Protein AF-A0A7K3XZL5-F1 (afdb_monomer)

Mean predicted aligned error: 15.64 Å

Nearest PDB structures (foldseek):
  6quz-assembly1_B  TM=7.982E-01  e=4.483E-34  Thermotoga maritima MSB8
  6rak-assembly1_B  TM=8.487E-01  e=2.590E-31  Thermus thermophilus
  6pam-assembly4_H  TM=7.609E-01  e=9.406E-31  Novosphingobium aromaticivorans DSM 12444
  7zo8-assembly1_A  TM=7.664E-01  e=1.038E-29  Brucella abortus 2308
  6pao-assembly1_B  TM=7.675E-01  e=1.107E-27  Novosphingobium aromaticivorans DSM 12444

Solvent-accessible surface area (backbone atoms only — not comparable to full-atom values): 56424 Å² total; per-residue (Å²): 71,38,39,36,48,55,27,26,38,29,39,42,72,103,82,38,85,63,57,39,34,47,67,38,66,49,77,43,55,68,31,39,26,39,33,38,32,40,43,81,86,17,26,56,70,56,53,55,30,41,72,48,22,43,36,60,79,72,43,59,50,55,76,45,62,46,38,29,56,64,89,44,46,35,71,77,51,57,56,75,61,36,54,65,38,31,29,70,35,60,68,55,39,80,81,72,64,84,54,61,36,38,48,58,36,28,36,42,52,32,57,76,71,67,55,55,71,70,57,44,51,52,31,41,50,47,37,29,59,78,69,59,35,72,53,52,52,79,31,54,51,88,79,46,52,70,30,59,37,39,52,48,45,44,38,16,38,58,34,52,61,44,55,29,43,40,31,34,38,74,62,49,60,33,31,58,52,54,41,51,51,51,40,56,48,53,49,50,45,32,75,71,49,24,28,37,38,35,30,43,54,76,42,42,79,40,51,91,62,39,61,36,38,38,34,29,48,84,18,26,81,73,45,75,35,43,45,68,62,58,62,67,51,50,75,68,56,31,49,75,58,29,41,44,63,57,48,73,74,60,64,71,71,61,84,67,92,65,82,80,86,80,68,91,63,96,64,72,35,38,35,37,32,36,53,32,29,31,70,59,90,59,22,82,44,37,57,28,66,67,47,76,40,64,58,65,36,33,30,31,40,35,54,54,64,78,14,30,65,67,58,50,51,34,38,68,33,21,80,39,81,56,46,36,39,40,19,55,64,76,45,73,49,56,42,75,57,29,41,69,44,26,44,73,40,59,68,60,43,82,81,71,65,83,44,79,19,37,50,54,42,24,50,73,57,30,83,59,54,72,69,56,53,48,53,49,31,40,75,66,76,32,58,92,46,31,79,39,38,47,87,80,46,54,74,55,53,37,46,48,45,47,49,40,19,56,68,36,35,74,38,48,29,40,36,33,32,46,82,59,59,78,44,34,37,62,60,42,54,50,50,25,49,51,57,48,73,37,59,78,77,35,44,28,36,41,33,33,48,81,50,68,67,51,43,72,65,39,37,48,28,39,35,36,30,48,82,14,22,75,43,29,66,48,55,57,46,77,67,39,44,51,54,52,49,48,62,63,70,53,87,61,92,68,78,71,60,67,72,73,64,61,67,52,71,70,63,52,54,57,56,50,23,62,87,39,48,58,34,37,53,49,10,23,51,30,24,32,54,11,41,50,29,63,51,50,40,53,60,48,48,29,53,54,46,39,40,52,75,72,67,50,83,86,42,69,81,74,44,45,65,49,53,51,48,34,52,50,26,51,51,47,16,52,50,27,35,52,51,11,47,53,34,9,43,53,28,22,54,54,24,49,50,42,47,52,52,54,49,48,60,52,54,75,44,31,30,58,47,66,57,57,74,61,38,72,68,52,52,49,40,52,72,43,62,46,48,54,56,49,36,55,48,50,33,41,47,54,24,50,40,54,15,36,52,51,38,44,52,51,47,45,54,52,32,36,75,74,39,49,68,62,30,50,53,51,50,52,51,50,49,53,24,51,51,31,46,48,52,27,49,54,61,41,55,77,48,42,36,57,43,52,47,33,50,51,51,33,53,49,51,51,51,52,47,64,76,40,39,66,58,34,62,75,69,68,46,58,64,71,59,47,53,55,47,49,52,32,51,49,50,31,50,54,44,50,49,60,48,43,68,66,28,43,63,29,48,54,50,21,52,50,42,33,78,39,47,42,71,62,51,47,63,56,46,53,48,33,40,77,69,69,78,43,55,72,41,62,47,53,42,47,49,57,47,36,59,53,42,22,55,41,53,52,56,49,53,63,50,57,72,46,50,63,59,48,48,52,42,49,50,54,51,47,59,70,67,66,61,70,58,52,69,57,32,88,39,71,88,78,46,86,52,62,28,39,37,36,41,49,27,27,38,52,68,70,53,47,73,37,33,57,54,35,63,52,75,41,50,59,58,34,37,30,31,38,37,58,60,91,86,18,34,60,70,54,54,56,37,46,76,69,56,25,46,82,71,80,39,61,44,54,26,46,19,85,38,49,56,51,48,22,25,63,72,51,54,50,56,42,43,32,78,43,60,64,76,66,81,35,59,75,39,27,47,49,57,55,30,29,67,40,34,79,88,57,52,74,66,55,46,51,51,22,28,48,62,20,63,36,52,74,62,35,66,72,39,100,52,32,52,66,30,66,27,37,74,56,25,69,79,52,56,66,52,54,44,47,28,47,50,45,12,14,43,50,53,44,60,32,56,28,39,37,36,35,39,76,71,77,66,57,54,80,93,49,43,67,57,48,53,52,23,49,57,62,63,52,60,88,19,16,32,43,36,36,53,87,55,67,83,82,47,54,88,26,70,31,34,39,35,27,48,91,12,32,76,77,49,75,36,34,51,73,57,33,57,75,72,34,65,70,55,37,53,53,49,56,50,51,51,54,60,70,69,64,70,86,76,82,74,79,87,84,129

Structure (mmCIF, N/CA/C/O backbone):
data_AF-A0A7K3XZL5-F1
#
_entry.id   AF-A0A7K3XZL5-F1
#
loop_
_atom_site.group_PDB
_atom_site.id
_atom_site.type_symbol
_atom_site.label_atom_id
_atom_site.label_alt_id
_atom_site.label_comp_id
_atom_site.label_asym_id
_atom_site.label_entity_id
_atom_site.label_seq_id
_atom_site.pdbx_PDB_ins_code
_atom_site.Cartn_x
_atom_site.Cartn_y
_atom_site.Cartn_z
_atom_site.occupancy
_atom_site.B_iso_or_equiv
_atom_site.auth_seq_id
_atom_site.auth_comp_id
_atom_site.auth_asym_id
_atom_site.auth_atom_id
_atom_site.pdbx_PDB_model_num
ATOM 1 N N . MET A 1 1 ? -6.126 -40.996 25.587 1.00 88.88 1 MET A N 1
ATOM 2 C CA . MET A 1 1 ? -5.727 -40.380 26.886 1.00 88.88 1 MET A CA 1
ATOM 3 C C . MET A 1 1 ? -4.200 -40.304 26.983 1.00 88.88 1 MET A C 1
ATOM 5 O O . MET A 1 1 ? -3.554 -41.250 26.548 1.00 88.88 1 MET A O 1
ATOM 9 N N . ILE A 1 2 ? -3.629 -39.232 27.545 1.00 94.00 2 ILE A N 1
ATOM 10 C CA . ILE A 1 2 ? -2.190 -39.101 27.865 1.00 94.00 2 ILE A CA 1
ATOM 11 C C . ILE A 1 2 ? -1.990 -39.270 29.374 1.00 94.00 2 ILE A C 1
ATOM 13 O O . ILE A 1 2 ? -2.784 -38.733 30.146 1.00 94.00 2 ILE A O 1
ATOM 17 N N . ARG A 1 3 ? -0.962 -40.014 29.798 1.00 95.69 3 ARG A N 1
ATOM 18 C CA . ARG A 1 3 ? -0.631 -40.239 31.217 1.00 95.69 3 ARG A CA 1
ATOM 19 C C . ARG A 1 3 ? 0.862 -40.061 31.476 1.00 95.69 3 ARG A C 1
ATOM 21 O O . ARG A 1 3 ? 1.670 -40.700 30.808 1.00 95.69 3 ARG A O 1
ATOM 28 N N . PHE A 1 4 ? 1.195 -39.228 32.453 1.00 94.19 4 PHE A N 1
ATOM 29 C CA . PHE A 1 4 ? 2.521 -39.102 33.050 1.00 94.19 4 PHE A CA 1
ATOM 30 C C . PHE A 1 4 ? 2.526 -39.884 34.363 1.00 94.19 4 PHE A C 1
ATOM 32 O O . PHE A 1 4 ? 1.651 -39.657 35.197 1.00 94.19 4 PHE A O 1
ATOM 39 N N . GLU A 1 5 ? 3.477 -40.804 34.521 1.00 92.81 5 GLU A N 1
ATOM 40 C CA . GLU A 1 5 ? 3.642 -41.623 35.725 1.00 92.81 5 GLU A CA 1
ATOM 41 C C . GLU A 1 5 ? 5.026 -41.358 36.345 1.00 92.81 5 GLU A C 1
ATOM 43 O O . GLU A 1 5 ? 6.031 -41.899 35.874 1.00 92.81 5 GLU A O 1
ATOM 48 N N . ASN A 1 6 ? 5.066 -40.518 37.389 1.00 91.38 6 ASN A N 1
ATOM 49 C CA . ASN A 1 6 ? 6.256 -40.047 38.115 1.00 91.38 6 ASN A CA 1
ATOM 50 C C . ASN A 1 6 ? 7.404 -39.608 37.194 1.00 91.38 6 ASN A C 1
ATOM 52 O O . ASN A 1 6 ? 8.533 -40.088 37.310 1.00 91.38 6 ASN A O 1
ATOM 56 N N . VAL A 1 7 ? 7.108 -38.728 36.237 1.00 92.25 7 VAL A N 1
ATOM 57 C CA . VAL A 1 7 ? 8.073 -38.355 35.200 1.00 92.25 7 VAL A CA 1
ATOM 58 C C . VAL A 1 7 ? 9.010 -37.259 35.692 1.00 92.25 7 VAL A C 1
ATOM 60 O O . VAL A 1 7 ? 8.559 -36.168 36.039 1.00 92.25 7 VAL A O 1
ATOM 63 N N . SER A 1 8 ? 10.312 -37.520 35.625 1.00 92.00 8 SER A N 1
ATOM 64 C CA . SER A 1 8 ? 11.366 -36.528 35.847 1.00 92.00 8 SER A CA 1
ATOM 65 C C . SER A 1 8 ? 12.350 -36.556 34.682 1.00 92.00 8 SER A C 1
ATOM 67 O O . SER A 1 8 ? 12.726 -37.629 34.208 1.00 92.00 8 SER A O 1
ATOM 69 N N . PHE A 1 9 ? 12.770 -35.390 34.196 1.00 91.00 9 PHE A N 1
ATOM 70 C CA . PHE A 1 9 ? 13.742 -35.288 33.109 1.00 91.00 9 PHE A CA 1
ATOM 71 C C . PHE A 1 9 ? 14.646 -34.074 33.283 1.00 91.00 9 PHE A C 1
ATOM 73 O O . PHE A 1 9 ? 14.147 -32.953 33.347 1.00 91.00 9 PHE A O 1
ATOM 80 N N . HIS A 1 10 ? 15.963 -34.287 33.258 1.00 88.00 10 HIS A N 1
ATOM 81 C CA . HIS A 1 10 ? 16.969 -33.221 33.324 1.00 88.00 10 HIS A CA 1
ATOM 82 C C . HIS A 1 10 ? 17.939 -33.318 32.147 1.00 88.00 10 HIS A C 1
ATOM 84 O O . HIS A 1 10 ? 18.494 -34.390 31.883 1.00 88.00 10 HIS A O 1
ATOM 90 N N . TYR A 1 11 ? 18.172 -32.197 31.456 1.00 83.00 11 TYR A N 1
ATOM 91 C CA . TYR A 1 11 ? 19.102 -32.148 30.320 1.00 83.00 11 TYR A CA 1
ATOM 92 C C . TYR A 1 11 ? 20.557 -32.378 30.776 1.00 83.00 11 TYR A C 1
ATOM 94 O O . TYR A 1 11 ? 21.013 -31.768 31.745 1.00 83.00 11 TYR A O 1
ATOM 102 N N . GLY A 1 12 ? 21.293 -33.235 30.058 1.00 72.62 12 GLY A N 1
ATOM 103 C CA . GLY A 1 12 ? 22.693 -33.597 30.339 1.00 72.62 12 GLY A CA 1
ATOM 104 C C . GLY A 1 12 ? 23.711 -33.046 29.322 1.00 72.62 12 GLY A C 1
ATOM 105 O O . GLY A 1 12 ? 23.357 -32.292 28.419 1.00 72.62 12 GLY A O 1
ATOM 106 N N . GLY A 1 13 ? 24.989 -33.433 29.466 1.00 61.09 13 GLY A N 1
ATOM 107 C CA . GLY A 1 13 ? 26.084 -33.134 28.517 1.00 61.09 13 GLY A CA 1
ATOM 108 C C . GLY A 1 13 ? 26.993 -31.943 28.886 1.00 61.09 13 GLY A C 1
ATOM 109 O O . GLY A 1 13 ? 26.740 -31.232 29.853 1.00 61.09 13 GLY A O 1
ATOM 110 N N . GLU A 1 14 ? 28.054 -31.704 28.094 1.00 45.03 14 GLU A N 1
ATOM 111 C CA . GLU A 1 14 ? 29.067 -30.631 28.295 1.00 45.03 14 GLU A CA 1
ATOM 112 C C . GLU A 1 14 ? 28.478 -29.199 28.259 1.00 45.03 14 GLU A C 1
ATOM 114 O O . GLU A 1 14 ? 29.124 -28.235 28.677 1.00 45.03 14 GLU A O 1
ATOM 119 N N . HIS A 1 15 ? 27.237 -29.061 27.777 1.00 43.94 15 HIS A N 1
ATOM 120 C CA . HIS A 1 15 ? 26.485 -27.806 27.664 1.00 43.94 15 HIS A CA 1
ATOM 121 C C . HIS A 1 15 ? 25.057 -27.879 28.249 1.00 43.94 15 HIS A C 1
ATOM 123 O O . HIS A 1 15 ? 24.259 -26.974 28.004 1.00 43.94 15 HIS A O 1
ATOM 129 N N . GLY A 1 16 ? 24.705 -28.937 28.992 1.00 54.88 16 GLY A N 1
ATOM 130 C CA . GLY A 1 16 ? 23.383 -29.067 29.620 1.00 54.88 16 GLY A CA 1
ATOM 131 C C . GLY A 1 16 ? 23.180 -28.044 30.744 1.00 54.88 16 GLY A C 1
ATOM 132 O O . GLY A 1 16 ? 24.097 -27.790 31.522 1.00 54.88 16 GLY A O 1
ATOM 133 N N . THR A 1 17 ? 21.989 -27.443 30.844 1.00 58.56 17 THR A N 1
ATOM 134 C CA . THR A 1 17 ? 21.688 -26.429 31.876 1.00 58.56 17 THR A CA 1
ATOM 135 C C . THR A 1 17 ? 21.402 -27.034 33.256 1.00 58.56 17 THR A C 1
ATOM 137 O O . THR A 1 17 ? 21.403 -26.302 34.240 1.00 58.56 17 THR A O 1
ATOM 140 N N . GLY A 1 18 ? 21.159 -28.351 33.345 1.00 60.19 18 GLY A N 1
ATOM 141 C CA . GLY A 1 18 ? 20.664 -29.027 34.555 1.00 60.19 18 GLY A CA 1
ATOM 142 C C . GLY A 1 18 ? 19.179 -28.765 34.853 1.00 60.19 18 GLY A C 1
ATOM 143 O O . GLY A 1 18 ? 18.606 -29.397 35.738 1.00 60.19 18 GLY A O 1
ATOM 144 N N . GLU A 1 19 ? 18.547 -27.867 34.095 1.00 69.81 19 GLU A N 1
ATOM 145 C CA . GLU A 1 19 ? 17.123 -27.545 34.179 1.00 69.81 19 GLU A CA 1
ATOM 146 C C . GLU A 1 19 ? 16.284 -28.696 33.601 1.00 69.81 19 GLU A C 1
ATOM 148 O O . GLU A 1 19 ? 16.751 -29.477 32.765 1.00 69.81 19 GLU A O 1
ATOM 153 N N . GLY A 1 20 ? 15.041 -28.830 34.054 1.00 82.94 20 GLY A N 1
ATOM 154 C CA . GLY A 1 20 ? 14.251 -30.020 33.778 1.00 82.94 20 GLY A CA 1
ATOM 155 C C . GLY A 1 20 ? 12.821 -29.938 34.288 1.00 82.94 20 GLY A C 1
ATOM 156 O O . GLY A 1 20 ? 12.280 -28.851 34.483 1.00 82.94 20 GLY A O 1
ATOM 157 N N . VAL A 1 21 ? 12.216 -31.106 34.468 1.00 89.69 21 VAL A N 1
ATOM 158 C CA . VAL A 1 21 ? 10.952 -31.277 35.187 1.00 89.69 21 VAL A CA 1
ATOM 159 C C . VAL A 1 21 ? 11.094 -32.386 36.219 1.00 89.69 21 VAL A C 1
ATOM 161 O O . VAL A 1 21 ? 11.822 -33.349 35.982 1.00 89.69 21 VAL A O 1
ATOM 164 N N . ASP A 1 22 ? 10.382 -32.257 37.333 1.00 90.88 22 ASP A N 1
ATOM 165 C CA . ASP A 1 22 ? 10.480 -33.133 38.497 1.00 90.88 22 ASP A CA 1
ATOM 166 C C . ASP A 1 22 ? 9.102 -33.664 38.904 1.00 90.88 22 ASP A C 1
ATOM 168 O O . ASP A 1 22 ? 8.188 -32.884 39.181 1.00 90.88 22 ASP A O 1
ATOM 172 N N . ASN A 1 23 ? 8.985 -34.987 39.051 1.00 90.62 23 ASN A N 1
ATOM 173 C CA . ASN A 1 23 ? 7.824 -35.686 39.615 1.00 90.62 23 ASN A CA 1
ATOM 174 C C . ASN A 1 23 ? 6.486 -35.249 38.995 1.00 90.62 23 ASN A C 1
ATOM 176 O O . ASN A 1 23 ? 5.529 -34.916 39.696 1.00 90.62 23 ASN A O 1
ATOM 180 N N . ILE A 1 24 ? 6.432 -35.215 37.666 1.00 93.06 24 ILE A N 1
ATOM 181 C CA . ILE A 1 24 ? 5.223 -34.876 36.926 1.00 93.06 24 ILE A CA 1
ATOM 182 C C . ILE A 1 24 ? 4.296 -36.095 36.903 1.00 93.06 24 ILE A C 1
ATOM 184 O O . ILE A 1 24 ? 4.598 -37.103 36.261 1.00 93.06 24 ILE A O 1
ATOM 188 N N . ASP A 1 25 ? 3.148 -35.967 37.566 1.00 92.69 25 ASP A N 1
ATOM 189 C CA . ASP A 1 25 ? 2.011 -36.885 37.490 1.00 92.69 25 ASP A CA 1
ATOM 190 C C . ASP A 1 25 ? 0.802 -36.129 36.937 1.00 92.69 25 ASP A C 1
ATOM 192 O O . ASP A 1 25 ? 0.320 -35.169 37.538 1.00 92.69 25 ASP A O 1
ATOM 196 N N . LEU A 1 26 ? 0.322 -36.541 35.764 1.00 93.69 26 LEU A N 1
ATOM 197 C CA . LEU A 1 26 ? -0.735 -35.838 35.038 1.00 93.69 26 LEU A CA 1
ATOM 198 C C . LEU A 1 26 ? -1.494 -36.794 34.116 1.00 93.69 26 LEU A C 1
ATOM 200 O O . LEU A 1 26 ? -0.890 -37.592 33.400 1.00 93.69 26 LEU A O 1
ATOM 204 N N . ALA A 1 27 ? -2.820 -36.662 34.073 1.00 93.88 27 ALA A N 1
ATOM 205 C CA . ALA A 1 27 ? -3.676 -37.346 33.109 1.00 93.88 27 ALA A CA 1
ATOM 206 C C . ALA A 1 27 ? -4.481 -36.338 32.273 1.00 93.88 27 ALA A C 1
ATOM 208 O O . ALA A 1 27 ? -5.089 -35.414 32.820 1.00 93.88 27 ALA A O 1
ATOM 209 N N . ILE A 1 28 ? -4.489 -36.551 30.953 1.00 94.94 28 ILE A N 1
ATOM 210 C CA . ILE A 1 28 ? -5.210 -35.737 29.963 1.00 94.94 28 ILE A CA 1
ATOM 211 C C . ILE A 1 28 ? -6.145 -36.652 29.162 1.00 94.94 28 ILE A C 1
ATOM 213 O O . ILE A 1 28 ? -5.703 -37.610 28.512 1.00 94.94 28 ILE A O 1
ATOM 217 N N . ALA A 1 29 ? -7.443 -36.389 29.232 1.00 93.19 29 ALA A N 1
ATOM 218 C CA . ALA A 1 29 ? -8.498 -37.145 28.574 1.00 93.19 29 ALA A CA 1
ATOM 219 C C . ALA A 1 29 ? -8.538 -36.906 27.052 1.00 93.19 29 ALA A C 1
ATOM 221 O O . ALA A 1 29 ? -7.873 -36.033 26.502 1.00 93.19 29 ALA A O 1
ATOM 222 N N . GLU A 1 30 ? -9.303 -37.736 26.343 1.00 90.00 30 GLU A N 1
ATOM 223 C CA . GLU A 1 30 ? -9.551 -37.541 24.908 1.00 90.00 30 GLU A CA 1
ATOM 224 C C . GLU A 1 30 ? -10.478 -36.348 24.675 1.00 90.00 30 GLU A C 1
ATOM 226 O O . GLU A 1 30 ? -11.420 -36.141 25.436 1.00 90.00 30 GLU A O 1
ATOM 231 N N . GLY A 1 31 ? -10.197 -35.560 23.635 1.00 89.69 31 GLY A N 1
ATOM 232 C CA . GLY A 1 31 ? -10.912 -34.311 23.358 1.00 89.69 31 GLY A CA 1
ATOM 233 C C . GLY A 1 31 ? -10.601 -33.153 24.313 1.00 89.69 31 GLY A C 1
ATOM 234 O O . GLY A 1 31 ? -11.205 -32.094 24.169 1.00 89.69 31 GLY A O 1
ATOM 235 N N . GLU A 1 32 ? -9.688 -33.333 25.274 1.00 94.50 32 GLU A N 1
ATOM 236 C CA . GLU A 1 32 ? -9.307 -32.292 26.233 1.00 94.50 32 GLU A CA 1
ATOM 237 C C . GLU A 1 32 ? -8.263 -31.336 25.628 1.00 94.50 32 GLU A C 1
ATOM 239 O O . GLU A 1 32 ? -7.291 -31.763 24.991 1.00 94.50 32 GLU A O 1
ATOM 244 N N . CYS A 1 33 ? -8.461 -30.035 25.844 1.00 96.31 33 CYS A N 1
ATOM 245 C CA . CYS A 1 33 ? -7.521 -28.970 25.517 1.00 96.31 33 CYS A CA 1
ATOM 246 C C . CYS A 1 33 ? -6.849 -28.455 26.795 1.00 96.31 33 CYS A C 1
ATOM 248 O O . CYS A 1 33 ? -7.481 -27.779 27.608 1.00 96.31 33 CYS A O 1
ATOM 250 N N . VAL A 1 34 ? -5.557 -28.739 26.958 1.00 96.69 34 VAL A N 1
ATOM 251 C CA . VAL A 1 34 ? -4.780 -28.390 28.154 1.00 96.69 34 VAL A CA 1
ATOM 252 C C . VAL A 1 34 ? -3.730 -27.338 27.824 1.00 96.69 34 VAL A C 1
ATOM 254 O O . VAL A 1 34 ? -2.972 -27.481 26.861 1.00 96.69 34 VAL A O 1
ATOM 257 N N . VAL A 1 35 ? -3.661 -26.293 28.650 1.00 96.50 35 VAL A N 1
ATOM 258 C CA . VAL A 1 35 ? -2.703 -25.194 28.489 1.00 96.50 35 VAL A CA 1
ATOM 259 C C . VAL A 1 35 ? -1.679 -25.204 29.619 1.00 96.50 35 VAL A C 1
ATOM 261 O O . VAL A 1 35 ? -2.036 -25.043 30.783 1.00 96.50 35 VAL A O 1
ATOM 264 N N . PHE A 1 36 ? -0.397 -25.343 29.288 1.00 95.19 36 PHE A N 1
ATOM 265 C CA . PHE A 1 36 ? 0.703 -25.179 30.237 1.00 95.19 36 PHE A CA 1
ATOM 266 C C . PHE A 1 36 ? 1.118 -23.708 30.306 1.00 95.19 36 PHE A C 1
ATOM 268 O O . PHE A 1 36 ? 1.525 -23.122 29.300 1.00 95.19 36 PHE A O 1
ATOM 275 N N . CYS A 1 37 ? 1.045 -23.118 31.499 1.00 92.94 37 CYS A N 1
ATOM 276 C CA . CYS A 1 37 ? 1.374 -21.718 31.749 1.00 92.94 37 CYS A CA 1
ATOM 277 C C . CYS A 1 37 ? 2.375 -21.575 32.911 1.00 92.94 37 CYS A C 1
ATOM 279 O O . CYS A 1 37 ? 2.540 -22.472 33.732 1.00 92.94 37 CYS A O 1
ATOM 281 N N . GLY A 1 38 ? 3.099 -20.455 32.955 1.00 90.06 38 GLY A N 1
ATOM 282 C CA . GLY A 1 38 ? 4.111 -20.174 33.980 1.00 90.06 38 GLY A CA 1
ATOM 283 C C . GLY A 1 38 ? 5.257 -19.315 33.448 1.00 90.06 38 GLY A C 1
ATOM 284 O O . GLY A 1 38 ? 5.283 -18.977 32.256 1.00 90.06 38 GLY A O 1
ATOM 285 N N . ARG A 1 39 ? 6.223 -18.984 34.310 1.00 86.94 39 ARG A N 1
ATOM 286 C CA . ARG A 1 39 ? 7.390 -18.144 33.970 1.00 86.94 39 ARG A CA 1
ATOM 287 C C . ARG A 1 39 ? 8.269 -18.772 32.886 1.00 86.94 39 ARG A C 1
ATOM 289 O O . ARG A 1 39 ? 8.252 -19.986 32.668 1.00 86.94 39 ARG A O 1
ATOM 296 N N . SER A 1 40 ? 9.029 -17.972 32.147 1.00 82.38 40 SER A N 1
ATOM 297 C CA . SER A 1 40 ? 10.016 -18.513 31.207 1.00 82.38 40 SER A CA 1
ATOM 298 C C . SER A 1 40 ? 11.040 -19.369 31.969 1.00 82.38 40 SER A C 1
ATOM 300 O O . SER A 1 40 ? 11.542 -18.957 33.008 1.00 82.38 40 SER A O 1
ATOM 302 N N . GLY A 1 41 ? 11.334 -20.572 31.467 1.00 77.31 41 GLY A N 1
ATOM 303 C CA . GLY A 1 41 ? 12.249 -21.518 32.125 1.00 77.31 41 GLY A CA 1
ATOM 304 C C . GLY A 1 41 ? 11.602 -22.512 33.101 1.00 77.31 41 GLY A C 1
ATOM 305 O O . GLY A 1 41 ? 12.275 -23.440 33.518 1.00 77.31 41 GLY A O 1
ATOM 306 N N . CYS A 1 42 ? 10.298 -22.426 33.397 1.00 85.00 42 CYS A N 1
ATOM 307 C CA . CYS A 1 42 ? 9.646 -23.325 34.367 1.00 85.00 42 CYS A CA 1
ATOM 308 C C . CYS A 1 42 ? 9.393 -24.778 33.895 1.00 85.00 42 CYS A C 1
ATOM 310 O O . CYS A 1 42 ? 8.743 -25.538 34.605 1.00 85.00 42 CYS A O 1
ATOM 312 N N . GLY A 1 43 ? 9.853 -25.167 32.698 1.00 85.31 43 GLY A N 1
ATOM 313 C CA . GLY A 1 43 ? 9.725 -26.541 32.184 1.00 85.31 43 GLY A CA 1
ATOM 314 C C . GLY A 1 43 ? 8.643 -26.790 31.119 1.00 85.31 43 GLY A C 1
ATOM 315 O O . GLY A 1 43 ? 8.544 -27.913 30.633 1.00 85.31 43 GLY A O 1
ATOM 316 N N . LYS A 1 44 ? 7.880 -25.775 30.672 1.00 89.12 44 LYS A N 1
ATOM 317 C CA . LYS A 1 44 ? 6.815 -25.924 29.643 1.00 89.12 44 LYS A CA 1
ATOM 318 C C . LYS A 1 44 ? 7.276 -26.659 28.371 1.00 89.12 44 LYS A C 1
ATOM 320 O O . LYS A 1 44 ? 6.717 -27.692 28.013 1.00 89.12 44 LYS A O 1
ATOM 325 N N . THR A 1 45 ? 8.338 -26.166 27.728 1.00 87.50 45 THR A N 1
ATOM 326 C CA . THR A 1 45 ? 8.925 -26.777 26.521 1.00 87.50 45 THR A CA 1
ATOM 327 C C . THR A 1 45 ? 9.490 -28.176 26.787 1.00 87.50 45 THR A C 1
ATOM 329 O O . THR A 1 45 ? 9.522 -29.025 25.901 1.00 87.50 45 THR A O 1
ATOM 332 N N . THR A 1 46 ? 9.943 -28.454 28.010 1.00 89.50 46 THR A N 1
ATOM 333 C CA . THR A 1 46 ? 10.393 -29.800 28.387 1.00 89.50 46 THR A CA 1
ATOM 334 C C . THR A 1 46 ? 9.215 -30.769 28.400 1.00 89.50 46 THR A C 1
ATOM 336 O O . THR A 1 46 ? 9.325 -31.847 27.827 1.00 89.50 46 THR A O 1
ATOM 339 N N . ILE A 1 47 ? 8.062 -30.366 28.944 1.00 90.75 47 ILE A N 1
ATOM 340 C CA . ILE A 1 47 ? 6.840 -31.181 28.908 1.00 90.75 47 ILE A CA 1
ATOM 341 C C . ILE A 1 47 ? 6.379 -31.431 27.467 1.00 90.75 47 ILE A C 1
ATOM 343 O O . ILE A 1 47 ? 6.092 -32.572 27.112 1.00 90.75 47 ILE A O 1
ATOM 347 N N . THR A 1 48 ? 6.357 -30.414 26.600 1.00 91.94 48 THR A N 1
ATOM 348 C CA . THR A 1 48 ? 5.952 -30.613 25.194 1.00 91.94 48 THR A CA 1
ATOM 349 C C . THR A 1 48 ? 6.894 -31.572 24.451 1.00 91.94 48 THR A C 1
ATOM 351 O O . THR A 1 48 ? 6.424 -32.440 23.712 1.00 91.94 48 THR A O 1
ATOM 354 N N . ARG A 1 49 ? 8.211 -31.488 24.701 1.00 90.38 49 ARG A N 1
ATOM 355 C CA . ARG A 1 49 ? 9.234 -32.410 24.160 1.00 90.38 49 ARG A CA 1
ATOM 356 C C . ARG A 1 49 ? 9.131 -33.836 24.694 1.00 90.38 49 ARG A C 1
ATOM 358 O O . ARG A 1 49 ? 9.504 -34.784 24.010 1.00 90.38 49 ARG A O 1
ATOM 365 N N . LEU A 1 50 ? 8.671 -33.990 25.924 1.00 91.19 50 LEU A N 1
ATOM 366 C CA . LEU A 1 50 ? 8.445 -35.290 26.537 1.00 91.19 50 LEU A CA 1
ATOM 367 C C . LEU A 1 50 ? 7.225 -35.992 25.911 1.00 91.19 50 LEU A C 1
ATOM 369 O O . LEU A 1 50 ? 7.271 -37.188 25.639 1.00 91.19 50 LEU A O 1
ATOM 373 N N . ILE A 1 51 ? 6.160 -35.246 25.594 1.00 91.25 51 ILE A N 1
ATOM 374 C CA . ILE A 1 51 ? 4.937 -35.795 24.974 1.00 91.25 51 ILE A CA 1
ATOM 375 C C . ILE A 1 51 ? 5.179 -36.247 23.533 1.00 91.25 51 ILE A C 1
ATOM 377 O O . ILE A 1 51 ? 4.663 -37.280 23.116 1.00 91.25 51 ILE A O 1
ATOM 381 N N . ASN A 1 52 ? 5.959 -35.492 22.758 1.00 88.94 52 ASN A N 1
ATOM 382 C CA . ASN A 1 52 ? 6.263 -35.848 21.370 1.00 88.94 52 ASN A CA 1
ATOM 383 C C . ASN A 1 52 ? 7.472 -36.790 21.218 1.00 88.94 52 ASN A C 1
ATOM 385 O O . ASN A 1 52 ? 7.838 -37.141 20.096 1.00 88.94 52 ASN A O 1
ATOM 389 N N . GLY A 1 53 ? 8.081 -37.211 22.332 1.00 87.25 53 GLY A N 1
ATOM 390 C CA . GLY A 1 53 ? 9.210 -38.136 22.356 1.00 87.25 53 GLY A CA 1
ATOM 391 C C . GLY A 1 53 ? 10.543 -37.534 21.905 1.00 87.25 53 GLY A C 1
ATOM 392 O O . GLY A 1 53 ? 11.511 -38.272 21.754 1.00 87.25 53 GLY A O 1
ATOM 393 N N . LEU A 1 54 ? 10.656 -36.219 21.695 1.00 87.44 54 LEU A N 1
ATOM 394 C CA . LEU A 1 54 ? 11.956 -35.590 21.419 1.00 87.44 54 LEU A CA 1
ATOM 395 C C . LEU A 1 54 ? 12.899 -35.687 22.625 1.00 87.44 54 LEU A C 1
ATOM 397 O O . LEU A 1 54 ? 14.106 -35.834 22.452 1.00 87.44 54 LEU A O 1
ATOM 401 N N . ALA A 1 55 ? 12.367 -35.622 23.842 1.00 85.94 55 ALA A N 1
ATOM 402 C CA . ALA A 1 55 ? 13.082 -36.019 25.049 1.00 85.94 55 ALA A CA 1
ATOM 403 C C . ALA A 1 55 ? 12.546 -37.395 25.491 1.00 85.94 55 ALA A C 1
ATOM 405 O O . ALA A 1 55 ? 11.328 -37.541 25.601 1.00 85.94 55 ALA A O 1
ATOM 406 N N . PRO A 1 56 ? 13.401 -38.415 25.704 1.00 82.31 56 PRO A N 1
ATOM 407 C CA . PRO A 1 56 ? 14.866 -38.368 25.747 1.00 82.31 56 PRO A CA 1
ATOM 408 C C . PRO A 1 56 ? 15.552 -38.736 24.412 1.00 82.31 56 PRO A C 1
ATOM 410 O O . PRO A 1 56 ? 16.776 -38.772 24.348 1.00 82.31 56 PRO A O 1
ATOM 413 N N . HIS A 1 57 ? 14.803 -39.064 23.350 1.00 85.81 57 HIS A N 1
ATOM 414 C CA . HIS A 1 57 ? 15.376 -39.707 22.153 1.00 85.81 57 HIS A CA 1
ATOM 415 C C . HIS A 1 57 ? 16.294 -38.804 21.314 1.00 85.81 57 HIS A C 1
ATOM 417 O O . HIS A 1 57 ? 17.240 -39.295 20.701 1.00 85.81 57 HIS A O 1
ATOM 423 N N . PHE A 1 58 ? 16.011 -37.502 21.253 1.00 83.81 58 PHE A N 1
ATOM 424 C CA . PHE A 1 58 ? 16.817 -36.508 20.534 1.00 83.81 58 PHE A CA 1
ATOM 425 C C . PHE A 1 58 ? 17.642 -35.632 21.486 1.00 83.81 58 PHE A C 1
ATOM 427 O O . PHE A 1 58 ? 18.785 -35.299 21.181 1.00 83.81 58 PHE A O 1
ATOM 434 N N . PHE A 1 59 ? 17.074 -35.251 22.634 1.00 82.81 59 PHE A N 1
ATOM 435 C CA . PHE A 1 59 ? 17.770 -34.470 23.657 1.00 82.81 59 PHE A CA 1
ATOM 436 C C . PHE A 1 59 ? 18.351 -35.375 24.746 1.00 82.81 59 PHE A C 1
ATOM 438 O O . PHE A 1 59 ? 17.602 -36.030 25.468 1.00 82.81 59 PHE A O 1
ATOM 445 N N . GLU A 1 60 ? 19.676 -35.354 24.902 1.00 80.19 60 GLU A N 1
ATOM 446 C CA . GLU A 1 60 ? 20.373 -36.126 25.935 1.00 80.19 60 GLU A CA 1
ATOM 447 C C . GLU A 1 60 ? 20.027 -35.632 27.349 1.00 80.19 60 GLU A C 1
ATOM 449 O O . GLU A 1 60 ? 20.057 -34.433 27.647 1.00 80.19 60 GLU A O 1
ATOM 454 N N . GLY A 1 61 ? 19.725 -36.568 28.247 1.00 84.75 61 GLY A N 1
ATOM 455 C CA . GLY A 1 61 ? 19.362 -36.271 29.628 1.00 84.75 61 GLY A CA 1
ATOM 456 C C . GLY A 1 61 ? 19.125 -37.522 30.464 1.00 84.75 61 GLY A C 1
ATOM 457 O O . GLY A 1 61 ? 19.178 -38.646 29.961 1.00 84.75 61 GLY A O 1
ATOM 458 N N . VAL A 1 62 ? 18.874 -37.318 31.756 1.00 85.94 62 VAL A N 1
ATOM 459 C CA . VAL A 1 62 ? 18.462 -38.382 32.679 1.00 85.94 62 VAL A CA 1
ATOM 460 C C . VAL A 1 62 ? 16.946 -38.353 32.771 1.00 85.94 62 VAL A C 1
ATOM 462 O O . VAL A 1 62 ? 16.384 -37.316 33.119 1.00 85.94 62 VAL A O 1
ATOM 465 N N . MET A 1 63 ? 16.302 -39.475 32.445 1.00 88.56 63 MET A N 1
ATOM 466 C CA . MET A 1 63 ? 14.853 -39.635 32.518 1.00 88.56 63 MET A CA 1
ATOM 467 C C . MET A 1 63 ? 14.470 -40.701 33.544 1.00 88.56 63 MET A C 1
ATOM 469 O O . MET A 1 63 ? 15.007 -41.809 33.514 1.00 88.56 63 MET A O 1
ATOM 473 N N . GLU A 1 64 ? 13.498 -40.380 34.391 1.00 90.44 64 GLU A N 1
ATOM 474 C CA . GLU A 1 64 ? 12.806 -41.303 35.290 1.00 90.44 64 GLU A CA 1
ATOM 475 C C . GLU A 1 64 ? 11.291 -41.229 35.036 1.00 90.44 64 GLU A C 1
ATOM 477 O O . GLU A 1 64 ? 10.783 -40.213 34.559 1.00 90.44 64 GLU A O 1
ATOM 482 N N . GLY A 1 65 ? 10.571 -42.318 35.320 1.00 91.25 65 GLY A N 1
ATOM 483 C CA . GLY A 1 65 ? 9.139 -42.439 35.027 1.00 91.25 65 GLY A CA 1
ATOM 484 C C . GLY A 1 65 ? 8.827 -42.818 33.576 1.00 91.25 65 GLY A C 1
ATOM 485 O O . GLY A 1 65 ? 9.712 -43.185 32.799 1.00 91.25 65 GLY A O 1
ATOM 486 N N . ALA A 1 66 ? 7.544 -42.774 33.213 1.00 91.50 66 ALA A N 1
ATOM 487 C CA . ALA A 1 66 ? 7.074 -43.129 31.873 1.00 91.50 66 ALA A CA 1
ATOM 488 C C . ALA A 1 66 ? 5.895 -42.260 31.418 1.00 91.50 66 ALA A C 1
ATOM 490 O O . ALA A 1 66 ? 5.072 -41.821 32.224 1.00 91.50 66 ALA A O 1
ATOM 491 N N . ILE A 1 67 ? 5.806 -42.040 30.103 1.00 94.06 67 ILE A N 1
ATOM 492 C CA . ILE A 1 67 ? 4.720 -41.289 29.465 1.00 94.06 67 ILE A CA 1
ATOM 493 C C . ILE A 1 67 ? 3.990 -42.194 28.487 1.00 94.06 67 ILE A C 1
ATOM 495 O O . ILE A 1 67 ? 4.613 -42.826 27.631 1.00 94.06 67 ILE A O 1
ATOM 499 N N . TYR A 1 68 ? 2.663 -42.202 28.570 1.00 93.19 68 TYR A N 1
ATOM 500 C CA . TYR A 1 68 ? 1.804 -42.993 27.699 1.00 93.19 68 TYR A CA 1
ATOM 501 C C . TYR A 1 68 ? 0.874 -42.108 26.877 1.00 93.19 68 TYR A C 1
ATOM 503 O O . TYR A 1 68 ? 0.216 -41.226 27.426 1.00 93.19 68 TYR A O 1
ATOM 511 N N . ILE A 1 69 ? 0.757 -42.400 25.580 1.00 92.62 69 ILE A N 1
ATOM 512 C CA . ILE A 1 69 ? -0.327 -41.927 24.711 1.00 92.62 69 ILE A CA 1
ATOM 513 C C . ILE A 1 69 ? -1.176 -43.153 24.365 1.00 92.62 69 ILE A C 1
ATOM 515 O O . ILE A 1 69 ? -0.766 -44.015 23.590 1.00 92.62 69 ILE A O 1
ATOM 519 N N . GLY A 1 70 ? -2.353 -43.267 24.982 1.00 88.56 70 GLY A N 1
ATOM 520 C CA . GLY A 1 70 ? -3.164 -44.484 24.925 1.00 88.56 70 GLY A CA 1
ATOM 521 C C . GLY A 1 70 ? -2.447 -45.654 25.605 1.00 88.56 70 GLY A C 1
ATOM 522 O O . GLY A 1 70 ? -2.180 -45.607 26.808 1.00 88.56 70 GLY A O 1
ATOM 523 N N . GLU A 1 71 ? -2.140 -46.692 24.830 1.00 88.44 71 GLU A N 1
ATOM 524 C CA . GLU A 1 71 ? -1.367 -47.862 25.274 1.00 88.44 71 GLU A CA 1
ATOM 525 C C . GLU A 1 71 ? 0.131 -47.756 24.924 1.00 88.44 71 GLU A C 1
ATOM 527 O O . GLU A 1 71 ? 0.934 -48.566 25.380 1.00 88.44 71 GLU A O 1
ATOM 532 N N . THR A 1 72 ? 0.529 -46.751 24.137 1.00 90.81 72 THR A N 1
ATOM 533 C CA . THR A 1 72 ? 1.896 -46.589 23.627 1.00 90.81 72 THR A CA 1
ATOM 534 C C . THR A 1 72 ? 2.766 -45.820 24.622 1.00 90.81 72 THR A C 1
ATOM 536 O O . THR A 1 72 ? 2.445 -44.683 24.969 1.00 90.81 72 THR A O 1
ATOM 539 N N . CYS A 1 73 ? 3.885 -46.410 25.056 1.00 92.00 73 CYS A N 1
ATOM 540 C CA . CYS A 1 73 ? 4.859 -45.762 25.939 1.00 92.00 73 CYS A CA 1
ATOM 541 C C . CYS A 1 73 ? 5.858 -44.918 25.131 1.00 92.00 73 CYS A C 1
ATOM 543 O O . CYS A 1 73 ? 6.832 -45.441 24.586 1.00 92.00 73 CYS A O 1
ATOM 545 N N . VAL A 1 74 ? 5.643 -43.603 25.090 1.00 89.75 74 VAL A N 1
ATOM 546 C CA . VAL A 1 74 ? 6.443 -42.633 24.316 1.00 89.75 74 VAL A CA 1
ATOM 547 C C . VAL A 1 74 ? 7.924 -42.662 24.702 1.00 89.75 74 VAL A C 1
ATOM 549 O O . VAL A 1 74 ? 8.802 -42.491 23.859 1.00 89.75 74 VAL A O 1
ATOM 552 N N . THR A 1 75 ? 8.207 -42.924 25.977 1.00 86.69 75 THR A N 1
ATOM 553 C CA . THR A 1 75 ? 9.564 -42.979 26.531 1.00 86.69 75 THR A CA 1
ATOM 554 C C . THR A 1 75 ? 10.418 -44.100 25.932 1.00 86.69 75 THR A C 1
ATOM 556 O O . THR A 1 75 ? 11.636 -43.967 25.855 1.00 86.69 75 THR A O 1
ATOM 559 N N . THR A 1 76 ? 9.801 -45.213 25.527 1.00 86.12 76 THR A N 1
ATOM 560 C CA . THR A 1 76 ? 10.522 -46.431 25.107 1.00 86.12 76 THR A CA 1
ATOM 561 C C . THR A 1 76 ? 10.339 -46.766 23.633 1.00 86.12 76 THR A C 1
ATOM 563 O O . THR A 1 76 ? 11.236 -47.351 23.027 1.00 86.12 76 THR A O 1
ATOM 566 N N . GLU A 1 77 ? 9.209 -46.379 23.047 1.00 89.38 77 GLU A N 1
ATOM 567 C CA . GLU A 1 77 ? 8.922 -46.603 21.634 1.00 89.38 77 GLU A CA 1
ATOM 568 C C . GLU A 1 77 ? 9.763 -45.687 20.726 1.00 89.38 77 GLU A C 1
ATOM 570 O O . GLU A 1 77 ? 10.105 -44.566 21.117 1.00 89.38 77 GLU A O 1
ATOM 575 N N . PRO A 1 78 ? 10.097 -46.121 19.495 1.00 88.25 78 PRO A N 1
ATOM 576 C CA . PRO A 1 78 ? 10.823 -45.288 18.545 1.00 88.25 78 PRO A CA 1
ATOM 577 C C . PRO A 1 78 ? 10.053 -44.015 18.169 1.00 88.25 78 PRO A C 1
ATOM 579 O O . PRO A 1 78 ? 8.837 -44.045 17.971 1.00 88.25 78 PRO A O 1
ATOM 582 N N . LEU A 1 79 ? 10.785 -42.921 17.924 1.00 86.44 79 LEU A N 1
ATOM 583 C CA . LEU A 1 79 ? 10.242 -41.632 17.459 1.00 86.44 79 LEU A CA 1
ATOM 584 C C . LEU A 1 79 ? 9.276 -41.754 16.268 1.00 86.44 79 LEU A C 1
ATOM 586 O O . LEU A 1 79 ? 8.327 -40.983 16.180 1.00 86.44 79 LEU A O 1
ATOM 590 N N . SER A 1 80 ? 9.470 -42.725 15.368 1.00 85.56 80 SER A N 1
ATOM 591 C CA . SER A 1 80 ? 8.571 -42.960 14.228 1.00 85.56 80 SER A CA 1
ATOM 592 C C . SER A 1 80 ? 7.152 -43.365 14.642 1.00 85.56 80 SER A C 1
ATOM 594 O O . SER A 1 80 ? 6.196 -43.010 13.958 1.00 85.56 80 SER A O 1
ATOM 596 N N . VAL A 1 81 ? 7.004 -44.095 15.752 1.00 86.94 81 VAL A N 1
ATOM 597 C CA . VAL A 1 81 ? 5.697 -44.484 16.301 1.00 86.94 81 VAL A CA 1
ATOM 598 C C . VAL A 1 81 ? 5.042 -43.263 16.938 1.00 86.94 81 VAL A C 1
ATOM 600 O O . VAL A 1 81 ? 3.911 -42.925 16.595 1.00 86.94 81 VAL A O 1
ATOM 603 N N . THR A 1 82 ? 5.774 -42.532 17.780 1.00 87.06 82 THR A N 1
ATOM 604 C CA . THR A 1 82 ? 5.268 -41.314 18.428 1.00 87.06 82 THR A CA 1
ATOM 605 C C . THR A 1 82 ? 4.870 -40.242 17.411 1.00 87.06 82 THR A C 1
ATOM 607 O O . THR A 1 82 ? 3.800 -39.656 17.541 1.00 87.06 82 THR A O 1
ATOM 610 N N . ALA A 1 83 ? 5.655 -40.042 16.347 1.00 86.12 83 ALA A N 1
ATOM 611 C CA . ALA A 1 83 ? 5.361 -39.083 15.279 1.00 86.12 83 ALA A CA 1
ATOM 612 C C . ALA A 1 83 ? 4.089 -39.419 14.475 1.00 86.12 83 ALA A C 1
ATOM 614 O O . ALA A 1 83 ? 3.496 -38.529 13.871 1.00 86.12 83 ALA A O 1
ATOM 615 N N . SER A 1 84 ? 3.643 -40.683 14.478 1.00 87.44 84 SER A N 1
ATOM 616 C CA . SER A 1 84 ? 2.357 -41.081 13.882 1.00 87.44 84 SER A CA 1
ATOM 617 C C . SER A 1 84 ? 1.149 -40.762 14.775 1.00 87.44 84 SER A C 1
ATOM 619 O O . SER A 1 84 ? 0.023 -40.673 14.289 1.00 87.44 84 SER A O 1
ATOM 621 N N . LEU A 1 85 ? 1.380 -40.562 16.078 1.00 90.25 85 LEU A N 1
ATOM 622 C CA . LEU A 1 85 ? 0.349 -40.279 17.078 1.00 90.25 85 LEU A CA 1
ATOM 623 C C . LEU A 1 85 ? 0.266 -38.784 17.413 1.00 90.25 85 LEU A C 1
ATOM 625 O O . LEU A 1 85 ? -0.836 -38.256 17.580 1.00 90.25 85 LEU A O 1
ATOM 629 N N . ALA A 1 86 ? 1.416 -38.111 17.508 1.00 91.81 86 ALA A N 1
ATOM 630 C CA . ALA A 1 86 ? 1.547 -36.732 17.952 1.00 91.81 86 ALA A CA 1
ATOM 631 C C . ALA A 1 86 ? 2.208 -35.846 16.888 1.00 91.81 86 ALA A C 1
ATOM 633 O O . ALA A 1 86 ? 3.345 -36.079 16.478 1.00 91.81 86 ALA A O 1
ATOM 634 N N . GLY A 1 87 ? 1.516 -34.782 16.489 1.00 91.88 87 GLY A N 1
ATOM 635 C CA . GLY A 1 87 ? 2.074 -33.722 15.656 1.00 91.88 87 GLY A CA 1
ATOM 636 C C . GLY A 1 87 ? 2.529 -32.546 16.509 1.00 91.88 87 GLY A C 1
ATOM 637 O O . GLY A 1 87 ? 1.839 -32.155 17.449 1.00 91.88 87 GLY A O 1
ATOM 638 N N . SER A 1 88 ? 3.701 -31.990 16.198 1.00 91.00 88 SER A N 1
ATOM 639 C CA . SER A 1 88 ? 4.331 -30.948 17.011 1.00 91.00 88 SER A CA 1
ATOM 640 C C . SER A 1 88 ? 4.576 -29.671 16.227 1.00 91.00 88 SER A C 1
ATOM 642 O O . SER A 1 88 ? 5.216 -29.707 15.181 1.00 91.00 88 SER A O 1
ATOM 644 N N . VAL A 1 89 ? 4.120 -28.549 16.776 1.00 91.19 89 VAL A N 1
ATOM 645 C CA . VAL A 1 89 ? 4.401 -27.203 16.275 1.00 91.19 89 VAL A CA 1
ATOM 646 C C . VAL A 1 89 ? 5.449 -26.573 17.176 1.00 91.19 89 VAL A C 1
ATOM 648 O O . VAL A 1 89 ? 5.229 -26.412 18.378 1.00 91.19 89 VAL A O 1
ATOM 651 N N . PHE A 1 90 ? 6.611 -26.265 16.605 1.00 86.31 90 PHE A N 1
ATOM 652 C CA . PHE A 1 90 ? 7.758 -25.784 17.374 1.00 86.31 90 PHE A CA 1
ATOM 653 C C . PHE A 1 90 ? 7.676 -24.269 17.612 1.00 86.31 90 PHE A C 1
ATOM 655 O O . PHE A 1 90 ? 7.178 -23.525 16.766 1.00 86.31 90 PHE A O 1
ATOM 662 N N . GLN A 1 91 ? 8.272 -23.807 18.718 1.00 77.69 91 GLN A N 1
ATOM 663 C CA . GLN A 1 91 ? 8.404 -22.380 19.045 1.00 77.69 91 GLN A CA 1
ATOM 664 C C . GLN A 1 91 ? 9.126 -21.591 17.938 1.00 77.69 91 GLN A C 1
ATOM 666 O O . GLN A 1 91 ? 8.755 -20.466 17.611 1.00 77.69 91 GLN A O 1
ATOM 671 N N . ASN A 1 92 ? 10.169 -22.180 17.338 1.00 77.31 92 ASN A N 1
ATOM 672 C CA . ASN A 1 92 ? 10.845 -21.615 16.173 1.00 77.31 92 ASN A CA 1
ATOM 673 C C . ASN A 1 92 ? 10.477 -22.417 14.913 1.00 77.31 92 ASN A C 1
ATOM 675 O O . ASN A 1 92 ? 11.020 -23.510 14.720 1.00 77.31 92 ASN A O 1
ATOM 679 N N . PRO A 1 93 ? 9.654 -21.868 14.002 1.00 80.00 93 PRO A N 1
ATOM 680 C CA . PRO A 1 93 ? 9.183 -22.600 12.829 1.00 80.00 93 PRO A CA 1
ATOM 681 C C . PRO A 1 93 ? 10.322 -22.924 11.855 1.00 80.00 93 PRO A C 1
ATOM 683 O O . PRO A 1 93 ? 10.253 -23.902 11.119 1.00 80.00 93 PRO A O 1
ATOM 686 N N . LYS A 1 94 ? 11.425 -22.157 11.875 1.00 75.88 94 LYS A N 1
ATOM 687 C CA . LYS A 1 94 ? 12.598 -22.440 11.028 1.00 75.88 94 LYS A CA 1
ATOM 688 C C . LYS A 1 94 ? 13.243 -23.787 11.348 1.00 75.88 94 LYS A C 1
ATOM 690 O O . LYS A 1 94 ? 13.871 -24.357 10.468 1.00 75.88 94 LYS A O 1
ATOM 695 N N . SER A 1 95 ? 13.112 -24.258 12.587 1.00 80.06 95 SER A N 1
ATOM 696 C CA . SER A 1 95 ? 13.648 -25.552 13.011 1.00 80.06 95 SER A CA 1
ATOM 697 C C . SER A 1 95 ? 12.768 -26.730 12.579 1.00 80.06 95 SER A C 1
ATOM 699 O O . SER A 1 95 ? 13.181 -27.869 12.756 1.00 80.06 95 SER A O 1
ATOM 701 N N . GLN A 1 96 ? 11.568 -26.464 12.051 1.00 85.38 96 GLN A N 1
ATOM 702 C CA . GLN A 1 96 ? 10.615 -27.482 11.608 1.00 85.38 96 GLN A CA 1
ATOM 703 C C . GLN A 1 96 ? 10.694 -27.742 10.094 1.00 85.38 96 GLN A C 1
ATOM 705 O O . GLN A 1 96 ? 10.450 -28.864 9.666 1.00 85.38 96 GLN A O 1
ATOM 710 N N . PHE A 1 97 ? 11.041 -26.728 9.294 1.00 88.50 97 PHE A N 1
ATOM 711 C CA . PHE A 1 97 ? 10.969 -26.822 7.834 1.00 88.50 97 PHE A CA 1
ATOM 712 C C . PHE A 1 97 ? 12.082 -27.643 7.197 1.00 88.50 97 PHE A C 1
ATOM 714 O O . PHE A 1 97 ? 13.257 -27.498 7.546 1.00 88.50 97 PHE A O 1
ATOM 721 N N . PHE A 1 98 ? 11.710 -28.410 6.175 1.00 88.25 98 PHE A N 1
ATOM 722 C CA . PHE A 1 98 ? 12.635 -29.213 5.381 1.00 88.25 98 PHE A CA 1
ATOM 723 C C . PHE A 1 98 ? 12.639 -28.817 3.898 1.00 88.25 98 PHE A C 1
ATOM 725 O O . PHE A 1 98 ? 13.690 -28.830 3.253 1.00 88.25 98 PHE A O 1
ATOM 732 N N . ASN A 1 99 ? 11.484 -28.426 3.355 1.00 89.12 99 ASN A N 1
ATOM 733 C CA . ASN A 1 99 ? 11.337 -28.031 1.958 1.00 89.12 99 ASN A CA 1
ATOM 734 C C . ASN A 1 99 ? 11.604 -26.533 1.742 1.00 89.12 99 ASN A C 1
ATOM 736 O O . ASN A 1 99 ? 11.590 -25.719 2.662 1.00 89.12 99 ASN A O 1
ATOM 740 N N . VAL A 1 100 ? 11.883 -26.149 0.491 1.00 85.81 100 VAL A N 1
ATOM 741 C CA . VAL A 1 100 ? 12.082 -24.733 0.116 1.00 85.81 100 VAL A CA 1
ATOM 742 C C . VAL A 1 100 ? 10.752 -24.065 -0.221 1.00 85.81 100 VAL A C 1
ATOM 744 O O . VAL A 1 100 ? 10.607 -22.857 -0.019 1.00 85.81 100 VAL A O 1
ATOM 747 N N . ASP A 1 101 ? 9.793 -24.827 -0.746 1.00 90.50 101 ASP A N 1
ATOM 748 C CA . ASP A 1 101 ? 8.459 -24.353 -1.082 1.00 90.50 101 ASP A CA 1
ATOM 749 C C . ASP A 1 101 ? 7.416 -24.763 -0.036 1.00 90.50 101 ASP A C 1
ATOM 751 O O . ASP A 1 101 ? 7.484 -25.825 0.580 1.00 90.50 101 ASP A O 1
ATOM 755 N N . THR A 1 102 ? 6.431 -23.893 0.158 1.00 91.75 102 THR A N 1
ATOM 756 C CA . THR A 1 102 ? 5.361 -24.076 1.142 1.00 91.75 102 THR A CA 1
ATOM 757 C C . THR A 1 102 ? 4.454 -25.262 0.849 1.00 91.75 102 THR A C 1
ATOM 759 O O . THR A 1 102 ? 3.965 -25.884 1.784 1.00 91.75 102 THR A O 1
ATOM 762 N N . THR A 1 103 ? 4.210 -25.587 -0.420 1.00 92.50 103 THR A N 1
ATOM 763 C CA . THR A 1 103 ? 3.308 -26.680 -0.803 1.00 92.50 103 THR A CA 1
ATOM 764 C C . THR A 1 103 ? 3.917 -28.031 -0.444 1.00 92.50 103 THR A C 1
ATOM 766 O O . THR A 1 103 ? 3.245 -28.855 0.174 1.00 92.50 103 THR A O 1
ATOM 769 N N . GLY A 1 104 ? 5.195 -28.227 -0.776 1.00 91.81 104 GLY A N 1
ATOM 770 C CA . GLY A 1 104 ? 5.972 -29.393 -0.373 1.00 91.81 104 GLY A CA 1
ATOM 771 C C . GLY A 1 104 ? 6.101 -29.499 1.143 1.00 91.81 104 GLY A C 1
ATOM 772 O O . GLY A 1 104 ? 6.059 -30.589 1.699 1.00 91.81 104 GLY A O 1
ATOM 773 N N . GLU A 1 105 ? 6.206 -28.377 1.854 1.00 94.31 105 GLU A N 1
ATOM 774 C CA . GLU A 1 105 ? 6.226 -28.394 3.319 1.00 94.31 105 GLU A CA 1
ATOM 775 C C . GLU A 1 105 ? 4.884 -28.832 3.928 1.00 94.31 105 GLU A C 1
ATOM 777 O O . GLU A 1 105 ? 4.860 -29.627 4.864 1.00 94.31 105 GLU A O 1
ATOM 782 N N . LEU A 1 106 ? 3.755 -28.383 3.366 1.00 94.50 106 LEU A N 1
ATOM 783 C CA . LEU A 1 106 ? 2.427 -28.839 3.791 1.00 94.50 106 LEU A CA 1
ATOM 784 C C . LEU A 1 106 ? 2.210 -30.337 3.516 1.00 94.50 106 LEU A C 1
ATOM 786 O O . LEU A 1 106 ? 1.504 -30.992 4.282 1.00 94.50 106 LEU A O 1
ATOM 790 N N . SER A 1 107 ? 2.799 -30.893 2.449 1.00 94.56 107 SER A N 1
ATOM 791 C CA . SER A 1 107 ? 2.701 -32.328 2.147 1.00 94.56 107 SER A CA 1
ATOM 792 C C . SER A 1 107 ? 3.711 -33.193 2.904 1.00 94.56 107 SER A C 1
ATOM 794 O O . SER A 1 107 ? 3.447 -34.381 3.088 1.00 94.56 107 SER A O 1
ATOM 796 N N . PHE A 1 108 ? 4.819 -32.620 3.386 1.00 93.44 108 PHE A N 1
ATOM 797 C CA . PHE A 1 108 ? 5.973 -33.341 3.938 1.00 93.44 108 PHE A CA 1
ATOM 798 C C . PHE A 1 108 ? 5.605 -34.376 5.007 1.00 93.44 108 PHE A C 1
ATOM 800 O O . PHE A 1 108 ? 6.015 -35.535 4.936 1.00 93.44 108 PHE A O 1
ATOM 807 N N . GLY A 1 109 ? 4.787 -33.989 5.989 1.00 89.56 109 GLY A N 1
ATOM 808 C CA . GLY A 1 109 ? 4.354 -34.907 7.042 1.00 89.56 109 GLY A CA 1
ATOM 809 C C . GLY A 1 109 ? 3.535 -36.085 6.502 1.00 89.56 109 GLY A C 1
ATOM 810 O O . GLY A 1 109 ? 3.726 -37.221 6.929 1.00 89.56 109 GLY A O 1
ATOM 811 N N . CYS A 1 110 ? 2.662 -35.837 5.523 1.00 92.06 110 CYS A N 1
ATOM 812 C CA . CYS A 1 110 ? 1.830 -36.877 4.915 1.00 92.06 110 CYS A CA 1
ATOM 813 C C . CYS A 1 110 ? 2.664 -37.832 4.044 1.00 92.06 110 CYS A C 1
ATOM 815 O O . CYS A 1 110 ? 2.419 -39.038 4.033 1.00 92.06 110 CYS A O 1
ATOM 817 N N . GLU A 1 111 ? 3.673 -37.302 3.344 1.00 92.50 111 GLU A N 1
ATOM 818 C CA . GLU A 1 111 ? 4.631 -38.086 2.554 1.00 92.50 111 GLU A CA 1
ATOM 819 C C . GLU A 1 111 ? 5.461 -39.019 3.445 1.00 92.50 111 GLU A C 1
ATOM 821 O O . GLU A 1 111 ? 5.608 -40.199 3.129 1.00 92.50 111 GLU A O 1
ATOM 826 N N . ASN A 1 112 ? 5.929 -38.530 4.598 1.00 89.25 112 ASN A N 1
ATOM 827 C CA . ASN A 1 112 ? 6.687 -39.336 5.561 1.00 89.25 112 ASN A CA 1
ATOM 828 C C . ASN A 1 112 ? 5.854 -40.448 6.214 1.00 89.25 112 ASN A C 1
ATOM 830 O O . ASN A 1 112 ? 6.404 -41.480 6.595 1.00 89.25 112 ASN A O 1
ATOM 834 N N . LEU A 1 113 ? 4.535 -40.266 6.316 1.00 88.50 113 LEU A N 1
ATOM 835 C CA . LEU A 1 113 ? 3.603 -41.301 6.773 1.00 88.50 113 LEU A CA 1
ATOM 836 C C . LEU A 1 113 ? 3.242 -42.312 5.669 1.00 88.50 113 LEU A C 1
ATOM 838 O O . LEU A 1 113 ? 2.512 -43.265 5.932 1.00 88.50 113 LEU A O 1
ATOM 842 N N . GLY A 1 114 ? 3.747 -42.127 4.443 1.00 89.88 114 GLY A N 1
ATOM 843 C CA . GLY A 1 114 ? 3.496 -43.027 3.319 1.00 89.88 114 GLY A CA 1
ATOM 844 C C . GLY A 1 114 ? 2.062 -42.971 2.786 1.00 89.88 114 GLY A C 1
ATOM 845 O O . GLY A 1 114 ? 1.569 -43.977 2.281 1.00 89.88 114 GLY A O 1
ATOM 846 N N . MET A 1 115 ? 1.379 -41.826 2.915 1.00 93.69 115 MET A N 1
ATOM 847 C CA . MET A 1 115 ? 0.005 -41.653 2.425 1.00 93.69 115 MET A CA 1
ATOM 848 C C . MET A 1 115 ? -0.073 -41.674 0.889 1.00 93.69 115 MET A C 1
ATOM 850 O O . MET A 1 115 ? 0.852 -41.262 0.186 1.00 93.69 115 MET A O 1
ATOM 854 N N . GLU A 1 116 ? -1.216 -42.107 0.351 1.00 95.56 116 GLU A N 1
ATOM 855 C CA . GLU A 1 116 ? -1.469 -42.108 -1.093 1.00 95.56 116 GLU A CA 1
ATOM 856 C C . GLU A 1 116 ? -1.556 -40.684 -1.661 1.00 95.56 116 GLU A C 1
ATOM 858 O O . GLU A 1 116 ? -2.119 -39.771 -1.054 1.00 95.56 116 GLU A O 1
ATOM 863 N N . ARG A 1 117 ? -1.043 -40.483 -2.880 1.00 93.50 117 ARG A N 1
ATOM 864 C CA . ARG A 1 117 ? -0.858 -39.140 -3.465 1.00 93.50 117 ARG A CA 1
ATOM 865 C C . ARG A 1 117 ? -2.151 -38.323 -3.568 1.00 93.50 117 ARG A C 1
ATOM 867 O O . ARG A 1 117 ? -2.120 -37.101 -3.408 1.00 93.50 117 ARG A O 1
ATOM 874 N N . ASP A 1 118 ? -3.269 -38.976 -3.868 1.00 94.12 118 ASP A N 1
ATOM 875 C CA . ASP A 1 118 ? -4.566 -38.306 -3.991 1.00 94.12 118 ASP A CA 1
ATOM 876 C C . ASP A 1 118 ? -5.127 -37.892 -2.624 1.00 94.12 118 ASP A C 1
ATOM 878 O O . ASP A 1 118 ? -5.724 -36.820 -2.507 1.00 94.12 118 ASP A O 1
ATOM 882 N N . GLU A 1 119 ? -4.854 -38.670 -1.572 1.00 95.06 119 GLU A N 1
ATOM 883 C CA . GLU A 1 119 ? -5.193 -38.303 -0.196 1.00 95.06 119 GLU A CA 1
ATOM 884 C C . GLU A 1 119 ? -4.354 -37.111 0.280 1.00 95.06 119 GLU A C 1
ATOM 886 O O . GLU A 1 119 ? -4.911 -36.156 0.822 1.00 95.06 119 GLU A O 1
ATOM 891 N N . ILE A 1 120 ? -3.044 -37.110 0.001 1.00 94.75 120 ILE A N 1
ATOM 892 C CA . ILE A 1 120 ? -2.153 -35.982 0.322 1.00 94.75 120 ILE A CA 1
ATOM 893 C C . ILE A 1 120 ? -2.678 -34.694 -0.318 1.00 94.75 120 ILE A C 1
ATOM 895 O O . ILE A 1 120 ? -2.817 -33.673 0.352 1.00 94.75 120 ILE A O 1
ATOM 899 N N . ARG A 1 121 ? -3.027 -34.735 -1.609 1.00 93.56 121 ARG A N 1
ATOM 900 C CA . ARG A 1 121 ? -3.578 -33.569 -2.319 1.00 93.56 121 ARG A CA 1
ATOM 901 C C . ARG A 1 121 ? -4.884 -33.077 -1.704 1.00 93.56 121 ARG A C 1
ATOM 903 O O . ARG A 1 121 ? -5.057 -31.870 -1.560 1.00 93.56 121 ARG A O 1
ATOM 910 N N . ALA A 1 122 ? -5.784 -33.990 -1.342 1.00 94.38 122 ALA A N 1
ATOM 911 C CA . ALA A 1 122 ? -7.050 -33.638 -0.708 1.00 94.38 122 ALA A CA 1
ATOM 912 C C . ALA A 1 122 ? -6.844 -33.000 0.676 1.00 94.38 122 ALA A C 1
ATOM 914 O O . ALA A 1 122 ? -7.499 -32.007 0.992 1.00 94.38 122 ALA A O 1
ATOM 915 N N . ARG A 1 123 ? -5.910 -33.529 1.479 1.00 94.19 123 ARG A N 1
ATOM 916 C CA . ARG A 1 123 ? -5.545 -32.981 2.793 1.00 94.19 123 ARG A CA 1
ATOM 917 C C . ARG A 1 123 ? -4.897 -31.608 2.669 1.00 94.19 123 ARG A C 1
ATOM 919 O O . ARG A 1 123 ? -5.375 -30.676 3.296 1.00 94.19 123 ARG A O 1
ATOM 926 N N . VAL A 1 124 ? -3.901 -31.442 1.796 1.00 94.25 124 VAL A N 1
ATOM 927 C CA . VAL A 1 124 ? -3.252 -30.140 1.558 1.00 94.25 124 VAL A CA 1
ATOM 928 C C . VAL A 1 124 ? -4.256 -29.097 1.057 1.00 94.25 124 VAL A C 1
ATOM 930 O O . VAL A 1 124 ? -4.221 -27.957 1.519 1.00 94.25 124 VAL A O 1
ATOM 933 N N . ALA A 1 125 ? -5.182 -29.467 0.166 1.00 92.56 125 ALA A N 1
ATOM 934 C CA . ALA A 1 125 ? -6.245 -28.567 -0.287 1.00 92.56 125 ALA A CA 1
ATOM 935 C C . ALA A 1 125 ? -7.169 -28.152 0.870 1.00 92.56 125 ALA A C 1
ATOM 937 O O . ALA A 1 125 ? -7.374 -26.960 1.085 1.00 92.56 125 ALA A O 1
ATOM 938 N N . ARG A 1 126 ? -7.640 -29.116 1.674 1.00 91.69 126 ARG A N 1
ATOM 939 C CA . ARG A 1 126 ? -8.463 -28.842 2.861 1.00 91.69 126 ARG A CA 1
ATOM 940 C C . ARG A 1 126 ? -7.733 -27.951 3.865 1.00 91.69 126 ARG A C 1
ATOM 942 O O . ARG A 1 126 ? -8.301 -26.965 4.309 1.00 91.69 126 ARG A O 1
ATOM 949 N N . THR A 1 127 ? -6.476 -28.256 4.179 1.00 90.94 127 THR A N 1
ATOM 950 C CA . THR A 1 127 ? -5.616 -27.444 5.050 1.00 90.94 127 THR A CA 1
ATOM 951 C C . THR A 1 127 ? -5.470 -26.026 4.514 1.00 90.94 127 THR A C 1
ATOM 953 O O . THR A 1 127 ? -5.559 -25.065 5.272 1.00 90.94 127 THR A O 1
ATOM 956 N N . THR A 1 128 ? -5.274 -25.877 3.204 1.00 89.81 128 THR A N 1
ATOM 957 C CA . THR A 1 128 ? -5.164 -24.562 2.565 1.00 89.81 128 THR A CA 1
ATOM 958 C C . THR A 1 128 ? -6.459 -23.765 2.708 1.00 89.81 128 THR A C 1
ATOM 960 O O . THR A 1 128 ? -6.395 -22.565 2.963 1.00 89.81 128 THR A O 1
ATOM 963 N N . ASP A 1 129 ? -7.617 -24.410 2.592 1.00 87.00 129 ASP A N 1
ATOM 964 C CA . ASP A 1 129 ? -8.915 -23.750 2.725 1.00 87.00 129 ASP A CA 1
ATOM 965 C C . ASP A 1 129 ? -9.269 -23.425 4.180 1.00 87.00 129 ASP A C 1
ATOM 967 O O . ASP A 1 129 ? -9.582 -22.273 4.485 1.00 87.00 129 ASP A O 1
ATOM 971 N N . ASP A 1 130 ? -9.136 -24.395 5.087 1.00 83.75 130 ASP A N 1
ATOM 972 C CA . ASP A 1 130 ? -9.421 -24.238 6.517 1.00 83.75 130 ASP A CA 1
ATOM 973 C C . ASP A 1 130 ? -8.550 -23.153 7.160 1.00 83.75 130 ASP A C 1
ATOM 975 O O . ASP A 1 130 ? -9.036 -22.362 7.968 1.00 83.75 130 ASP A O 1
ATOM 979 N N . LEU A 1 131 ? -7.271 -23.090 6.774 1.00 81.31 131 LEU A N 1
ATOM 980 C CA . LEU A 1 131 ? -6.300 -22.130 7.306 1.00 81.31 131 LEU A CA 1
ATOM 981 C C . LEU A 1 131 ? -6.157 -20.867 6.447 1.00 81.31 131 LEU A C 1
ATOM 983 O O . LEU A 1 131 ? -5.356 -19.989 6.781 1.00 81.31 131 LEU A O 1
ATOM 987 N N . GLN A 1 132 ? -6.918 -20.763 5.352 1.00 81.38 132 GLN A N 1
ATOM 988 C CA . GLN A 1 132 ? -6.862 -19.666 4.380 1.00 81.38 132 GLN A CA 1
ATOM 989 C C . GLN A 1 132 ? -5.445 -19.395 3.838 1.00 81.38 132 GLN A C 1
ATOM 991 O O . GLN A 1 132 ? -5.010 -18.249 3.716 1.00 81.38 132 GLN A O 1
ATOM 996 N N . LEU A 1 133 ? -4.682 -20.442 3.522 1.00 84.94 133 LEU A N 1
ATOM 997 C CA . LEU A 1 133 ? -3.282 -20.348 3.092 1.00 84.94 133 LEU A CA 1
ATOM 998 C C . LEU A 1 133 ? -3.119 -20.162 1.576 1.00 84.94 133 LEU A C 1
ATOM 1000 O O . LEU A 1 133 ? -1.993 -20.236 1.091 1.00 84.94 133 LEU A O 1
ATOM 1004 N N . GLN A 1 134 ? -4.181 -19.887 0.805 1.00 84.75 134 GLN A N 1
ATOM 1005 C CA . GLN A 1 134 ? -4.127 -19.837 -0.671 1.00 84.75 134 GLN A CA 1
ATOM 1006 C C . GLN A 1 134 ? -3.055 -18.865 -1.196 1.00 84.75 134 GLN A C 1
ATOM 1008 O O . GLN A 1 134 ? -2.411 -19.117 -2.215 1.00 84.75 134 GLN A O 1
ATOM 1013 N N . ALA A 1 135 ? -2.827 -17.757 -0.488 1.00 75.94 135 ALA A N 1
ATOM 1014 C CA . ALA A 1 135 ? -1.804 -16.774 -0.835 1.00 75.94 135 ALA A CA 1
ATOM 1015 C C . ALA A 1 135 ? -0.368 -17.205 -0.486 1.00 75.94 135 ALA A C 1
ATOM 1017 O O . ALA A 1 135 ? 0.589 -16.579 -0.953 1.00 75.94 135 ALA A O 1
ATOM 1018 N N . LEU A 1 136 ? -0.213 -18.233 0.352 1.00 82.94 136 LEU A N 1
ATOM 1019 C CA . LEU A 1 136 ? 1.069 -18.751 0.823 1.00 82.94 136 LEU A CA 1
ATOM 1020 C C . LEU A 1 136 ? 1.532 -19.992 0.059 1.00 82.94 136 LEU A C 1
ATOM 1022 O O . LEU A 1 136 ? 2.730 -20.252 0.058 1.00 82.94 136 LEU A O 1
ATOM 1026 N N . VAL A 1 137 ? 0.636 -20.713 -0.617 1.00 86.69 137 VAL A N 1
ATOM 1027 C CA . VAL A 1 137 ? 0.952 -21.889 -1.451 1.00 86.69 137 VAL A CA 1
ATOM 1028 C C . VAL A 1 137 ? 1.896 -21.522 -2.611 1.00 86.69 137 VAL A C 1
ATOM 1030 O O . VAL A 1 137 ? 1.817 -20.430 -3.187 1.00 86.69 137 VAL A O 1
ATOM 1033 N N . ASP A 1 138 ? 2.808 -22.438 -2.943 1.00 86.94 138 ASP A N 1
ATOM 1034 C CA . ASP A 1 138 ? 3.856 -22.309 -3.967 1.00 86.94 138 ASP A CA 1
ATOM 1035 C C . ASP A 1 138 ? 4.797 -21.107 -3.761 1.00 86.94 138 ASP A C 1
ATOM 1037 O O . ASP A 1 138 ? 5.289 -20.500 -4.722 1.00 86.94 138 ASP A O 1
ATOM 1041 N N . ARG A 1 139 ? 5.038 -20.714 -2.506 1.00 80.44 139 ARG A N 1
ATOM 1042 C CA . ARG A 1 139 ? 6.002 -19.660 -2.160 1.00 80.44 139 ARG A CA 1
ATOM 1043 C C . ARG A 1 139 ? 7.272 -20.260 -1.597 1.00 80.44 139 ARG A C 1
ATOM 1045 O O . ARG A 1 139 ? 7.257 -21.301 -0.957 1.00 80.44 139 ARG A O 1
ATOM 1052 N N . ASN A 1 140 ? 8.371 -19.539 -1.786 1.00 78.69 140 ASN A N 1
ATOM 1053 C CA . ASN A 1 140 ? 9.608 -19.850 -1.095 1.00 78.69 140 ASN A CA 1
ATOM 1054 C C . ASN A 1 140 ? 9.458 -19.514 0.401 1.00 78.69 140 ASN A C 1
ATOM 1056 O O . ASN A 1 140 ? 9.162 -18.366 0.747 1.00 78.69 140 ASN A O 1
ATOM 1060 N N . ILE A 1 141 ? 9.689 -20.494 1.277 1.00 80.81 141 ILE A N 1
ATOM 1061 C CA . ILE A 1 141 ? 9.554 -20.363 2.735 1.00 80.81 141 ILE A CA 1
ATOM 1062 C C . ILE A 1 141 ? 10.466 -19.260 3.285 1.00 80.81 141 ILE A C 1
ATOM 1064 O O . ILE A 1 141 ? 10.096 -18.539 4.212 1.00 80.81 141 ILE A O 1
ATOM 1068 N N . PHE A 1 142 ? 11.646 -19.047 2.699 1.00 75.50 142 PHE A N 1
ATOM 1069 C CA . PHE A 1 142 ? 12.578 -18.011 3.144 1.00 75.50 142 PHE A CA 1
ATOM 1070 C C . PHE A 1 142 ? 12.084 -16.584 2.851 1.00 75.50 142 PHE A C 1
ATOM 1072 O O . PHE A 1 142 ? 12.508 -15.660 3.546 1.00 75.50 142 PHE A O 1
ATOM 1079 N N . GLU A 1 143 ? 11.161 -16.403 1.895 1.00 68.06 143 GLU A N 1
ATOM 1080 C CA . GLU A 1 143 ? 10.518 -15.114 1.580 1.00 68.06 143 GLU A CA 1
ATOM 1081 C C . GLU A 1 143 ? 9.333 -14.779 2.514 1.00 68.06 143 GLU A C 1
ATOM 1083 O O . GLU A 1 143 ? 8.784 -13.676 2.425 1.00 68.06 143 GLU A O 1
ATOM 1088 N N . LEU A 1 144 ? 8.918 -15.716 3.376 1.00 68.31 144 LEU A N 1
ATOM 1089 C CA . LEU A 1 144 ? 7.799 -15.545 4.307 1.00 68.31 144 LEU A CA 1
ATOM 1090 C C . LEU A 1 144 ? 8.196 -14.771 5.575 1.00 68.31 144 LEU A C 1
ATOM 1092 O O . LEU A 1 144 ? 9.324 -14.899 6.076 1.00 68.31 144 LEU A O 1
ATOM 1096 N N . SER A 1 145 ? 7.244 -14.009 6.125 1.00 68.06 145 SER A N 1
ATOM 1097 C CA . SER A 1 145 ? 7.364 -13.387 7.452 1.00 68.06 145 SER A CA 1
ATOM 1098 C C . SER A 1 145 ? 7.428 -14.440 8.571 1.00 68.06 145 SER A C 1
ATOM 1100 O O . SER A 1 145 ? 7.134 -15.615 8.350 1.00 68.06 145 SER A O 1
ATOM 1102 N N . GLY A 1 146 ? 7.820 -14.037 9.786 1.00 70.75 146 GLY A N 1
ATOM 1103 C CA . GLY A 1 146 ? 7.812 -14.934 10.951 1.00 70.75 146 GLY A CA 1
ATOM 1104 C C . GLY A 1 146 ? 6.433 -15.558 11.205 1.00 70.75 146 GLY A C 1
ATOM 1105 O O . GLY A 1 146 ? 6.334 -16.773 11.345 1.00 70.75 146 GLY A O 1
ATOM 1106 N N . GLY A 1 147 ? 5.370 -14.750 11.157 1.00 73.25 147 GLY A N 1
ATOM 1107 C CA . GLY A 1 147 ? 3.998 -15.237 11.314 1.00 73.25 147 GLY A CA 1
ATOM 1108 C C . GLY A 1 147 ? 3.522 -16.123 10.158 1.00 73.25 147 GLY A C 1
ATOM 1109 O O . GLY A 1 147 ? 2.935 -17.170 10.404 1.00 73.25 147 GLY A O 1
ATOM 1110 N N . GLU A 1 148 ? 3.834 -15.774 8.901 1.00 79.44 148 GLU A N 1
ATOM 1111 C CA . GLU A 1 148 ? 3.509 -16.623 7.737 1.00 79.44 148 GLU A CA 1
ATOM 1112 C C . GLU A 1 148 ? 4.200 -17.996 7.840 1.00 79.44 148 GLU A C 1
ATOM 1114 O O . GLU A 1 148 ? 3.610 -19.016 7.491 1.00 79.44 148 GLU A O 1
ATOM 1119 N N . LYS A 1 149 ? 5.434 -18.045 8.361 1.00 84.00 149 LYS A N 1
ATOM 1120 C CA . LYS A 1 149 ? 6.130 -19.305 8.664 1.00 84.00 149 LYS A CA 1
ATOM 1121 C C . LYS A 1 149 ? 5.384 -20.099 9.729 1.00 84.00 149 LYS A C 1
ATOM 1123 O O . LYS A 1 149 ? 5.086 -21.265 9.505 1.00 84.00 149 LYS A O 1
ATOM 1128 N N . GLN A 1 150 ? 5.022 -19.476 10.846 1.00 84.88 150 GLN A N 1
ATOM 1129 C CA . GLN A 1 150 ? 4.293 -20.169 11.908 1.00 84.88 150 GLN A CA 1
ATOM 1130 C C . GLN A 1 150 ? 2.980 -20.792 11.398 1.00 84.88 150 GLN A C 1
ATOM 1132 O O . GLN A 1 150 ? 2.660 -21.926 11.742 1.00 84.88 150 GLN A O 1
ATOM 1137 N N . GLN A 1 151 ? 2.267 -20.107 10.497 1.00 86.25 151 GLN A N 1
ATOM 1138 C CA . GLN A 1 151 ? 1.059 -20.643 9.861 1.00 86.25 151 GLN A CA 1
ATOM 1139 C C . GLN A 1 151 ? 1.327 -21.877 8.985 1.00 86.25 151 GLN A C 1
ATOM 1141 O O . GLN A 1 151 ? 0.540 -22.820 9.017 1.00 86.25 151 GLN A O 1
ATOM 1146 N N . ILE A 1 152 ? 2.422 -21.896 8.215 1.00 90.94 152 ILE A N 1
ATOM 1147 C CA . ILE A 1 152 ? 2.811 -23.070 7.413 1.00 90.94 152 ILE A CA 1
ATOM 1148 C C . ILE A 1 152 ? 3.250 -24.229 8.313 1.00 90.94 152 ILE A C 1
ATOM 1150 O O . ILE A 1 152 ? 2.850 -25.360 8.062 1.00 90.94 152 ILE A O 1
ATOM 1154 N N . ALA A 1 153 ? 4.000 -23.951 9.383 1.00 90.50 153 ALA A N 1
ATOM 1155 C CA . ALA A 1 153 ? 4.416 -24.956 10.363 1.00 90.50 153 ALA A CA 1
ATOM 1156 C C . ALA A 1 153 ? 3.211 -25.603 11.068 1.00 90.50 153 ALA A C 1
ATOM 1158 O O . ALA A 1 153 ? 3.159 -26.816 11.261 1.00 90.50 153 ALA A O 1
ATOM 1159 N N . PHE A 1 154 ? 2.200 -24.807 11.408 1.00 89.56 154 PHE A N 1
ATOM 1160 C CA . PHE A 1 154 ? 0.934 -25.332 11.905 1.00 89.56 154 PHE A CA 1
ATOM 1161 C C . PHE A 1 154 ? 0.180 -26.121 10.821 1.00 89.56 154 PHE A C 1
ATOM 1163 O O . PHE A 1 154 ? -0.291 -27.228 11.070 1.00 89.56 154 PHE A O 1
ATOM 1170 N N . GLY A 1 155 ? 0.114 -25.591 9.596 1.00 91.12 155 GLY A N 1
ATOM 1171 C CA . GLY A 1 155 ? -0.551 -26.235 8.466 1.00 91.12 155 GLY A CA 1
ATOM 1172 C C . GLY A 1 155 ? 0.028 -27.600 8.103 1.00 91.12 155 GLY A C 1
ATOM 1173 O O . GLY A 1 155 ? -0.740 -28.516 7.813 1.00 91.12 155 GLY A O 1
ATOM 1174 N N . SER A 1 156 ? 1.349 -27.780 8.180 1.00 93.31 156 SER A N 1
ATOM 1175 C CA . SER A 1 156 ? 1.989 -29.072 7.909 1.00 93.31 156 SER A CA 1
ATOM 1176 C C . SER A 1 156 ? 1.588 -30.132 8.939 1.00 93.31 156 SER A C 1
ATOM 1178 O O . SER A 1 156 ? 1.425 -31.296 8.586 1.00 93.31 156 SER A O 1
ATOM 1180 N N . VAL A 1 157 ? 1.382 -29.732 10.200 1.00 92.62 157 VAL A N 1
ATOM 1181 C CA . VAL A 1 157 ? 0.891 -30.616 11.271 1.00 92.62 157 VAL A CA 1
ATOM 1182 C C . VAL A 1 157 ? -0.610 -30.875 11.134 1.00 92.62 157 VAL A C 1
ATOM 1184 O O . VAL A 1 157 ? -1.067 -31.997 11.311 1.00 92.62 157 VAL A O 1
ATOM 1187 N N . TYR A 1 158 ? -1.395 -29.863 10.770 1.00 92.88 158 TYR A N 1
ATOM 1188 C CA . TYR A 1 158 ? -2.830 -30.028 10.534 1.00 92.88 158 TYR A CA 1
ATOM 1189 C C . TYR A 1 158 ? -3.121 -30.955 9.342 1.00 92.88 158 TYR A C 1
ATOM 1191 O O . TYR A 1 158 ? -4.058 -31.746 9.387 1.00 92.88 158 TYR A O 1
ATOM 1199 N N . ALA A 1 159 ? -2.291 -30.922 8.293 1.00 93.12 159 ALA A N 1
ATOM 1200 C CA . ALA A 1 159 ? -2.437 -31.801 7.132 1.00 93.12 159 ALA A CA 1
ATOM 1201 C C . ALA A 1 159 ? -2.290 -33.296 7.481 1.00 93.12 159 ALA A C 1
ATOM 1203 O O . ALA A 1 159 ? -2.979 -34.132 6.886 1.00 93.12 159 ALA A O 1
ATOM 1204 N N . THR A 1 160 ? -1.443 -33.649 8.456 1.00 92.50 160 THR A N 1
ATOM 1205 C CA . THR A 1 160 ? -1.255 -35.052 8.862 1.00 92.50 160 THR A CA 1
ATOM 1206 C C . THR A 1 160 ? -2.413 -35.606 9.694 1.00 92.50 160 THR A C 1
ATOM 1208 O O . THR A 1 160 ? -2.609 -36.820 9.706 1.00 92.50 160 THR A O 1
ATOM 1211 N N . ASP A 1 161 ? -3.235 -34.745 10.299 1.00 92.00 161 ASP A N 1
ATOM 1212 C CA . ASP A 1 161 ? -4.349 -35.095 11.196 1.00 92.00 161 ASP A CA 1
ATOM 1213 C C . ASP A 1 161 ? -3.978 -36.079 12.337 1.00 92.00 161 ASP A C 1
ATOM 1215 O O . ASP A 1 161 ? -4.572 -37.158 12.454 1.00 92.00 161 ASP A O 1
ATOM 1219 N N . PRO A 1 162 ? -2.998 -35.743 13.199 1.00 93.06 162 PRO A N 1
ATOM 1220 C CA . PRO A 1 162 ? -2.595 -36.594 14.320 1.00 93.06 162 PRO A CA 1
ATOM 1221 C C . PRO A 1 162 ? -3.708 -36.754 15.374 1.00 93.06 162 PRO A C 1
ATOM 1223 O O . PRO A 1 162 ? -4.738 -36.072 15.354 1.00 93.06 162 PRO A O 1
ATOM 1226 N N . LEU A 1 163 ? -3.506 -37.674 16.324 1.00 92.38 163 LEU A N 1
ATOM 1227 C CA . LEU A 1 163 ? -4.386 -37.842 17.491 1.00 92.38 163 LEU A CA 1
ATOM 1228 C C . LEU A 1 163 ? -4.118 -36.784 18.568 1.00 92.38 163 LEU A C 1
ATOM 1230 O O . LEU A 1 163 ? -5.048 -36.337 19.242 1.00 92.38 163 LEU A O 1
ATOM 1234 N N . VAL A 1 164 ? -2.849 -36.398 18.718 1.00 94.94 164 VAL A N 1
ATOM 1235 C CA . VAL A 1 164 ? -2.379 -35.411 19.691 1.00 94.94 164 VAL A CA 1
ATOM 1236 C C . VAL A 1 164 ? -1.730 -34.243 18.957 1.00 94.94 164 VAL A C 1
ATOM 1238 O O . VAL A 1 164 ? -0.808 -34.431 18.164 1.00 94.94 164 VAL A O 1
ATOM 1241 N N . TYR A 1 165 ? -2.186 -33.031 19.246 1.00 95.81 165 TYR A N 1
ATOM 1242 C CA . TYR A 1 165 ? -1.575 -31.799 18.766 1.00 95.81 165 TYR A CA 1
ATOM 1243 C C . TYR A 1 165 ? -0.794 -31.159 19.908 1.00 95.81 165 TYR A C 1
ATOM 1245 O O . TYR A 1 165 ? -1.384 -30.759 20.907 1.00 95.81 165 TYR A O 1
ATOM 1253 N N . VAL A 1 166 ? 0.524 -31.057 19.759 1.00 95.06 166 VAL A N 1
ATOM 1254 C CA . VAL A 1 166 ? 1.414 -30.419 20.735 1.00 95.06 166 VAL A CA 1
ATOM 1255 C C . VAL A 1 166 ? 1.929 -29.116 20.141 1.00 95.06 166 VAL A C 1
ATOM 1257 O O . VAL A 1 166 ? 2.576 -29.118 19.097 1.00 95.06 166 VAL A O 1
ATOM 1260 N N . MET A 1 167 ? 1.645 -27.993 20.786 1.00 93.56 167 MET A N 1
ATOM 1261 C CA . MET A 1 167 ? 2.003 -26.669 20.283 1.00 93.56 167 MET A CA 1
ATOM 1262 C C . MET A 1 167 ? 2.812 -25.918 21.332 1.00 93.56 167 MET A C 1
ATOM 1264 O O . MET A 1 167 ? 2.333 -25.708 22.445 1.00 93.56 167 MET A O 1
ATOM 1268 N N . ASP A 1 168 ? 4.031 -25.512 20.983 1.00 90.62 168 ASP A N 1
ATOM 1269 C CA . ASP A 1 168 ? 4.894 -24.731 21.871 1.00 90.62 168 ASP A CA 1
ATOM 1270 C C . ASP A 1 168 ? 4.934 -23.264 21.433 1.00 90.62 168 ASP A C 1
ATOM 1272 O O . ASP A 1 168 ? 5.501 -22.938 20.392 1.00 90.62 168 ASP A O 1
ATOM 1276 N N . GLU A 1 169 ? 4.278 -22.399 22.207 1.00 88.00 169 GLU A N 1
ATOM 1277 C CA . GLU A 1 169 ? 4.070 -20.965 21.962 1.00 88.00 169 GLU A CA 1
ATOM 1278 C C . GLU A 1 169 ? 3.600 -20.625 20.532 1.00 88.00 169 GLU A C 1
ATOM 1280 O O . GLU A 1 169 ? 4.205 -19.780 19.854 1.00 88.00 169 GLU A O 1
ATOM 1285 N N . PRO A 1 170 ? 2.518 -21.262 20.034 1.00 87.50 170 PRO A N 1
ATOM 1286 C CA . PRO A 1 170 ? 2.065 -21.101 18.657 1.00 87.50 170 PRO A CA 1
ATOM 1287 C C . PRO A 1 170 ? 1.598 -19.679 18.312 1.00 87.50 170 PRO A C 1
ATOM 1289 O O . PRO A 1 170 ? 1.537 -19.352 17.128 1.00 87.50 170 PRO A O 1
ATOM 1292 N N . SER A 1 171 ? 1.290 -18.826 19.298 1.00 84.75 171 SER A N 1
ATOM 1293 C CA . SER A 1 171 ? 0.914 -17.423 19.072 1.00 84.75 171 SER A CA 1
ATOM 1294 C C . SER A 1 171 ? 2.103 -16.498 18.781 1.00 84.75 171 SER A C 1
ATOM 1296 O O . SER A 1 171 ? 1.910 -15.339 18.398 1.00 84.75 171 SER A O 1
ATOM 1298 N N . SER A 1 172 ? 3.337 -16.990 18.924 1.00 79.25 172 SER A N 1
ATOM 1299 C CA . SER A 1 172 ? 4.551 -16.209 18.684 1.00 79.25 172 SER A CA 1
ATOM 1300 C C . SER A 1 172 ? 4.596 -15.646 17.261 1.00 79.25 172 SER A C 1
ATOM 1302 O O . SER A 1 172 ? 4.472 -16.372 16.276 1.00 79.25 172 SER A O 1
ATOM 1304 N N . ASN A 1 173 ? 4.825 -14.334 17.140 1.00 74.06 173 ASN A N 1
ATOM 1305 C CA . ASN A 1 173 ? 4.871 -13.597 15.867 1.00 74.06 173 ASN A CA 1
ATOM 1306 C C . ASN A 1 173 ? 3.577 -13.648 15.022 1.00 74.06 173 ASN A C 1
ATOM 1308 O O . ASN A 1 173 ? 3.610 -13.310 13.832 1.00 74.06 173 ASN A O 1
ATOM 1312 N N . LEU A 1 174 ? 2.442 -14.057 15.602 1.00 79.38 174 LEU A N 1
ATOM 1313 C CA . LEU A 1 174 ? 1.143 -13.985 14.938 1.00 79.38 174 LEU A CA 1
ATOM 1314 C C . LEU A 1 174 ? 0.502 -12.609 15.133 1.00 79.38 174 LEU A C 1
ATOM 1316 O O . LEU A 1 174 ? 0.544 -12.019 16.213 1.00 79.38 174 LEU A O 1
ATOM 1320 N N . ASP A 1 175 ? -0.121 -12.110 14.067 1.00 79.50 175 ASP A N 1
ATOM 1321 C CA . ASP A 1 175 ? -1.006 -10.956 14.145 1.00 79.50 175 ASP A CA 1
ATOM 1322 C C . ASP A 1 175 ? -2.388 -11.367 14.679 1.00 79.50 175 ASP A C 1
ATOM 1324 O O . ASP A 1 175 ? -2.677 -12.549 14.878 1.00 79.50 175 ASP A O 1
ATOM 1328 N N . ARG A 1 176 ? -3.277 -10.390 14.887 1.00 82.88 176 ARG A N 1
ATOM 1329 C CA . ARG A 1 176 ? -4.639 -10.646 15.385 1.00 82.88 176 ARG A CA 1
ATOM 1330 C C . ARG A 1 176 ? -5.420 -11.634 14.508 1.00 82.88 176 ARG A C 1
ATOM 1332 O O . ARG A 1 176 ? -6.116 -12.500 15.024 1.00 82.88 176 ARG A O 1
ATOM 1339 N N . ALA A 1 177 ? -5.287 -11.530 13.184 1.00 76.62 177 ALA A N 1
ATOM 1340 C CA . ALA A 1 177 ? -6.059 -12.331 12.243 1.00 76.62 177 ALA A CA 1
ATOM 1341 C C . ALA A 1 177 ? -5.568 -13.785 12.231 1.00 76.62 177 ALA A C 1
ATOM 1343 O O . ALA A 1 177 ? -6.373 -14.713 12.223 1.00 76.62 177 ALA A O 1
ATOM 1344 N N . ALA A 1 178 ? -4.250 -13.999 12.259 1.00 78.62 178 ALA A N 1
ATOM 1345 C CA . ALA A 1 178 ? -3.663 -15.327 12.363 1.00 78.62 178 ALA A CA 1
ATOM 1346 C C . ALA A 1 178 ? -3.901 -15.951 13.738 1.00 78.62 178 ALA A C 1
ATOM 1348 O O . ALA A 1 178 ? -4.167 -17.147 13.793 1.00 78.62 178 ALA A O 1
ATOM 1349 N N . MET A 1 179 ? -3.871 -15.164 14.817 1.00 84.50 179 MET A N 1
ATOM 1350 C CA . MET A 1 179 ? -4.211 -15.641 16.159 1.00 84.50 179 MET A CA 1
ATOM 1351 C C . MET A 1 179 ? -5.674 -16.099 16.234 1.00 84.50 179 MET A C 1
ATOM 1353 O O . MET A 1 179 ? -5.940 -17.177 16.755 1.00 84.50 179 MET A O 1
ATOM 1357 N N . HIS A 1 180 ? -6.613 -15.348 15.648 1.00 81.94 180 HIS A N 1
ATOM 1358 C CA . HIS A 1 180 ? -8.022 -15.757 15.590 1.00 81.94 180 HIS A CA 1
ATOM 1359 C C . HIS A 1 180 ? -8.229 -17.022 14.741 1.00 81.94 180 HIS A C 1
ATOM 1361 O O . HIS A 1 180 ? -8.976 -17.911 15.125 1.00 81.94 180 HIS A O 1
ATOM 1367 N N . ARG A 1 181 ? -7.509 -17.166 13.620 1.00 80.31 181 ARG A N 1
ATOM 1368 C CA . ARG A 1 181 ? -7.539 -18.412 12.832 1.00 80.31 181 ARG A CA 1
ATOM 1369 C C . ARG A 1 181 ? -6.958 -19.599 13.599 1.00 80.31 181 ARG A C 1
ATOM 1371 O O . ARG A 1 181 ? -7.494 -20.697 13.511 1.00 80.31 181 ARG A O 1
ATOM 1378 N N . LEU A 1 182 ? -5.862 -19.392 14.331 1.00 85.62 182 LEU A N 1
ATOM 1379 C CA . LEU A 1 182 ? -5.274 -20.424 15.182 1.00 85.62 182 LEU A CA 1
ATOM 1380 C C . LEU A 1 182 ? -6.278 -20.866 16.256 1.00 85.62 182 LEU A C 1
ATOM 1382 O O . LEU A 1 182 ? -6.480 -22.064 16.422 1.00 85.62 182 LEU A O 1
ATOM 1386 N N . HIS A 1 183 ? -6.941 -19.910 16.914 1.00 90.06 183 HIS A N 1
ATOM 1387 C CA . HIS A 1 183 ? -8.049 -20.155 17.845 1.00 90.06 183 HIS A CA 1
ATOM 1388 C C . HIS A 1 183 ? -9.137 -21.032 17.209 1.00 90.06 183 HIS A C 1
ATOM 1390 O O . HIS A 1 183 ? -9.378 -22.141 17.688 1.00 90.06 183 HIS A O 1
ATOM 1396 N N . ASP A 1 184 ? -9.710 -20.595 16.082 1.00 87.62 184 ASP A N 1
ATOM 1397 C CA . ASP A 1 184 ? -10.802 -21.302 15.404 1.00 87.62 184 ASP A CA 1
ATOM 1398 C C . ASP A 1 184 ? -10.421 -22.746 15.053 1.00 87.62 184 ASP A C 1
ATOM 1400 O O . ASP A 1 184 ? -11.243 -23.663 15.126 1.00 87.62 184 ASP A O 1
ATOM 1404 N N . VAL A 1 185 ? -9.166 -22.974 14.663 1.00 86.88 185 VAL A N 1
ATOM 1405 C CA . VAL A 1 185 ? -8.704 -24.312 14.292 1.00 86.88 185 VAL A CA 1
ATOM 1406 C C . VAL A 1 185 ? -8.462 -25.171 15.522 1.00 86.88 185 VAL A C 1
ATOM 1408 O O . VAL A 1 185 ? -8.853 -26.335 15.508 1.00 86.88 185 VAL A O 1
ATOM 1411 N N . ILE A 1 186 ? -7.887 -24.627 16.599 1.00 91.38 186 ILE A N 1
ATOM 1412 C CA . ILE A 1 186 ? -7.768 -25.355 17.870 1.00 91.38 186 ILE A CA 1
ATOM 1413 C C . ILE A 1 186 ? -9.162 -25.782 18.352 1.00 91.38 186 ILE A C 1
ATOM 1415 O O . ILE A 1 186 ? -9.354 -26.944 18.713 1.00 91.38 186 ILE A O 1
ATOM 1419 N N . ALA A 1 187 ? -10.156 -24.894 18.263 1.00 91.12 187 ALA A N 1
ATOM 1420 C CA . ALA A 1 187 ? -11.542 -25.209 18.596 1.00 91.12 187 ALA A CA 1
ATOM 1421 C C . ALA A 1 187 ? -12.116 -26.339 17.717 1.00 91.12 187 ALA A C 1
ATOM 1423 O O . ALA A 1 187 ? -12.771 -27.248 18.231 1.00 91.12 187 ALA A O 1
ATOM 1424 N N . ARG A 1 188 ? -11.835 -26.342 16.405 1.00 89.75 188 ARG A N 1
ATOM 1425 C CA . ARG A 1 188 ? -12.242 -27.432 15.492 1.00 89.75 188 ARG A CA 1
ATOM 1426 C C . ARG A 1 188 ? -11.555 -28.757 15.812 1.00 89.75 188 ARG A C 1
ATOM 1428 O O . ARG A 1 188 ? -12.216 -29.792 15.821 1.00 89.75 188 ARG A O 1
ATOM 1435 N N . VAL A 1 189 ? -10.250 -28.733 16.075 1.00 91.25 189 VAL A N 1
ATOM 1436 C CA . VAL A 1 189 ? -9.458 -29.921 16.431 1.00 91.25 189 VAL A CA 1
ATOM 1437 C C . VAL A 1 189 ? -9.985 -30.533 17.731 1.00 91.25 189 VAL A C 1
ATOM 1439 O O . VAL A 1 189 ? -10.227 -31.740 17.787 1.00 91.25 189 VAL A O 1
ATOM 1442 N N . LYS A 1 190 ? -10.263 -29.695 18.737 1.00 91.50 190 LYS A N 1
ATOM 1443 C CA . LYS A 1 190 ? -10.918 -30.101 19.986 1.00 91.50 190 LYS A CA 1
ATOM 1444 C C . LYS A 1 190 ? -12.299 -30.714 19.725 1.00 91.50 190 LYS A C 1
ATOM 1446 O O . LYS A 1 190 ? -12.589 -31.808 20.201 1.00 91.50 190 LYS A O 1
ATOM 1451 N N . ALA A 1 191 ? -13.139 -30.061 18.917 1.00 90.94 191 ALA A N 1
ATOM 1452 C CA . ALA A 1 191 ? -14.476 -30.556 18.572 1.00 90.94 191 ALA A CA 1
ATOM 1453 C C . ALA A 1 191 ? -14.457 -31.898 17.811 1.00 90.94 191 ALA A C 1
ATOM 1455 O O . ALA A 1 191 ? -15.415 -32.665 17.893 1.00 90.94 191 ALA A O 1
ATOM 1456 N N . ALA A 1 192 ? -13.363 -32.208 17.109 1.00 90.38 192 ALA A N 1
ATOM 1457 C CA . ALA A 1 192 ? -13.130 -33.505 16.474 1.00 90.38 192 ALA A CA 1
ATOM 1458 C C . ALA A 1 192 ? -12.681 -34.609 17.459 1.00 90.38 192 ALA A C 1
ATOM 1460 O O . ALA A 1 192 ? -12.398 -35.728 17.030 1.00 90.38 192 ALA A O 1
ATOM 1461 N N . GLY A 1 193 ? -12.607 -34.318 18.764 1.00 91.50 193 GLY A N 1
ATOM 1462 C CA . GLY A 1 193 ? -12.234 -35.269 19.816 1.00 91.50 193 GLY A CA 1
ATOM 1463 C C . GLY A 1 193 ? -10.728 -35.517 19.940 1.00 91.50 193 GLY A C 1
ATOM 1464 O O . GLY A 1 193 ? -10.316 -36.481 20.586 1.00 91.50 193 GLY A O 1
ATOM 1465 N N . LYS A 1 194 ? -9.891 -34.679 19.317 1.00 94.12 194 LYS A N 1
ATOM 1466 C CA . LYS A 1 194 ? -8.426 -34.785 19.388 1.00 94.12 194 LYS A CA 1
ATOM 1467 C C . LYS A 1 194 ? -7.903 -34.136 20.672 1.00 94.12 194 LYS A C 1
ATOM 1469 O O . LYS A 1 194 ? -8.529 -33.226 21.207 1.00 94.12 194 LYS A O 1
ATOM 1474 N N . ILE A 1 195 ? -6.747 -34.590 21.155 1.00 96.12 195 ILE A N 1
ATOM 1475 C CA . ILE A 1 195 ? -6.099 -34.000 22.338 1.00 96.12 195 ILE A CA 1
ATOM 1476 C C . ILE A 1 195 ? -5.276 -32.795 21.893 1.00 96.12 195 ILE A C 1
ATOM 1478 O O . ILE A 1 195 ? -4.454 -32.919 20.981 1.00 96.12 195 ILE A O 1
ATOM 1482 N N . VAL A 1 196 ? -5.470 -31.647 22.541 1.00 96.19 196 VAL A N 1
ATOM 1483 C CA . VAL A 1 196 ? -4.728 -30.416 22.241 1.00 96.19 196 VAL A CA 1
ATOM 1484 C C . VAL A 1 196 ? -3.913 -30.019 23.462 1.00 96.19 196 VAL A C 1
ATOM 1486 O O . VAL A 1 196 ? -4.446 -29.827 24.549 1.00 96.19 196 VAL A O 1
ATOM 1489 N N . ILE A 1 197 ? -2.608 -29.878 23.274 1.00 96.25 197 ILE A N 1
ATOM 1490 C CA . ILE A 1 197 ? -1.676 -29.406 24.288 1.00 96.25 197 ILE A CA 1
ATOM 1491 C C . ILE A 1 197 ? -1.031 -28.132 23.785 1.00 96.25 197 ILE A C 1
ATOM 1493 O O . ILE A 1 197 ? -0.406 -28.123 22.723 1.00 96.25 197 ILE A O 1
ATOM 1497 N N . VAL A 1 198 ? -1.149 -27.071 24.572 1.00 95.19 198 VAL A N 1
ATOM 1498 C CA . VAL A 1 198 ? -0.596 -25.766 24.228 1.00 95.19 198 VAL A CA 1
ATOM 1499 C C . VAL A 1 198 ? 0.283 -25.272 25.370 1.00 95.19 198 VAL A C 1
ATOM 1501 O O . VAL A 1 198 ? -0.168 -25.137 26.499 1.00 95.19 198 VAL A O 1
ATOM 1504 N N . SER A 1 199 ? 1.549 -24.994 25.093 1.00 93.62 199 SER A N 1
ATOM 1505 C CA . SER A 1 199 ? 2.411 -24.200 25.971 1.00 93.62 199 SER A CA 1
ATOM 1506 C C . SER A 1 199 ? 2.281 -22.746 25.532 1.00 93.62 199 SER A C 1
ATOM 1508 O O . SER A 1 199 ? 2.542 -22.442 24.371 1.00 93.62 199 SER A O 1
ATOM 1510 N N . GLU A 1 200 ? 1.812 -21.856 26.407 1.00 90.50 200 GLU A N 1
ATOM 1511 C CA . GLU A 1 200 ? 1.572 -20.456 26.041 1.00 90.50 200 GLU A CA 1
ATOM 1512 C C . GLU A 1 200 ? 1.827 -19.479 27.186 1.00 90.50 200 GLU A C 1
ATOM 1514 O O . GLU A 1 200 ? 1.625 -19.767 28.368 1.00 90.50 200 GLU A O 1
ATOM 1519 N N . HIS A 1 201 ? 2.222 -18.269 26.797 1.00 88.69 201 HIS A N 1
ATOM 1520 C CA . HIS A 1 201 ? 2.298 -17.122 27.692 1.00 88.69 201 HIS A CA 1
ATOM 1521 C C . HIS A 1 201 ? 1.068 -16.224 27.551 1.00 88.69 201 HIS A C 1
ATOM 1523 O O . HIS A 1 201 ? 0.651 -15.617 28.536 1.00 88.69 201 HIS A O 1
ATOM 1529 N N . ARG A 1 202 ? 0.470 -16.132 26.354 1.00 88.62 202 ARG A N 1
ATOM 1530 C CA . ARG A 1 202 ? -0.699 -15.280 26.092 1.00 88.62 202 ARG A CA 1
ATOM 1531 C C . ARG A 1 202 ? -1.980 -16.079 26.300 1.00 88.62 202 ARG A C 1
ATOM 1533 O O . ARG A 1 202 ? -2.412 -16.806 25.419 1.00 88.62 202 ARG A O 1
ATOM 1540 N N . LEU A 1 203 ? -2.608 -15.919 27.460 1.00 90.62 203 LEU A N 1
ATOM 1541 C CA . LEU A 1 203 ? -3.721 -16.788 27.866 1.00 90.62 203 LEU A CA 1
ATOM 1542 C C . LEU A 1 203 ? -5.083 -16.355 27.307 1.00 90.62 203 LEU A C 1
ATOM 1544 O O . LEU A 1 203 ? -5.935 -17.202 27.064 1.00 90.62 203 LEU A O 1
ATOM 1548 N N . HIS A 1 204 ? -5.289 -15.055 27.067 1.00 90.19 204 HIS A N 1
ATOM 1549 C CA . HIS A 1 204 ? -6.604 -14.485 26.738 1.00 90.19 204 HIS A CA 1
ATOM 1550 C C . HIS A 1 204 ? -7.349 -15.150 25.567 1.00 90.19 204 HIS A C 1
ATOM 1552 O O . HIS A 1 204 ? -8.570 -15.243 25.613 1.00 90.19 204 HIS A O 1
ATOM 1558 N N . PHE A 1 205 ? -6.641 -15.611 24.530 1.00 90.25 205 PHE A N 1
ATOM 1559 C CA . PHE A 1 205 ? -7.255 -16.242 23.357 1.00 90.25 205 PHE A CA 1
ATOM 1560 C C . PHE A 1 205 ? -7.500 -17.748 23.543 1.00 90.25 205 PHE A C 1
ATOM 1562 O O . PHE A 1 205 ? -7.995 -18.399 22.642 1.00 90.25 205 PHE A O 1
ATOM 1569 N N . LEU A 1 206 ? -7.123 -18.338 24.674 1.00 93.50 206 LEU A N 1
ATOM 1570 C CA . LEU A 1 206 ? -7.382 -19.753 24.958 1.00 93.50 206 LEU A CA 1
ATOM 1571 C C . LEU A 1 206 ? -8.444 -19.932 26.043 1.00 93.50 206 LEU A C 1
ATOM 1573 O O . LEU A 1 206 ? -8.871 -21.057 26.279 1.00 93.50 206 LEU A O 1
ATOM 1577 N N . MET A 1 207 ? -8.882 -18.847 26.688 1.00 93.44 207 MET A N 1
ATOM 1578 C CA . MET A 1 207 ? -9.799 -18.889 27.832 1.00 93.44 207 MET A CA 1
ATOM 1579 C C . MET A 1 207 ? -11.150 -19.544 27.522 1.00 93.44 207 MET A C 1
ATOM 1581 O O . MET A 1 207 ? -11.764 -20.098 28.423 1.00 93.44 207 MET A O 1
ATOM 1585 N N . ASP A 1 208 ? -11.622 -19.489 26.278 1.00 91.62 208 ASP A N 1
ATOM 1586 C CA . ASP A 1 208 ? -12.895 -20.072 25.842 1.00 91.62 208 ASP A CA 1
ATOM 1587 C C . ASP A 1 208 ? -12.754 -21.464 25.198 1.00 91.62 208 ASP A C 1
ATOM 1589 O O . ASP A 1 208 ? -13.765 -22.116 24.933 1.00 91.62 208 ASP A O 1
ATOM 1593 N N . ILE A 1 209 ? -11.523 -21.939 24.959 1.00 93.00 209 ILE A N 1
ATOM 1594 C CA . ILE A 1 209 ? -11.257 -23.257 24.355 1.00 93.00 209 ILE A CA 1
ATOM 1595 C C . ILE A 1 209 ? -10.598 -24.231 25.336 1.00 93.00 209 ILE A C 1
ATOM 1597 O O . ILE A 1 209 ? -10.868 -25.431 25.268 1.00 93.00 209 ILE A O 1
ATOM 1601 N N . ALA A 1 210 ? -9.723 -23.754 26.219 1.00 94.69 210 ALA A N 1
ATOM 1602 C CA . ALA A 1 210 ? -9.023 -24.595 27.180 1.00 94.69 210 ALA A CA 1
ATOM 1603 C C . ALA A 1 210 ? -10.004 -25.210 28.185 1.00 94.69 210 ALA A C 1
ATOM 1605 O O . ALA A 1 210 ? -10.890 -24.530 28.688 1.00 94.69 210 ALA A O 1
ATOM 1606 N N . ASP A 1 211 ? -9.832 -26.493 28.491 1.00 95.75 211 ASP A N 1
ATOM 1607 C CA . ASP A 1 211 ? -10.570 -27.164 29.564 1.00 95.75 211 ASP A CA 1
ATOM 1608 C C . ASP A 1 211 ? -9.850 -27.000 30.905 1.00 95.75 211 ASP A C 1
ATOM 1610 O O . ASP A 1 211 ? -10.493 -26.846 31.942 1.00 95.75 211 ASP A O 1
ATOM 1614 N N . ARG A 1 212 ? -8.509 -27.019 30.885 1.00 95.62 212 ARG A N 1
ATOM 1615 C CA . ARG A 1 212 ? -7.645 -26.929 32.072 1.00 95.62 212 ARG A CA 1
ATOM 1616 C C . ARG A 1 212 ? -6.369 -26.138 31.787 1.00 95.62 212 ARG A C 1
ATOM 1618 O O . ARG A 1 212 ? -5.735 -26.306 30.744 1.00 95.62 212 ARG A O 1
ATOM 1625 N N . PHE A 1 213 ? -5.967 -25.318 32.754 1.00 96.25 213 PHE A N 1
ATOM 1626 C CA . PHE A 1 213 ? -4.687 -24.615 32.788 1.00 96.25 213 PHE A CA 1
ATOM 1627 C C . PHE A 1 213 ? -3.789 -25.231 33.860 1.00 96.25 213 PHE A C 1
ATOM 1629 O O . PHE A 1 213 ? -4.169 -25.308 35.027 1.00 96.25 213 PHE A O 1
ATOM 1636 N N . ILE A 1 214 ? -2.586 -25.648 33.477 1.00 95.56 214 ILE A N 1
ATOM 1637 C CA . ILE A 1 214 ? -1.603 -26.256 34.375 1.00 95.56 214 ILE A CA 1
ATOM 1638 C C . ILE A 1 214 ? -0.483 -25.251 34.604 1.00 95.56 214 ILE A C 1
ATOM 1640 O O . ILE A 1 214 ? 0.270 -24.921 33.683 1.00 95.56 214 ILE A O 1
ATOM 1644 N N . TYR A 1 215 ? -0.381 -24.769 35.839 1.00 95.00 215 TYR A N 1
ATOM 1645 C CA . TYR A 1 215 ? 0.646 -23.827 36.255 1.00 95.00 215 TYR A CA 1
ATOM 1646 C C . TYR A 1 215 ? 1.914 -24.576 36.667 1.00 95.00 215 TYR A C 1
ATOM 1648 O O . TYR A 1 215 ? 1.926 -25.327 37.648 1.00 95.00 215 TYR A O 1
ATOM 1656 N N . LEU A 1 216 ? 2.978 -24.352 35.900 1.00 92.69 216 LEU A N 1
ATOM 1657 C CA . LEU A 1 216 ? 4.307 -24.889 36.161 1.00 92.69 216 LEU A CA 1
ATOM 1658 C C . LEU A 1 216 ? 5.179 -23.845 36.848 1.00 92.69 216 LEU A C 1
ATOM 1660 O O . LEU A 1 216 ? 5.322 -22.722 36.351 1.00 92.69 216 LEU A O 1
ATOM 1664 N N . ASP A 1 217 ? 5.822 -24.261 37.932 1.00 90.31 217 ASP A N 1
ATOM 1665 C CA . ASP A 1 217 ? 6.804 -23.473 38.664 1.00 90.31 217 ASP A CA 1
ATOM 1666 C C . ASP A 1 217 ? 8.030 -24.339 38.954 1.00 90.31 217 ASP A C 1
ATOM 1668 O O . ASP A 1 217 ? 7.902 -25.442 39.485 1.00 90.31 217 ASP A O 1
ATOM 1672 N N . ASP A 1 218 ? 9.201 -23.858 38.536 1.00 86.75 218 ASP A N 1
ATOM 1673 C CA . ASP A 1 218 ? 10.500 -24.521 38.722 1.00 86.75 218 ASP A CA 1
ATOM 1674 C C . ASP A 1 218 ? 10.500 -26.037 38.413 1.00 86.75 218 ASP A C 1
ATOM 1676 O O . ASP A 1 218 ? 10.909 -26.871 39.220 1.00 86.75 218 ASP A O 1
ATOM 1680 N N . GLY A 1 219 ? 9.957 -26.417 37.249 1.00 86.94 219 GLY A N 1
ATOM 1681 C CA . GLY A 1 219 ? 9.935 -27.808 36.787 1.00 86.94 219 GLY A CA 1
ATOM 1682 C C . GLY A 1 219 ? 8.849 -28.687 37.414 1.00 86.94 219 GLY A C 1
ATOM 1683 O O . GLY A 1 219 ? 8.800 -29.877 37.110 1.00 86.94 219 GLY A O 1
ATOM 1684 N N . ARG A 1 220 ? 7.957 -28.142 38.252 1.00 92.31 220 ARG A N 1
ATOM 1685 C CA . ARG A 1 220 ? 6.889 -28.889 38.943 1.00 92.31 220 ARG A CA 1
ATOM 1686 C C . ARG A 1 220 ? 5.506 -28.325 38.642 1.00 92.31 220 ARG A C 1
ATOM 1688 O O . ARG A 1 220 ? 5.351 -27.132 38.394 1.00 92.31 220 ARG A O 1
ATOM 1695 N N . ILE A 1 221 ? 4.477 -29.172 38.721 1.00 93.12 221 ILE A N 1
ATOM 1696 C CA . ILE A 1 221 ? 3.079 -28.715 38.699 1.00 93.12 221 ILE A CA 1
ATOM 1697 C C . ILE A 1 221 ? 2.761 -28.090 40.060 1.00 93.12 221 ILE A C 1
ATOM 1699 O O . ILE A 1 221 ? 2.667 -28.789 41.068 1.00 93.12 221 ILE A O 1
ATOM 1703 N N . ALA A 1 222 ? 2.617 -26.766 40.086 1.00 92.38 222 ALA A N 1
ATOM 1704 C CA . ALA A 1 222 ? 2.334 -25.998 41.297 1.00 92.38 222 ALA A CA 1
ATOM 1705 C C . ALA A 1 222 ? 0.836 -25.699 41.477 1.00 92.38 222 ALA A C 1
ATOM 1707 O O . ALA A 1 222 ? 0.396 -25.408 42.589 1.00 92.38 222 ALA A O 1
ATOM 1708 N N . GLY A 1 223 ? 0.040 -25.793 40.409 1.00 91.69 223 GLY A N 1
ATOM 1709 C CA . GLY A 1 223 ? -1.411 -25.661 40.484 1.00 91.69 223 GLY A CA 1
ATOM 1710 C C . GLY A 1 223 ? -2.114 -26.056 39.191 1.00 91.69 223 GLY A C 1
ATOM 1711 O O . GLY A 1 223 ? -1.523 -26.032 38.112 1.00 91.69 223 GLY A O 1
ATOM 1712 N N . GLU A 1 224 ? -3.394 -26.389 39.310 1.00 94.62 224 GLU A N 1
ATOM 1713 C CA . GLU A 1 224 ? -4.299 -26.622 38.189 1.00 94.62 224 GLU A CA 1
ATOM 1714 C C . GLU A 1 224 ? -5.511 -25.708 38.344 1.00 94.62 224 GLU A C 1
ATOM 1716 O O . GLU A 1 224 ? -6.045 -25.580 39.445 1.00 94.62 224 GLU A O 1
ATOM 1721 N N . TYR A 1 225 ? -5.930 -25.077 37.251 1.00 94.69 225 TYR A N 1
ATOM 1722 C CA . TYR A 1 225 ? -7.020 -24.109 37.241 1.00 94.69 225 TYR A CA 1
ATOM 1723 C C . TYR A 1 225 ? -8.004 -24.425 36.119 1.00 94.69 225 TYR A C 1
ATOM 1725 O O . TYR A 1 225 ? -7.611 -24.728 34.988 1.00 94.69 225 TYR A O 1
ATOM 1733 N N . THR A 1 226 ? -9.290 -24.294 36.416 1.00 94.62 226 THR A N 1
ATOM 1734 C CA . THR A 1 226 ? -10.336 -24.163 35.394 1.00 94.62 226 THR A CA 1
ATOM 1735 C C . THR A 1 226 ? -10.294 -22.765 34.755 1.00 94.62 226 THR A C 1
ATOM 1737 O O . THR A 1 226 ? -9.754 -21.825 35.356 1.00 94.62 226 THR A O 1
ATOM 1740 N N . PRO A 1 227 ? -10.852 -22.580 33.544 1.00 93.12 227 PRO A N 1
ATOM 1741 C CA . PRO A 1 227 ? -10.948 -21.262 32.920 1.00 93.12 227 PRO A CA 1
ATOM 1742 C C . PRO A 1 227 ? -11.655 -20.231 33.807 1.00 93.12 227 PRO A C 1
ATOM 1744 O O . PRO A 1 227 ? -11.221 -19.081 33.877 1.00 93.12 227 PRO A O 1
ATOM 1747 N N . GLU A 1 228 ? -12.705 -20.638 34.525 1.00 91.81 228 GLU A N 1
ATOM 1748 C CA . GLU A 1 228 ? -13.455 -19.773 35.435 1.00 91.81 228 GLU A CA 1
ATOM 1749 C C . GLU A 1 228 ? -12.624 -19.356 36.655 1.00 91.81 228 GLU A C 1
ATOM 1751 O O . GLU A 1 228 ? -12.630 -18.180 37.024 1.00 91.81 228 GLU A O 1
ATOM 1756 N N . GLU A 1 229 ? -11.881 -20.288 37.262 1.00 92.69 229 GLU A N 1
ATOM 1757 C CA . GLU A 1 229 ? -10.987 -19.995 38.391 1.00 92.69 229 GLU A CA 1
ATOM 1758 C C . GLU A 1 229 ? -9.866 -19.039 37.982 1.00 92.69 229 GLU A C 1
ATOM 1760 O O . GLU A 1 229 ? -9.587 -18.074 38.694 1.00 92.69 229 GLU A O 1
ATOM 1765 N N . LEU A 1 230 ? -9.256 -19.261 36.815 1.00 91.50 230 LEU A N 1
ATOM 1766 C CA . LEU A 1 230 ? -8.176 -18.410 36.322 1.00 91.50 230 LEU A CA 1
ATOM 1767 C C . LEU A 1 230 ? -8.682 -17.019 35.903 1.00 91.50 230 LEU A C 1
ATOM 1769 O O . LEU A 1 230 ? -7.992 -16.021 36.111 1.00 91.50 230 LEU A O 1
ATOM 1773 N N . ALA A 1 231 ? -9.894 -16.926 35.343 1.00 89.44 231 ALA A N 1
ATOM 1774 C CA . ALA A 1 231 ? -10.539 -15.655 35.012 1.00 89.44 231 ALA A CA 1
ATOM 1775 C C . ALA A 1 231 ? -10.949 -14.843 36.254 1.00 89.44 231 ALA A C 1
ATOM 1777 O O . ALA A 1 231 ? -11.037 -13.617 36.174 1.00 89.44 231 ALA A O 1
ATOM 1778 N N . ALA A 1 232 ? -11.201 -15.510 37.386 1.00 89.94 232 ALA A N 1
ATOM 1779 C CA . ALA A 1 232 ? -11.556 -14.865 38.647 1.00 89.94 232 ALA A CA 1
ATOM 1780 C C . ALA A 1 232 ? -10.356 -14.219 39.363 1.00 89.94 232 ALA A C 1
ATOM 1782 O O . ALA A 1 232 ? -10.563 -13.355 40.219 1.00 89.94 232 ALA A O 1
ATOM 1783 N N . LEU A 1 233 ? -9.122 -14.606 39.015 1.00 89.12 233 LEU A N 1
ATOM 1784 C CA . LEU A 1 233 ? -7.916 -14.011 39.585 1.00 89.12 233 LEU A CA 1
ATOM 1785 C C . LEU A 1 233 ? -7.801 -12.530 39.218 1.00 89.12 233 LEU A C 1
ATOM 1787 O O . LEU A 1 233 ? -7.965 -12.109 38.070 1.00 89.12 233 LEU A O 1
ATOM 1791 N N . THR A 1 234 ? -7.453 -11.724 40.212 1.00 86.38 234 THR A N 1
ATOM 1792 C CA . THR A 1 234 ? -7.140 -10.311 40.024 1.00 86.38 234 THR A CA 1
ATOM 1793 C C . THR A 1 234 ? -5.827 -10.139 39.257 1.00 86.38 234 THR A C 1
ATOM 1795 O O . THR A 1 234 ? -4.961 -11.014 39.223 1.00 86.38 234 THR A O 1
ATOM 1798 N N . ASN A 1 235 ? -5.630 -8.962 38.656 1.00 82.81 235 ASN A N 1
ATOM 1799 C CA . ASN A 1 235 ? -4.403 -8.688 37.906 1.00 82.81 235 ASN A CA 1
ATOM 1800 C C . ASN A 1 235 ? -3.134 -8.736 38.787 1.00 82.81 235 ASN A C 1
ATOM 1802 O O . ASN A 1 235 ? -2.054 -9.037 38.280 1.00 82.81 235 ASN A O 1
ATOM 1806 N N . ASP A 1 236 ? -3.262 -8.460 40.089 1.00 83.81 236 ASP A N 1
ATOM 1807 C CA . ASP A 1 236 ? -2.158 -8.557 41.050 1.00 83.81 236 ASP A CA 1
ATOM 1808 C C . ASP A 1 236 ? -1.825 -10.018 41.397 1.00 83.81 236 ASP A C 1
ATOM 1810 O O . ASP A 1 236 ? -0.649 -10.369 41.493 1.00 83.81 236 ASP A O 1
ATOM 1814 N N . GLU A 1 237 ? -2.829 -10.894 41.499 1.00 88.81 237 GLU A N 1
ATOM 1815 C CA . GLU A 1 237 ? -2.624 -12.340 41.675 1.00 88.81 237 GLU A CA 1
ATOM 1816 C C . GLU A 1 237 ? -1.987 -12.969 40.430 1.00 88.81 237 GLU A C 1
ATOM 1818 O O . GLU A 1 237 ? -0.995 -13.691 40.542 1.00 88.81 237 GLU A O 1
ATOM 1823 N N . LEU A 1 238 ? -2.473 -12.621 39.231 1.00 88.88 238 LEU A N 1
ATOM 1824 C CA . LEU A 1 238 ? -1.846 -13.039 37.972 1.00 88.88 238 LEU A CA 1
ATOM 1825 C C . LEU A 1 238 ? -0.392 -12.556 37.881 1.00 88.88 238 LEU A C 1
ATOM 1827 O O . LEU A 1 238 ? 0.481 -13.304 37.442 1.00 88.88 238 LEU A O 1
ATOM 1831 N N . ARG A 1 239 ? -0.105 -11.326 38.334 1.00 86.38 239 ARG A N 1
ATOM 1832 C CA . ARG A 1 239 ? 1.266 -10.801 38.397 1.00 86.38 239 ARG A CA 1
ATOM 1833 C C . ARG A 1 239 ? 2.142 -11.610 39.355 1.00 86.38 239 ARG A C 1
ATOM 1835 O O . ARG A 1 239 ? 3.281 -11.896 39.000 1.00 86.38 239 ARG A O 1
ATOM 1842 N N . ALA A 1 240 ? 1.637 -12.003 40.525 1.00 87.62 240 ALA A N 1
ATOM 1843 C CA . ALA A 1 240 ? 2.388 -12.822 41.482 1.00 87.62 240 ALA A CA 1
ATOM 1844 C C . ALA A 1 240 ? 2.760 -14.202 40.903 1.00 87.62 240 ALA A C 1
ATOM 1846 O O . ALA A 1 240 ? 3.884 -14.674 41.095 1.00 87.62 240 ALA A O 1
ATOM 1847 N N . LEU A 1 241 ? 1.852 -14.796 40.123 1.00 88.94 241 LEU A N 1
ATOM 1848 C CA . LEU A 1 241 ? 2.081 -16.036 39.372 1.00 88.94 241 LEU A CA 1
ATOM 1849 C C . LEU A 1 241 ? 2.935 -15.834 38.101 1.00 88.94 241 LEU A C 1
ATOM 1851 O O . LEU A 1 241 ? 3.292 -16.797 37.430 1.00 88.94 241 LEU A O 1
ATOM 1855 N N . GLY A 1 242 ? 3.268 -14.594 37.727 1.00 87.12 242 GLY A N 1
ATOM 1856 C CA . GLY A 1 242 ? 4.001 -14.294 36.491 1.00 87.12 242 GLY A CA 1
ATOM 1857 C C . GLY A 1 242 ? 3.199 -14.550 35.205 1.00 87.12 242 GLY A C 1
ATOM 1858 O O . GLY A 1 242 ? 3.784 -14.681 34.128 1.00 87.12 242 GLY A O 1
ATOM 1859 N N . LEU A 1 243 ? 1.868 -14.615 35.292 1.00 91.00 243 LEU A N 1
ATOM 1860 C CA . LEU A 1 243 ? 0.964 -14.902 34.176 1.00 91.00 243 LEU A CA 1
ATOM 1861 C C . LEU A 1 243 ? 0.455 -13.616 33.511 1.00 91.00 243 LEU A C 1
ATOM 1863 O O . LEU A 1 243 ? 0.127 -12.635 34.187 1.00 91.00 243 LEU A O 1
ATOM 1867 N N . ARG A 1 244 ? 0.372 -13.622 32.173 1.00 90.38 244 ARG A N 1
ATOM 1868 C CA . ARG A 1 244 ? -0.229 -12.536 31.372 1.00 90.38 244 ARG A CA 1
ATOM 1869 C C . ARG A 1 244 ? -1.738 -12.432 31.618 1.00 90.38 244 ARG A C 1
ATOM 1871 O O . ARG A 1 244 ? -2.349 -13.329 32.196 1.00 90.38 244 ARG A O 1
ATOM 1878 N N . THR A 1 245 ? -2.343 -11.337 31.159 1.00 89.44 245 THR A N 1
ATOM 1879 C CA . THR A 1 245 ? -3.791 -11.132 31.299 1.00 89.44 245 THR A CA 1
ATOM 1880 C C . THR A 1 245 ? -4.627 -12.238 30.636 1.00 89.44 245 THR A C 1
ATOM 1882 O O . THR A 1 245 ? -4.322 -12.711 29.537 1.00 89.44 245 THR A O 1
ATOM 1885 N N . THR A 1 246 ? -5.726 -12.609 31.292 1.00 90.44 246 THR A N 1
ATOM 1886 C CA . THR A 1 246 ? -6.765 -13.513 30.773 1.00 90.44 246 THR A CA 1
ATOM 1887 C C . THR A 1 246 ? -7.827 -12.768 29.961 1.00 90.44 246 THR A C 1
ATOM 1889 O O . THR A 1 246 ? -8.551 -13.380 29.185 1.00 90.44 246 THR A O 1
ATOM 1892 N N . ASN A 1 247 ? -7.918 -11.439 30.084 1.00 87.75 247 ASN A N 1
ATOM 1893 C CA . ASN A 1 247 ? -8.890 -10.629 29.352 1.00 87.75 247 ASN A CA 1
ATOM 1894 C C . ASN A 1 247 ? -8.290 -9.276 28.952 1.00 87.75 247 ASN A C 1
ATOM 1896 O O . ASN A 1 247 ? -7.946 -8.456 29.806 1.00 87.75 247 ASN A O 1
ATOM 1900 N N . LEU A 1 248 ? -8.209 -9.004 27.648 1.00 85.88 248 LEU A N 1
ATOM 1901 C CA . LEU A 1 248 ? -7.660 -7.751 27.119 1.00 85.88 248 LEU A CA 1
ATOM 1902 C C . LEU A 1 248 ? -8.481 -6.516 27.519 1.00 85.88 248 LEU A C 1
ATOM 1904 O O . LEU A 1 248 ? -7.905 -5.452 27.743 1.00 85.88 248 LEU A O 1
ATOM 1908 N N . ASN A 1 249 ? -9.799 -6.648 27.695 1.00 83.12 249 ASN A N 1
ATOM 1909 C CA . ASN A 1 249 ? -10.661 -5.530 28.098 1.00 83.12 249 ASN A CA 1
ATOM 1910 C C . ASN A 1 249 ? -10.331 -5.016 29.509 1.00 83.12 249 ASN A C 1
ATOM 1912 O O . ASN A 1 249 ? -10.551 -3.844 29.814 1.00 83.12 249 ASN A O 1
ATOM 1916 N N . SER A 1 250 ? -9.735 -5.859 30.362 1.00 81.00 250 SER A N 1
ATOM 1917 C CA . SER A 1 250 ? -9.290 -5.454 31.704 1.00 81.00 250 SER A CA 1
ATOM 1918 C C . SER A 1 250 ? -8.153 -4.422 31.677 1.00 81.00 250 SER A C 1
ATOM 1920 O O . SER A 1 250 ? -7.989 -3.655 32.627 1.00 81.00 250 SER A O 1
ATOM 1922 N N . LEU A 1 251 ? -7.402 -4.337 30.571 1.00 79.31 251 LEU A N 1
ATOM 1923 C CA . LEU A 1 251 ? -6.287 -3.399 30.421 1.00 79.31 251 LEU A CA 1
ATOM 1924 C C . LEU A 1 251 ? -6.757 -1.937 30.351 1.00 79.31 251 LEU A C 1
ATOM 1926 O O . LEU A 1 251 ? -6.046 -1.047 30.827 1.00 79.31 251 LEU A O 1
ATOM 1930 N N . VAL A 1 252 ? -7.966 -1.682 29.831 1.00 72.56 252 VAL A N 1
ATOM 1931 C CA . VAL A 1 252 ? -8.557 -0.330 29.759 1.00 72.56 252 VAL A CA 1
ATOM 1932 C C . VAL A 1 252 ? -8.920 0.187 31.154 1.00 72.56 252 VAL A C 1
ATOM 1934 O O . VAL A 1 252 ? -8.705 1.359 31.458 1.00 72.56 252 VAL A O 1
ATOM 1937 N N . ALA A 1 253 ? -9.394 -0.700 32.036 1.00 56.59 253 ALA A N 1
ATOM 1938 C CA . ALA A 1 253 ? -9.871 -0.359 33.378 1.00 56.59 253 ALA A CA 1
ATOM 1939 C C . ALA A 1 253 ? -8.754 0.040 34.363 1.00 56.59 253 ALA A C 1
ATOM 1941 O O . ALA A 1 253 ? -9.040 0.579 35.438 1.00 56.59 253 ALA A O 1
ATOM 1942 N N . SER A 1 254 ? -7.481 -0.187 34.014 1.00 56.16 254 SER A N 1
ATOM 1943 C CA . SER A 1 254 ? -6.336 0.200 34.841 1.00 56.16 254 SER A CA 1
ATOM 1944 C C . SER A 1 254 ? -6.167 1.732 34.885 1.00 56.16 254 SER A C 1
ATOM 1946 O O . SER A 1 254 ? -5.453 2.356 34.093 1.00 56.16 254 SER A O 1
ATOM 1948 N N . LYS A 1 255 ? -6.857 2.369 35.842 1.00 43.06 255 LYS A N 1
ATOM 1949 C CA . LYS A 1 255 ? -6.719 3.792 36.190 1.00 43.06 255 LYS A CA 1
ATOM 1950 C C . LYS A 1 255 ? -5.330 4.070 36.771 1.00 43.06 255 LYS A C 1
ATOM 1952 O O . LYS A 1 255 ? -5.161 4.177 37.981 1.00 43.06 255 LYS A O 1
ATOM 1957 N N . GLN A 1 256 ? -4.322 4.221 35.921 1.00 45.47 256 GLN A N 1
ATOM 1958 C CA . GLN A 1 256 ? -3.145 5.003 36.286 1.00 45.47 256 GLN A CA 1
ATOM 1959 C C . GLN A 1 256 ? -3.333 6.423 35.764 1.00 45.47 256 GLN A C 1
ATOM 1961 O O . GLN A 1 256 ? -3.394 6.626 34.551 1.00 45.47 256 GLN A O 1
ATOM 1966 N N . ASN A 1 257 ? -3.418 7.376 36.702 1.00 36.00 257 ASN A N 1
ATOM 1967 C CA . ASN A 1 257 ? -3.234 8.809 36.478 1.00 36.00 257 ASN A CA 1
ATOM 1968 C C . ASN A 1 257 ? -1.906 9.012 35.737 1.00 36.00 257 ASN A C 1
ATOM 1970 O O . ASN A 1 257 ? -0.851 9.111 36.360 1.00 36.00 257 ASN A O 1
ATOM 1974 N N . ARG A 1 258 ? -1.936 9.006 34.406 1.00 50.06 258 ARG A N 1
ATOM 1975 C CA . ARG A 1 258 ? -0.852 9.560 33.602 1.00 50.06 258 ARG A CA 1
ATOM 1976 C C . ARG A 1 258 ? -1.196 11.027 33.424 1.00 50.06 258 ARG A C 1
ATOM 1978 O O . ARG A 1 258 ? -2.310 11.326 33.001 1.00 50.06 258 ARG A O 1
ATOM 1985 N N . GLU A 1 259 ? -0.275 11.905 33.807 1.00 39.66 259 GLU A N 1
ATOM 1986 C CA . GLU A 1 259 ? -0.375 13.324 33.480 1.00 39.66 259 GLU A CA 1
ATOM 1987 C C . GLU A 1 259 ? -0.668 13.448 31.984 1.00 39.66 259 GLU A C 1
ATOM 1989 O O . GLU A 1 259 ? 0.009 12.848 31.142 1.00 39.66 259 GLU A O 1
ATOM 1994 N N . GLU A 1 260 ? -1.748 14.159 31.674 1.00 39.03 260 GLU A N 1
ATOM 1995 C CA . GLU A 1 260 ? -2.045 14.597 30.326 1.00 39.03 260 GLU A CA 1
ATOM 1996 C C . GLU A 1 260 ? -0.893 15.506 29.894 1.00 39.03 260 GLU A C 1
ATOM 1998 O O . GLU A 1 260 ? -0.860 16.685 30.239 1.00 39.03 260 GLU A O 1
ATOM 2003 N N . ASP A 1 261 ? 0.059 14.971 29.125 1.00 39.53 261 ASP A N 1
ATOM 2004 C CA . ASP A 1 261 ? 0.943 15.784 28.288 1.00 39.53 261 ASP A CA 1
ATOM 2005 C C . ASP A 1 261 ? 0.077 16.391 27.166 1.00 39.53 261 ASP A C 1
ATOM 2007 O O . ASP A 1 261 ? 0.126 16.015 25.993 1.00 39.53 261 ASP A O 1
ATOM 2011 N N . SER A 1 262 ? -0.803 17.313 27.556 1.00 36.81 262 SER A N 1
ATOM 2012 C CA . SER A 1 262 ? -1.588 18.144 26.666 1.00 36.81 262 SER A CA 1
ATOM 2013 C C . SER A 1 262 ? -0.703 19.291 26.193 1.00 36.81 262 SER A C 1
ATOM 2015 O O . SER A 1 262 ? -0.486 20.262 26.913 1.00 36.81 262 SER A O 1
ATOM 2017 N N . ALA A 1 263 ? -0.183 19.171 24.978 1.00 34.31 263 ALA A N 1
ATOM 2018 C CA . ALA A 1 263 ? -0.166 20.238 23.982 1.00 34.31 263 ALA A CA 1
ATOM 2019 C C . ALA A 1 263 ? 0.677 19.770 22.797 1.00 34.31 263 ALA A C 1
ATOM 2021 O O . ALA A 1 263 ? 1.898 19.643 22.895 1.00 34.31 263 ALA A O 1
ATOM 2022 N N . PHE A 1 264 ? 0.029 19.619 21.642 1.00 40.94 264 PHE A N 1
ATOM 2023 C CA . PHE A 1 264 ? 0.685 19.734 20.343 1.00 40.94 264 PHE A CA 1
ATOM 2024 C C . PHE A 1 264 ? 1.214 21.176 20.226 1.00 40.94 264 PHE A C 1
ATOM 2026 O O . PHE A 1 264 ? 0.611 22.056 19.611 1.00 40.94 264 PHE A O 1
ATOM 2033 N N . THR A 1 265 ? 2.323 21.471 20.902 1.00 34.94 265 THR A N 1
ATOM 2034 C CA . THR A 1 265 ? 3.118 22.645 20.564 1.00 34.94 265 THR A CA 1
ATOM 2035 C C . THR A 1 265 ? 3.644 22.408 19.154 1.00 34.94 265 THR A C 1
ATOM 2037 O O . THR A 1 265 ? 3.966 21.281 18.788 1.00 34.94 265 THR A O 1
ATOM 2040 N N . ARG A 1 266 ? 3.643 23.450 18.316 1.00 38.75 266 ARG A N 1
ATOM 2041 C CA . ARG A 1 266 ? 4.145 23.417 16.933 1.00 38.75 266 ARG A CA 1
ATOM 2042 C C . ARG A 1 266 ? 5.660 23.143 16.912 1.00 38.75 266 ARG A C 1
ATOM 2044 O O . ARG A 1 266 ? 6.433 24.035 16.574 1.00 38.75 266 ARG A O 1
ATOM 2051 N N . SER A 1 267 ? 6.093 21.955 17.320 1.00 54.44 267 SER A N 1
ATOM 2052 C CA . SER A 1 267 ? 7.468 21.490 17.200 1.00 54.44 267 SER A CA 1
ATOM 2053 C C . SER A 1 267 ? 7.649 20.749 15.879 1.00 54.44 267 SER A C 1
ATOM 2055 O O . SER A 1 267 ? 6.712 20.193 15.299 1.00 54.44 267 SER A O 1
ATOM 2057 N N . THR A 1 268 ? 8.871 20.791 15.363 1.00 64.88 268 THR A N 1
ATOM 2058 C CA . THR A 1 268 ? 9.300 19.985 14.224 1.00 64.88 268 THR A CA 1
ATOM 2059 C C . THR A 1 268 ? 9.133 18.495 14.553 1.00 64.88 268 THR A C 1
ATOM 2061 O O . THR A 1 268 ? 9.542 18.076 15.636 1.00 64.88 268 THR A O 1
ATOM 2064 N N . PRO A 1 269 ? 8.551 17.678 13.653 1.00 83.31 269 PRO A N 1
ATOM 2065 C CA . PRO A 1 269 ? 8.423 16.240 13.878 1.00 83.31 269 PRO A CA 1
ATOM 2066 C C . PRO A 1 269 ? 9.807 15.586 13.979 1.00 83.31 269 PRO A C 1
ATOM 2068 O O . PRO A 1 269 ? 10.753 16.008 13.307 1.00 83.31 269 PRO A O 1
ATOM 2071 N N . ALA A 1 270 ? 9.922 14.531 14.790 1.00 85.81 270 ALA A N 1
ATOM 2072 C CA . ALA A 1 270 ? 11.163 13.765 14.905 1.00 85.81 270 ALA A CA 1
ATOM 2073 C C . ALA A 1 270 ? 11.498 13.076 13.589 1.00 85.81 270 ALA A C 1
ATOM 2075 O O . ALA A 1 270 ? 12.649 13.088 13.167 1.00 85.81 270 ALA A O 1
ATOM 2076 N N . ILE A 1 271 ? 10.479 12.514 12.937 1.00 90.50 271 ILE A N 1
ATOM 2077 C CA . ILE A 1 271 ? 10.584 11.908 11.613 1.00 90.50 271 ILE A CA 1
ATOM 2078 C C . ILE A 1 271 ? 9.467 12.474 10.743 1.00 90.50 271 ILE A C 1
ATOM 2080 O O . ILE A 1 271 ? 8.296 12.362 11.098 1.00 90.50 271 ILE A O 1
ATOM 2084 N N . GLU A 1 272 ? 9.822 13.049 9.599 1.00 87.38 272 GLU A N 1
ATOM 2085 C CA . GLU A 1 272 ? 8.894 13.362 8.511 1.00 87.38 272 GLU A CA 1
ATOM 2086 C C . GLU A 1 272 ? 9.265 12.493 7.309 1.00 87.38 272 GLU A C 1
ATOM 2088 O O . GLU A 1 272 ? 10.416 12.488 6.883 1.00 87.38 272 GLU A O 1
ATOM 2093 N N . ALA A 1 273 ? 8.309 11.759 6.750 1.00 85.12 273 ALA A N 1
ATOM 2094 C CA . ALA A 1 273 ? 8.480 11.062 5.484 1.00 85.12 273 ALA A CA 1
ATOM 2095 C C . ALA A 1 273 ? 7.445 11.560 4.470 1.00 85.12 273 ALA A C 1
ATOM 2097 O O . ALA A 1 273 ? 6.274 11.729 4.812 1.00 85.12 273 ALA A O 1
ATOM 2098 N N . LEU A 1 274 ? 7.883 11.794 3.233 1.00 75.38 274 LEU A N 1
ATOM 2099 C CA . LEU A 1 274 ? 7.070 12.267 2.114 1.00 75.38 274 LEU A CA 1
ATOM 2100 C C . LEU A 1 274 ? 7.258 11.357 0.901 1.00 75.38 274 LEU A C 1
ATOM 2102 O O . LEU A 1 274 ? 8.391 11.131 0.471 1.00 75.38 274 LEU A O 1
ATOM 2106 N N . ASP A 1 275 ? 6.143 10.889 0.340 1.00 69.44 275 ASP A N 1
ATOM 2107 C CA . ASP A 1 275 ? 6.085 9.963 -0.800 1.00 69.44 275 ASP A CA 1
ATOM 2108 C C . ASP A 1 275 ? 7.016 8.749 -0.631 1.00 69.44 275 ASP A C 1
ATOM 2110 O O . ASP A 1 275 ? 7.695 8.315 -1.568 1.00 69.44 275 ASP A O 1
ATOM 2114 N N . LEU A 1 276 ? 7.077 8.225 0.594 1.00 77.19 276 LEU A N 1
ATOM 2115 C CA . LEU A 1 276 ? 7.923 7.102 0.949 1.00 77.19 276 LEU A CA 1
ATOM 2116 C C . LEU A 1 276 ? 7.411 5.837 0.261 1.00 77.19 276 LEU A C 1
ATOM 2118 O O . LEU A 1 276 ? 6.322 5.348 0.561 1.00 77.19 276 LEU A O 1
ATOM 2122 N N . SER A 1 277 ? 8.225 5.277 -0.630 1.00 72.56 277 SER A N 1
ATOM 2123 C CA . SER A 1 277 ? 7.940 3.994 -1.270 1.00 72.56 277 SER A CA 1
ATOM 2124 C C . SER A 1 277 ? 9.148 3.070 -1.251 1.00 72.56 277 SER A C 1
ATOM 2126 O O . SER A 1 277 ? 10.302 3.497 -1.327 1.00 72.56 277 SER A O 1
ATOM 2128 N N . CYS A 1 278 ? 8.885 1.771 -1.129 1.00 74.75 278 CYS A N 1
ATOM 2129 C CA . CYS A 1 278 ? 9.929 0.756 -1.053 1.00 74.75 278 CYS A CA 1
ATOM 2130 C C . CYS A 1 278 ? 9.545 -0.479 -1.868 1.00 74.75 278 CYS A C 1
ATOM 2132 O O . CYS A 1 278 ? 8.398 -0.934 -1.819 1.00 74.75 278 CYS A O 1
ATOM 2134 N N . VAL A 1 279 ? 10.521 -1.025 -2.598 1.00 64.75 279 VAL A N 1
ATOM 2135 C CA . VAL A 1 279 ? 10.393 -2.246 -3.400 1.00 64.75 279 VAL A CA 1
ATOM 2136 C C . VAL A 1 279 ? 11.349 -3.299 -2.846 1.00 64.75 279 VAL A C 1
ATOM 2138 O O . VAL A 1 279 ? 12.555 -3.072 -2.795 1.00 64.75 279 VAL A O 1
ATOM 2141 N N . LYS A 1 280 ? 10.835 -4.475 -2.471 1.00 60.72 280 LYS A N 1
ATOM 2142 C CA . LYS A 1 280 ? 11.638 -5.609 -1.975 1.00 60.72 280 LYS A CA 1
ATOM 2143 C C . LYS A 1 280 ? 11.246 -6.868 -2.750 1.00 60.72 280 LYS A C 1
ATOM 2145 O O . LYS A 1 280 ? 10.065 -7.189 -2.869 1.00 60.72 280 LYS A O 1
ATOM 2150 N N . GLY A 1 281 ? 12.226 -7.569 -3.326 1.00 55.94 281 GLY A N 1
ATOM 2151 C CA . GLY A 1 281 ? 11.980 -8.788 -4.116 1.00 55.94 281 GLY A CA 1
ATOM 2152 C C . GLY A 1 281 ? 11.131 -8.574 -5.381 1.00 55.94 281 GLY A C 1
ATOM 2153 O O . GLY A 1 281 ? 10.403 -9.477 -5.787 1.00 55.94 281 GLY A O 1
ATOM 2154 N N . GLY A 1 282 ? 11.186 -7.374 -5.975 1.00 50.38 282 GLY A N 1
ATOM 2155 C CA . GLY A 1 282 ? 10.404 -6.997 -7.161 1.00 50.38 282 GLY A CA 1
ATOM 2156 C C . GLY A 1 282 ? 8.957 -6.577 -6.879 1.00 50.38 282 GLY A C 1
ATOM 2157 O O . GLY A 1 282 ? 8.225 -6.299 -7.821 1.00 50.38 282 GLY A O 1
ATOM 2158 N N . ALA A 1 283 ? 8.548 -6.513 -5.609 1.00 53.91 283 ALA A N 1
ATOM 2159 C CA . ALA A 1 283 ? 7.209 -6.112 -5.194 1.00 53.91 283 ALA A CA 1
ATOM 2160 C C . ALA A 1 283 ? 7.241 -4.814 -4.381 1.00 53.91 283 ALA A C 1
ATOM 2162 O O . ALA A 1 283 ? 8.118 -4.632 -3.534 1.00 53.91 283 ALA A O 1
ATOM 2163 N N . HIS A 1 284 ? 6.270 -3.933 -4.620 1.00 63.34 284 HIS A N 1
ATOM 2164 C CA . HIS A 1 284 ? 6.059 -2.731 -3.816 1.00 63.34 284 HIS A CA 1
ATOM 2165 C C . HIS A 1 284 ? 5.509 -3.120 -2.440 1.00 63.34 284 HIS A C 1
ATOM 2167 O O . HIS A 1 284 ? 4.512 -3.834 -2.356 1.00 63.34 284 HIS A O 1
ATOM 2173 N N . ILE A 1 285 ? 6.188 -2.686 -1.376 1.00 71.38 285 ILE A N 1
ATOM 2174 C CA . ILE A 1 285 ? 5.802 -2.977 0.013 1.00 71.38 285 ILE A CA 1
ATOM 2175 C C . ILE A 1 285 ? 5.276 -1.736 0.727 1.00 71.38 285 ILE A C 1
ATOM 2177 O O . ILE A 1 285 ? 4.355 -1.859 1.524 1.00 71.38 285 ILE A O 1
ATOM 2181 N N . LEU A 1 286 ? 5.856 -0.562 0.466 1.00 76.31 286 LEU A N 1
ATOM 2182 C CA . LEU A 1 286 ? 5.448 0.694 1.098 1.00 76.31 286 LEU A CA 1
ATOM 2183 C C . LEU A 1 286 ? 4.948 1.688 0.056 1.00 76.31 286 LEU A C 1
ATOM 2185 O O . LEU A 1 286 ? 5.554 1.814 -1.012 1.00 76.31 286 LEU A O 1
ATOM 2189 N N . ASP A 1 287 ? 3.892 2.408 0.419 1.00 70.00 287 ASP A N 1
ATOM 2190 C CA . ASP A 1 287 ? 3.292 3.502 -0.342 1.00 70.00 287 ASP A CA 1
ATOM 2191 C C . ASP A 1 287 ? 2.690 4.536 0.628 1.00 70.00 287 ASP A C 1
ATOM 2193 O O . ASP A 1 287 ? 1.491 4.555 0.907 1.00 70.00 287 ASP A O 1
ATOM 2197 N N . ILE A 1 288 ? 3.543 5.387 1.196 1.00 73.50 288 ILE A N 1
ATOM 2198 C CA . ILE A 1 288 ? 3.173 6.331 2.254 1.00 73.50 288 ILE A CA 1
ATOM 2199 C C . ILE A 1 288 ? 3.347 7.757 1.735 1.00 73.50 288 ILE A C 1
ATOM 2201 O O . ILE A 1 288 ? 4.462 8.227 1.534 1.00 73.50 288 ILE A O 1
ATOM 2205 N N . GLU A 1 289 ? 2.240 8.475 1.540 1.00 64.69 289 GLU A N 1
ATOM 2206 C CA . GLU A 1 289 ? 2.273 9.862 1.039 1.00 64.69 289 GLU A CA 1
ATOM 2207 C C . GLU A 1 289 ? 2.907 10.817 2.034 1.00 64.69 289 GLU A C 1
ATOM 2209 O O . GLU A 1 289 ? 3.722 11.667 1.671 1.00 64.69 289 GLU A O 1
ATOM 2214 N N . ARG A 1 290 ? 2.515 10.677 3.299 1.00 78.31 290 ARG A N 1
ATOM 2215 C CA . ARG A 1 290 ? 3.016 11.494 4.387 1.00 78.31 290 ARG A CA 1
ATOM 2216 C C . ARG A 1 290 ? 2.982 10.720 5.692 1.00 78.31 290 ARG A C 1
ATOM 2218 O O . ARG A 1 290 ? 1.991 10.069 6.007 1.00 78.31 290 ARG A O 1
ATOM 2225 N N . LEU A 1 291 ? 4.049 10.847 6.465 1.00 87.06 291 LEU A N 1
ATOM 2226 C CA . LEU A 1 291 ? 4.147 10.332 7.823 1.00 87.06 291 LEU A CA 1
ATOM 2227 C C . LEU A 1 291 ? 4.878 11.352 8.682 1.00 87.06 291 LEU A C 1
ATOM 2229 O O . LEU A 1 291 ? 5.973 11.770 8.326 1.00 87.06 291 LEU A O 1
ATOM 2233 N N . ASN A 1 292 ? 4.288 11.708 9.818 1.00 88.12 292 ASN A N 1
ATOM 2234 C CA . ASN A 1 292 ? 4.918 12.560 10.817 1.00 88.12 292 ASN A CA 1
ATOM 2235 C C . ASN A 1 292 ? 4.926 11.819 12.151 1.00 88.12 292 ASN A C 1
ATOM 2237 O O . ASN A 1 292 ? 3.862 11.458 12.653 1.00 88.12 292 ASN A O 1
ATOM 2241 N N . LEU A 1 293 ? 6.111 11.605 12.720 1.00 90.62 293 LEU A N 1
ATOM 2242 C CA . LEU A 1 293 ? 6.275 10.999 14.037 1.00 90.62 293 LEU A CA 1
ATOM 2243 C C . LEU A 1 293 ? 6.638 12.070 15.076 1.00 90.62 293 LEU A C 1
ATOM 2245 O O . LEU A 1 293 ? 7.546 12.874 14.826 1.00 90.62 293 LEU A O 1
ATOM 2249 N N . PRO A 1 294 ? 5.951 12.103 16.231 1.00 86.75 294 PRO A N 1
ATOM 2250 C CA . PRO A 1 294 ? 6.201 13.096 17.267 1.00 86.75 294 PRO A CA 1
ATOM 2251 C C . PRO A 1 294 ? 7.558 12.897 17.950 1.00 86.75 294 PRO A C 1
ATOM 2253 O O . PRO A 1 294 ? 8.008 11.772 18.160 1.00 86.75 294 PRO A O 1
ATOM 2256 N N . THR A 1 295 ? 8.187 14.002 18.351 1.00 86.94 295 THR A N 1
ATOM 2257 C CA . THR A 1 295 ? 9.404 14.010 19.177 1.00 86.94 295 THR A CA 1
ATOM 2258 C C . THR A 1 295 ? 9.142 13.517 20.597 1.00 86.94 295 THR A C 1
ATOM 2260 O O . THR A 1 295 ? 8.049 13.699 21.128 1.00 86.94 295 THR A O 1
ATOM 2263 N N . ASN A 1 296 ? 10.166 12.949 21.236 1.00 86.00 296 ASN A N 1
ATOM 2264 C CA . ASN A 1 296 ? 10.155 12.437 22.611 1.00 86.00 296 ASN A CA 1
ATOM 2265 C C . ASN A 1 296 ? 9.010 11.448 22.898 1.00 86.00 296 ASN A C 1
ATOM 2267 O O . ASN A 1 296 ? 8.376 11.469 23.958 1.00 86.00 296 ASN A O 1
ATOM 2271 N N . SER A 1 297 ? 8.715 10.595 21.917 1.00 89.00 297 SER A N 1
ATOM 2272 C CA . SER A 1 297 ? 7.593 9.664 21.956 1.00 89.00 297 SER A CA 1
ATOM 2273 C C . SER A 1 297 ? 8.045 8.206 21.861 1.00 89.00 297 SER A C 1
ATOM 2275 O O . SER A 1 297 ? 9.126 7.894 21.353 1.00 89.00 297 SER A O 1
ATOM 2277 N N . ILE A 1 298 ? 7.201 7.315 22.385 1.00 93.06 298 ILE A N 1
ATOM 2278 C CA . ILE A 1 298 ? 7.327 5.864 22.252 1.00 93.06 298 ILE A CA 1
ATOM 2279 C C . ILE A 1 298 ? 6.126 5.424 21.421 1.00 93.06 298 ILE A C 1
ATOM 2281 O O . ILE A 1 298 ? 4.985 5.515 21.880 1.00 93.06 298 ILE A O 1
ATOM 2285 N N . ILE A 1 299 ? 6.374 5.021 20.182 1.00 94.69 299 ILE A N 1
ATOM 2286 C CA . ILE A 1 299 ? 5.342 4.791 19.174 1.00 94.69 299 ILE A CA 1
ATOM 2287 C C . ILE A 1 299 ? 5.220 3.293 18.928 1.00 94.69 299 ILE A C 1
ATOM 2289 O O . ILE A 1 299 ? 6.167 2.669 18.453 1.00 94.69 299 ILE A O 1
ATOM 2293 N N . ALA A 1 300 ? 4.052 2.721 19.204 1.00 95.69 300 ALA A N 1
ATOM 2294 C CA . ALA A 1 300 ? 3.731 1.361 18.791 1.00 95.69 300 ALA A CA 1
ATOM 2295 C C . ALA A 1 300 ? 3.346 1.345 17.309 1.00 95.69 300 ALA A C 1
ATOM 2297 O O . ALA A 1 300 ? 2.397 2.016 16.917 1.00 95.69 300 ALA A O 1
ATOM 2298 N N . LEU A 1 301 ? 4.048 0.573 16.490 1.00 95.00 301 LEU A N 1
ATOM 2299 C CA . LEU A 1 301 ? 3.708 0.320 15.098 1.00 95.00 301 LEU A CA 1
ATOM 2300 C C . LEU A 1 301 ? 2.918 -0.989 14.993 1.00 95.00 301 LEU A C 1
ATOM 2302 O O . LEU A 1 301 ? 3.490 -2.075 15.088 1.00 95.00 301 LEU A O 1
ATOM 2306 N N . ILE A 1 302 ? 1.605 -0.873 14.792 1.00 91.94 302 ILE A N 1
ATOM 2307 C CA . ILE A 1 302 ? 0.661 -1.996 14.704 1.00 91.94 302 ILE A CA 1
ATOM 2308 C C . ILE A 1 302 ? 0.111 -2.153 13.282 1.00 91.94 302 ILE A C 1
ATOM 2310 O O . ILE A 1 302 ? 0.187 -1.244 12.457 1.00 91.94 302 ILE A O 1
ATOM 2314 N N . GLY A 1 303 ? -0.467 -3.311 12.981 1.00 86.94 303 GLY A N 1
ATOM 2315 C CA . GLY A 1 303 ? -1.032 -3.633 11.671 1.00 86.94 303 GLY A CA 1
ATOM 2316 C C . GLY A 1 303 ? -0.933 -5.124 11.393 1.00 86.94 303 GLY A C 1
ATOM 2317 O O . GLY A 1 303 ? -0.107 -5.803 11.999 1.00 86.94 303 GLY A O 1
ATOM 2318 N N . ASP A 1 304 ? -1.727 -5.637 10.462 1.00 80.88 304 ASP A N 1
ATOM 2319 C CA . ASP A 1 304 ? -1.759 -7.072 10.167 1.00 80.88 304 ASP A CA 1
ATOM 2320 C C . ASP A 1 304 ? -0.439 -7.538 9.504 1.00 80.88 304 ASP A C 1
ATOM 2322 O O . ASP A 1 304 ? 0.416 -6.744 9.084 1.00 80.88 304 ASP A O 1
ATOM 2326 N N . ASN A 1 305 ? -0.192 -8.840 9.467 1.00 77.38 305 ASN A N 1
ATOM 2327 C CA . ASN A 1 305 ? 0.977 -9.406 8.814 1.00 77.38 305 ASN A CA 1
ATOM 2328 C C . ASN A 1 305 ? 0.941 -9.075 7.317 1.00 77.38 305 ASN A C 1
ATOM 2330 O O . ASN A 1 305 ? -0.102 -9.072 6.666 1.00 77.38 305 ASN A O 1
ATOM 2334 N N . GLY A 1 306 ? 2.107 -8.718 6.776 1.00 70.75 306 GLY A N 1
ATOM 2335 C CA . GLY A 1 306 ? 2.223 -8.241 5.397 1.00 70.75 306 GLY A CA 1
ATOM 2336 C C . GLY A 1 306 ? 1.893 -6.757 5.181 1.00 70.75 306 GLY A C 1
ATOM 2337 O O . GLY A 1 306 ? 2.141 -6.271 4.082 1.00 70.75 306 GLY A O 1
ATOM 2338 N N . SER A 1 307 ? 1.456 -6.006 6.203 1.00 76.19 307 SER A N 1
ATOM 2339 C CA . SER A 1 307 ? 1.146 -4.568 6.075 1.00 76.19 307 SER A CA 1
ATOM 2340 C C . SER A 1 307 ? 2.364 -3.651 5.889 1.00 76.19 307 SER A C 1
ATOM 2342 O O . SER A 1 307 ? 2.195 -2.459 5.657 1.00 76.19 307 SER A O 1
ATOM 2344 N N . GLY A 1 308 ? 3.589 -4.181 5.977 1.00 82.38 308 GLY A N 1
ATOM 2345 C CA . GLY A 1 308 ? 4.826 -3.430 5.733 1.00 82.38 308 GLY A CA 1
ATOM 2346 C C . GLY A 1 308 ? 5.514 -2.856 6.977 1.00 82.38 308 GLY A C 1
ATOM 2347 O O . GLY A 1 308 ? 6.496 -2.144 6.813 1.00 82.38 308 GLY A O 1
ATOM 2348 N N . LYS A 1 309 ? 5.075 -3.193 8.201 1.00 88.94 309 LYS A N 1
ATOM 2349 C CA . LYS A 1 309 ? 5.620 -2.664 9.475 1.00 88.94 309 LYS A CA 1
ATOM 2350 C C . LYS A 1 309 ? 7.151 -2.698 9.570 1.00 88.94 309 LYS A C 1
ATOM 2352 O O . LYS A 1 309 ? 7.789 -1.652 9.652 1.00 88.94 309 LYS A O 1
ATOM 2357 N N . SER A 1 310 ? 7.750 -3.887 9.485 1.00 87.56 310 SER A N 1
ATOM 2358 C CA . SER A 1 310 ? 9.207 -4.051 9.571 1.00 87.56 310 SER A CA 1
ATOM 2359 C C . SER A 1 310 ? 9.921 -3.349 8.415 1.00 87.56 310 SER A C 1
ATOM 2361 O O . SER A 1 310 ? 10.966 -2.745 8.610 1.00 87.56 310 SER A O 1
ATOM 2363 N N . THR A 1 311 ? 9.329 -3.343 7.214 1.00 88.00 311 THR A N 1
ATOM 2364 C CA . THR A 1 311 ? 9.881 -2.630 6.049 1.00 88.00 311 THR A CA 1
ATOM 2365 C C . THR A 1 311 ? 9.858 -1.114 6.244 1.00 88.00 311 THR A C 1
ATOM 2367 O O . THR A 1 311 ? 10.802 -0.444 5.837 1.00 88.00 311 THR A O 1
ATOM 2370 N N . LEU A 1 312 ? 8.826 -0.562 6.891 1.00 91.75 312 LEU A N 1
ATOM 2371 C CA . LEU A 1 312 ? 8.781 0.853 7.259 1.00 91.75 312 LEU A CA 1
ATOM 2372 C C . LEU A 1 312 ? 9.900 1.184 8.248 1.00 91.75 312 LEU A C 1
ATOM 2374 O O . LEU A 1 312 ? 10.649 2.128 8.011 1.00 91.75 312 LEU A O 1
ATOM 2378 N N . SER A 1 313 ? 10.062 0.382 9.302 1.00 92.62 313 SER A N 1
ATOM 2379 C CA . SER A 1 313 ? 11.153 0.551 10.270 1.00 92.62 313 SER A CA 1
ATOM 2380 C C . SER A 1 313 ? 12.534 0.454 9.608 1.00 92.62 313 SER A C 1
ATOM 2382 O O . SER A 1 313 ? 13.371 1.330 9.817 1.00 92.62 313 SER A O 1
ATOM 2384 N N . GLU A 1 314 ? 12.758 -0.541 8.741 1.00 90.06 314 GLU A N 1
ATOM 2385 C CA . GLU A 1 314 ? 13.995 -0.699 7.961 1.00 90.06 314 GLU A CA 1
ATOM 2386 C C . GLU A 1 314 ? 14.270 0.531 7.068 1.00 90.06 314 GLU A C 1
ATOM 2388 O O . GLU A 1 314 ? 15.404 1.015 7.009 1.00 90.06 314 GLU A O 1
ATOM 2393 N N . ALA A 1 315 ? 13.248 1.057 6.378 1.00 89.06 315 ALA A N 1
ATOM 2394 C CA . ALA A 1 315 ? 13.374 2.201 5.471 1.00 89.06 315 ALA A CA 1
ATOM 2395 C C . ALA A 1 315 ? 13.657 3.509 6.225 1.00 89.06 315 ALA A C 1
ATOM 2397 O O . ALA A 1 315 ? 14.563 4.264 5.853 1.00 89.06 315 ALA A O 1
ATOM 2398 N N . LEU A 1 316 ? 12.930 3.761 7.318 1.00 91.62 316 LEU A N 1
ATOM 2399 C CA . LEU A 1 316 ? 13.150 4.927 8.175 1.00 91.62 316 LEU A CA 1
ATOM 2400 C C . LEU A 1 316 ? 14.533 4.879 8.830 1.00 91.62 316 LEU A C 1
ATOM 2402 O O . LEU A 1 316 ? 15.232 5.892 8.827 1.00 91.62 316 LEU A O 1
ATOM 2406 N N . CYS A 1 317 ? 14.966 3.705 9.300 1.00 89.94 317 CYS A N 1
ATOM 2407 C CA . CYS A 1 317 ? 16.303 3.498 9.855 1.00 89.94 317 CYS A CA 1
ATOM 2408 C C . CYS A 1 317 ? 17.415 3.664 8.798 1.00 89.94 317 CYS A C 1
ATOM 2410 O O . CYS A 1 317 ? 18.527 4.061 9.132 1.00 89.94 317 CYS A O 1
ATOM 2412 N N . GLY A 1 318 ? 17.122 3.428 7.514 1.00 86.00 318 GLY A N 1
ATOM 2413 C CA . GLY A 1 318 ? 18.112 3.470 6.429 1.00 86.00 318 GLY A CA 1
ATOM 2414 C C . GLY A 1 318 ? 18.861 2.149 6.228 1.00 86.00 318 GLY A C 1
ATOM 2415 O O . GLY A 1 318 ? 19.946 2.144 5.651 1.00 86.00 318 GLY A O 1
ATOM 2416 N N . VAL A 1 319 ? 18.289 1.036 6.704 1.00 84.19 319 VAL A N 1
ATOM 2417 C CA . VAL A 1 319 ? 18.792 -0.333 6.480 1.00 84.19 319 VAL A CA 1
ATOM 2418 C C . VAL A 1 319 ? 18.513 -0.783 5.046 1.00 84.19 319 VAL A C 1
ATOM 2420 O O . VAL A 1 319 ? 19.337 -1.462 4.436 1.00 84.19 319 VAL A O 1
ATOM 2423 N N . ILE A 1 320 ? 17.361 -0.386 4.499 1.00 81.62 320 ILE A N 1
ATOM 2424 C CA . ILE A 1 320 ? 16.982 -0.641 3.107 1.00 81.62 320 ILE A CA 1
ATOM 2425 C C . ILE A 1 320 ? 16.842 0.676 2.339 1.00 81.62 320 ILE A C 1
ATOM 2427 O O . ILE A 1 320 ? 16.432 1.682 2.928 1.00 81.62 320 ILE A O 1
ATOM 2431 N N . PRO A 1 321 ? 17.132 0.674 1.027 1.00 74.31 321 PRO A N 1
ATOM 2432 C CA . PRO A 1 321 ? 16.887 1.835 0.194 1.00 74.31 321 PRO A CA 1
ATOM 2433 C C . PRO A 1 321 ? 15.387 2.095 0.048 1.00 74.31 321 PRO A C 1
ATOM 2435 O O . PRO A 1 321 ? 14.564 1.176 -0.043 1.00 74.31 321 PRO A O 1
ATOM 2438 N N . SER A 1 322 ? 15.036 3.374 -0.002 1.00 78.69 322 SER A N 1
ATOM 2439 C CA . SER A 1 322 ? 13.660 3.831 -0.158 1.00 78.69 322 SER A CA 1
ATOM 2440 C C . SER A 1 322 ? 13.602 5.070 -1.039 1.00 78.69 322 SER A C 1
ATOM 2442 O O . SER A 1 322 ? 14.455 5.948 -0.933 1.00 78.69 322 SER A O 1
ATOM 2444 N N . ASN A 1 323 ? 12.566 5.165 -1.865 1.00 67.69 323 ASN A N 1
ATOM 2445 C CA . ASN A 1 323 ? 12.260 6.380 -2.608 1.00 67.69 323 ASN A CA 1
ATOM 2446 C C . ASN A 1 323 ? 11.430 7.324 -1.733 1.00 67.69 323 ASN A C 1
ATOM 2448 O O . ASN A 1 323 ? 10.736 6.874 -0.824 1.00 67.69 323 ASN A O 1
ATOM 2452 N N . GLY A 1 324 ? 11.459 8.615 -2.052 1.00 69.62 324 GLY A N 1
ATOM 2453 C CA . GLY A 1 324 ? 10.805 9.656 -1.258 1.00 69.62 324 GLY A CA 1
ATOM 2454 C C . GLY A 1 324 ? 11.790 10.394 -0.354 1.00 69.62 324 GLY A C 1
ATOM 2455 O O . GLY A 1 324 ? 12.990 10.119 -0.345 1.00 69.62 324 GLY A O 1
ATOM 2456 N N . GLY A 1 325 ? 11.291 11.392 0.368 1.00 74.69 325 GLY A N 1
ATOM 2457 C CA . GLY A 1 325 ? 12.094 12.185 1.292 1.00 74.69 325 GLY A CA 1
ATOM 2458 C C . GLY A 1 325 ? 11.845 11.757 2.731 1.00 74.69 325 GLY A C 1
ATOM 2459 O O . GLY A 1 325 ? 10.703 11.801 3.169 1.00 74.69 325 GLY A O 1
ATOM 2460 N N . ILE A 1 326 ? 12.895 11.398 3.473 1.00 83.94 326 ILE A N 1
ATOM 2461 C CA . ILE A 1 326 ? 12.825 11.163 4.923 1.00 83.94 326 ILE A CA 1
ATOM 2462 C C . ILE A 1 326 ? 13.688 12.204 5.627 1.00 83.94 326 ILE A C 1
ATOM 2464 O O . ILE A 1 326 ? 14.878 12.330 5.332 1.00 83.94 326 ILE A O 1
ATOM 2468 N N . ALA A 1 327 ? 13.100 12.928 6.568 1.00 80.00 327 ALA A N 1
ATOM 2469 C CA . ALA A 1 327 ? 13.756 13.929 7.382 1.00 80.00 327 ALA A CA 1
ATOM 2470 C C . ALA A 1 327 ? 13.739 13.555 8.857 1.00 80.00 327 ALA A C 1
ATOM 2472 O O . ALA A 1 327 ? 12.697 13.171 9.380 1.00 80.00 327 ALA A O 1
ATOM 2473 N N . PHE A 1 328 ? 14.884 13.713 9.524 1.00 87.06 328 PHE A N 1
ATOM 2474 C CA . PHE A 1 328 ? 14.977 13.660 10.982 1.00 87.06 328 PHE A CA 1
ATOM 2475 C C . PHE A 1 328 ? 15.113 15.089 11.509 1.00 87.06 328 PHE A C 1
ATOM 2477 O O . PHE A 1 328 ? 16.024 15.809 11.090 1.00 87.06 328 PHE A O 1
ATOM 2484 N N . GLU A 1 329 ? 14.187 15.510 12.374 1.00 82.19 329 GLU A N 1
ATOM 2485 C CA . GLU A 1 329 ? 14.133 16.862 12.964 1.00 82.19 329 GLU A CA 1
ATOM 2486 C C . GLU A 1 329 ? 14.184 17.987 11.904 1.00 82.19 329 GLU A C 1
ATOM 2488 O O . GLU A 1 329 ? 14.853 19.006 12.060 1.00 82.19 329 GLU A O 1
ATOM 2493 N N . GLY A 1 330 ? 13.496 17.784 10.773 1.00 71.88 330 GLY A N 1
ATOM 2494 C CA . GLY A 1 330 ? 13.411 18.744 9.661 1.00 71.88 330 GLY A CA 1
ATOM 2495 C C . GLY A 1 330 ? 14.549 18.680 8.630 1.00 71.88 330 GLY A C 1
ATOM 2496 O O . GLY A 1 330 ? 14.445 19.309 7.576 1.00 71.88 330 GLY A O 1
ATOM 2497 N N . SER A 1 331 ? 15.602 17.890 8.868 1.00 75.06 331 SER A N 1
ATOM 2498 C CA . SER A 1 331 ? 16.703 17.694 7.911 1.00 75.06 331 SER A CA 1
ATOM 2499 C C . SER A 1 331 ? 16.519 16.414 7.101 1.00 75.06 331 SER A C 1
ATOM 2501 O O . SER A 1 331 ? 16.508 15.333 7.680 1.00 75.06 331 SER A O 1
ATOM 2503 N N . TYR A 1 332 ? 16.414 16.516 5.771 1.00 76.31 332 TYR A N 1
ATOM 2504 C CA . TYR A 1 332 ? 16.271 15.357 4.877 1.00 76.31 332 TYR A CA 1
ATOM 2505 C C . TYR A 1 332 ? 17.590 14.588 4.762 1.00 76.31 332 TYR A C 1
ATOM 2507 O O . TYR A 1 332 ? 18.622 15.157 4.406 1.00 76.31 332 TYR A O 1
ATOM 2515 N N . LEU A 1 333 ? 17.553 13.291 5.062 1.00 76.44 333 LEU A N 1
ATOM 2516 C CA . LEU A 1 333 ? 18.727 12.429 5.164 1.00 76.44 333 LEU A CA 1
ATOM 2517 C C . LEU A 1 333 ? 18.628 11.254 4.190 1.00 76.44 333 LEU A C 1
ATOM 2519 O O . LEU A 1 333 ? 17.603 10.577 4.121 1.00 76.44 333 LEU A O 1
ATOM 2523 N N . GLY A 1 334 ? 19.728 10.962 3.493 1.00 73.56 334 GLY A N 1
ATOM 2524 C CA . GLY A 1 334 ? 19.891 9.711 2.746 1.00 73.56 334 GLY A CA 1
ATOM 2525 C C . GLY A 1 334 ? 20.139 8.512 3.669 1.00 73.56 334 GLY A C 1
ATOM 2526 O O . GLY A 1 334 ? 20.446 8.675 4.852 1.00 73.56 334 GLY A O 1
ATOM 2527 N N . ASP A 1 335 ? 20.058 7.302 3.120 1.00 78.19 335 ASP A N 1
ATOM 2528 C CA . ASP A 1 335 ? 19.981 6.046 3.886 1.00 78.19 335 ASP A CA 1
ATOM 2529 C C . ASP A 1 335 ? 21.160 5.864 4.855 1.00 78.19 335 ASP A C 1
ATOM 2531 O O . ASP A 1 335 ? 20.974 5.653 6.052 1.00 78.19 335 ASP A O 1
ATOM 2535 N N . LYS A 1 336 ? 22.390 6.097 4.376 1.00 78.31 336 LYS A N 1
ATOM 2536 C CA . LYS A 1 336 ? 23.614 6.015 5.196 1.00 78.31 336 LYS A CA 1
ATOM 2537 C C . LYS A 1 336 ? 23.649 7.029 6.344 1.00 78.31 336 LYS A C 1
ATOM 2539 O O . LYS A 1 336 ? 24.272 6.766 7.369 1.00 78.31 336 LYS A O 1
ATOM 2544 N N . ALA A 1 337 ? 23.046 8.205 6.169 1.00 78.88 337 ALA A N 1
ATOM 2545 C CA . ALA A 1 337 ? 23.001 9.224 7.215 1.00 78.88 337 ALA A CA 1
ATOM 2546 C C . ALA A 1 337 ? 21.951 8.875 8.280 1.00 78.88 337 ALA A C 1
ATOM 2548 O O . ALA A 1 337 ? 22.220 9.042 9.470 1.00 78.88 337 ALA A O 1
ATOM 2549 N N . ARG A 1 338 ? 20.805 8.312 7.869 1.00 88.06 338 ARG A N 1
ATOM 2550 C CA . ARG A 1 338 ? 19.781 7.793 8.790 1.00 88.06 338 ARG A CA 1
ATOM 2551 C C . ARG A 1 338 ? 20.310 6.623 9.620 1.00 88.06 338 ARG A C 1
ATOM 2553 O O . ARG A 1 338 ? 20.188 6.661 10.844 1.00 88.06 338 ARG A O 1
ATOM 2560 N N . ALA A 1 339 ? 21.019 5.681 8.995 1.00 84.88 339 ALA A N 1
ATOM 2561 C CA . ALA A 1 339 ? 21.594 4.516 9.677 1.00 84.88 339 ALA A CA 1
ATOM 2562 C C . ALA A 1 339 ? 22.658 4.887 10.726 1.00 84.88 339 ALA A C 1
ATOM 2564 O O . ALA A 1 339 ? 22.892 4.149 11.674 1.00 84.88 339 ALA A O 1
ATOM 2565 N N . LYS A 1 340 ? 23.307 6.053 10.596 1.00 83.94 340 LYS A N 1
ATOM 2566 C CA . LYS A 1 340 ? 24.254 6.552 11.608 1.00 83.94 340 LYS A CA 1
ATOM 2567 C C . LYS A 1 340 ? 23.565 7.164 12.828 1.00 83.94 340 LYS A C 1
ATOM 2569 O O . LYS A 1 340 ? 24.106 7.048 13.931 1.00 83.94 340 LYS A O 1
ATOM 2574 N N . ARG A 1 341 ? 22.418 7.825 12.622 1.00 86.31 341 ARG A N 1
ATOM 2575 C CA . ARG A 1 341 ? 21.625 8.512 13.661 1.00 86.31 341 ARG A CA 1
ATOM 2576 C C . ARG A 1 341 ? 20.589 7.613 14.339 1.00 86.31 341 ARG A C 1
ATOM 2578 O O . ARG A 1 341 ? 20.043 8.005 15.365 1.00 86.31 341 ARG A O 1
ATOM 2585 N N . SER A 1 342 ? 20.324 6.431 13.789 1.00 90.38 342 SER A N 1
ATOM 2586 C CA . SER A 1 342 ? 19.345 5.484 14.321 1.00 90.38 342 SER A CA 1
ATOM 2587 C C . SER A 1 342 ? 19.945 4.106 14.604 1.00 90.38 342 SER A C 1
ATOM 2589 O O . SER A 1 342 ? 21.041 3.794 14.141 1.00 90.38 342 SER A O 1
ATOM 2591 N N . PHE A 1 343 ? 19.244 3.299 15.400 1.00 89.38 343 PHE A N 1
ATOM 2592 C CA . PHE A 1 343 ? 19.572 1.895 15.660 1.00 89.38 343 PHE A CA 1
ATOM 2593 C C . PHE A 1 343 ? 18.327 1.028 15.474 1.00 89.38 343 PHE A C 1
ATOM 2595 O O . PHE A 1 343 ? 17.231 1.468 15.815 1.00 89.38 343 PHE A O 1
ATOM 2602 N N . MET A 1 344 ? 18.484 -0.203 14.987 1.00 89.56 344 MET A N 1
ATOM 2603 C CA . MET A 1 344 ? 17.387 -1.164 14.861 1.00 89.56 344 MET A CA 1
ATOM 2604 C C . MET A 1 344 ? 17.714 -2.454 15.616 1.00 89.56 344 MET A C 1
ATOM 2606 O O . MET A 1 344 ? 18.732 -3.087 15.347 1.00 89.56 344 MET A O 1
ATOM 2610 N N . VAL A 1 345 ? 16.839 -2.856 16.537 1.00 88.06 345 VAL A N 1
ATOM 2611 C CA . VAL A 1 345 ? 16.818 -4.199 17.131 1.00 88.06 345 VAL A CA 1
ATOM 2612 C C . VAL A 1 345 ? 15.991 -5.092 16.214 1.00 88.06 345 VAL A C 1
ATOM 2614 O O . VAL A 1 345 ? 14.798 -4.850 16.026 1.00 88.06 345 VAL A O 1
ATOM 2617 N N . MET A 1 346 ? 16.636 -6.082 15.599 1.00 83.19 346 MET A N 1
ATOM 2618 C CA . MET A 1 346 ? 16.007 -6.962 14.612 1.00 83.19 346 MET A CA 1
ATOM 2619 C C . MET A 1 346 ? 15.153 -8.046 15.280 1.00 83.19 346 MET A C 1
ATOM 2621 O O . MET A 1 346 ? 15.499 -8.540 16.350 1.00 83.19 346 MET A O 1
ATOM 2625 N N . GLN A 1 347 ? 14.101 -8.493 14.586 1.00 76.88 347 GLN A N 1
ATOM 2626 C CA . GLN A 1 347 ? 13.254 -9.609 15.027 1.00 76.88 347 GLN A CA 1
ATOM 2627 C C . GLN A 1 347 ? 14.053 -10.910 15.242 1.00 76.88 347 GLN A C 1
ATOM 2629 O O . GLN A 1 347 ? 13.809 -11.649 16.191 1.00 76.88 347 GLN A O 1
ATOM 2634 N N . ASP A 1 348 ? 15.021 -11.208 14.365 1.00 73.38 348 ASP A N 1
ATOM 2635 C CA . ASP A 1 348 ? 15.926 -12.356 14.516 1.00 73.38 348 ASP A CA 1
ATOM 2636 C C . ASP A 1 348 ? 17.286 -11.899 15.042 1.00 73.38 348 ASP A C 1
ATOM 2638 O O . ASP A 1 348 ? 18.202 -11.591 14.276 1.00 73.38 348 ASP A O 1
ATOM 2642 N N . VAL A 1 349 ? 17.419 -11.890 16.365 1.00 74.94 349 VAL A N 1
ATOM 2643 C CA . VAL A 1 349 ? 18.638 -11.450 17.057 1.00 74.94 349 VAL A CA 1
ATOM 2644 C C . VAL A 1 349 ? 19.866 -12.313 16.763 1.00 74.94 349 VAL A C 1
ATOM 2646 O O . VAL A 1 349 ? 20.987 -11.834 16.899 1.00 74.94 349 VAL A O 1
ATOM 2649 N N . ASN A 1 350 ? 19.705 -13.543 16.256 1.00 72.00 350 ASN A N 1
ATOM 2650 C CA . ASN A 1 350 ? 20.854 -14.360 15.835 1.00 72.00 350 ASN A CA 1
ATOM 2651 C C . ASN A 1 350 ? 21.586 -13.763 14.621 1.00 72.00 350 ASN A C 1
ATOM 2653 O O . ASN A 1 350 ? 22.709 -14.154 14.325 1.00 72.00 350 ASN A O 1
ATOM 2657 N N . ARG A 1 351 ? 20.953 -12.826 13.902 1.00 70.94 351 ARG A N 1
ATOM 2658 C CA . ARG A 1 351 ? 21.574 -12.070 12.805 1.00 70.94 351 ARG A CA 1
ATOM 2659 C C . ARG A 1 351 ? 22.238 -10.777 13.268 1.00 70.94 351 ARG A C 1
ATOM 2661 O O . ARG A 1 351 ? 22.717 -10.030 12.421 1.00 70.94 351 ARG A O 1
ATOM 2668 N N . GLN A 1 352 ? 22.197 -10.484 14.563 1.00 73.50 352 GLN A N 1
ATOM 2669 C CA . GLN A 1 352 ? 22.647 -9.215 15.123 1.00 73.50 352 GLN A CA 1
ATOM 2670 C C . GLN A 1 352 ? 23.732 -9.382 16.189 1.00 73.50 352 GLN A C 1
ATOM 2672 O O . GLN A 1 352 ? 24.521 -8.461 16.346 1.00 73.50 352 GLN A O 1
ATOM 2677 N N . LEU A 1 353 ? 23.780 -10.524 16.885 1.00 78.00 353 LEU A N 1
ATOM 2678 C CA . LEU A 1 353 ? 24.751 -10.806 17.945 1.00 78.00 353 LEU A CA 1
ATOM 2679 C C . LEU A 1 353 ? 25.928 -11.616 17.378 1.00 78.00 353 LEU A C 1
ATOM 2681 O O . LEU A 1 353 ? 25.716 -12.723 16.878 1.00 78.00 353 LEU A O 1
ATOM 2685 N N . PHE A 1 354 ? 27.153 -11.092 17.462 1.00 78.81 354 PHE A N 1
ATOM 2686 C CA . PHE A 1 354 ? 28.341 -11.661 16.803 1.00 78.81 354 PHE A CA 1
ATOM 2687 C C . PHE A 1 354 ? 29.562 -11.855 17.714 1.00 78.81 354 PHE A C 1
ATOM 2689 O O . PHE A 1 354 ? 30.509 -12.524 17.308 1.00 78.81 354 PHE A O 1
ATOM 2696 N N . SER A 1 355 ? 29.571 -11.247 18.897 1.00 83.19 355 SER A N 1
ATOM 2697 C CA . SER A 1 355 ? 30.735 -11.179 19.791 1.00 83.19 355 SER A CA 1
ATOM 2698 C C . SER A 1 355 ? 30.890 -12.434 20.647 1.00 83.19 355 SER A C 1
ATOM 2700 O O . SER A 1 355 ? 29.926 -13.167 20.875 1.00 83.19 355 SER A O 1
ATOM 2702 N N . ASP A 1 356 ? 32.089 -12.635 21.197 1.00 81.56 356 ASP A N 1
ATOM 2703 C CA . ASP A 1 356 ? 32.424 -13.817 22.004 1.00 81.56 356 ASP A CA 1
ATOM 2704 C C . ASP A 1 356 ? 31.745 -13.824 23.388 1.00 81.56 356 ASP A C 1
ATOM 2706 O O . ASP A 1 356 ? 31.588 -14.878 24.012 1.00 81.56 356 ASP A O 1
ATOM 2710 N N . SER A 1 357 ? 31.293 -12.660 23.866 1.00 86.75 357 SER A N 1
ATOM 2711 C CA . SER A 1 357 ? 30.553 -12.506 25.119 1.00 86.75 357 SER A CA 1
ATOM 2712 C C . SER A 1 357 ? 29.433 -11.467 25.019 1.00 86.75 357 SER A C 1
ATOM 2714 O O . SER A 1 357 ? 29.484 -10.524 24.229 1.00 86.75 357 SER A O 1
ATOM 2716 N N . SER A 1 358 ? 28.411 -11.620 25.862 1.00 87.50 358 SER A N 1
ATOM 2717 C CA . SER A 1 358 ? 27.251 -10.717 25.896 1.00 87.50 358 SER A CA 1
ATOM 2718 C C . SER A 1 358 ? 27.628 -9.276 26.255 1.00 87.50 358 SER A C 1
ATOM 2720 O O . SER A 1 358 ? 27.028 -8.336 25.745 1.00 87.50 358 SER A O 1
ATOM 2722 N N . ILE A 1 359 ? 28.640 -9.080 27.105 1.00 88.69 359 ILE A N 1
ATOM 2723 C CA . ILE A 1 359 ? 29.146 -7.746 27.451 1.00 88.69 359 ILE A CA 1
ATOM 2724 C C . ILE A 1 359 ? 29.907 -7.087 26.295 1.00 88.69 359 ILE A C 1
ATOM 2726 O O . ILE A 1 359 ? 29.740 -5.890 26.066 1.00 88.69 359 ILE A O 1
ATOM 2730 N N . GLU A 1 360 ? 30.719 -7.842 25.552 1.00 85.06 360 GLU A N 1
ATOM 2731 C CA . GLU A 1 360 ? 31.419 -7.319 24.372 1.00 85.06 360 GLU A CA 1
ATOM 2732 C C . GLU A 1 360 ? 30.435 -6.936 23.267 1.00 85.06 360 GLU A C 1
ATOM 2734 O O . GLU A 1 360 ? 30.618 -5.908 22.622 1.00 85.06 360 GLU A O 1
ATOM 2739 N N . GLU A 1 361 ? 29.342 -7.686 23.125 1.00 86.31 361 GLU A N 1
ATOM 2740 C CA . GLU A 1 361 ? 28.280 -7.380 22.164 1.00 86.31 361 GLU A CA 1
ATOM 2741 C C . GLU A 1 361 ? 27.583 -6.043 22.452 1.00 86.31 361 GLU A C 1
ATOM 2743 O O . GLU A 1 361 ? 27.296 -5.257 21.545 1.00 86.31 361 GLU A O 1
ATOM 2748 N N . VAL A 1 362 ? 27.340 -5.745 23.730 1.00 85.69 362 VAL A N 1
ATOM 2749 C CA . VAL A 1 362 ? 26.797 -4.445 24.141 1.00 85.69 362 VAL A CA 1
ATOM 2750 C C . VAL A 1 362 ? 27.807 -3.330 23.872 1.00 85.69 362 VAL A C 1
ATOM 2752 O O . VAL A 1 362 ? 27.421 -2.254 23.422 1.00 85.69 362 VAL A O 1
ATOM 2755 N N . LEU A 1 363 ? 29.099 -3.590 24.091 1.00 85.19 363 LEU A N 1
ATOM 2756 C CA . LEU A 1 363 ? 30.171 -2.614 23.886 1.00 85.19 363 LEU A CA 1
ATOM 2757 C C . LEU A 1 363 ? 30.508 -2.353 22.412 1.00 85.19 363 LEU A C 1
ATOM 2759 O O . LEU A 1 363 ? 31.029 -1.282 22.105 1.00 85.19 363 LEU A O 1
ATOM 2763 N N . LEU A 1 364 ? 30.183 -3.274 21.500 1.00 78.62 364 LEU A N 1
ATOM 2764 C CA . LEU A 1 364 ? 30.521 -3.197 20.073 1.00 78.62 364 LEU A CA 1
ATOM 2765 C C . LEU A 1 364 ? 30.049 -1.890 19.414 1.00 78.62 364 LEU A C 1
ATOM 2767 O O . LEU A 1 364 ? 30.755 -1.304 18.594 1.00 78.62 364 LEU A O 1
ATOM 2771 N N . ASN A 1 365 ? 28.853 -1.433 19.789 1.00 65.50 365 ASN A N 1
ATOM 2772 C CA . ASN A 1 365 ? 28.215 -0.235 19.241 1.00 65.50 365 ASN A CA 1
ATOM 2773 C C . ASN A 1 365 ? 28.095 0.899 20.265 1.00 65.50 365 ASN A C 1
ATOM 2775 O O . ASN A 1 365 ? 27.485 1.928 19.968 1.00 65.50 365 ASN A O 1
ATOM 2779 N N . ALA A 1 366 ? 28.649 0.710 21.463 1.00 67.62 366 ALA A N 1
ATOM 2780 C CA . ALA A 1 366 ? 28.451 1.608 22.581 1.00 67.62 366 ALA A CA 1
ATOM 2781 C C . ALA A 1 366 ? 29.331 2.857 22.504 1.00 67.62 366 ALA A C 1
ATOM 2783 O O . ALA A 1 366 ? 30.522 2.796 22.210 1.00 67.62 366 ALA A O 1
ATOM 2784 N N . SER A 1 367 ? 28.761 3.991 22.900 1.00 65.38 367 SER A N 1
ATOM 2785 C CA . SER A 1 367 ? 29.520 5.180 23.309 1.00 65.38 367 SER A CA 1
ATOM 2786 C C . SER A 1 367 ? 29.757 5.224 24.828 1.00 65.38 367 SER A C 1
ATOM 2788 O O . SER A 1 367 ? 30.136 6.265 25.359 1.00 65.38 367 SER A O 1
ATOM 2790 N N . THR A 1 368 ? 29.483 4.117 25.528 1.00 72.31 368 THR A N 1
ATOM 2791 C CA . THR A 1 368 ? 29.441 4.006 26.995 1.00 72.31 368 THR A CA 1
ATOM 2792 C C . THR A 1 368 ? 30.567 3.130 27.544 1.00 72.31 368 THR A C 1
ATOM 2794 O O . THR A 1 368 ? 31.231 2.389 26.817 1.00 72.31 368 THR A O 1
ATOM 2797 N N . THR A 1 369 ? 30.819 3.250 28.845 1.00 84.44 369 THR A N 1
ATOM 2798 C CA . THR A 1 369 ? 31.846 2.473 29.552 1.00 84.44 369 THR A CA 1
ATOM 2799 C C . THR A 1 369 ? 31.365 1.054 29.877 1.00 84.44 369 THR A C 1
ATOM 2801 O O . THR A 1 369 ? 30.168 0.773 29.931 1.00 84.44 369 THR A O 1
ATOM 2804 N N . ARG A 1 370 ? 32.299 0.133 30.155 1.00 86.31 370 ARG A N 1
ATOM 2805 C CA . ARG A 1 370 ? 31.970 -1.251 30.554 1.00 86.31 370 ARG A CA 1
ATOM 2806 C C . ARG A 1 370 ? 31.098 -1.324 31.811 1.00 86.31 370 ARG A C 1
ATOM 2808 O O . ARG A 1 370 ? 30.257 -2.211 31.903 1.00 86.31 370 ARG A O 1
ATOM 2815 N N . GLU A 1 371 ? 31.286 -0.410 32.760 1.00 85.94 371 GLU A N 1
ATOM 2816 C CA . GLU A 1 371 ? 30.482 -0.343 33.988 1.00 85.94 371 GLU A CA 1
ATOM 2817 C C . GLU A 1 371 ? 29.026 0.036 33.689 1.00 85.94 371 GLU A C 1
ATOM 2819 O O . GLU A 1 371 ? 28.107 -0.597 34.203 1.00 85.94 371 GLU A O 1
ATOM 2824 N N . GLU A 1 372 ? 28.805 1.003 32.796 1.00 82.44 372 GLU A N 1
ATOM 2825 C CA . GLU A 1 372 ? 27.464 1.387 32.343 1.00 82.44 372 GLU A CA 1
ATOM 2826 C C . GLU A 1 372 ? 26.785 0.254 31.565 1.00 82.44 372 GLU A C 1
ATOM 2828 O O . GLU A 1 372 ? 25.615 -0.038 31.805 1.00 82.44 372 GLU A O 1
ATOM 2833 N N . ALA A 1 373 ? 27.522 -0.433 30.686 1.00 85.00 373 ALA A N 1
ATOM 2834 C CA . ALA A 1 373 ? 27.014 -1.591 29.952 1.00 85.00 373 ALA A CA 1
ATOM 2835 C C . ALA A 1 373 ? 26.615 -2.747 30.891 1.00 85.00 373 ALA A C 1
ATOM 2837 O O . ALA A 1 373 ? 25.556 -3.352 30.715 1.00 85.00 373 ALA A O 1
ATOM 2838 N N . LEU A 1 374 ? 27.413 -3.022 31.931 1.00 88.31 374 LEU A N 1
ATOM 2839 C CA . LEU A 1 374 ? 27.073 -4.008 32.962 1.00 88.31 374 LEU A CA 1
ATOM 2840 C C . LEU A 1 374 ? 25.837 -3.594 33.765 1.00 88.31 374 LEU A C 1
ATOM 2842 O O . LEU A 1 374 ? 24.987 -4.438 34.027 1.00 88.31 374 LEU A O 1
ATOM 2846 N N . ALA A 1 375 ? 25.692 -2.310 34.102 1.00 85.38 375 ALA A N 1
ATOM 2847 C CA . ALA A 1 375 ? 24.505 -1.810 34.791 1.00 85.38 375 ALA A CA 1
ATOM 2848 C C . ALA A 1 375 ? 23.231 -1.936 33.933 1.00 85.38 375 ALA A C 1
ATOM 2850 O O . ALA A 1 375 ? 22.156 -2.218 34.462 1.00 85.38 375 ALA A O 1
ATOM 2851 N N . VAL A 1 376 ? 23.331 -1.751 32.610 1.00 82.75 376 VAL A N 1
ATOM 2852 C CA . VAL A 1 376 ? 22.209 -1.980 31.681 1.00 82.75 376 VAL A CA 1
ATOM 2853 C C . VAL A 1 376 ? 21.856 -3.468 31.606 1.00 82.75 376 VAL A C 1
ATOM 2855 O O . VAL A 1 376 ? 20.676 -3.810 31.681 1.00 82.75 376 VAL A O 1
ATOM 2858 N N . LEU A 1 377 ? 22.851 -4.356 31.512 1.00 85.50 377 LEU A N 1
ATOM 2859 C CA . LEU A 1 377 ? 22.628 -5.807 31.533 1.00 85.50 377 LEU A CA 1
ATOM 2860 C C . LEU A 1 377 ? 22.016 -6.280 32.859 1.00 85.50 377 LEU A C 1
ATOM 2862 O O . LEU A 1 377 ? 21.106 -7.105 32.844 1.00 85.50 377 LEU A O 1
ATOM 2866 N N . ASP A 1 378 ? 22.460 -5.741 33.991 1.00 87.44 378 ASP A N 1
ATOM 2867 C CA . ASP A 1 378 ? 21.922 -6.062 35.317 1.00 87.44 378 ASP A CA 1
ATOM 2868 C C . ASP A 1 378 ? 20.438 -5.686 35.438 1.00 87.44 378 ASP A C 1
ATOM 2870 O O . ASP A 1 378 ? 19.610 -6.517 35.804 1.00 87.44 378 ASP A O 1
ATOM 2874 N N . ARG A 1 379 ? 20.057 -4.487 34.977 1.00 80.88 379 ARG A N 1
ATOM 2875 C CA . ARG A 1 379 ? 18.644 -4.057 34.915 1.00 80.88 379 ARG A CA 1
ATOM 2876 C C . ARG A 1 379 ? 17.768 -4.930 34.016 1.00 80.88 379 ARG A C 1
ATOM 2878 O O . ARG A 1 379 ? 16.557 -4.973 34.202 1.00 80.88 379 ARG A O 1
ATOM 2885 N N . LEU A 1 380 ? 18.367 -5.598 33.034 1.00 77.50 380 LEU A N 1
ATOM 2886 C CA . LEU A 1 380 ? 17.703 -6.554 32.147 1.00 77.50 380 LEU A CA 1
ATOM 2887 C C . LEU A 1 380 ? 17.713 -7.991 32.701 1.00 77.50 380 LEU A C 1
ATOM 2889 O O . LEU A 1 380 ? 17.301 -8.917 31.996 1.00 77.50 380 LEU A O 1
ATOM 2893 N N . GLY A 1 381 ? 18.194 -8.198 33.931 1.00 79.44 381 GLY A N 1
ATOM 2894 C CA . GLY A 1 381 ? 18.316 -9.519 34.548 1.00 79.44 381 GLY A CA 1
ATOM 2895 C C . GLY A 1 381 ? 19.339 -10.411 33.840 1.00 79.44 381 GLY A C 1
ATOM 2896 O O . GLY A 1 381 ? 19.116 -11.611 33.693 1.00 79.44 381 GLY A O 1
ATOM 2897 N N . LEU A 1 382 ? 20.424 -9.828 33.317 1.00 83.62 382 LEU A N 1
ATOM 2898 C CA . LEU A 1 382 ? 21.457 -10.521 32.535 1.00 83.62 382 LEU A CA 1
ATOM 2899 C C . LEU A 1 382 ? 22.861 -10.449 33.155 1.00 83.62 382 LEU A C 1
ATOM 2901 O O . LEU A 1 382 ? 23.827 -10.840 32.497 1.00 83.62 382 LEU A O 1
ATOM 2905 N N . ALA A 1 383 ? 23.006 -9.989 34.401 1.00 84.12 383 ALA A N 1
ATOM 2906 C CA . ALA A 1 383 ? 24.313 -9.845 35.053 1.00 84.12 383 ALA A CA 1
ATOM 2907 C C . ALA A 1 383 ? 25.138 -11.147 35.037 1.00 84.12 383 ALA A C 1
ATOM 2909 O O . ALA A 1 383 ? 26.304 -11.146 34.644 1.00 84.12 383 ALA A O 1
ATOM 2910 N N . GLU A 1 384 ? 24.516 -12.281 35.366 1.00 82.56 384 GLU A N 1
ATOM 2911 C CA . GLU A 1 384 ? 25.172 -13.600 35.395 1.00 82.56 384 GLU A CA 1
ATOM 2912 C C . GLU A 1 384 ? 25.494 -14.161 33.999 1.00 82.56 384 GLU A C 1
ATOM 2914 O O . GLU A 1 384 ? 26.323 -15.059 33.837 1.00 82.56 384 GLU A O 1
ATOM 2919 N N . CYS A 1 385 ? 24.845 -13.616 32.970 1.00 81.81 385 CYS A N 1
ATOM 2920 C CA . CYS A 1 385 ? 25.010 -14.013 31.577 1.00 81.81 385 CYS A CA 1
ATOM 2921 C C . CYS A 1 385 ? 26.038 -13.149 30.830 1.00 81.81 385 CYS A C 1
ATOM 2923 O O . CYS A 1 385 ? 26.391 -13.478 29.700 1.00 81.81 385 CYS A O 1
ATOM 2925 N N . ALA A 1 386 ? 26.556 -12.080 31.445 1.00 87.06 386 ALA A N 1
ATOM 2926 C CA . ALA A 1 386 ? 27.404 -11.085 30.785 1.00 87.06 386 ALA A CA 1
ATOM 2927 C C . ALA A 1 386 ? 28.641 -11.685 30.089 1.00 87.06 386 ALA A C 1
ATOM 2929 O O . ALA A 1 386 ? 29.000 -11.260 28.993 1.00 87.06 386 ALA A O 1
ATOM 2930 N N . ASN A 1 387 ? 29.263 -12.704 30.690 1.00 88.00 387 ASN A N 1
ATOM 2931 C CA . ASN A 1 387 ? 30.452 -13.371 30.144 1.00 88.00 387 ASN A CA 1
ATOM 2932 C C . ASN A 1 387 ? 30.128 -14.615 29.300 1.00 88.00 387 ASN A C 1
ATOM 2934 O O . ASN A 1 387 ? 31.043 -15.284 28.826 1.00 88.00 387 ASN A O 1
ATOM 2938 N N . ARG A 1 388 ? 28.848 -14.965 29.135 1.00 84.94 388 ARG A N 1
ATOM 2939 C CA . ARG A 1 388 ? 28.440 -16.086 28.285 1.00 84.94 388 ARG A CA 1
ATOM 2940 C C . ARG A 1 388 ? 28.396 -15.638 26.830 1.00 84.94 388 ARG A C 1
ATOM 2942 O O . ARG A 1 388 ? 28.037 -14.494 26.532 1.00 84.94 388 ARG A O 1
ATOM 2949 N N . HIS A 1 389 ? 28.714 -16.571 25.941 1.00 82.38 389 HIS A N 1
ATOM 2950 C CA . HIS A 1 389 ? 28.577 -16.377 24.506 1.00 82.38 389 HIS A CA 1
ATOM 2951 C C . HIS A 1 389 ? 27.091 -16.158 24.145 1.00 82.38 389 HIS A C 1
ATOM 2953 O O . HIS A 1 389 ? 26.258 -16.967 24.557 1.00 82.38 389 HIS A O 1
ATOM 2959 N N . PRO A 1 390 ? 26.719 -15.140 23.344 1.00 79.50 390 PRO A N 1
ATOM 2960 C CA . PRO A 1 390 ? 25.317 -14.841 23.034 1.00 79.50 390 PRO A CA 1
ATOM 2961 C C . PRO A 1 390 ? 24.521 -16.042 22.500 1.00 79.50 390 PRO A C 1
ATOM 2963 O O . PRO A 1 390 ? 23.363 -16.232 22.857 1.00 79.50 390 PRO A O 1
ATOM 2966 N N . ASN A 1 391 ? 25.142 -16.911 21.694 1.00 72.81 391 ASN A N 1
ATOM 2967 C CA . ASN A 1 391 ? 24.483 -18.118 21.175 1.00 72.81 391 ASN A CA 1
ATOM 2968 C C . ASN A 1 391 ? 24.064 -19.156 22.228 1.00 72.81 391 ASN A C 1
ATOM 2970 O O . ASN A 1 391 ? 23.144 -19.915 21.925 1.00 72.81 391 ASN A O 1
ATOM 2974 N N . SER A 1 392 ? 24.681 -19.188 23.417 1.00 74.56 392 SER A N 1
ATOM 2975 C CA . SER A 1 392 ? 24.309 -20.122 24.493 1.00 74.56 392 SER A CA 1
ATOM 2976 C C . SER A 1 392 ? 23.172 -19.611 25.382 1.00 74.56 392 SER A C 1
ATOM 2978 O O . SER A 1 392 ? 22.704 -20.335 26.257 1.00 74.56 392 SER A O 1
ATOM 2980 N N . LEU A 1 393 ? 22.719 -18.375 25.165 1.00 73.25 393 LEU A N 1
ATOM 2981 C CA . LEU A 1 393 ? 21.593 -17.788 25.880 1.00 73.25 393 LEU A CA 1
ATOM 2982 C C . LEU A 1 393 ? 20.250 -18.310 25.355 1.00 73.25 393 LEU A C 1
ATOM 2984 O O . LEU A 1 393 ? 20.120 -18.672 24.182 1.00 73.25 393 LEU A O 1
ATOM 2988 N N . SER A 1 394 ? 19.218 -18.273 26.199 1.00 68.44 394 SER A N 1
ATOM 2989 C CA . SER A 1 394 ? 17.838 -18.515 25.764 1.00 68.44 394 SER A CA 1
ATOM 2990 C C . SER A 1 394 ? 17.357 -17.423 24.797 1.00 68.44 394 SER A C 1
ATOM 2992 O O . SER A 1 394 ? 17.908 -16.322 24.763 1.00 68.44 394 SER A O 1
ATOM 2994 N N . GLY A 1 395 ? 16.311 -17.692 24.006 1.00 68.81 395 GLY A N 1
ATOM 2995 C CA . GLY A 1 395 ? 15.778 -16.721 23.035 1.00 68.81 395 GLY A CA 1
ATOM 2996 C C . GLY A 1 395 ? 15.457 -15.355 23.659 1.00 68.81 395 GLY A C 1
ATOM 2997 O O . GLY A 1 395 ? 15.938 -14.329 23.177 1.00 68.81 395 GLY A O 1
ATOM 2998 N N . GLY A 1 396 ? 14.750 -15.348 24.795 1.00 70.06 396 GLY A N 1
ATOM 2999 C CA . GLY A 1 396 ? 14.440 -14.122 25.537 1.00 70.06 396 GLY A CA 1
ATOM 3000 C C . GLY A 1 396 ? 15.678 -13.421 26.111 1.00 70.06 396 GLY A C 1
ATOM 3001 O O . GLY A 1 396 ? 15.747 -12.193 26.109 1.00 70.06 396 GLY A O 1
ATOM 3002 N N . GLN A 1 397 ? 16.698 -14.169 26.548 1.00 77.56 397 GLN A N 1
ATOM 3003 C CA . GLN A 1 397 ? 17.967 -13.586 26.999 1.00 77.56 397 GLN A CA 1
ATOM 3004 C C . GLN A 1 397 ? 18.736 -12.933 25.840 1.00 77.56 397 GLN A C 1
ATOM 3006 O O . GLN A 1 397 ? 19.196 -11.801 25.986 1.00 77.56 397 GLN A O 1
ATOM 3011 N N . LYS A 1 398 ? 18.821 -13.587 24.670 1.00 80.88 398 LYS A N 1
ATOM 3012 C CA . LYS A 1 398 ? 19.427 -13.004 23.457 1.00 80.88 398 LYS A CA 1
ATOM 3013 C C . LYS A 1 398 ? 18.750 -11.691 23.076 1.00 80.88 398 LYS A C 1
ATOM 3015 O O . LYS A 1 398 ? 19.422 -10.709 22.767 1.00 80.88 398 LYS A O 1
ATOM 3020 N N . GLN A 1 399 ? 17.421 -11.660 23.141 1.00 78.38 399 GLN A N 1
ATOM 3021 C CA . GLN A 1 399 ? 16.646 -10.466 22.822 1.00 78.38 399 GLN A CA 1
ATOM 3022 C C . GLN A 1 399 ? 16.956 -9.310 23.774 1.00 78.38 399 GLN A C 1
ATOM 3024 O O . GLN A 1 399 ? 17.203 -8.190 23.326 1.00 78.38 399 GLN A O 1
ATOM 3029 N N . ARG A 1 400 ? 17.061 -9.593 25.076 1.00 81.81 400 ARG A N 1
ATOM 3030 C CA . ARG A 1 400 ? 17.484 -8.606 26.074 1.00 81.81 400 ARG A CA 1
ATOM 3031 C C . ARG A 1 400 ? 18.923 -8.109 25.851 1.00 81.81 400 ARG A C 1
ATOM 3033 O O . ARG A 1 400 ? 19.155 -6.915 26.010 1.00 81.81 400 ARG A O 1
ATOM 3040 N N . VAL A 1 401 ? 19.865 -8.946 25.400 1.00 86.00 401 VAL A N 1
ATOM 3041 C CA . VAL A 1 401 ? 21.224 -8.487 25.022 1.00 86.00 401 VAL A CA 1
ATOM 3042 C C . VAL A 1 401 ? 21.187 -7.538 23.816 1.00 86.00 401 VAL A C 1
ATOM 3044 O O . VAL A 1 401 ? 21.835 -6.492 23.842 1.00 86.00 401 VAL A O 1
ATOM 3047 N N . ALA A 1 402 ? 20.397 -7.843 22.781 1.00 84.88 402 ALA A N 1
ATOM 3048 C CA . ALA A 1 402 ? 20.249 -6.961 21.618 1.00 84.88 402 ALA A CA 1
ATOM 3049 C C . ALA A 1 402 ? 19.653 -5.594 22.006 1.00 84.88 402 ALA A C 1
ATOM 3051 O O . ALA A 1 402 ? 20.114 -4.549 21.542 1.00 84.88 402 ALA A O 1
ATOM 3052 N N . ILE A 1 403 ? 18.671 -5.598 22.914 1.00 81.25 403 ILE A N 1
ATOM 3053 C CA . ILE A 1 403 ? 18.103 -4.380 23.504 1.00 81.25 403 ILE A CA 1
ATOM 3054 C C . ILE A 1 403 ? 19.178 -3.610 24.284 1.00 81.25 403 ILE A C 1
ATOM 3056 O O . ILE A 1 403 ? 19.315 -2.406 24.084 1.00 81.25 403 ILE A O 1
ATOM 3060 N N . ALA A 1 404 ? 19.980 -4.280 25.119 1.00 83.12 404 ALA A N 1
ATOM 3061 C CA . ALA A 1 404 ? 21.076 -3.641 25.852 1.00 83.12 404 ALA A CA 1
ATOM 3062 C C . ALA A 1 404 ? 22.074 -2.946 24.907 1.00 83.12 404 ALA A C 1
ATOM 3064 O O . ALA A 1 404 ? 22.451 -1.800 25.150 1.00 83.12 404 ALA A O 1
ATOM 3065 N N . SER A 1 405 ? 22.435 -3.595 23.795 1.00 85.62 405 SER A N 1
ATOM 3066 C CA . SER A 1 405 ? 23.308 -3.015 22.762 1.00 85.62 405 SER A CA 1
ATOM 3067 C C . SER A 1 405 ? 22.700 -1.745 22.150 1.00 85.62 405 SER A C 1
ATOM 3069 O O . SER A 1 405 ? 23.372 -0.717 22.059 1.00 85.62 405 SER A O 1
ATOM 3071 N N . ALA A 1 406 ? 21.400 -1.760 21.826 1.00 82.75 406 ALA A N 1
ATOM 3072 C CA . ALA A 1 406 ? 20.694 -0.587 21.303 1.00 82.75 406 ALA A CA 1
ATOM 3073 C C . ALA A 1 406 ? 20.675 0.589 22.290 1.00 82.75 406 ALA A C 1
ATOM 3075 O O . ALA A 1 406 ? 20.885 1.738 21.897 1.00 82.75 406 ALA A O 1
ATOM 3076 N N . LEU A 1 407 ? 20.457 0.305 23.576 1.00 78.31 407 LEU A N 1
ATOM 3077 C CA . LEU A 1 407 ? 20.430 1.314 24.636 1.00 78.31 407 LEU A CA 1
ATOM 3078 C C . LEU A 1 407 ? 21.805 1.955 24.860 1.00 78.31 407 LEU A C 1
ATOM 3080 O O . LEU A 1 407 ? 21.899 3.166 25.064 1.00 78.31 407 LEU A O 1
ATOM 3084 N N . CYS A 1 408 ? 22.875 1.165 24.776 1.00 81.06 408 CYS A N 1
ATOM 3085 C CA . CYS A 1 408 ? 24.247 1.644 24.926 1.00 81.06 408 CYS A CA 1
ATOM 3086 C C . CYS A 1 408 ? 24.781 2.392 23.690 1.00 81.06 408 CYS A C 1
ATOM 3088 O O . CYS A 1 408 ? 25.785 3.100 23.810 1.00 81.06 408 CYS A O 1
ATOM 3090 N N . ALA A 1 409 ? 24.115 2.284 22.532 1.00 81.81 409 ALA A N 1
ATOM 3091 C CA . ALA A 1 409 ? 24.556 2.871 21.264 1.00 81.81 409 ALA A CA 1
ATOM 3092 C C . ALA A 1 409 ? 24.375 4.397 21.143 1.00 81.81 409 ALA A C 1
ATOM 3094 O O . ALA A 1 409 ? 24.896 4.997 20.198 1.00 81.81 409 ALA A O 1
ATOM 3095 N N . GLY A 1 410 ? 23.625 5.027 22.058 1.00 78.00 410 GLY A N 1
ATOM 3096 C CA . GLY A 1 410 ? 23.488 6.488 22.134 1.00 78.00 410 GLY A CA 1
ATOM 3097 C C . GLY A 1 410 ? 22.887 7.140 20.882 1.00 78.00 410 GLY A C 1
ATOM 3098 O O . GLY A 1 410 ? 23.367 8.183 20.444 1.00 78.00 410 GLY A O 1
ATOM 3099 N N . LYS A 1 411 ? 21.887 6.504 20.255 1.00 86.31 411 LYS A N 1
ATOM 3100 C CA . LYS A 1 411 ? 21.246 6.998 19.023 1.00 86.31 411 LYS A CA 1
ATOM 3101 C C . LYS A 1 411 ? 20.034 7.887 19.299 1.00 86.31 411 LYS A C 1
ATOM 3103 O O . LYS A 1 411 ? 19.321 7.685 20.279 1.00 86.31 411 LYS A O 1
ATOM 3108 N N . ASP A 1 412 ? 19.762 8.810 18.375 1.00 83.94 412 ASP A N 1
ATOM 3109 C CA . ASP A 1 412 ? 18.628 9.741 18.456 1.00 83.94 412 ASP A CA 1
ATOM 3110 C C . ASP A 1 412 ? 17.288 9.005 18.322 1.00 83.94 412 ASP A C 1
ATOM 3112 O O . ASP A 1 412 ? 16.288 9.378 18.939 1.00 83.94 412 ASP A O 1
ATOM 3116 N N . ILE A 1 413 ? 17.271 7.954 17.495 1.00 91.12 413 ILE A N 1
ATOM 3117 C CA . ILE A 1 413 ? 16.072 7.188 17.159 1.00 91.12 413 ILE A CA 1
ATOM 3118 C C . ILE A 1 413 ? 16.366 5.695 17.265 1.00 91.12 413 ILE A C 1
ATOM 3120 O O . ILE A 1 413 ? 17.343 5.212 16.691 1.00 91.12 413 ILE A O 1
ATOM 3124 N N . ILE A 1 414 ? 15.506 4.948 17.956 1.00 92.06 414 ILE A N 1
ATOM 3125 C CA . ILE A 1 414 ? 15.644 3.492 18.086 1.00 92.06 414 ILE A CA 1
ATOM 3126 C C . ILE A 1 414 ? 14.386 2.801 17.564 1.00 92.06 414 ILE A C 1
ATOM 3128 O O . ILE A 1 414 ? 13.268 3.155 17.937 1.00 92.06 414 ILE A O 1
ATOM 3132 N N . PHE A 1 415 ? 14.585 1.802 16.708 1.00 93.44 415 PHE A N 1
ATOM 3133 C CA . PHE A 1 415 ? 13.552 0.926 16.174 1.00 93.44 415 PHE A CA 1
ATOM 3134 C C . PHE A 1 415 ? 13.659 -0.454 16.828 1.00 93.44 415 PHE A C 1
ATOM 3136 O O . PHE A 1 415 ? 14.749 -1.017 16.906 1.00 93.44 415 PHE A O 1
ATOM 3143 N N . TYR A 1 416 ? 12.537 -1.020 17.257 1.00 91.75 416 TYR A N 1
ATOM 3144 C CA . TYR A 1 416 ? 12.449 -2.376 17.797 1.00 91.75 416 TYR A CA 1
ATOM 3145 C C . TYR A 1 416 ? 11.471 -3.182 16.947 1.00 91.75 416 TYR A C 1
ATOM 3147 O O . TYR A 1 416 ? 10.331 -2.756 16.782 1.00 91.75 416 TYR A O 1
ATOM 3155 N N . ASP A 1 417 ? 11.897 -4.317 16.398 1.00 88.69 417 ASP A N 1
ATOM 3156 C CA . ASP A 1 417 ? 11.054 -5.167 15.549 1.00 88.69 417 ASP A CA 1
ATOM 3157 C C . ASP A 1 417 ? 10.634 -6.439 16.302 1.00 88.69 417 ASP A C 1
ATOM 3159 O O . ASP A 1 417 ? 11.449 -7.334 16.508 1.00 88.69 417 ASP A O 1
ATOM 3163 N N . GLU A 1 418 ? 9.380 -6.487 16.765 1.00 85.50 418 GLU A N 1
ATOM 3164 C CA . GLU A 1 418 ? 8.786 -7.557 17.591 1.00 85.50 418 GLU A CA 1
ATOM 3165 C C . GLU A 1 418 ? 9.624 -7.954 18.831 1.00 85.50 418 GLU A C 1
ATOM 3167 O O . GLU A 1 418 ? 9.965 -9.128 19.020 1.00 85.50 418 GLU A O 1
ATOM 3172 N N . PRO A 1 419 ? 9.944 -6.999 19.734 1.00 81.81 419 PRO A N 1
ATOM 3173 C CA . PRO A 1 419 ? 10.845 -7.228 20.867 1.00 81.81 419 PRO A CA 1
ATOM 3174 C C . PRO A 1 419 ? 10.285 -8.146 21.971 1.00 81.81 419 PRO A C 1
ATOM 3176 O O . PRO A 1 419 ? 11.020 -8.489 22.892 1.00 81.81 419 PRO A O 1
ATOM 3179 N N . THR A 1 420 ? 8.996 -8.505 21.925 1.00 78.50 420 THR A N 1
ATOM 3180 C CA . THR A 1 420 ? 8.306 -9.291 22.969 1.00 78.50 420 THR A CA 1
ATOM 3181 C C . THR A 1 420 ? 7.908 -10.701 22.546 1.00 78.50 420 THR A C 1
ATOM 3183 O O . THR A 1 420 ? 7.201 -11.383 23.291 1.00 78.50 420 THR A O 1
ATOM 3186 N N . SER A 1 421 ? 8.342 -11.165 21.371 1.00 74.75 421 SER A N 1
ATOM 3187 C CA . SER A 1 421 ? 8.102 -12.548 20.946 1.00 74.75 421 SER A CA 1
ATOM 3188 C C . SER A 1 421 ? 8.724 -13.531 21.948 1.00 74.75 421 SER A C 1
ATOM 3190 O O . SER A 1 421 ? 9.933 -13.516 22.151 1.00 74.75 421 SER A O 1
ATOM 3192 N N . GLY A 1 422 ? 7.909 -14.402 22.552 1.00 68.44 422 GLY A N 1
ATOM 3193 C CA . GLY A 1 422 ? 8.376 -15.402 23.523 1.00 68.44 422 GLY A CA 1
ATOM 3194 C C . GLY A 1 422 ? 8.801 -14.837 24.887 1.00 68.44 422 GLY A C 1
ATOM 3195 O O . GLY A 1 422 ? 9.552 -15.489 25.610 1.00 68.44 422 GLY A O 1
ATOM 3196 N N . LEU A 1 423 ? 8.369 -13.618 25.247 1.00 76.62 423 LEU A N 1
ATOM 3197 C CA . LEU A 1 423 ? 8.564 -13.073 26.595 1.00 76.62 423 LEU A CA 1
ATOM 3198 C C . LEU A 1 423 ? 7.343 -13.329 27.485 1.00 76.62 423 LEU A C 1
ATOM 3200 O O . LEU A 1 423 ? 6.212 -12.962 27.143 1.00 76.62 423 LEU A O 1
ATOM 3204 N N . ASP A 1 424 ? 7.597 -13.864 28.678 1.00 82.62 424 ASP A N 1
ATOM 3205 C CA . ASP A 1 424 ? 6.626 -13.935 29.766 1.00 82.62 424 ASP A CA 1
ATOM 3206 C C . ASP A 1 424 ? 6.238 -12.541 30.302 1.00 82.62 424 ASP A C 1
ATOM 3208 O O . ASP A 1 424 ? 6.571 -11.496 29.728 1.00 82.62 424 ASP A O 1
ATOM 3212 N N . ARG A 1 425 ? 5.440 -12.500 31.376 1.00 86.81 425 ARG A N 1
ATOM 3213 C CA . ARG A 1 425 ? 4.989 -11.230 31.957 1.00 86.81 425 ARG A CA 1
ATOM 3214 C C . ARG A 1 425 ? 6.139 -10.404 32.515 1.00 86.81 425 ARG A C 1
ATOM 3216 O O . ARG A 1 425 ? 6.205 -9.210 32.241 1.00 86.81 425 ARG A O 1
ATOM 3223 N N . GLU A 1 426 ? 7.018 -11.031 33.289 1.00 83.88 426 GLU A N 1
ATOM 3224 C CA . GLU A 1 426 ? 8.120 -10.356 33.974 1.00 83.88 426 GLU A CA 1
ATOM 3225 C C . GLU A 1 426 ? 9.090 -9.735 32.962 1.00 83.88 426 GLU A C 1
ATOM 3227 O O . GLU A 1 426 ? 9.400 -8.544 33.046 1.00 83.88 426 GLU A O 1
ATOM 3232 N N . GLY A 1 427 ? 9.477 -10.493 31.931 1.00 80.50 427 GLY A N 1
ATOM 3233 C CA . GLY A 1 427 ? 10.319 -9.997 30.846 1.00 80.50 427 GLY A CA 1
ATOM 3234 C C . GLY A 1 427 ? 9.697 -8.818 30.090 1.00 80.50 427 GLY A C 1
ATOM 3235 O O . GLY A 1 427 ? 10.396 -7.853 29.770 1.00 80.50 427 GLY A O 1
ATOM 3236 N N . MET A 1 428 ? 8.385 -8.857 29.838 1.00 87.00 428 MET A N 1
ATOM 3237 C CA . MET A 1 428 ? 7.670 -7.758 29.182 1.00 87.00 428 MET A CA 1
ATOM 3238 C C . MET A 1 428 ? 7.558 -6.514 30.072 1.00 87.00 428 MET A C 1
ATOM 3240 O O . MET A 1 428 ? 7.820 -5.410 29.594 1.00 87.00 428 MET A O 1
ATOM 3244 N N . GLU A 1 429 ? 7.228 -6.661 31.360 1.00 86.94 429 GLU A N 1
ATOM 3245 C CA . GLU A 1 429 ? 7.117 -5.533 32.299 1.00 86.94 429 GLU A CA 1
ATOM 3246 C C . GLU A 1 429 ? 8.479 -4.849 32.542 1.00 86.94 429 GLU A C 1
ATOM 3248 O O . GLU A 1 429 ? 8.555 -3.614 32.610 1.00 86.94 429 GLU A O 1
ATOM 3253 N N . LEU A 1 430 ? 9.568 -5.627 32.600 1.00 81.69 430 LEU A N 1
ATOM 3254 C CA . LEU A 1 430 ? 10.943 -5.115 32.644 1.00 81.69 430 LEU A CA 1
ATOM 3255 C C . LEU A 1 430 ? 11.264 -4.286 31.396 1.00 81.69 430 LEU A C 1
ATOM 3257 O O . LEU A 1 430 ? 11.722 -3.145 31.505 1.00 81.69 430 LEU A O 1
ATOM 3261 N N . PHE A 1 431 ? 10.961 -4.814 30.207 1.00 83.69 431 PHE A N 1
ATOM 3262 C CA . PHE A 1 431 ? 11.176 -4.095 28.951 1.00 83.69 431 PHE A CA 1
ATOM 3263 C C . PHE A 1 431 ? 10.343 -2.808 28.872 1.00 83.69 431 PHE A C 1
ATOM 3265 O O . PHE A 1 431 ? 10.863 -1.746 28.528 1.00 83.69 431 PHE A O 1
ATOM 3272 N N . ALA A 1 432 ? 9.072 -2.863 29.276 1.00 87.81 432 ALA A N 1
ATOM 3273 C CA . ALA A 1 432 ? 8.197 -1.697 29.327 1.00 87.81 432 ALA A CA 1
ATOM 3274 C C . ALA A 1 432 ? 8.721 -0.605 30.275 1.00 87.81 432 ALA A C 1
ATOM 3276 O O . ALA A 1 432 ? 8.576 0.591 30.012 1.00 87.81 432 ALA A O 1
ATOM 3277 N N . THR A 1 433 ? 9.334 -0.999 31.392 1.00 85.69 433 THR A N 1
ATOM 3278 C CA . THR A 1 433 ? 9.947 -0.067 32.346 1.00 85.69 433 THR A CA 1
ATOM 3279 C C . THR A 1 433 ? 11.195 0.582 31.759 1.00 85.69 433 THR A C 1
ATOM 3281 O O . THR A 1 433 ? 11.311 1.803 31.796 1.00 85.69 433 THR A O 1
ATOM 3284 N N . LEU A 1 434 ? 12.054 -0.188 31.092 1.00 81.00 434 LEU A N 1
ATOM 3285 C CA . LEU A 1 434 ? 13.239 0.348 30.418 1.00 81.00 434 LEU A CA 1
ATOM 3286 C C . LEU A 1 434 ? 12.900 1.343 29.307 1.00 81.00 434 LEU A C 1
ATOM 3288 O O . LEU A 1 434 ? 13.521 2.401 29.223 1.00 81.00 434 LEU A O 1
ATOM 3292 N N . LEU A 1 435 ? 11.893 1.049 28.482 1.00 84.75 435 LEU A N 1
ATOM 3293 C CA . LEU A 1 435 ? 11.437 1.974 27.440 1.00 84.75 435 LEU A CA 1
ATOM 3294 C C . LEU A 1 435 ? 11.017 3.329 28.026 1.00 84.75 435 LEU A C 1
ATOM 3296 O O . LEU A 1 435 ? 11.340 4.374 27.455 1.00 84.75 435 LEU A O 1
ATOM 3300 N N . ARG A 1 436 ? 10.331 3.308 29.178 1.00 85.75 436 ARG A N 1
ATOM 3301 C CA . ARG A 1 436 ? 9.905 4.513 29.902 1.00 85.75 436 ARG A CA 1
ATOM 3302 C C . ARG A 1 436 ? 11.080 5.258 30.524 1.00 85.75 436 ARG A C 1
ATOM 3304 O O . ARG A 1 436 ? 11.143 6.471 30.374 1.00 85.75 436 ARG A O 1
ATOM 3311 N N . ASP A 1 437 ? 12.027 4.557 31.139 1.00 80.88 437 ASP A N 1
ATOM 3312 C CA . ASP A 1 437 ? 13.232 5.161 31.729 1.00 80.88 437 ASP A CA 1
ATOM 3313 C C . ASP A 1 437 ? 14.125 5.849 30.685 1.00 80.88 437 ASP A C 1
ATOM 3315 O O . ASP A 1 437 ? 14.885 6.770 30.998 1.00 80.88 437 ASP A O 1
ATOM 3319 N N . MET A 1 438 ? 14.045 5.399 29.433 1.00 76.88 438 MET A N 1
ATOM 3320 C CA . MET A 1 438 ? 14.769 5.983 28.304 1.00 76.88 438 MET A CA 1
ATOM 3321 C C . MET A 1 438 ? 14.019 7.137 27.634 1.00 76.88 438 MET A C 1
ATOM 3323 O O . MET A 1 438 ? 14.614 7.851 26.819 1.00 76.88 438 MET A O 1
ATOM 3327 N N . LYS A 1 439 ? 12.746 7.368 27.989 1.00 71.81 439 LYS A N 1
ATOM 3328 C CA . LYS A 1 439 ? 11.978 8.535 27.535 1.00 71.81 439 LYS A CA 1
ATOM 3329 C C . LYS A 1 439 ? 12.706 9.803 28.007 1.00 71.81 439 LYS A C 1
ATOM 3331 O O . LYS A 1 439 ? 12.900 10.008 29.200 1.00 71.81 439 LYS A O 1
ATOM 3336 N N . GLY A 1 440 ? 13.153 10.633 27.065 1.00 68.94 440 GLY A N 1
ATOM 3337 C CA . GLY A 1 440 ? 13.956 11.837 27.319 1.00 68.94 440 GLY A CA 1
ATOM 3338 C C . GLY A 1 440 ? 15.472 11.674 27.137 1.00 68.94 440 GLY A C 1
ATOM 3339 O O . GLY A 1 440 ? 16.154 12.679 26.963 1.00 68.94 440 GLY A O 1
ATOM 3340 N N . LYS A 1 441 ? 16.006 10.442 27.121 1.00 75.56 441 LYS A N 1
ATOM 3341 C CA . LYS A 1 441 ? 17.404 10.159 26.722 1.00 75.56 441 LYS A CA 1
ATOM 3342 C C . LYS A 1 441 ? 17.523 9.821 25.239 1.00 75.56 441 LYS A C 1
ATOM 3344 O O . LYS A 1 441 ? 18.519 10.159 24.612 1.00 75.56 441 LYS A O 1
ATOM 3349 N N . VAL A 1 442 ? 16.508 9.147 24.702 1.00 79.12 442 VAL A N 1
ATOM 3350 C CA . VAL A 1 442 ? 16.359 8.849 23.274 1.00 79.12 442 VAL A CA 1
ATOM 3351 C C . VAL A 1 442 ? 15.305 9.790 22.706 1.00 79.12 442 VAL A C 1
ATOM 3353 O O . VAL A 1 442 ? 14.241 9.961 23.303 1.00 79.12 442 VAL A O 1
ATOM 3356 N N . GLY A 1 443 ? 15.595 10.395 21.554 1.00 80.44 443 GLY A N 1
ATOM 3357 C CA . GLY A 1 443 ? 14.716 11.362 20.906 1.00 80.44 443 GLY A CA 1
ATOM 3358 C C . GLY A 1 443 ? 13.376 10.760 20.493 1.00 80.44 443 GLY A C 1
ATOM 3359 O O . GLY A 1 443 ? 12.337 11.349 20.765 1.00 80.44 443 GLY A O 1
ATOM 3360 N N . THR A 1 444 ? 13.339 9.600 19.835 1.00 90.69 444 THR A N 1
ATOM 3361 C CA . THR A 1 444 ? 12.081 8.899 19.489 1.00 90.69 444 THR A CA 1
ATOM 3362 C C . THR A 1 444 ? 12.295 7.393 19.400 1.00 90.69 444 THR A C 1
ATOM 3364 O O . THR A 1 444 ? 13.304 6.930 18.877 1.00 90.69 444 THR A O 1
ATOM 3367 N N . GLN A 1 445 ? 11.340 6.617 19.906 1.00 93.00 445 GLN A N 1
ATOM 3368 C CA . GLN A 1 445 ? 11.387 5.156 19.890 1.00 93.00 445 GLN A CA 1
ATOM 3369 C C . GLN A 1 445 ? 10.200 4.613 19.094 1.00 93.00 445 GLN A C 1
ATOM 3371 O O . GLN A 1 445 ? 9.065 5.021 19.334 1.00 93.00 445 GLN A O 1
ATOM 3376 N N . VAL A 1 446 ? 10.445 3.693 18.161 1.00 94.62 446 VAL A N 1
ATOM 3377 C CA . VAL A 1 446 ? 9.405 3.044 17.348 1.00 94.62 446 VAL A CA 1
ATOM 3378 C C . VAL A 1 446 ? 9.460 1.543 17.586 1.00 94.62 446 VAL A C 1
ATOM 3380 O O . VAL A 1 446 ? 10.508 0.927 17.421 1.00 94.62 446 VAL A O 1
ATOM 3383 N N . ILE A 1 447 ? 8.341 0.947 17.978 1.00 94.25 447 ILE A N 1
ATOM 3384 C CA . ILE A 1 447 ? 8.265 -0.460 18.368 1.00 94.25 447 ILE A CA 1
ATOM 3385 C C . ILE A 1 447 ? 7.225 -1.151 17.499 1.00 94.25 447 ILE A C 1
ATOM 3387 O O . ILE A 1 447 ? 6.033 -0.916 17.664 1.00 94.25 447 ILE A O 1
ATOM 3391 N N . VAL A 1 448 ? 7.657 -2.022 16.594 1.00 93.44 448 VAL A N 1
ATOM 3392 C CA . VAL A 1 448 ? 6.765 -2.964 15.915 1.00 93.44 448 VAL A CA 1
ATOM 3393 C C . VAL A 1 448 ? 6.383 -4.032 16.927 1.00 93.44 448 VAL A C 1
ATOM 3395 O O . VAL A 1 448 ? 7.264 -4.692 17.475 1.00 93.44 448 VAL A O 1
ATOM 3398 N N . THR A 1 449 ? 5.096 -4.157 17.240 1.00 90.19 449 THR A N 1
ATOM 3399 C CA . THR A 1 449 ? 4.648 -5.157 18.209 1.00 90.19 449 THR A CA 1
ATOM 3400 C C . THR A 1 449 ?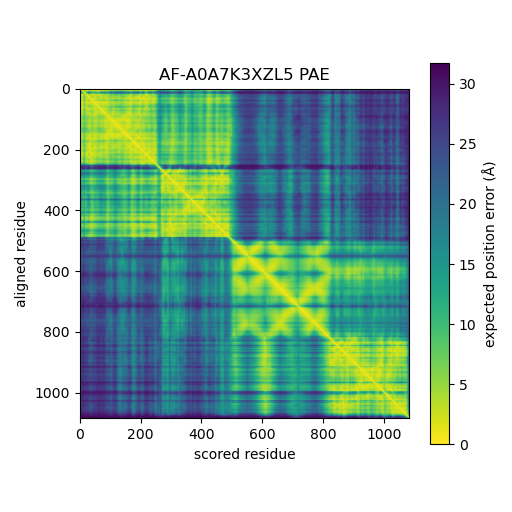 3.207 -5.591 17.984 1.00 90.19 449 THR A C 1
ATOM 3402 O O . THR A 1 449 ? 2.322 -4.776 17.711 1.00 90.19 449 THR A O 1
ATOM 3405 N N . HIS A 1 450 ? 2.967 -6.883 18.191 1.00 86.94 450 HIS A N 1
ATOM 3406 C CA . HIS A 1 450 ? 1.638 -7.478 18.323 1.00 86.94 450 HIS A CA 1
ATOM 3407 C C . HIS A 1 450 ? 1.230 -7.734 19.790 1.00 86.94 450 HIS A C 1
ATOM 3409 O O . HIS A 1 450 ? 0.381 -8.587 20.049 1.00 86.94 450 HIS A O 1
ATOM 3415 N N . ASP A 1 451 ? 1.864 -7.071 20.765 1.00 89.12 451 ASP A N 1
ATOM 3416 C CA . ASP A 1 451 ? 1.602 -7.245 22.203 1.00 89.12 451 ASP A CA 1
ATOM 3417 C C . ASP A 1 451 ? 0.812 -6.053 22.790 1.00 89.12 451 ASP A C 1
ATOM 3419 O O . ASP A 1 451 ? 1.406 -5.004 23.067 1.00 89.12 451 ASP A O 1
ATOM 3423 N N . PRO A 1 452 ? -0.512 -6.179 23.014 1.00 90.06 452 PRO A N 1
ATOM 3424 C CA . PRO A 1 452 ? -1.308 -5.094 23.585 1.00 90.06 452 PRO A CA 1
ATOM 3425 C C . PRO A 1 452 ? -0.872 -4.712 25.006 1.00 90.06 452 PRO A C 1
ATOM 3427 O O . PRO A 1 452 ? -0.960 -3.538 25.362 1.00 90.06 452 PRO A O 1
ATOM 3430 N N . GLU A 1 453 ? -0.361 -5.645 25.817 1.00 89.88 453 GLU A N 1
ATOM 3431 C CA . GLU A 1 453 ? 0.076 -5.342 27.186 1.00 89.88 453 GLU A CA 1
ATOM 3432 C C . GLU A 1 453 ? 1.304 -4.424 27.182 1.00 89.88 453 GLU A C 1
ATOM 3434 O O . GLU A 1 453 ? 1.333 -3.441 27.926 1.00 89.88 453 GLU A O 1
ATOM 3439 N N . LEU A 1 454 ? 2.269 -4.669 26.285 1.00 90.38 454 LEU A N 1
ATOM 3440 C CA . LEU A 1 454 ? 3.430 -3.789 26.110 1.00 90.38 454 LEU A CA 1
ATOM 3441 C C . LEU A 1 454 ? 3.007 -2.384 25.661 1.00 90.38 454 LEU A C 1
ATOM 3443 O O . LEU A 1 454 ? 3.512 -1.384 26.185 1.00 90.38 454 LEU A O 1
ATOM 3447 N N . ILE A 1 455 ? 2.084 -2.302 24.696 1.00 92.19 455 ILE A N 1
ATOM 3448 C CA . ILE A 1 455 ? 1.580 -1.021 24.182 1.00 92.19 455 ILE A CA 1
ATOM 3449 C C . ILE A 1 455 ? 0.987 -0.209 25.335 1.00 92.19 455 ILE A C 1
ATOM 3451 O O . ILE A 1 455 ? 1.385 0.939 25.542 1.00 92.19 455 ILE A O 1
ATOM 3455 N N . MET A 1 456 ? 0.113 -0.822 26.137 1.00 89.81 456 MET A N 1
ATOM 3456 C CA . MET A 1 456 ? -0.503 -0.171 27.297 1.00 89.81 456 MET A CA 1
ATOM 3457 C C . MET A 1 456 ? 0.524 0.213 28.368 1.00 89.81 456 MET A C 1
ATOM 3459 O O . MET A 1 456 ? 0.433 1.289 28.972 1.00 89.81 456 MET A O 1
ATOM 3463 N N . ALA A 1 457 ? 1.532 -0.629 28.591 1.00 88.00 457 ALA A N 1
ATOM 3464 C CA . ALA A 1 457 ? 2.533 -0.414 29.626 1.00 88.00 457 ALA A CA 1
ATOM 3465 C C . ALA A 1 457 ? 3.516 0.727 29.298 1.00 88.00 457 ALA A C 1
ATOM 3467 O O . ALA A 1 457 ? 3.838 1.506 30.200 1.00 88.00 457 ALA A O 1
ATOM 3468 N N . ALA A 1 458 ? 3.957 0.873 28.041 1.00 89.12 458 ALA A N 1
ATOM 3469 C CA . ALA A 1 458 ? 5.081 1.753 27.691 1.00 89.12 458 ALA A CA 1
ATOM 3470 C C . ALA A 1 458 ? 4.793 2.840 26.643 1.00 89.12 458 ALA A C 1
ATOM 3472 O O . ALA A 1 458 ? 5.436 3.891 26.679 1.00 89.12 458 ALA A O 1
ATOM 3473 N N . CYS A 1 459 ? 3.872 2.618 25.703 1.00 92.06 459 CYS A N 1
ATOM 3474 C CA . CYS A 1 459 ? 3.754 3.490 24.534 1.00 92.06 459 CYS A CA 1
ATOM 3475 C C . CYS A 1 459 ? 2.982 4.782 24.837 1.00 92.06 459 CYS A C 1
ATOM 3477 O O . CYS A 1 459 ? 2.103 4.832 25.700 1.00 92.06 459 CYS A O 1
ATOM 3479 N N . THR A 1 460 ? 3.323 5.845 24.107 1.00 90.75 460 THR A N 1
ATOM 3480 C CA . THR A 1 460 ? 2.628 7.139 24.148 1.00 90.75 460 THR A CA 1
ATOM 3481 C C . THR A 1 460 ? 1.747 7.359 22.927 1.00 90.75 460 THR A C 1
ATOM 3483 O O . THR A 1 460 ? 0.744 8.057 23.034 1.00 90.75 460 THR A O 1
ATOM 3486 N N . HIS A 1 461 ? 2.101 6.766 21.786 1.00 91.75 461 HIS A N 1
ATOM 3487 C CA . HIS A 1 461 ? 1.349 6.853 20.536 1.00 91.75 461 HIS A CA 1
ATOM 3488 C C . HIS A 1 461 ? 1.269 5.488 19.862 1.00 91.75 461 HIS A C 1
ATOM 3490 O O . HIS A 1 461 ? 2.069 4.592 20.137 1.00 91.75 461 HIS A O 1
ATOM 3496 N N . VAL A 1 462 ? 0.322 5.360 18.942 1.00 93.19 462 VAL A N 1
ATOM 3497 C CA . VAL A 1 462 ? 0.136 4.184 18.101 1.00 93.19 462 VAL A CA 1
ATOM 3498 C C . VAL A 1 462 ? 0.061 4.637 16.653 1.00 93.19 462 VAL A C 1
ATOM 3500 O O . VAL A 1 462 ? -0.700 5.539 16.318 1.00 93.19 462 VAL A O 1
ATOM 3503 N N . LEU A 1 463 ? 0.871 4.013 15.807 1.00 93.69 463 LEU A N 1
ATOM 3504 C CA . LEU A 1 463 ? 0.880 4.139 14.360 1.00 93.69 463 LEU A CA 1
ATOM 3505 C C . LEU A 1 463 ? 0.300 2.848 13.775 1.00 93.69 463 LEU A C 1
ATOM 3507 O O . LEU A 1 463 ? 0.895 1.781 13.909 1.00 93.69 463 LEU A O 1
ATOM 3511 N N . ARG A 1 464 ? -0.859 2.935 13.125 1.00 90.12 464 ARG A N 1
ATOM 3512 C CA . ARG A 1 464 ? -1.516 1.802 12.466 1.00 90.12 464 ARG A CA 1
ATOM 3513 C C . ARG A 1 464 ? -1.142 1.771 10.989 1.00 90.12 464 ARG A C 1
ATOM 3515 O O . ARG A 1 464 ? -1.274 2.778 10.292 1.00 90.12 464 ARG A O 1
ATOM 3522 N N . MET A 1 465 ? -0.721 0.606 10.509 1.00 86.31 465 MET A N 1
ATOM 3523 C CA . MET A 1 465 ? -0.468 0.333 9.097 1.00 86.31 465 MET A CA 1
ATOM 3524 C C . MET A 1 465 ? -1.437 -0.694 8.529 1.00 86.31 465 MET A C 1
ATOM 3526 O O . MET A 1 465 ? -1.768 -1.682 9.184 1.00 86.31 465 MET A O 1
ATOM 3530 N N . ASP A 1 466 ? -1.799 -0.497 7.267 1.00 76.62 466 ASP A N 1
ATOM 3531 C CA . ASP A 1 466 ? -2.513 -1.478 6.462 1.00 76.62 466 ASP A CA 1
ATOM 3532 C C . ASP A 1 466 ? -2.027 -1.428 5.008 1.00 76.62 466 ASP A C 1
ATOM 3534 O O . ASP A 1 466 ? -1.850 -0.352 4.439 1.00 76.62 466 ASP A O 1
ATOM 3538 N N . ASN A 1 467 ? -1.780 -2.598 4.413 1.00 70.69 467 ASN A N 1
ATOM 3539 C CA . ASN A 1 467 ? -1.379 -2.758 3.009 1.00 70.69 467 ASN A CA 1
ATOM 3540 C C . ASN A 1 467 ? -0.266 -1.796 2.525 1.00 70.69 467 ASN A C 1
ATOM 3542 O O . ASN A 1 467 ? -0.353 -1.222 1.440 1.00 70.69 467 ASN A O 1
ATOM 3546 N N . GLY A 1 468 ? 0.786 -1.599 3.326 1.00 74.06 468 GLY A N 1
ATOM 3547 C CA . GLY A 1 468 ? 1.913 -0.729 2.972 1.00 74.06 468 GLY A CA 1
ATOM 3548 C C . GLY A 1 468 ? 1.659 0.765 3.176 1.00 74.06 468 GLY A C 1
ATOM 3549 O O . GLY A 1 468 ? 2.535 1.574 2.862 1.00 74.06 468 GLY A O 1
ATOM 3550 N N . ARG A 1 469 ? 0.487 1.135 3.703 1.00 76.75 469 ARG A N 1
ATOM 3551 C CA . ARG A 1 469 ? 0.058 2.511 3.963 1.00 76.75 469 ARG A CA 1
ATOM 3552 C C . ARG A 1 469 ? -0.105 2.759 5.455 1.00 76.75 469 ARG A C 1
ATOM 3554 O O . ARG A 1 469 ? -0.345 1.843 6.239 1.00 76.75 469 ARG A O 1
ATOM 3561 N N . VAL A 1 470 ? 0.010 4.024 5.840 1.00 80.44 470 VAL A N 1
ATOM 3562 C CA . VAL A 1 470 ? -0.324 4.485 7.190 1.00 80.44 470 VAL A CA 1
ATOM 3563 C C . VAL A 1 470 ? -1.822 4.768 7.228 1.00 80.44 470 VAL A C 1
ATOM 3565 O O . VAL A 1 470 ? -2.310 5.549 6.418 1.00 80.44 470 VAL A O 1
ATOM 3568 N N . VAL A 1 471 ? -2.524 4.100 8.142 1.00 77.00 471 VAL A N 1
ATOM 3569 C CA . VAL A 1 471 ? -3.965 4.270 8.385 1.00 77.00 471 VAL A CA 1
ATOM 3570 C C . VAL A 1 471 ? -4.220 5.356 9.411 1.00 77.00 471 VAL A C 1
ATOM 3572 O O . VAL A 1 471 ? -5.233 6.023 9.326 1.00 77.00 471 VAL A O 1
ATOM 3575 N N . GLY A 1 472 ? -3.340 5.502 10.404 1.00 76.25 472 GLY A N 1
ATOM 3576 C CA . GLY A 1 472 ? -3.557 6.431 11.507 1.00 76.25 472 GLY A CA 1
ATOM 3577 C C . GLY A 1 472 ? -2.345 6.572 12.407 1.00 76.25 472 GLY A C 1
ATOM 3578 O O . GLY A 1 472 ? -1.636 5.593 12.625 1.00 76.25 472 GLY A O 1
ATOM 3579 N N . ILE A 1 473 ? -2.139 7.763 12.973 1.00 84.56 473 ILE A N 1
ATOM 3580 C CA . ILE A 1 473 ? -1.299 7.954 14.158 1.00 84.56 473 ILE A CA 1
ATOM 3581 C C . ILE A 1 473 ? -2.115 8.666 15.232 1.00 84.56 473 ILE A C 1
ATOM 3583 O O . ILE A 1 473 ? -2.679 9.725 14.977 1.00 84.56 473 ILE A O 1
ATOM 3587 N N . TYR A 1 474 ? -2.193 8.087 16.426 1.00 82.06 474 TYR A N 1
ATOM 3588 C CA . TYR A 1 474 ? -2.993 8.638 17.517 1.00 82.06 474 TYR A CA 1
ATOM 3589 C C . TYR A 1 474 ? -2.301 8.461 18.876 1.00 82.06 474 TYR A C 1
ATOM 3591 O O . TYR A 1 474 ? -1.524 7.518 19.059 1.00 82.06 474 TYR A O 1
ATOM 3599 N N . PRO A 1 475 ? -2.532 9.375 19.835 1.00 84.88 475 PRO A N 1
ATOM 3600 C CA . PRO A 1 475 ? -2.009 9.244 21.191 1.00 84.88 475 PRO A CA 1
ATOM 3601 C C . PRO A 1 475 ? -2.726 8.123 21.954 1.00 84.88 475 PRO A C 1
ATOM 3603 O O . PRO A 1 475 ? -3.909 7.866 21.745 1.00 84.88 475 PRO A O 1
ATOM 3606 N N . LEU A 1 476 ? -2.030 7.485 22.894 1.00 85.44 476 LEU A N 1
ATOM 3607 C CA . LEU A 1 476 ? -2.575 6.430 23.755 1.00 85.44 476 LEU A CA 1
ATOM 3608 C C . LEU A 1 476 ? -3.294 7.015 24.994 1.00 85.44 476 LEU A C 1
ATOM 3610 O O . LEU A 1 476 ? -2.985 6.679 26.143 1.00 85.44 476 LEU A O 1
ATOM 3614 N N . ASN A 1 477 ? -4.235 7.933 24.749 1.00 81.44 477 ASN A N 1
ATOM 3615 C CA . ASN A 1 477 ? -5.182 8.465 25.740 1.00 81.44 477 ASN A CA 1
ATOM 3616 C C . ASN A 1 477 ? -6.353 7.476 25.960 1.00 81.44 477 ASN A C 1
ATOM 3618 O O . ASN A 1 477 ? -6.305 6.365 25.443 1.00 81.44 477 ASN A O 1
ATOM 3622 N N . ALA A 1 478 ? -7.382 7.832 26.741 1.00 74.31 478 ALA A N 1
ATOM 3623 C CA . ALA A 1 478 ? -8.505 6.925 27.035 1.00 74.31 478 ALA A CA 1
ATOM 3624 C C . ALA A 1 478 ? -9.130 6.321 25.758 1.00 74.31 478 ALA A C 1
ATOM 3626 O O . ALA A 1 478 ? -9.206 5.102 25.629 1.00 74.31 478 ALA A O 1
ATOM 3627 N N . GLU A 1 479 ? -9.435 7.171 24.778 1.00 72.75 479 GLU A N 1
ATOM 3628 C CA . GLU A 1 479 ? -9.957 6.773 23.467 1.00 72.75 479 GLU A CA 1
ATOM 3629 C C . GLU A 1 479 ? -8.949 5.923 22.673 1.00 72.75 479 GLU A C 1
ATOM 3631 O O . GLU A 1 479 ? -9.280 4.862 22.151 1.00 72.75 479 GLU A O 1
ATOM 3636 N N . GLY A 1 480 ? -7.676 6.328 22.631 1.00 77.25 480 GLY A N 1
ATOM 3637 C CA . GLY A 1 480 ? -6.620 5.568 21.963 1.00 77.25 480 GLY A CA 1
ATOM 3638 C C . GLY A 1 480 ? -6.422 4.168 22.552 1.00 77.25 480 GLY A C 1
ATOM 3639 O O . GLY A 1 480 ? -6.124 3.232 21.810 1.00 77.25 480 GLY A O 1
ATOM 3640 N N . ARG A 1 481 ? -6.617 3.994 23.867 1.00 83.69 481 ARG A N 1
ATOM 3641 C CA . ARG A 1 481 ? -6.568 2.677 24.521 1.00 83.69 481 ARG A CA 1
ATOM 3642 C C . ARG A 1 481 ? -7.730 1.792 24.083 1.00 83.69 481 ARG A C 1
ATOM 3644 O O . ARG A 1 481 ? -7.495 0.632 23.751 1.00 83.69 481 ARG A O 1
ATOM 3651 N N . GLU A 1 482 ? -8.944 2.334 24.039 1.00 79.00 482 GLU A N 1
ATOM 3652 C CA . GLU A 1 482 ? -10.119 1.613 23.534 1.00 79.00 482 GLU A CA 1
ATOM 3653 C C . GLU A 1 482 ? -9.915 1.188 22.079 1.00 79.00 482 GLU A C 1
ATOM 3655 O O . GLU A 1 482 ? -10.084 0.011 21.768 1.00 79.00 482 GLU A O 1
ATOM 3660 N N . ARG A 1 483 ? -9.410 2.081 21.215 1.00 80.62 483 ARG A N 1
ATOM 3661 C CA . ARG A 1 483 ? -9.085 1.750 19.817 1.00 80.62 483 ARG A CA 1
ATOM 3662 C C . ARG A 1 483 ? -8.066 0.619 19.683 1.00 80.62 483 ARG A C 1
ATOM 3664 O O . ARG A 1 483 ? -8.204 -0.226 18.803 1.00 80.62 483 ARG A O 1
ATOM 3671 N N . VAL A 1 484 ? -7.024 0.594 20.520 1.00 86.06 484 VAL A N 1
ATOM 3672 C CA . VAL A 1 484 ? -6.024 -0.491 20.498 1.00 86.06 484 VAL A CA 1
ATOM 3673 C C . VAL A 1 484 ? -6.654 -1.813 20.908 1.00 86.06 484 VAL A C 1
ATOM 3675 O O . VAL A 1 484 ? -6.458 -2.806 20.212 1.00 86.06 484 VAL A O 1
ATOM 3678 N N . ILE A 1 485 ? -7.413 -1.841 22.006 1.00 86.00 485 ILE A N 1
ATOM 3679 C CA . ILE A 1 485 ? -8.083 -3.072 22.439 1.00 86.00 485 ILE A CA 1
ATOM 3680 C C . ILE A 1 485 ? -9.066 -3.538 21.374 1.00 86.00 485 ILE A C 1
ATOM 3682 O O . ILE A 1 485 ? -8.987 -4.692 20.968 1.00 86.00 485 ILE A O 1
ATOM 3686 N N . TYR A 1 486 ? -9.888 -2.633 20.843 1.00 80.75 486 TYR A N 1
ATOM 3687 C CA . TYR A 1 486 ? -10.799 -2.916 19.740 1.00 80.75 486 TYR A CA 1
ATOM 3688 C C . TYR A 1 486 ? -10.069 -3.495 18.525 1.00 80.75 486 TYR A C 1
ATOM 3690 O O . TYR A 1 486 ? -10.503 -4.481 17.931 1.00 80.75 486 TYR A O 1
ATOM 3698 N N . TYR A 1 487 ? -8.916 -2.932 18.153 1.00 83.25 487 TYR A N 1
ATOM 3699 C CA . TYR A 1 487 ? -8.111 -3.472 17.063 1.00 83.25 487 TYR A CA 1
ATOM 3700 C C . TYR A 1 487 ? -7.709 -4.930 17.325 1.00 83.25 487 TYR A C 1
ATOM 3702 O O . TYR A 1 487 ? -7.844 -5.749 16.420 1.00 83.25 487 TYR A O 1
ATOM 3710 N N . PHE A 1 488 ? -7.264 -5.280 18.535 1.00 83.44 488 PHE A N 1
ATOM 3711 C CA . PHE A 1 488 ? -6.861 -6.653 18.864 1.00 83.44 488 P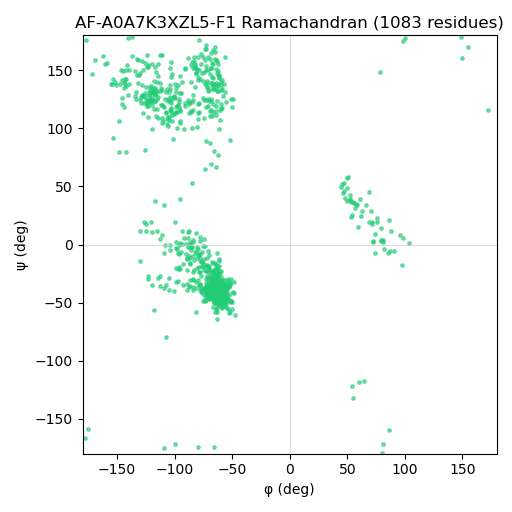HE A CA 1
ATOM 3712 C C . PHE A 1 488 ? -8.035 -7.616 19.115 1.00 83.44 488 PHE A C 1
ATOM 3714 O O . PHE A 1 488 ? -7.848 -8.817 18.943 1.00 83.44 488 PHE A O 1
ATOM 3721 N N . THR A 1 489 ? -9.225 -7.129 19.486 1.00 78.69 489 THR A N 1
ATOM 3722 C CA . THR A 1 489 ? -10.411 -7.965 19.768 1.00 78.69 489 THR A CA 1
ATOM 3723 C C . THR A 1 489 ? -11.390 -8.083 18.596 1.00 78.69 489 THR A C 1
ATOM 3725 O O . THR A 1 489 ? -12.176 -9.029 18.549 1.00 78.69 489 THR A O 1
ATOM 3728 N N . SER A 1 490 ? -11.357 -7.156 17.635 1.00 70.44 490 SER A N 1
ATOM 3729 C CA . SER A 1 490 ? -12.231 -7.180 16.456 1.00 70.44 490 SER A CA 1
ATOM 3730 C C . SER A 1 490 ? -11.917 -8.355 15.523 1.00 70.44 490 SER A C 1
ATOM 3732 O O . SER A 1 490 ? -10.759 -8.672 15.237 1.00 70.44 490 SER A O 1
ATOM 3734 N N . LYS A 1 491 ? -12.972 -8.990 14.993 1.00 60.56 491 LYS A N 1
ATOM 3735 C CA . LYS A 1 491 ? -12.844 -10.068 14.005 1.00 60.56 491 LYS A CA 1
ATOM 3736 C C . LYS A 1 491 ? -12.339 -9.499 12.676 1.00 60.56 491 LYS A C 1
ATOM 3738 O O . LYS A 1 491 ? -13.037 -8.733 12.018 1.00 60.56 491 LYS A O 1
ATOM 3743 N N . SER A 1 492 ? -11.135 -9.892 12.260 1.00 55.03 492 SER A N 1
ATOM 3744 C CA . SER A 1 492 ? -10.624 -9.598 10.915 1.00 55.03 492 SER A CA 1
ATOM 3745 C C . SER A 1 492 ? -11.072 -10.700 9.953 1.00 55.03 492 SER A C 1
ATOM 3747 O O . SER A 1 492 ? -10.670 -11.853 10.095 1.00 55.03 492 SER A O 1
ATOM 3749 N N . ALA A 1 493 ? -11.939 -10.363 8.996 1.00 44.03 493 ALA A N 1
ATOM 3750 C CA . ALA A 1 493 ? -12.639 -11.349 8.170 1.00 44.03 493 ALA A CA 1
ATOM 3751 C C . ALA A 1 493 ? -11.811 -11.941 7.006 1.00 44.03 493 ALA A C 1
ATOM 3753 O O . ALA A 1 493 ? -12.287 -12.868 6.353 1.00 44.03 493 ALA A O 1
ATOM 3754 N N . GLN A 1 494 ? -10.605 -11.436 6.698 1.00 51.66 494 GLN A N 1
ATOM 3755 C CA . GLN A 1 494 ? -9.847 -11.874 5.512 1.00 51.66 494 GLN A CA 1
ATOM 3756 C C . GLN A 1 494 ? -8.334 -11.958 5.752 1.00 51.66 494 GLN A C 1
ATOM 3758 O O . GLN A 1 494 ? -7.742 -11.119 6.431 1.00 51.66 494 GLN A O 1
ATOM 3763 N N . ASN A 1 495 ? -7.691 -12.969 5.156 1.00 44.28 495 ASN A N 1
ATOM 3764 C CA . ASN A 1 495 ? -6.235 -13.042 5.070 1.00 44.28 495 ASN A CA 1
ATOM 3765 C C . ASN A 1 495 ? -5.702 -11.874 4.215 1.00 44.28 495 ASN A C 1
ATOM 3767 O O . ASN A 1 495 ? -6.045 -11.745 3.040 1.00 44.28 495 ASN A O 1
ATOM 3771 N N . THR A 1 496 ? -4.864 -11.020 4.804 1.00 48.16 496 THR A N 1
ATOM 3772 C CA . THR A 1 496 ? -4.254 -9.850 4.150 1.00 48.16 496 THR A CA 1
ATOM 3773 C C . THR A 1 496 ? -3.044 -10.210 3.287 1.00 48.16 496 THR A C 1
ATOM 3775 O O . THR A 1 496 ? -2.583 -9.382 2.496 1.00 48.16 496 THR A O 1
ATOM 3778 N N . SER A 1 497 ? -2.517 -11.436 3.388 1.00 42.88 497 SER A N 1
ATOM 3779 C CA . SER A 1 497 ? -1.414 -11.885 2.540 1.00 42.88 497 SER A CA 1
ATOM 3780 C C . SER A 1 497 ? -1.861 -11.929 1.073 1.00 42.88 497 SER A C 1
ATOM 3782 O O . SER A 1 497 ? -2.710 -12.725 0.686 1.00 42.88 497 SER A O 1
ATOM 3784 N N . ARG A 1 498 ? -1.269 -11.080 0.222 1.00 51.78 498 ARG A N 1
ATOM 3785 C CA . ARG A 1 498 ? -1.474 -11.083 -1.239 1.00 51.78 498 ARG A CA 1
ATOM 3786 C C . ARG A 1 498 ? -0.291 -11.727 -1.960 1.00 51.78 498 ARG A C 1
ATOM 3788 O O . ARG A 1 498 ? 0.868 -11.524 -1.588 1.00 51.78 498 ARG A O 1
ATOM 3795 N N . LYS A 1 499 ? -0.565 -12.447 -3.054 1.00 44.59 499 LYS A N 1
ATOM 3796 C CA . LYS A 1 499 ? 0.480 -12.953 -3.957 1.00 44.59 499 LYS A CA 1
ATOM 3797 C C . LYS A 1 499 ? 1.133 -11.758 -4.660 1.00 44.59 499 LYS A C 1
ATOM 3799 O O . LYS A 1 499 ? 0.501 -11.062 -5.448 1.00 44.59 499 LYS A O 1
ATOM 3804 N N . ARG A 1 500 ? 2.392 -11.489 -4.318 1.00 50.50 500 ARG A N 1
ATOM 3805 C CA . ARG A 1 500 ? 3.149 -10.324 -4.797 1.00 50.50 500 ARG A CA 1
ATOM 3806 C C . ARG A 1 500 ? 3.441 -10.441 -6.300 1.00 50.50 500 ARG A C 1
ATOM 3808 O O . ARG A 1 500 ? 4.059 -11.418 -6.722 1.00 50.50 500 ARG A O 1
ATOM 3815 N N . ASP A 1 501 ? 3.037 -9.454 -7.104 1.00 49.97 501 ASP A N 1
ATOM 3816 C CA . ASP A 1 501 ? 3.339 -9.436 -8.544 1.00 49.97 501 ASP A CA 1
ATOM 3817 C C . ASP A 1 501 ? 4.781 -8.957 -8.792 1.00 49.97 501 ASP A C 1
ATOM 3819 O O . ASP A 1 501 ? 5.106 -7.796 -8.557 1.00 49.97 501 ASP A O 1
ATOM 3823 N N . LYS A 1 502 ? 5.640 -9.861 -9.285 1.00 48.47 502 LYS A N 1
ATOM 3824 C CA . LYS A 1 502 ? 7.073 -9.628 -9.559 1.00 48.47 502 LYS A CA 1
ATOM 3825 C C . LYS A 1 502 ? 7.346 -8.977 -10.933 1.00 48.47 502 LYS A C 1
ATOM 3827 O O . LYS A 1 502 ? 8.506 -8.834 -11.319 1.00 48.47 502 LYS A O 1
ATOM 3832 N N . ARG A 1 503 ? 6.319 -8.637 -11.728 1.00 55.97 503 ARG A N 1
ATOM 3833 C CA . ARG A 1 503 ? 6.503 -8.033 -13.065 1.00 55.97 503 ARG A CA 1
ATOM 3834 C C . ARG A 1 503 ? 7.028 -6.595 -12.970 1.00 55.97 503 ARG A C 1
ATOM 3836 O O . ARG A 1 503 ? 6.470 -5.778 -12.250 1.00 55.97 503 ARG A O 1
ATOM 3843 N N . GLY A 1 504 ? 8.055 -6.266 -13.759 1.00 55.66 504 GLY A N 1
ATOM 3844 C CA . GLY A 1 504 ? 8.551 -4.889 -13.892 1.00 55.66 504 GLY A CA 1
ATOM 3845 C C . GLY A 1 504 ? 7.550 -3.953 -14.590 1.00 55.66 504 GLY A C 1
ATOM 3846 O O . GLY A 1 504 ? 6.723 -4.406 -15.385 1.00 55.66 504 GLY A O 1
ATOM 3847 N N . ALA A 1 505 ? 7.663 -2.642 -14.345 1.00 59.38 505 ALA A N 1
ATOM 3848 C CA . ALA A 1 505 ? 6.721 -1.615 -14.820 1.00 59.38 505 ALA A CA 1
ATOM 3849 C C . ALA A 1 505 ? 6.451 -1.669 -16.341 1.00 59.38 505 ALA A C 1
ATOM 3851 O O . ALA A 1 505 ? 5.303 -1.636 -16.781 1.00 59.38 505 ALA A O 1
ATOM 3852 N N . ILE A 1 506 ? 7.496 -1.866 -17.155 1.00 65.94 506 ILE A N 1
ATOM 3853 C CA . ILE A 1 506 ? 7.380 -1.986 -18.621 1.00 65.94 506 ILE A CA 1
ATOM 3854 C C . ILE A 1 506 ? 6.577 -3.237 -19.021 1.00 65.94 506 ILE A C 1
ATOM 3856 O O . ILE A 1 506 ? 5.717 -3.176 -19.901 1.00 65.94 506 ILE A O 1
ATOM 3860 N N . ALA A 1 507 ? 6.816 -4.373 -18.357 1.00 69.31 507 ALA A N 1
ATOM 3861 C CA . ALA A 1 507 ? 6.108 -5.623 -18.635 1.00 69.31 507 ALA A CA 1
ATOM 3862 C C . ALA A 1 507 ? 4.616 -5.532 -18.272 1.00 69.31 507 ALA A C 1
ATOM 3864 O O . ALA A 1 507 ? 3.778 -6.125 -18.955 1.00 69.31 507 ALA A O 1
ATOM 3865 N N . ARG A 1 508 ? 4.274 -4.756 -17.236 1.00 69.62 508 ARG A N 1
ATOM 3866 C CA . ARG A 1 508 ? 2.883 -4.468 -16.870 1.00 69.62 508 ARG A CA 1
ATOM 3867 C C . ARG A 1 508 ? 2.201 -3.533 -17.865 1.00 69.62 508 ARG A C 1
ATOM 3869 O O . ARG A 1 508 ? 1.095 -3.854 -18.289 1.00 69.62 508 ARG A O 1
ATOM 3876 N N . ILE A 1 509 ? 2.849 -2.470 -18.350 1.00 70.38 509 ILE A N 1
ATOM 3877 C CA . ILE A 1 509 ? 2.269 -1.637 -19.426 1.00 70.38 509 ILE A CA 1
ATOM 3878 C C . ILE A 1 509 ? 1.980 -2.473 -20.675 1.00 70.38 509 ILE A C 1
ATOM 3880 O O . ILE A 1 509 ? 0.892 -2.413 -21.244 1.00 70.38 509 ILE A O 1
ATOM 3884 N N . LEU A 1 510 ? 2.938 -3.311 -21.074 1.00 71.62 510 LEU A N 1
ATOM 3885 C CA . LEU A 1 510 ? 2.779 -4.222 -22.209 1.00 71.62 510 LEU A CA 1
ATOM 3886 C C . LEU A 1 510 ? 1.640 -5.236 -22.010 1.00 71.62 510 LEU A C 1
ATOM 3888 O O . LEU A 1 510 ? 1.152 -5.801 -22.991 1.00 71.62 510 LEU A O 1
ATOM 3892 N N . SER A 1 511 ? 1.181 -5.460 -20.774 1.00 75.81 511 SER A N 1
ATOM 3893 C CA . SER A 1 511 ? -0.015 -6.264 -20.513 1.00 75.81 511 SER A CA 1
ATOM 3894 C C . SER A 1 511 ? -1.303 -5.544 -20.939 1.00 75.81 511 SER A C 1
ATOM 3896 O O . SER A 1 511 ? -2.156 -6.177 -21.566 1.00 75.81 511 SER A O 1
ATOM 3898 N N . TYR A 1 512 ? -1.386 -4.218 -20.756 1.00 75.38 512 TYR A N 1
ATOM 3899 C CA . TYR A 1 512 ? -2.504 -3.382 -21.229 1.00 75.38 512 TYR A CA 1
ATOM 3900 C C . TYR A 1 512 ? -2.536 -3.233 -22.758 1.00 75.38 512 TYR A C 1
ATOM 3902 O O . TYR A 1 512 ? -3.581 -2.940 -23.343 1.00 75.38 512 TYR A O 1
ATOM 3910 N N . ALA A 1 513 ? -1.421 -3.517 -23.443 1.00 76.31 513 ALA A N 1
ATOM 3911 C CA . ALA A 1 513 ? -1.379 -3.537 -24.905 1.00 76.31 513 ALA A CA 1
ATOM 3912 C C . ALA A 1 513 ? -2.255 -4.654 -25.518 1.00 76.31 513 ALA A C 1
ATOM 3914 O O . ALA A 1 513 ? -2.555 -4.617 -26.711 1.00 76.31 513 ALA A O 1
ATOM 3915 N N . GLY A 1 514 ? -2.692 -5.660 -24.743 1.00 77.44 514 GLY A N 1
ATOM 3916 C CA . GLY A 1 514 ? -3.726 -6.615 -25.169 1.00 77.44 514 GLY A CA 1
ATOM 3917 C C . GLY A 1 514 ? -3.416 -7.321 -26.499 1.00 77.44 514 GLY A C 1
ATOM 3918 O O . GLY A 1 514 ? -2.399 -7.987 -26.641 1.00 77.44 514 GLY A O 1
ATOM 3919 N N . LYS A 1 515 ? -4.275 -7.208 -27.517 1.00 72.00 515 LYS A N 1
ATOM 3920 C CA . LYS A 1 515 ? -4.017 -7.793 -28.856 1.00 72.00 515 LYS A CA 1
ATOM 3921 C C . LYS A 1 515 ? -3.026 -6.968 -29.702 1.00 72.00 515 LYS A C 1
ATOM 3923 O O . LYS A 1 515 ? -2.515 -7.463 -30.708 1.00 72.00 515 LYS A O 1
ATOM 3928 N N . HIS A 1 516 ? -2.711 -5.746 -29.277 1.00 77.00 516 HIS A N 1
ATOM 3929 C CA . HIS A 1 516 ? -1.971 -4.736 -30.037 1.00 77.00 516 HIS A CA 1
ATOM 3930 C C . HIS A 1 516 ? -0.452 -4.790 -29.836 1.00 77.00 516 HIS A C 1
ATOM 3932 O O . HIS A 1 516 ? 0.279 -4.209 -30.632 1.00 77.00 516 HIS A O 1
ATOM 3938 N N . LYS A 1 517 ? 0.049 -5.606 -28.897 1.00 79.25 517 LYS A N 1
ATOM 3939 C CA . LYS A 1 517 ? 1.488 -5.939 -28.763 1.00 79.25 517 LYS A CA 1
ATOM 3940 C C . LYS A 1 517 ? 2.123 -6.422 -30.073 1.00 79.25 517 LYS A C 1
ATOM 3942 O O . LYS A 1 517 ? 3.298 -6.173 -30.323 1.00 79.25 517 LYS A O 1
ATOM 3947 N N . ARG A 1 518 ? 1.339 -7.058 -30.956 1.00 84.38 518 ARG A N 1
ATOM 3948 C CA . ARG A 1 518 ? 1.796 -7.447 -32.302 1.00 84.38 518 ARG A CA 1
ATOM 3949 C C . ARG A 1 518 ? 2.198 -6.245 -33.161 1.00 84.38 518 ARG A C 1
ATOM 3951 O O . ARG A 1 518 ? 3.132 -6.375 -33.940 1.00 84.38 518 ARG A O 1
ATOM 3958 N N . LYS A 1 519 ? 1.531 -5.094 -33.016 1.00 87.38 519 LYS A N 1
ATOM 3959 C CA . LYS A 1 519 ? 1.862 -3.866 -33.753 1.00 87.38 519 LYS A CA 1
ATOM 3960 C C . LYS A 1 519 ? 3.174 -3.264 -33.264 1.00 87.38 519 LYS A C 1
ATOM 3962 O O . LYS A 1 519 ? 3.989 -2.906 -34.099 1.00 87.38 519 LYS A O 1
ATOM 3967 N N . THR A 1 520 ? 3.420 -3.241 -31.953 1.00 83.94 520 THR A N 1
ATOM 3968 C CA . THR A 1 520 ? 4.701 -2.784 -31.382 1.00 83.94 520 THR A CA 1
ATOM 3969 C C . THR A 1 520 ? 5.862 -3.682 -31.815 1.00 83.94 520 THR A C 1
ATOM 3971 O O . THR A 1 520 ? 6.913 -3.187 -32.206 1.00 83.94 520 THR A O 1
ATOM 3974 N N . ILE A 1 521 ? 5.661 -5.006 -31.830 1.00 86.38 521 ILE A N 1
ATOM 3975 C CA . ILE A 1 521 ? 6.670 -5.957 -32.329 1.00 86.38 521 ILE A CA 1
ATOM 3976 C C . ILE A 1 521 ? 6.894 -5.773 -33.837 1.00 86.38 521 ILE A C 1
ATOM 3978 O O . ILE A 1 521 ? 8.036 -5.736 -34.286 1.00 86.38 521 ILE A O 1
ATOM 3982 N N . ALA A 1 522 ? 5.823 -5.624 -34.624 1.00 90.69 522 ALA A N 1
ATOM 3983 C CA . ALA A 1 522 ? 5.925 -5.368 -36.060 1.00 90.69 522 ALA A CA 1
ATOM 3984 C C . ALA A 1 522 ? 6.611 -4.026 -36.360 1.00 90.69 522 ALA A C 1
ATOM 3986 O O . ALA A 1 522 ? 7.390 -3.944 -37.304 1.00 90.69 522 ALA A O 1
ATOM 3987 N N . ALA A 1 523 ? 6.360 -3.000 -35.543 1.00 91.75 523 ALA A N 1
ATOM 3988 C CA . ALA A 1 523 ? 7.020 -1.707 -35.626 1.00 91.75 523 ALA A CA 1
ATOM 3989 C C . ALA A 1 523 ? 8.522 -1.831 -35.369 1.00 91.75 523 ALA A C 1
ATOM 3991 O O . ALA A 1 523 ? 9.311 -1.401 -36.206 1.00 91.75 523 ALA A O 1
ATOM 3992 N N . ALA A 1 524 ? 8.909 -2.489 -34.271 1.00 89.62 524 ALA A N 1
ATOM 3993 C CA . ALA A 1 524 ? 10.309 -2.753 -33.957 1.00 89.62 524 ALA A CA 1
ATOM 3994 C C . ALA A 1 524 ? 10.991 -3.541 -35.086 1.00 89.62 524 ALA A C 1
ATOM 3996 O O . ALA A 1 524 ? 12.060 -3.154 -35.542 1.00 89.62 524 ALA A O 1
ATOM 3997 N N . ALA A 1 525 ? 10.345 -4.584 -35.617 1.00 91.56 525 ALA A N 1
ATOM 3998 C CA . ALA A 1 525 ? 10.880 -5.357 -36.735 1.00 91.56 525 ALA A CA 1
ATOM 3999 C C . ALA A 1 525 ? 11.047 -4.513 -38.013 1.00 91.56 525 ALA A C 1
ATOM 4001 O O . ALA A 1 525 ? 12.101 -4.564 -38.644 1.00 91.56 525 ALA A O 1
ATOM 4002 N N . ALA A 1 526 ? 10.041 -3.717 -38.388 1.00 93.44 526 ALA A N 1
ATOM 4003 C CA . ALA A 1 526 ? 10.105 -2.839 -39.556 1.00 93.44 526 ALA A CA 1
ATOM 4004 C C . ALA A 1 526 ? 11.198 -1.772 -39.405 1.00 93.44 526 ALA A C 1
ATOM 4006 O O . ALA A 1 526 ? 11.964 -1.547 -40.341 1.00 93.44 526 ALA A O 1
ATOM 4007 N N . MET A 1 527 ? 11.322 -1.169 -38.219 1.00 92.00 527 MET A N 1
ATOM 4008 C CA . MET A 1 527 ? 12.384 -0.213 -37.912 1.00 92.00 527 MET A CA 1
ATOM 4009 C C . MET A 1 527 ? 13.755 -0.879 -37.957 1.00 92.00 527 MET A C 1
ATOM 4011 O O . MET A 1 527 ? 14.632 -0.342 -38.617 1.00 92.00 527 MET A O 1
ATOM 4015 N N . THR A 1 528 ? 13.940 -2.065 -37.371 1.00 90.62 528 THR A N 1
ATOM 4016 C CA . THR A 1 528 ? 15.204 -2.813 -37.458 1.00 90.62 528 THR A CA 1
ATOM 4017 C C . THR A 1 528 ? 15.572 -3.131 -38.906 1.00 90.62 528 THR A C 1
ATOM 4019 O O . THR A 1 528 ? 16.711 -2.910 -39.304 1.00 90.62 528 THR A O 1
ATOM 4022 N N . VAL A 1 529 ? 14.620 -3.588 -39.728 1.00 91.19 529 VAL A N 1
ATOM 4023 C CA . VAL A 1 529 ? 14.855 -3.831 -41.162 1.00 91.19 529 VAL A CA 1
ATOM 4024 C C . VAL A 1 529 ? 15.234 -2.539 -41.882 1.00 91.19 529 VAL A C 1
ATOM 4026 O O . VAL A 1 529 ? 16.212 -2.516 -42.626 1.00 91.19 529 VAL A O 1
ATOM 4029 N N . GLY A 1 530 ? 14.505 -1.447 -41.6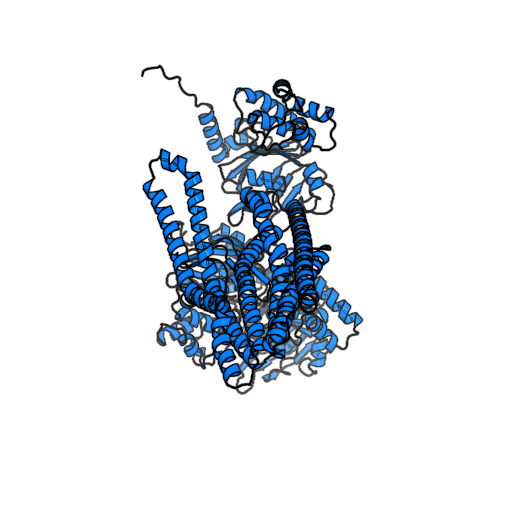42 1.00 89.75 530 GLY A N 1
ATOM 4030 C CA . GLY A 1 530 ? 14.846 -0.138 -42.194 1.00 89.75 530 GLY A CA 1
ATOM 4031 C C . GLY A 1 530 ? 16.247 0.298 -41.780 1.00 89.75 530 GLY A C 1
ATOM 4032 O O . GLY A 1 530 ? 17.022 0.776 -42.600 1.00 89.75 530 GLY A O 1
ATOM 4033 N N . ALA A 1 531 ? 16.605 0.081 -40.525 1.00 85.12 531 ALA A N 1
ATOM 4034 C CA . ALA A 1 531 ? 17.888 0.454 -39.965 1.00 85.12 531 ALA A CA 1
ATOM 4035 C C . ALA A 1 531 ? 19.042 -0.421 -40.514 1.00 85.12 531 ALA A C 1
ATOM 4037 O O . ALA A 1 531 ? 20.141 0.073 -40.724 1.00 85.12 531 ALA A O 1
ATOM 4038 N N . LEU A 1 532 ? 18.803 -1.681 -40.896 1.00 84.88 532 LEU A N 1
ATOM 4039 C CA . LEU A 1 532 ? 19.775 -2.463 -41.680 1.00 84.88 532 LEU A CA 1
ATOM 4040 C C . LEU A 1 532 ? 20.026 -1.845 -43.067 1.00 84.88 532 LEU A C 1
ATOM 4042 O O . LEU A 1 532 ? 21.171 -1.772 -43.518 1.00 84.88 532 LEU A O 1
ATOM 4046 N N . PHE A 1 533 ? 18.977 -1.347 -43.731 1.00 89.69 533 PHE A N 1
ATOM 4047 C CA . PHE A 1 533 ? 19.103 -0.654 -45.018 1.00 89.69 533 PHE A CA 1
ATOM 4048 C C . PHE A 1 533 ? 19.833 0.694 -44.928 1.00 89.69 533 PHE A C 1
ATOM 4050 O O . PHE A 1 533 ? 20.282 1.181 -45.963 1.00 89.69 533 PHE A O 1
ATOM 4057 N N . SER A 1 534 ? 20.020 1.283 -43.739 1.00 85.56 534 SER A N 1
ATOM 4058 C CA . SER A 1 534 ? 20.872 2.473 -43.593 1.00 85.56 534 SER A CA 1
ATOM 4059 C C . SER A 1 534 ? 22.368 2.139 -43.531 1.00 85.56 534 SER A C 1
ATOM 4061 O O . SER A 1 534 ? 23.189 2.995 -43.850 1.00 85.56 534 SER A O 1
ATOM 4063 N N . VAL A 1 535 ? 22.739 0.892 -43.207 1.00 85.19 535 VAL A N 1
ATOM 4064 C CA . VAL A 1 535 ? 24.144 0.443 -43.125 1.00 85.19 535 VAL A CA 1
ATOM 4065 C C . VAL A 1 535 ? 24.702 0.041 -44.496 1.00 85.19 535 VAL A C 1
ATOM 4067 O O . VAL A 1 535 ? 25.849 0.346 -44.826 1.00 85.19 535 VAL A O 1
ATOM 4070 N N . ILE A 1 536 ? 23.892 -0.622 -45.328 1.00 87.88 536 ILE A N 1
ATOM 4071 C CA . ILE A 1 536 ? 24.293 -1.128 -46.656 1.00 87.88 536 ILE A CA 1
ATOM 4072 C C . ILE A 1 536 ? 24.883 -0.036 -47.581 1.00 87.88 536 ILE A C 1
ATOM 4074 O O . ILE A 1 536 ? 25.883 -0.319 -48.248 1.00 87.88 536 ILE A O 1
ATOM 4078 N N . PRO A 1 537 ? 24.361 1.209 -47.627 1.00 89.62 537 PRO A N 1
ATOM 4079 C CA . PRO A 1 537 ? 24.950 2.300 -48.402 1.00 89.62 537 PRO A CA 1
ATOM 4080 C C . PRO A 1 537 ? 26.439 2.539 -48.142 1.00 89.62 537 PRO A C 1
ATOM 4082 O O . PRO A 1 537 ? 27.172 2.835 -49.087 1.00 89.62 537 PRO A O 1
ATOM 4085 N N . TYR A 1 538 ? 26.916 2.357 -46.906 1.00 86.94 538 TYR A N 1
ATOM 4086 C CA . TYR A 1 538 ? 28.340 2.493 -46.590 1.00 86.94 538 TYR A CA 1
ATOM 4087 C C . TYR A 1 538 ? 29.177 1.406 -47.279 1.00 86.94 538 TYR A C 1
ATOM 4089 O O . TYR A 1 538 ? 30.229 1.709 -47.838 1.00 86.94 538 TYR A O 1
ATOM 4097 N N . LEU A 1 539 ? 28.682 0.164 -47.340 1.00 86.69 539 LEU A N 1
ATOM 4098 C CA . LEU A 1 539 ? 29.340 -0.945 -48.047 1.00 86.69 539 LEU A CA 1
ATOM 4099 C C . LEU A 1 539 ? 29.375 -0.737 -49.569 1.00 86.69 539 LEU A C 1
ATOM 4101 O O . LEU A 1 539 ? 30.368 -1.053 -50.224 1.00 86.69 539 LEU A O 1
ATOM 4105 N N . LEU A 1 540 ? 28.299 -0.197 -50.147 1.00 88.62 540 LEU A N 1
ATOM 4106 C CA . LEU A 1 540 ? 28.250 0.128 -51.578 1.00 88.62 540 LEU A CA 1
ATOM 4107 C C . LEU A 1 540 ? 29.186 1.293 -51.919 1.00 88.62 540 LEU A C 1
ATOM 4109 O O . LEU A 1 540 ? 29.886 1.249 -52.930 1.00 88.62 540 LEU A O 1
ATOM 4113 N N . THR A 1 541 ? 29.248 2.297 -51.042 1.00 86.12 541 THR A N 1
ATOM 4114 C CA . THR A 1 541 ? 30.178 3.428 -51.163 1.00 86.12 541 THR A CA 1
ATOM 4115 C C . THR A 1 541 ? 31.628 2.959 -51.062 1.00 86.12 541 THR A C 1
ATOM 4117 O O . THR A 1 541 ? 32.463 3.383 -51.855 1.00 86.12 541 THR A O 1
ATOM 4120 N N . TYR A 1 542 ? 31.926 2.019 -50.163 1.00 87.50 542 TYR A N 1
ATOM 4121 C CA . TYR A 1 542 ? 33.241 1.387 -50.071 1.00 87.50 542 TYR A CA 1
ATOM 4122 C C . TYR A 1 542 ? 33.683 0.756 -51.395 1.00 87.50 542 TYR A C 1
ATOM 4124 O O . TYR A 1 542 ? 34.808 0.991 -51.820 1.00 87.50 542 TYR A O 1
ATOM 4132 N N . ARG A 1 543 ? 32.798 0.033 -52.100 1.00 86.44 543 ARG A N 1
ATOM 4133 C CA . ARG A 1 543 ? 33.137 -0.550 -53.413 1.00 86.44 543 ARG A CA 1
ATOM 4134 C C . ARG A 1 543 ? 33.452 0.502 -54.472 1.00 86.44 543 ARG A C 1
ATOM 4136 O O . ARG A 1 543 ? 34.321 0.273 -55.307 1.00 86.44 543 ARG A O 1
ATOM 4143 N N . LEU A 1 544 ? 32.761 1.645 -54.442 1.00 86.06 544 LEU A N 1
ATOM 4144 C CA . LEU A 1 544 ? 33.086 2.772 -55.319 1.00 86.06 544 LEU A CA 1
ATOM 4145 C C . LEU A 1 544 ? 34.484 3.312 -55.004 1.00 86.06 544 LEU A C 1
ATOM 4147 O O . LEU A 1 544 ? 35.281 3.493 -55.918 1.00 86.06 544 LEU A O 1
ATOM 4151 N N . ILE A 1 545 ? 34.795 3.526 -53.724 1.00 85.75 545 ILE A N 1
ATOM 4152 C CA . ILE A 1 545 ? 36.101 4.030 -53.279 1.00 85.75 545 ILE A CA 1
ATOM 4153 C C . ILE A 1 545 ? 37.221 3.041 -53.626 1.00 85.75 545 ILE A C 1
ATOM 4155 O O . ILE A 1 545 ? 38.262 3.457 -54.125 1.00 85.75 545 ILE A O 1
ATOM 4159 N N . ASP A 1 546 ? 37.008 1.745 -53.414 1.00 87.12 546 ASP A N 1
ATOM 4160 C CA . ASP A 1 546 ? 37.972 0.697 -53.756 1.00 87.12 546 ASP A CA 1
ATOM 4161 C C . ASP A 1 546 ? 38.275 0.671 -55.263 1.00 87.12 546 ASP A C 1
ATOM 4163 O O . ASP A 1 546 ? 39.440 0.678 -55.662 1.00 87.12 546 ASP A O 1
ATOM 4167 N N . ALA A 1 547 ? 37.249 0.790 -56.113 1.00 85.00 547 ALA A N 1
ATOM 4168 C CA . ALA A 1 547 ? 37.433 0.897 -57.560 1.00 85.00 547 ALA A CA 1
ATOM 4169 C C . ALA A 1 547 ? 38.255 2.138 -57.969 1.00 85.00 547 ALA A C 1
ATOM 4171 O O . ALA A 1 547 ? 39.123 2.032 -58.840 1.00 85.00 547 ALA A O 1
ATOM 4172 N N . VAL A 1 548 ? 38.034 3.296 -57.319 1.00 84.50 548 VAL A N 1
ATOM 4173 C CA . VAL A 1 548 ? 38.845 4.517 -57.527 1.00 84.50 548 VAL A CA 1
ATOM 4174 C C . VAL A 1 548 ? 40.306 4.252 -57.160 1.00 84.50 548 VAL A C 1
ATOM 4176 O O . VAL A 1 548 ? 41.211 4.572 -57.930 1.00 84.50 548 VAL A O 1
ATOM 4179 N N . VAL A 1 549 ? 40.544 3.686 -55.974 1.00 84.12 549 VAL A N 1
ATOM 4180 C CA . VAL A 1 549 ? 41.891 3.492 -55.416 1.00 84.12 549 VAL A CA 1
ATOM 4181 C C . VAL A 1 549 ? 42.691 2.467 -56.224 1.00 84.12 549 VAL A C 1
ATOM 4183 O O . VAL A 1 549 ? 43.897 2.633 -56.392 1.00 84.12 549 VAL A O 1
ATOM 4186 N N . GLN A 1 550 ? 42.029 1.460 -56.798 1.00 83.44 550 GLN A N 1
ATOM 4187 C CA . GLN A 1 550 ? 42.641 0.488 -57.712 1.00 83.44 550 GLN A CA 1
ATOM 4188 C C . GLN A 1 550 ? 42.905 1.045 -59.125 1.00 83.44 550 GLN A C 1
ATOM 4190 O O . GLN A 1 550 ? 43.433 0.331 -59.977 1.00 83.44 550 GLN A O 1
ATOM 4195 N N . GLY A 1 551 ? 42.553 2.308 -59.397 1.00 79.88 551 GLY A N 1
ATOM 4196 C CA . GLY A 1 551 ? 42.791 2.966 -60.683 1.00 79.88 551 GLY A CA 1
ATOM 4197 C C . GLY A 1 551 ? 41.835 2.535 -61.799 1.00 79.88 551 GLY A C 1
ATOM 4198 O O . GLY A 1 551 ? 42.149 2.728 -62.975 1.00 79.88 551 GLY A O 1
ATOM 4199 N N . GLN A 1 552 ? 40.679 1.950 -61.466 1.00 80.88 552 GLN A N 1
ATOM 4200 C CA . GLN A 1 552 ? 39.667 1.601 -62.463 1.00 80.88 552 GLN A CA 1
ATOM 4201 C C . GLN A 1 552 ? 38.957 2.874 -62.968 1.00 80.88 552 GLN A C 1
ATOM 4203 O O . GLN A 1 552 ? 38.625 3.751 -62.165 1.00 80.88 552 GLN A O 1
ATOM 4208 N N . PRO A 1 553 ? 38.681 3.011 -64.280 1.00 77.38 553 PRO A N 1
ATOM 4209 C CA . PRO A 1 553 ? 37.952 4.164 -64.793 1.00 77.38 553 PRO A CA 1
ATOM 4210 C C . PRO A 1 553 ? 36.504 4.143 -64.280 1.00 77.38 553 PRO A C 1
ATOM 4212 O O . PRO A 1 553 ? 35.716 3.269 -64.653 1.00 77.38 553 PRO A O 1
ATOM 4215 N N . LEU A 1 554 ? 36.128 5.121 -63.447 1.00 78.69 554 LEU A N 1
ATOM 4216 C CA . LEU A 1 554 ? 34.726 5.336 -63.075 1.00 78.69 554 LEU A CA 1
ATOM 4217 C C . LEU A 1 554 ? 33.970 5.934 -64.252 1.00 78.69 554 LEU A C 1
ATOM 4219 O O . LEU A 1 554 ? 33.863 7.148 -64.417 1.00 78.69 554 LEU A O 1
ATOM 4223 N N . THR A 1 555 ? 33.443 5.047 -65.082 1.00 85.31 555 THR A N 1
ATOM 4224 C CA . THR A 1 555 ? 32.444 5.404 -66.078 1.00 85.31 555 THR A CA 1
ATOM 4225 C C . THR A 1 555 ? 31.068 5.435 -65.420 1.00 85.31 555 THR A C 1
ATOM 4227 O O . THR A 1 555 ? 30.817 4.771 -64.412 1.00 85.31 555 THR A O 1
ATOM 4230 N N . LEU A 1 556 ? 30.147 6.208 -65.997 1.00 82.62 556 LEU A N 1
ATOM 4231 C CA . LEU A 1 556 ? 28.767 6.246 -65.516 1.00 82.62 556 LEU A CA 1
ATOM 4232 C C . LEU A 1 556 ? 28.135 4.842 -65.538 1.00 82.62 556 LEU A C 1
ATOM 4234 O O . LEU A 1 556 ? 27.379 4.508 -64.634 1.00 82.62 556 LEU A O 1
ATOM 4238 N N . GLU A 1 557 ? 28.495 4.003 -66.514 1.00 83.38 557 GLU A N 1
ATOM 4239 C CA . GLU A 1 557 ? 27.987 2.633 -66.652 1.00 83.38 557 GLU A CA 1
ATOM 4240 C C . GLU A 1 557 ? 28.376 1.721 -65.478 1.00 83.38 557 GLU A C 1
ATOM 4242 O O . GLU A 1 557 ? 27.534 0.958 -65.005 1.00 83.38 557 GLU A O 1
ATOM 4247 N N . SER A 1 558 ? 29.608 1.819 -64.957 1.00 82.00 558 SER A N 1
ATOM 4248 C CA . SER A 1 558 ? 30.057 0.992 -63.826 1.00 82.00 558 SER A CA 1
ATOM 4249 C C . SER A 1 558 ? 29.563 1.502 -62.466 1.00 82.00 558 SER A C 1
ATOM 4251 O O . SER A 1 558 ? 29.305 0.700 -61.567 1.00 82.00 558 SER A O 1
ATOM 4253 N N . ALA A 1 559 ? 29.374 2.817 -62.311 1.00 86.00 559 ALA A N 1
ATOM 4254 C CA . ALA A 1 559 ? 28.909 3.427 -61.061 1.00 86.00 559 ALA A CA 1
ATOM 4255 C C . ALA A 1 559 ? 27.376 3.418 -60.897 1.00 86.00 559 ALA A C 1
ATOM 4257 O O . ALA A 1 559 ? 26.880 3.322 -59.772 1.00 86.00 559 ALA A O 1
ATOM 4258 N N . MET A 1 560 ? 26.614 3.485 -61.997 1.00 88.62 560 MET A N 1
ATOM 4259 C CA . MET A 1 560 ? 25.146 3.525 -61.984 1.00 88.62 560 MET A CA 1
ATOM 4260 C C . MET A 1 560 ? 24.485 2.419 -61.137 1.00 88.62 560 MET A C 1
ATOM 4262 O O . MET A 1 560 ? 23.635 2.765 -60.317 1.00 88.62 560 MET A O 1
ATOM 4266 N N . PRO A 1 561 ? 24.843 1.119 -61.239 1.00 90.06 561 PRO A N 1
ATOM 4267 C CA . PRO A 1 561 ? 24.190 0.083 -60.432 1.00 90.06 561 PRO A CA 1
ATOM 4268 C C . PRO A 1 561 ? 24.427 0.261 -58.925 1.00 90.06 561 PRO A C 1
ATOM 4270 O O . PRO A 1 561 ? 23.529 -0.010 -58.128 1.00 90.06 561 PRO A O 1
ATOM 4273 N N . LEU A 1 562 ? 25.603 0.757 -58.523 1.00 90.00 562 LEU A N 1
ATOM 4274 C CA . LEU A 1 562 ? 25.923 1.034 -57.119 1.00 90.00 562 LEU A CA 1
ATOM 4275 C C . LEU A 1 562 ? 25.158 2.260 -56.607 1.00 90.00 562 LEU A C 1
ATOM 4277 O O . LEU A 1 562 ? 24.604 2.212 -55.513 1.00 90.00 562 LEU A O 1
ATOM 4281 N N . LEU A 1 563 ? 25.058 3.324 -57.412 1.00 90.38 563 LEU A N 1
ATOM 4282 C CA . LEU A 1 563 ? 24.279 4.524 -57.083 1.00 90.38 563 LEU A CA 1
ATOM 4283 C C . LEU A 1 563 ? 22.776 4.228 -56.979 1.00 90.38 563 LEU A C 1
ATOM 4285 O O . LEU A 1 563 ? 22.129 4.664 -56.027 1.00 90.38 563 LEU A O 1
ATOM 4289 N N . VAL A 1 564 ? 22.230 3.441 -57.911 1.00 93.94 564 VAL A N 1
ATOM 4290 C CA . VAL A 1 564 ? 20.839 2.961 -57.855 1.00 93.94 564 VAL A CA 1
ATOM 4291 C C . VAL A 1 564 ? 20.630 2.077 -56.625 1.00 93.94 564 VAL A C 1
ATOM 4293 O O . VAL A 1 564 ? 19.618 2.221 -55.945 1.00 93.94 564 VAL A O 1
ATOM 4296 N N . GLY A 1 565 ? 21.596 1.216 -56.289 1.00 94.38 565 GLY A N 1
ATOM 4297 C CA . GLY A 1 565 ? 21.570 0.408 -55.069 1.00 94.38 565 GLY A CA 1
ATOM 4298 C C . GLY A 1 565 ? 21.554 1.248 -53.787 1.00 94.38 565 GLY A C 1
ATOM 4299 O O . GLY A 1 565 ? 20.752 0.975 -52.893 1.00 94.38 565 GLY A O 1
ATOM 4300 N N . ILE A 1 566 ? 22.382 2.297 -53.708 1.00 93.25 566 ILE A N 1
ATOM 4301 C CA . ILE A 1 566 ? 22.402 3.250 -52.585 1.00 93.25 566 ILE A CA 1
ATOM 4302 C C . ILE A 1 566 ? 21.048 3.953 -52.465 1.00 93.25 566 ILE A C 1
ATOM 4304 O O . ILE A 1 566 ? 20.456 3.951 -51.387 1.00 93.25 566 ILE A O 1
ATOM 4308 N N . LEU A 1 567 ? 20.529 4.504 -53.568 1.00 94.75 567 LEU A N 1
ATOM 4309 C CA . LEU A 1 567 ? 19.230 5.176 -53.582 1.00 94.75 567 LEU A CA 1
ATOM 4310 C C . LEU A 1 567 ? 18.105 4.225 -53.155 1.00 94.75 567 LEU A C 1
ATOM 4312 O O . LEU A 1 567 ? 17.282 4.592 -52.320 1.00 94.75 567 LEU A O 1
ATOM 4316 N N . ALA A 1 568 ? 18.092 2.994 -53.672 1.00 95.75 568 ALA A N 1
ATOM 4317 C CA . ALA A 1 568 ? 17.111 1.981 -53.300 1.00 95.75 568 ALA A CA 1
ATOM 4318 C C . ALA A 1 568 ? 17.174 1.651 -51.801 1.00 95.75 568 ALA A C 1
ATOM 4320 O O . ALA A 1 568 ? 16.133 1.591 -51.153 1.00 95.75 568 ALA A O 1
ATOM 4321 N N . CYS A 1 569 ? 18.372 1.502 -51.227 1.00 94.88 569 CYS A N 1
ATOM 4322 C CA . CYS A 1 569 ? 18.539 1.268 -49.791 1.00 94.88 569 CYS A CA 1
ATOM 4323 C C . CYS A 1 569 ? 18.039 2.454 -48.954 1.00 94.88 569 CYS A C 1
ATOM 4325 O O . CYS A 1 569 ? 17.316 2.245 -47.986 1.00 94.88 569 CYS A O 1
ATOM 4327 N N . LEU A 1 570 ? 18.353 3.693 -49.345 1.00 92.94 570 LEU A N 1
ATOM 4328 C CA . LEU A 1 570 ? 17.880 4.894 -48.645 1.00 92.94 570 LEU A CA 1
ATOM 4329 C C . LEU A 1 570 ? 16.351 5.034 -48.703 1.00 92.94 570 LEU A C 1
ATOM 4331 O O . LEU A 1 570 ? 15.723 5.349 -47.693 1.00 92.94 570 LEU A O 1
ATOM 4335 N N . VAL A 1 571 ? 15.738 4.747 -49.856 1.00 96.06 571 VAL A N 1
ATOM 4336 C CA . VAL A 1 571 ? 14.274 4.737 -50.007 1.00 96.06 571 VAL A CA 1
ATOM 4337 C C . VAL A 1 571 ? 13.652 3.625 -49.161 1.00 96.06 571 VAL A C 1
ATOM 4339 O O . VAL A 1 571 ? 12.690 3.880 -48.440 1.00 96.06 571 VAL A O 1
ATOM 4342 N N . MET A 1 572 ? 14.212 2.412 -49.187 1.00 95.06 572 MET A N 1
ATOM 4343 C CA . MET A 1 572 ? 13.731 1.299 -48.362 1.00 95.06 572 MET A CA 1
ATOM 4344 C C . MET A 1 572 ? 13.876 1.585 -46.867 1.00 95.06 572 MET A C 1
ATOM 4346 O O . MET A 1 572 ? 12.955 1.290 -46.110 1.00 95.06 572 MET A O 1
ATOM 4350 N N . HIS A 1 573 ? 14.978 2.207 -46.441 1.00 92.81 573 HIS A N 1
ATOM 4351 C CA . HIS A 1 573 ? 15.154 2.690 -45.074 1.00 92.81 573 HIS A CA 1
ATOM 4352 C C . HIS A 1 573 ? 14.030 3.658 -44.690 1.00 92.81 573 HIS A C 1
ATOM 4354 O O . HIS A 1 573 ? 13.337 3.416 -43.703 1.00 92.81 573 HIS A O 1
ATOM 4360 N N . ALA A 1 574 ? 13.796 4.697 -45.499 1.00 94.06 574 ALA A N 1
ATOM 4361 C CA . ALA A 1 574 ? 12.761 5.694 -45.238 1.00 94.06 574 ALA A CA 1
ATOM 4362 C C . ALA A 1 574 ? 11.354 5.073 -45.171 1.00 94.06 574 ALA A C 1
ATOM 4364 O O . ALA A 1 574 ? 10.589 5.375 -44.256 1.00 94.06 574 ALA A O 1
ATOM 4365 N N . VAL A 1 575 ? 11.016 4.168 -46.096 1.00 96.25 575 VAL A N 1
ATOM 4366 C CA . VAL A 1 575 ? 9.714 3.481 -46.124 1.00 96.25 575 VAL A CA 1
ATOM 4367 C C . VAL A 1 575 ? 9.541 2.578 -44.904 1.00 96.25 575 VAL A C 1
ATOM 4369 O O . VAL A 1 575 ? 8.532 2.683 -44.210 1.00 96.25 575 VAL A O 1
ATOM 4372 N N . CYS A 1 576 ? 10.514 1.715 -44.607 1.00 94.62 576 CYS A N 1
ATOM 4373 C CA . CYS A 1 576 ? 10.456 0.808 -43.460 1.00 94.62 576 CYS A CA 1
ATOM 4374 C C . CYS A 1 576 ? 10.411 1.568 -42.128 1.00 94.62 576 CYS A C 1
ATOM 4376 O O . CYS A 1 576 ? 9.631 1.201 -41.248 1.00 94.62 576 CYS A O 1
ATOM 4378 N N . TYR A 1 577 ? 11.186 2.649 -41.998 1.00 92.12 577 TYR A N 1
ATOM 4379 C CA . TYR A 1 577 ? 11.165 3.512 -40.819 1.00 92.12 577 TYR A CA 1
ATOM 4380 C C . TYR A 1 577 ? 9.802 4.194 -40.650 1.00 92.12 577 TYR A C 1
ATOM 4382 O O . TYR A 1 577 ? 9.208 4.087 -39.583 1.00 92.12 577 TYR A O 1
ATOM 4390 N N . MET A 1 578 ? 9.241 4.799 -41.705 1.00 94.44 578 MET A N 1
ATOM 4391 C CA . MET A 1 578 ? 7.916 5.439 -41.653 1.00 94.44 578 MET A CA 1
ATOM 4392 C C . MET A 1 578 ? 6.784 4.445 -41.362 1.00 94.44 578 MET A C 1
ATOM 4394 O O . MET A 1 578 ? 5.871 4.749 -40.591 1.00 94.44 578 MET A O 1
ATOM 4398 N N . LEU A 1 579 ? 6.837 3.243 -41.947 1.00 95.31 579 LEU A N 1
ATOM 4399 C CA . LEU A 1 579 ? 5.887 2.167 -41.651 1.00 95.31 579 LEU A CA 1
ATOM 4400 C C . LEU A 1 579 ? 5.987 1.732 -40.188 1.00 95.31 579 LEU A C 1
ATOM 4402 O O . LEU A 1 579 ? 4.963 1.610 -39.513 1.00 95.31 579 LEU A O 1
ATOM 4406 N N . GLY A 1 580 ? 7.211 1.528 -39.697 1.00 93.94 580 GLY A N 1
ATOM 4407 C CA . GLY A 1 580 ? 7.470 1.170 -38.311 1.00 93.94 580 GLY A CA 1
ATOM 4408 C C . GLY A 1 580 ? 6.991 2.246 -37.339 1.00 93.94 580 GLY A C 1
ATOM 4409 O O . GLY A 1 580 ? 6.248 1.936 -36.411 1.00 93.94 580 GLY A O 1
ATOM 4410 N N . LEU A 1 581 ? 7.298 3.513 -37.615 1.00 92.00 581 LEU A N 1
ATOM 4411 C CA . LEU A 1 581 ? 6.867 4.659 -36.817 1.00 92.00 581 LEU A CA 1
ATOM 4412 C C . LEU A 1 581 ? 5.334 4.759 -36.763 1.00 92.00 581 LEU A C 1
ATOM 4414 O O . LEU A 1 581 ? 4.750 4.885 -35.688 1.00 92.00 581 LEU A O 1
ATOM 4418 N N . SER A 1 582 ? 4.656 4.611 -37.905 1.00 93.94 582 SER A N 1
ATOM 4419 C CA . SER A 1 582 ? 3.189 4.633 -37.965 1.00 93.94 582 SER A CA 1
ATOM 4420 C C . SER A 1 582 ? 2.546 3.476 -37.190 1.00 93.94 582 SER A C 1
ATOM 4422 O O . SER A 1 582 ? 1.580 3.681 -36.450 1.00 93.94 582 SER A O 1
ATOM 4424 N N . LEU A 1 583 ? 3.077 2.255 -37.332 1.00 93.75 583 LEU A N 1
ATOM 4425 C CA . LEU A 1 583 ? 2.617 1.085 -36.576 1.00 93.75 583 LEU A CA 1
ATOM 4426 C C . LEU A 1 583 ? 2.831 1.269 -35.072 1.00 93.75 583 LEU A C 1
ATOM 4428 O O . LEU A 1 583 ? 1.963 0.884 -34.286 1.00 93.75 583 LEU A O 1
ATOM 4432 N N . SER A 1 584 ? 3.953 1.881 -34.701 1.00 92.62 584 SER A N 1
ATOM 4433 C CA . SER A 1 584 ? 4.318 2.164 -33.322 1.00 92.62 584 SER A CA 1
ATOM 4434 C C . SER A 1 584 ? 3.335 3.125 -32.655 1.00 92.62 584 SER A C 1
ATOM 4436 O O . SER A 1 584 ? 2.704 2.752 -31.667 1.00 92.62 584 SER A O 1
ATOM 4438 N N . HIS A 1 585 ? 3.095 4.305 -33.245 1.00 93.56 585 HIS A N 1
ATOM 4439 C CA . HIS A 1 585 ? 2.126 5.272 -32.709 1.00 93.56 585 HIS A CA 1
ATOM 4440 C C . HIS A 1 585 ? 0.710 4.696 -32.644 1.00 93.56 585 HIS A C 1
ATOM 4442 O O . HIS A 1 585 ? 0.009 4.889 -31.655 1.00 93.56 585 HIS A O 1
ATOM 4448 N N . ARG A 1 586 ? 0.279 3.931 -33.657 1.00 91.38 586 ARG A N 1
ATOM 4449 C CA . ARG A 1 586 ? -1.031 3.256 -33.613 1.00 91.38 586 ARG A CA 1
ATOM 4450 C C . ARG A 1 586 ? -1.126 2.278 -32.442 1.00 91.38 586 ARG A C 1
ATOM 4452 O O . ARG A 1 586 ? -2.135 2.275 -31.746 1.00 91.38 586 ARG A O 1
ATOM 4459 N N . GLY A 1 587 ? -0.090 1.467 -32.219 1.00 90.75 587 GLY A N 1
ATOM 4460 C CA . GLY A 1 587 ? -0.028 0.554 -31.076 1.00 90.75 587 GLY A CA 1
ATOM 4461 C C . GLY A 1 587 ? 0.009 1.290 -29.732 1.00 90.75 587 GLY A C 1
ATOM 4462 O O . GLY A 1 587 ? -0.650 0.859 -28.785 1.00 90.75 587 GLY A O 1
ATOM 4463 N N . ALA A 1 588 ? 0.726 2.414 -29.659 1.00 90.75 588 ALA A N 1
ATOM 4464 C CA . ALA A 1 588 ? 0.790 3.261 -28.474 1.00 90.75 588 ALA A CA 1
ATOM 4465 C C . ALA A 1 588 ? -0.583 3.864 -28.143 1.00 90.75 588 ALA A C 1
ATOM 4467 O O . ALA A 1 588 ? -1.094 3.605 -27.057 1.00 90.75 588 ALA A O 1
ATOM 4468 N N . TYR A 1 589 ? -1.239 4.566 -29.075 1.00 91.56 589 TYR A N 1
ATOM 4469 C CA . TYR A 1 589 ? -2.550 5.184 -28.825 1.00 91.56 589 TYR A CA 1
ATOM 4470 C C . TYR A 1 589 ? -3.639 4.172 -28.455 1.00 91.56 589 TYR A C 1
ATOM 4472 O O . TYR A 1 589 ? -4.447 4.443 -27.570 1.00 91.56 589 TYR A O 1
ATOM 4480 N N . GLU A 1 590 ? -3.643 2.987 -29.072 1.00 89.94 590 GLU A N 1
ATOM 4481 C CA . GLU A 1 590 ? -4.557 1.901 -28.687 1.00 89.94 590 GLU A CA 1
ATOM 4482 C C . GLU A 1 590 ? -4.270 1.389 -27.266 1.00 89.94 590 GLU A C 1
ATOM 4484 O O . GLU A 1 590 ? -5.194 1.101 -26.508 1.00 89.94 590 GLU A O 1
ATOM 4489 N N . THR A 1 591 ? -2.997 1.319 -26.869 1.00 88.81 591 THR A N 1
ATOM 4490 C CA . THR A 1 591 ? -2.617 0.945 -25.498 1.00 88.81 591 THR A CA 1
ATOM 4491 C C . THR A 1 591 ? -3.040 2.021 -24.496 1.00 88.81 591 THR A C 1
ATOM 4493 O O . THR A 1 591 ? -3.618 1.691 -23.465 1.00 88.81 591 THR A O 1
ATOM 4496 N N . LEU A 1 592 ? -2.827 3.303 -24.810 1.00 89.88 592 LEU A N 1
ATOM 4497 C CA . LEU A 1 592 ? -3.278 4.428 -23.985 1.00 89.88 592 LEU A CA 1
ATOM 4498 C C . LEU A 1 592 ? -4.807 4.435 -23.832 1.00 89.88 592 LEU A C 1
ATOM 4500 O O . LEU A 1 592 ? -5.312 4.684 -22.739 1.00 89.88 592 LEU A O 1
ATOM 4504 N N . TYR A 1 593 ? -5.545 4.125 -24.902 1.00 90.25 593 TYR A N 1
ATOM 4505 C CA . TYR A 1 593 ? -6.997 3.949 -24.856 1.00 90.25 593 TYR A CA 1
ATOM 4506 C C . TYR A 1 593 ? -7.402 2.837 -23.877 1.00 90.25 593 TYR A C 1
ATOM 4508 O O . TYR A 1 593 ? -8.214 3.083 -22.988 1.00 90.25 593 TYR A O 1
ATOM 4516 N N . ASN A 1 594 ? -6.776 1.658 -23.959 1.00 89.25 594 ASN A N 1
ATOM 4517 C CA . ASN A 1 594 ? -7.060 0.551 -23.040 1.00 89.25 594 ASN A CA 1
ATOM 4518 C C . ASN A 1 594 ? -6.750 0.904 -21.580 1.00 89.25 594 ASN A C 1
ATOM 4520 O O . ASN A 1 594 ? -7.506 0.524 -20.689 1.00 89.25 594 ASN A O 1
ATOM 4524 N N . ILE A 1 595 ? -5.658 1.635 -21.331 1.00 86.62 595 ILE A N 1
ATOM 4525 C CA . ILE A 1 595 ? -5.309 2.107 -19.985 1.00 86.62 595 ILE A CA 1
ATOM 4526 C C . ILE A 1 595 ? -6.400 3.046 -19.456 1.00 86.62 595 ILE A C 1
ATOM 4528 O O . ILE A 1 595 ? -6.839 2.877 -18.322 1.00 86.62 595 ILE A O 1
ATOM 4532 N N . ARG A 1 596 ? -6.888 3.992 -20.273 1.00 89.44 596 ARG A N 1
ATOM 4533 C CA . ARG A 1 596 ? -7.981 4.901 -19.882 1.00 89.44 596 ARG A CA 1
ATOM 4534 C C . ARG A 1 596 ? -9.280 4.154 -19.589 1.00 89.44 596 ARG A C 1
ATOM 4536 O O . ARG A 1 596 ? -9.913 4.456 -18.585 1.00 89.44 596 ARG A O 1
ATOM 4543 N N . CYS A 1 597 ? -9.652 3.174 -20.414 1.00 88.44 597 CYS A N 1
ATOM 4544 C CA . CYS A 1 597 ? -10.837 2.349 -20.170 1.00 88.44 597 CYS A CA 1
ATOM 4545 C C . CYS A 1 597 ? -10.701 1.519 -18.889 1.00 88.44 597 CYS A C 1
ATOM 4547 O O . CYS A 1 597 ? -11.618 1.508 -18.080 1.00 88.44 597 CYS A O 1
ATOM 4549 N N . SER A 1 598 ? -9.546 0.885 -18.666 1.00 84.88 598 SER A N 1
ATOM 4550 C CA . SER A 1 598 ? -9.304 0.100 -17.449 1.00 84.88 598 SER A CA 1
ATOM 4551 C C . SER A 1 598 ? -9.311 0.967 -16.188 1.00 84.88 598 SER A C 1
ATOM 4553 O O . SER A 1 598 ? -9.809 0.543 -15.147 1.00 84.88 598 SER A O 1
ATOM 4555 N N . LEU A 1 599 ? -8.775 2.185 -16.277 1.00 85.00 599 LEU A N 1
ATOM 4556 C CA . LEU A 1 599 ? -8.821 3.160 -15.197 1.00 85.00 599 LEU A CA 1
ATOM 4557 C C . LEU A 1 599 ? -10.245 3.638 -14.913 1.00 85.00 599 LEU A C 1
ATOM 4559 O O . LEU A 1 599 ? -10.614 3.735 -13.748 1.00 85.00 599 LEU A O 1
ATOM 4563 N N . GLN A 1 600 ? -11.031 3.917 -15.954 1.00 87.19 600 GLN A N 1
ATOM 4564 C CA . GLN A 1 600 ? -12.437 4.282 -15.811 1.00 87.19 600 GLN A CA 1
ATOM 4565 C C . GLN A 1 600 ? -13.223 3.159 -15.120 1.00 87.19 600 GLN A C 1
ATOM 4567 O O . GLN A 1 600 ? -13.809 3.400 -14.074 1.00 87.19 600 GLN A O 1
ATOM 4572 N N . GLU A 1 601 ? -13.149 1.933 -15.642 1.00 84.81 601 GLU A N 1
ATOM 4573 C CA . GLU A 1 601 ? -13.860 0.767 -15.100 1.00 84.81 601 GLU A CA 1
ATOM 4574 C C . GLU A 1 601 ? -13.516 0.529 -13.622 1.00 84.81 601 GLU A C 1
ATOM 4576 O O . GLU A 1 601 ? -14.391 0.286 -12.800 1.00 84.81 601 GLU A O 1
ATOM 4581 N N . LYS A 1 602 ? -12.244 0.679 -13.239 1.00 82.25 602 LYS A N 1
ATOM 4582 C CA . LYS A 1 602 ? -11.836 0.566 -11.833 1.00 82.25 602 LYS A CA 1
ATOM 4583 C C . LYS A 1 602 ? -12.337 1.713 -10.957 1.00 82.25 602 LYS A C 1
ATOM 4585 O O . LYS A 1 602 ? -12.671 1.466 -9.803 1.00 82.25 602 LYS A O 1
ATOM 4590 N N . LEU A 1 603 ? -12.354 2.947 -11.461 1.00 83.56 603 LEU A N 1
ATOM 4591 C CA . LEU A 1 603 ? -12.880 4.094 -10.716 1.00 83.56 603 LEU A CA 1
ATOM 4592 C C . LEU A 1 603 ? -14.393 3.990 -10.504 1.00 83.56 603 LEU A C 1
ATOM 4594 O O . LEU A 1 603 ? -14.861 4.413 -9.451 1.00 83.56 603 LEU A O 1
ATOM 4598 N N . ASP A 1 604 ? -15.124 3.392 -11.448 1.00 82.19 604 ASP A N 1
ATOM 4599 C CA . ASP A 1 604 ? -16.575 3.181 -11.356 1.00 82.19 604 ASP A CA 1
ATOM 4600 C C . ASP A 1 604 ? -16.959 2.265 -10.172 1.00 82.19 604 ASP A C 1
ATOM 4602 O O . ASP A 1 604 ? -18.044 2.405 -9.613 1.00 82.19 604 ASP A O 1
ATOM 4606 N N . HIS A 1 605 ? -16.053 1.377 -9.741 1.00 81.50 605 HIS A N 1
ATOM 4607 C CA . HIS A 1 605 ? -16.245 0.482 -8.590 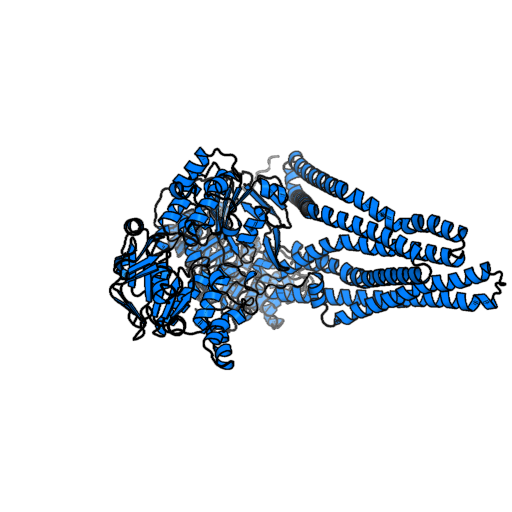1.00 81.50 605 HIS A CA 1
ATOM 4608 C C . HIS A 1 605 ? -15.604 0.982 -7.282 1.00 81.50 605 HIS A C 1
ATOM 4610 O O . HIS A 1 605 ? -15.727 0.320 -6.250 1.00 81.50 605 HIS A O 1
ATOM 4616 N N . GLN A 1 606 ? -14.884 2.109 -7.290 1.00 83.56 606 GLN A N 1
ATOM 4617 C CA . GLN A 1 606 ? -14.265 2.660 -6.078 1.00 83.56 606 GLN A CA 1
ATOM 4618 C C . GLN A 1 606 ? -15.273 3.484 -5.259 1.00 83.56 606 GLN A C 1
ATOM 4620 O O . GLN A 1 606 ? -16.167 4.107 -5.837 1.00 83.56 606 GLN A O 1
ATOM 4625 N N . PRO A 1 607 ? -15.110 3.570 -3.923 1.00 84.06 607 PRO A N 1
ATOM 4626 C CA . PRO A 1 607 ? -15.925 4.456 -3.100 1.00 84.06 607 PRO A CA 1
ATOM 4627 C C . PRO A 1 607 ? -15.846 5.899 -3.612 1.00 84.06 607 PRO A C 1
ATOM 4629 O O . PRO A 1 607 ? -14.763 6.490 -3.702 1.00 84.06 607 PRO A O 1
ATOM 4632 N N . ILE A 1 608 ? -16.997 6.491 -3.946 1.00 82.75 608 ILE A N 1
ATOM 4633 C CA . ILE A 1 608 ? -17.055 7.836 -4.540 1.00 82.75 608 ILE A CA 1
ATOM 4634 C C . ILE A 1 608 ? -16.430 8.891 -3.625 1.00 82.75 608 ILE A C 1
ATOM 4636 O O . ILE A 1 608 ? -15.850 9.871 -4.098 1.00 82.75 608 ILE A O 1
ATOM 4640 N N . GLY A 1 609 ? -16.513 8.671 -2.313 1.00 78.50 609 GLY A N 1
ATOM 4641 C CA . GLY A 1 609 ? -15.857 9.489 -1.315 1.00 78.50 609 GLY A CA 1
ATOM 4642 C C . GLY A 1 609 ? -14.344 9.558 -1.530 1.00 78.50 609 GLY A C 1
ATOM 4643 O O . GLY A 1 609 ? -13.793 10.640 -1.725 1.00 78.50 609 GLY A O 1
ATOM 4644 N N . SER A 1 610 ? -13.694 8.397 -1.642 1.00 74.31 610 SER A N 1
ATOM 4645 C CA . SER A 1 610 ? -12.255 8.288 -1.904 1.00 74.31 610 SER A CA 1
ATOM 4646 C C . SER A 1 610 ? -11.841 8.901 -3.245 1.00 74.31 610 SER A C 1
ATOM 4648 O O . SER A 1 610 ? -10.740 9.441 -3.368 1.00 74.31 610 SER A O 1
ATOM 4650 N N . VAL A 1 611 ? -12.711 8.850 -4.260 1.00 78.19 611 VAL A N 1
ATOM 4651 C CA . VAL A 1 611 ? -12.465 9.492 -5.561 1.00 78.19 611 VAL A CA 1
ATOM 4652 C C . VAL A 1 611 ? -12.519 11.020 -5.443 1.00 78.19 611 VAL A C 1
ATOM 4654 O O . VAL A 1 611 ? -11.656 11.704 -6.001 1.00 78.19 611 VAL A O 1
ATOM 4657 N N . ARG A 1 612 ? -13.490 11.574 -4.700 1.00 76.25 612 ARG A N 1
ATOM 4658 C CA . ARG A 1 612 ? -13.612 13.030 -4.488 1.00 76.25 612 ARG A CA 1
ATOM 4659 C C . ARG A 1 612 ? -12.446 13.597 -3.683 1.00 76.25 612 ARG A C 1
ATOM 4661 O O . ARG A 1 612 ? -11.969 14.677 -4.031 1.00 76.25 612 ARG A O 1
ATOM 4668 N N . ASP A 1 613 ? -11.946 12.857 -2.696 1.00 70.38 613 ASP A N 1
ATOM 4669 C CA . ASP A 1 613 ? -10.842 13.288 -1.827 1.00 70.38 613 ASP A CA 1
ATOM 4670 C C . ASP A 1 613 ? -9.528 13.527 -2.597 1.00 70.38 613 ASP A C 1
ATOM 4672 O O . ASP A 1 613 ? -8.716 14.365 -2.205 1.00 70.38 613 ASP A O 1
ATOM 4676 N N . ARG A 1 614 ? -9.329 12.871 -3.752 1.00 71.94 614 ARG A N 1
ATOM 4677 C CA . ARG A 1 614 ? -8.160 13.112 -4.624 1.00 71.94 614 ARG A CA 1
ATOM 4678 C C . ARG A 1 614 ? -8.193 14.479 -5.316 1.00 71.94 614 ARG A C 1
ATOM 4680 O O . ARG A 1 614 ? -7.152 14.988 -5.729 1.00 71.94 614 ARG A O 1
ATOM 4687 N N . GLY A 1 615 ? -9.378 15.064 -5.478 1.00 72.75 615 GLY A N 1
ATOM 4688 C CA . GLY A 1 615 ? -9.585 16.307 -6.211 1.00 72.75 615 GLY A CA 1
ATOM 4689 C C . GLY A 1 615 ? -9.587 16.142 -7.738 1.00 72.75 615 GLY A C 1
ATOM 4690 O O . GLY A 1 615 ? -8.892 15.314 -8.334 1.00 72.75 615 GLY A O 1
ATOM 4691 N N . SER A 1 616 ? -10.365 16.994 -8.408 1.00 73.94 616 SER A N 1
ATOM 4692 C CA . SER A 1 616 ? -10.570 16.945 -9.864 1.00 73.94 616 SER A CA 1
ATOM 4693 C C . SER A 1 616 ? -9.295 17.214 -10.672 1.00 73.94 616 SER A C 1
ATOM 4695 O O . SER A 1 616 ? -9.106 16.636 -11.743 1.00 73.94 616 SER A O 1
ATOM 4697 N N . GLY A 1 617 ? -8.390 18.053 -10.157 1.00 74.31 617 GLY A N 1
ATOM 4698 C CA . GLY A 1 617 ? -7.105 18.346 -10.796 1.00 74.31 617 GLY A CA 1
ATOM 4699 C C . GLY A 1 617 ? -6.183 17.127 -10.868 1.00 74.31 617 GLY A C 1
ATOM 4700 O O . GLY A 1 617 ? -5.596 16.868 -11.920 1.00 74.31 617 GLY A O 1
ATOM 4701 N N . ALA A 1 618 ? -6.102 16.345 -9.786 1.00 71.38 618 ALA A N 1
ATOM 4702 C CA . ALA A 1 618 ? -5.292 15.130 -9.745 1.00 71.38 618 ALA A CA 1
ATOM 4703 C C . ALA A 1 618 ? -5.852 14.055 -10.684 1.00 71.38 618 ALA A C 1
ATOM 4705 O O . ALA A 1 618 ? -5.096 13.457 -11.446 1.00 71.38 618 ALA A O 1
ATOM 4706 N N . LEU A 1 619 ? -7.178 13.869 -10.700 1.00 80.75 619 LEU A N 1
ATOM 4707 C CA . LEU A 1 619 ? -7.838 12.955 -11.636 1.00 80.75 619 LEU A CA 1
ATOM 4708 C C . LEU A 1 619 ? -7.598 13.366 -13.094 1.00 80.75 619 LEU A C 1
ATOM 4710 O O . LEU A 1 619 ? -7.247 12.521 -13.914 1.00 80.75 619 LEU A O 1
ATOM 4714 N N . LYS A 1 620 ? -7.708 14.660 -13.426 1.00 84.25 620 LYS A N 1
ATOM 4715 C CA . LYS A 1 620 ? -7.416 15.155 -14.781 1.00 84.25 620 LYS A CA 1
ATOM 4716 C C . LYS A 1 620 ? -5.979 14.845 -15.198 1.00 84.25 620 LYS A C 1
ATOM 4718 O O . LYS A 1 620 ? -5.773 14.325 -16.296 1.00 84.25 620 LYS A O 1
ATOM 4723 N N . LYS A 1 621 ? -5.010 15.168 -14.336 1.00 81.75 621 LYS A N 1
ATOM 4724 C CA . LYS A 1 621 ? -3.588 14.890 -14.571 1.00 81.75 621 LYS A CA 1
ATOM 4725 C C . LYS A 1 621 ? -3.367 13.399 -14.829 1.00 81.75 621 LYS A C 1
ATOM 4727 O O . LYS A 1 621 ? -2.686 13.032 -15.779 1.00 81.75 621 LYS A O 1
ATOM 4732 N N . LEU A 1 622 ? -4.009 12.548 -14.035 1.00 81.50 622 LEU A N 1
ATOM 4733 C CA . LEU A 1 622 ? -3.878 11.103 -14.138 1.00 81.50 622 LEU A CA 1
ATOM 4734 C C . LEU A 1 622 ? -4.483 10.545 -15.443 1.00 81.50 622 LEU A C 1
ATOM 4736 O O . LEU A 1 622 ? -3.844 9.744 -16.117 1.00 81.50 622 LEU A O 1
ATOM 4740 N N . PHE A 1 623 ? -5.667 11.010 -15.859 1.00 85.25 623 PHE A N 1
ATOM 4741 C CA . PHE A 1 623 ? -6.312 10.587 -17.116 1.00 85.25 623 PHE A CA 1
ATOM 4742 C C . PHE A 1 623 ? -5.642 11.132 -18.389 1.00 85.25 623 PHE A C 1
ATOM 4744 O O . PHE A 1 623 ? -5.738 10.522 -19.465 1.00 85.25 623 PHE A O 1
ATOM 4751 N N . THR A 1 624 ? -5.007 12.299 -18.278 1.00 85.94 624 THR A N 1
ATOM 4752 C CA . THR A 1 624 ? -4.458 13.044 -19.416 1.00 85.94 624 THR A CA 1
ATOM 4753 C C . THR A 1 624 ? -2.937 12.957 -19.405 1.00 85.94 624 THR A C 1
ATOM 4755 O O . THR A 1 624 ? -2.381 12.104 -20.094 1.00 85.94 624 THR A O 1
ATOM 4758 N N . ASP A 1 625 ? -2.285 13.764 -18.571 1.00 84.62 625 ASP A N 1
ATOM 4759 C CA . ASP A 1 625 ? -0.844 14.029 -18.599 1.00 84.62 625 ASP A CA 1
ATOM 4760 C C . ASP A 1 625 ? 0.014 12.800 -18.245 1.00 84.62 625 ASP A C 1
ATOM 4762 O O . ASP A 1 625 ? 1.074 12.566 -18.839 1.00 84.62 625 ASP A O 1
ATOM 4766 N N . ASP A 1 626 ? -0.408 12.010 -17.253 1.00 84.12 626 ASP A N 1
ATOM 4767 C CA . ASP A 1 626 ? 0.372 10.859 -16.791 1.00 84.12 626 ASP A CA 1
ATOM 4768 C C . ASP A 1 626 ? 0.277 9.694 -17.787 1.00 84.12 626 ASP A C 1
ATOM 4770 O O . ASP A 1 626 ? 1.308 9.123 -18.151 1.00 84.12 626 ASP A O 1
ATOM 4774 N N . ILE A 1 627 ? -0.916 9.409 -18.321 1.00 87.06 627 ILE A N 1
ATOM 4775 C CA . ILE A 1 627 ? -1.110 8.400 -19.377 1.00 87.06 627 ILE A CA 1
ATOM 4776 C C . ILE A 1 627 ? -0.422 8.818 -20.684 1.00 87.06 627 ILE A C 1
ATOM 4778 O O . ILE A 1 627 ? 0.201 7.981 -21.335 1.00 87.06 627 ILE A O 1
ATOM 4782 N N . GLU A 1 628 ? -0.485 10.096 -21.065 1.00 88.56 628 GLU A N 1
ATOM 4783 C CA . GLU A 1 628 ? 0.162 10.604 -22.283 1.00 88.56 628 GLU A CA 1
ATOM 4784 C C . GLU A 1 628 ? 1.686 10.446 -22.232 1.00 88.56 628 GLU A C 1
ATOM 4786 O O . GLU A 1 628 ? 2.307 10.068 -23.220 1.00 88.56 628 GLU A O 1
ATOM 4791 N N . SER A 1 629 ? 2.307 10.589 -21.059 1.00 83.44 629 SER A N 1
ATOM 4792 C CA . SER A 1 629 ? 3.756 10.383 -20.924 1.00 83.44 629 SER A CA 1
ATOM 4793 C C . SER A 1 629 ? 4.236 8.952 -21.224 1.00 83.44 629 SER A C 1
ATOM 4795 O O . SER A 1 629 ? 5.403 8.757 -21.568 1.00 83.44 629 SER A O 1
ATOM 4797 N N . ILE A 1 630 ? 3.345 7.955 -21.141 1.00 84.56 630 ILE A N 1
ATOM 4798 C CA . ILE A 1 630 ? 3.636 6.558 -21.499 1.00 84.56 630 ILE A CA 1
ATOM 4799 C C . ILE A 1 630 ? 3.745 6.398 -23.025 1.00 84.56 630 ILE A C 1
ATOM 4801 O O . ILE A 1 630 ? 4.418 5.479 -23.501 1.00 84.56 630 ILE A O 1
ATOM 4805 N N . GLU A 1 631 ? 3.144 7.305 -23.807 1.00 88.69 631 GLU A N 1
ATOM 4806 C CA . GLU A 1 631 ? 3.224 7.293 -25.270 1.00 88.69 631 GLU A CA 1
ATOM 4807 C C . GLU A 1 631 ? 4.676 7.287 -25.741 1.00 88.69 631 GLU A C 1
ATOM 4809 O O . GLU A 1 631 ? 5.037 6.444 -26.554 1.00 88.69 631 GLU A O 1
ATOM 4814 N N . LEU A 1 632 ? 5.527 8.158 -25.191 1.00 83.88 632 LEU A N 1
ATOM 4815 C CA . LEU A 1 632 ? 6.921 8.291 -25.621 1.00 83.88 632 LEU A CA 1
ATOM 4816 C C . LEU A 1 632 ? 7.706 6.976 -25.459 1.00 83.88 632 LEU A C 1
ATOM 4818 O O . LEU A 1 632 ? 8.497 6.598 -26.328 1.00 83.88 632 LEU A O 1
ATOM 4822 N N . LEU A 1 633 ? 7.434 6.241 -24.376 1.00 83.06 633 LEU A N 1
ATOM 4823 C CA . LEU A 1 633 ? 8.034 4.935 -24.109 1.00 83.06 633 LEU A CA 1
ATOM 4824 C C . LEU A 1 633 ? 7.595 3.888 -25.150 1.00 83.06 633 LEU A C 1
ATOM 4826 O O . LEU A 1 633 ? 8.420 3.135 -25.672 1.00 83.06 633 LEU A O 1
ATOM 4830 N N . LEU A 1 634 ? 6.296 3.825 -25.449 1.00 84.94 634 LEU A N 1
ATOM 4831 C CA . LEU A 1 634 ? 5.732 2.816 -26.349 1.00 84.94 634 LEU A CA 1
ATOM 4832 C C . LEU A 1 634 ? 5.976 3.131 -27.829 1.00 84.94 634 LEU A C 1
ATOM 4834 O O . LEU A 1 634 ? 6.239 2.213 -28.605 1.00 84.94 634 LEU A O 1
ATOM 4838 N N . ALA A 1 635 ? 5.878 4.406 -28.206 1.00 87.88 635 ALA A N 1
ATOM 4839 C CA . ALA A 1 635 ? 5.939 4.875 -29.584 1.00 87.88 635 ALA A CA 1
ATOM 4840 C C . ALA A 1 635 ? 7.381 5.002 -30.101 1.00 87.88 635 ALA A C 1
ATOM 4842 O O . ALA A 1 635 ? 7.644 4.657 -31.254 1.00 87.88 635 ALA A O 1
ATOM 4843 N N . HIS A 1 636 ? 8.318 5.441 -29.255 1.00 87.44 636 HIS A N 1
ATOM 4844 C CA . HIS A 1 636 ? 9.696 5.719 -29.674 1.00 87.44 636 HIS A CA 1
ATOM 4845 C C . HIS A 1 636 ? 10.712 4.832 -28.964 1.00 87.44 636 HIS A C 1
ATOM 4847 O O . HIS A 1 636 ? 11.442 4.099 -29.627 1.00 87.44 636 HIS A O 1
ATOM 4853 N N . MET A 1 637 ? 10.740 4.833 -27.627 1.00 85.12 637 MET A N 1
ATOM 4854 C CA . MET A 1 637 ? 11.834 4.192 -26.884 1.00 85.12 637 MET A CA 1
ATOM 4855 C C . MET A 1 637 ? 11.993 2.706 -27.194 1.00 85.12 637 MET A C 1
ATOM 4857 O O . MET A 1 637 ? 13.103 2.258 -27.471 1.00 85.12 637 MET A O 1
ATOM 4861 N N . ILE A 1 638 ? 10.907 1.928 -27.129 1.00 84.94 638 ILE A N 1
ATOM 4862 C CA . ILE A 1 638 ? 10.992 0.479 -27.347 1.00 84.94 638 ILE A CA 1
ATOM 4863 C C . ILE A 1 638 ? 11.371 0.177 -28.809 1.00 84.94 638 ILE A C 1
ATOM 4865 O O . ILE A 1 638 ? 12.363 -0.524 -29.020 1.00 84.94 638 ILE A O 1
ATOM 4869 N N . PRO A 1 639 ? 10.661 0.689 -29.834 1.00 87.31 639 PRO A N 1
ATOM 4870 C CA . PRO A 1 639 ? 10.945 0.299 -31.216 1.00 87.31 639 PRO A CA 1
ATOM 4871 C C . PRO A 1 639 ? 12.241 0.904 -31.764 1.00 87.31 639 PRO A C 1
ATOM 4873 O O . PRO A 1 639 ? 13.039 0.178 -32.359 1.00 87.31 639 PRO A O 1
ATOM 4876 N N . GLU A 1 640 ? 12.498 2.193 -31.520 1.00 87.44 640 GLU A N 1
ATOM 4877 C CA . GLU A 1 640 ? 13.729 2.851 -31.972 1.00 87.44 640 GLU A CA 1
ATOM 4878 C C . GLU A 1 640 ? 14.937 2.406 -31.153 1.00 87.44 640 GLU A C 1
ATOM 4880 O O . GLU A 1 640 ? 16.010 2.213 -31.717 1.00 87.44 640 GLU A O 1
ATOM 4885 N N . GLY A 1 641 ? 14.781 2.171 -29.846 1.00 87.31 641 GLY A N 1
ATOM 4886 C CA . GLY A 1 641 ? 15.852 1.639 -29.004 1.00 87.31 641 GLY A CA 1
ATOM 4887 C C . GLY A 1 641 ? 16.330 0.269 -29.487 1.00 87.31 641 GLY A C 1
ATOM 4888 O O . GLY A 1 641 ? 17.530 0.070 -29.677 1.00 87.31 641 GLY A O 1
ATOM 4889 N N . ILE A 1 642 ? 15.403 -0.655 -29.776 1.00 87.81 642 ILE A N 1
ATOM 4890 C CA . ILE A 1 642 ? 15.734 -1.974 -30.342 1.00 87.81 642 ILE 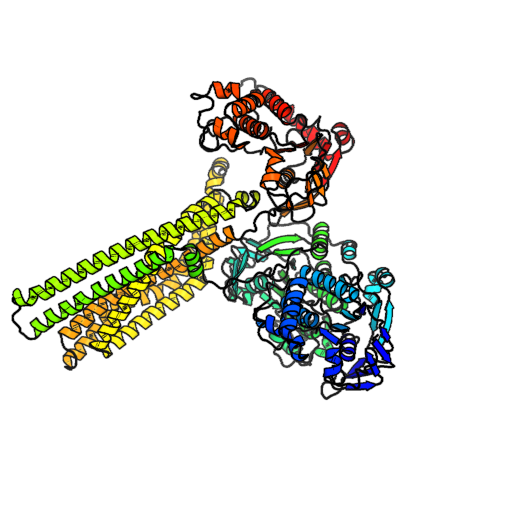A CA 1
ATOM 4891 C C . ILE A 1 642 ? 16.412 -1.825 -31.710 1.00 87.81 642 ILE A C 1
ATOM 4893 O O . ILE A 1 642 ? 17.430 -2.478 -31.963 1.00 87.81 642 ILE A O 1
ATOM 4897 N N . ALA A 1 643 ? 15.889 -0.961 -32.584 1.00 87.56 643 ALA A N 1
ATOM 4898 C CA . ALA A 1 643 ? 16.470 -0.727 -33.903 1.00 87.56 643 ALA A CA 1
ATOM 4899 C C . ALA A 1 643 ? 17.893 -0.139 -33.810 1.00 87.56 643 ALA A C 1
ATOM 4901 O O . ALA A 1 643 ? 18.807 -0.653 -34.453 1.00 87.56 643 ALA A O 1
ATOM 4902 N N . ASN A 1 644 ? 18.116 0.862 -32.956 1.00 88.31 644 ASN A N 1
ATOM 4903 C CA . ASN A 1 644 ? 19.409 1.532 -32.784 1.00 88.31 644 ASN A CA 1
ATOM 4904 C C . ASN A 1 644 ? 20.481 0.610 -32.185 1.00 88.31 644 ASN A C 1
ATOM 4906 O O . ASN A 1 644 ? 21.635 0.632 -32.627 1.00 88.31 644 ASN A O 1
ATOM 4910 N N . ILE A 1 645 ? 20.103 -0.238 -31.219 1.00 88.62 645 ILE A N 1
ATOM 4911 C CA . ILE A 1 645 ? 20.989 -1.283 -30.685 1.00 88.62 645 ILE A CA 1
ATOM 4912 C C . ILE A 1 645 ? 21.341 -2.272 -31.800 1.00 88.62 645 ILE A C 1
ATOM 4914 O O . ILE A 1 645 ? 22.513 -2.588 -31.996 1.00 88.62 645 ILE A O 1
ATOM 4918 N N . SER A 1 646 ? 20.343 -2.716 -32.570 1.00 86.38 646 SER A N 1
ATOM 4919 C CA . SER A 1 646 ? 20.544 -3.675 -33.662 1.00 86.38 646 SER A CA 1
ATOM 4920 C C . SER A 1 646 ? 21.518 -3.143 -34.718 1.00 86.38 646 SER A C 1
ATOM 4922 O O . SER A 1 646 ? 22.432 -3.860 -35.121 1.00 86.38 646 SER A O 1
ATOM 4924 N N . VAL A 1 647 ? 21.379 -1.877 -35.129 1.00 86.44 647 VAL A N 1
ATOM 4925 C CA . VAL A 1 647 ? 22.301 -1.244 -36.089 1.00 86.44 647 VAL A CA 1
ATOM 4926 C C . VAL A 1 647 ? 23.706 -1.132 -35.533 1.00 86.44 647 VAL A C 1
ATOM 4928 O O . VAL A 1 647 ? 24.653 -1.482 -36.230 1.00 86.44 647 VAL A O 1
ATOM 4931 N N . SER A 1 648 ? 23.852 -0.677 -34.287 1.00 88.44 648 SER A N 1
ATOM 4932 C CA . SER A 1 648 ? 25.166 -0.560 -33.649 1.00 88.44 648 SER A CA 1
ATOM 4933 C C . SER A 1 648 ? 25.886 -1.912 -33.612 1.00 88.44 648 SER A C 1
ATOM 4935 O O . SER A 1 648 ? 27.063 -1.995 -33.955 1.00 88.44 648 SER A O 1
ATOM 4937 N N . VAL A 1 649 ? 25.167 -2.992 -33.281 1.00 89.06 649 VAL A N 1
ATOM 4938 C CA . VAL A 1 649 ? 25.710 -4.359 -33.293 1.00 89.06 649 VAL A CA 1
ATOM 4939 C C . VAL A 1 649 ? 26.124 -4.779 -34.703 1.00 89.06 649 VAL A C 1
ATOM 4941 O O . VAL A 1 649 ? 27.230 -5.278 -34.890 1.00 89.06 649 VAL A O 1
ATOM 4944 N N . VAL A 1 650 ? 25.284 -4.551 -35.713 1.00 87.25 650 VAL A N 1
ATOM 4945 C CA . VAL A 1 650 ? 25.588 -4.908 -37.111 1.00 87.25 650 VAL A CA 1
ATOM 4946 C C . VAL A 1 650 ? 26.786 -4.121 -37.645 1.00 87.25 650 VAL A C 1
ATOM 4948 O O . VAL A 1 650 ? 27.639 -4.696 -38.323 1.00 87.25 650 VAL A O 1
ATOM 4951 N N . ALA A 1 651 ? 26.890 -2.833 -37.315 1.00 87.94 651 ALA A N 1
ATOM 4952 C CA . ALA A 1 651 ? 28.026 -1.993 -37.678 1.00 87.94 651 ALA A CA 1
ATOM 4953 C C . ALA A 1 651 ? 29.327 -2.510 -37.043 1.00 87.94 651 ALA A C 1
ATOM 4955 O O . ALA A 1 651 ? 30.324 -2.659 -37.747 1.00 87.94 651 ALA A O 1
ATOM 4956 N N . LEU A 1 652 ? 29.304 -2.875 -35.755 1.00 90.31 652 LEU A N 1
ATOM 4957 C CA . LEU A 1 652 ? 30.451 -3.480 -35.068 1.00 90.31 652 LEU A CA 1
ATOM 4958 C C . LEU A 1 652 ? 30.831 -4.848 -35.653 1.00 90.31 652 LEU A C 1
ATOM 4960 O O . LEU A 1 652 ? 32.006 -5.097 -35.894 1.00 90.31 652 LEU A O 1
ATOM 4964 N N . LEU A 1 653 ? 29.863 -5.721 -35.949 1.00 90.44 653 LEU A N 1
ATOM 4965 C CA . LEU A 1 653 ? 30.130 -7.020 -36.584 1.00 90.44 653 LEU A CA 1
ATOM 4966 C C . LEU A 1 653 ? 30.741 -6.859 -37.981 1.00 90.44 653 LEU A C 1
ATOM 4968 O O . LEU A 1 653 ? 31.674 -7.575 -38.341 1.00 90.44 653 LEU A O 1
ATOM 4972 N N . THR A 1 654 ? 30.247 -5.892 -38.754 1.00 86.88 654 THR A N 1
ATOM 4973 C CA . THR A 1 654 ? 30.797 -5.551 -40.073 1.00 86.88 654 THR A CA 1
ATOM 4974 C C . THR A 1 654 ? 32.224 -5.025 -39.941 1.00 86.88 654 THR A C 1
ATOM 4976 O O . THR A 1 654 ? 33.114 -5.441 -40.678 1.00 86.88 654 THR A O 1
ATOM 4979 N N . MET A 1 655 ? 32.465 -4.157 -38.960 1.00 90.12 655 MET A N 1
ATOM 4980 C CA . MET A 1 655 ? 33.786 -3.623 -38.652 1.00 90.12 655 MET A CA 1
ATOM 4981 C C . MET A 1 655 ? 34.759 -4.727 -38.217 1.00 90.12 655 MET A C 1
ATOM 4983 O O . MET A 1 655 ? 35.900 -4.726 -38.665 1.00 90.12 655 MET A O 1
ATOM 4987 N N . ALA A 1 656 ? 34.306 -5.708 -37.429 1.00 92.56 656 ALA A N 1
ATOM 4988 C CA . ALA A 1 656 ? 35.102 -6.869 -37.033 1.00 92.56 656 ALA A CA 1
ATOM 4989 C C . ALA A 1 656 ? 35.484 -7.767 -38.218 1.00 92.56 656 ALA A C 1
ATOM 4991 O O . ALA A 1 656 ? 36.589 -8.309 -38.239 1.00 92.56 656 ALA A O 1
ATOM 4992 N N . ALA A 1 657 ? 34.582 -7.918 -39.193 1.00 90.00 657 ALA A N 1
ATOM 4993 C CA . ALA A 1 657 ? 34.833 -8.691 -40.407 1.00 90.00 657 ALA A CA 1
ATOM 4994 C C . ALA A 1 657 ? 35.870 -8.029 -41.330 1.00 90.00 657 ALA A C 1
ATOM 4996 O O . ALA A 1 657 ? 36.577 -8.736 -42.042 1.00 90.00 657 ALA A O 1
ATOM 4997 N N . ILE A 1 658 ? 35.959 -6.695 -41.312 1.00 88.06 658 ILE A N 1
ATOM 4998 C CA . ILE A 1 658 ? 36.956 -5.924 -42.070 1.00 88.06 658 ILE A CA 1
ATOM 4999 C C . ILE A 1 658 ? 38.289 -5.914 -41.321 1.00 88.06 658 ILE A C 1
ATOM 5001 O O . ILE A 1 658 ? 39.305 -6.360 -41.842 1.00 88.06 658 ILE A O 1
ATOM 5005 N N . ASP A 1 659 ? 38.283 -5.420 -40.081 1.00 91.81 659 ASP A N 1
ATOM 5006 C CA . ASP A 1 659 ? 39.451 -5.413 -39.212 1.00 91.81 659 ASP A CA 1
ATOM 5007 C C . ASP A 1 659 ? 39.039 -5.538 -37.738 1.00 91.81 659 ASP A C 1
ATOM 5009 O O . ASP A 1 659 ? 38.562 -4.600 -37.088 1.00 91.81 659 ASP A O 1
ATOM 5013 N N . TRP A 1 660 ? 39.269 -6.725 -37.179 1.00 93.50 660 TRP A N 1
ATOM 5014 C CA . TRP A 1 660 ? 38.925 -7.028 -35.792 1.00 93.50 660 TRP A CA 1
ATOM 5015 C C . TRP A 1 660 ? 39.700 -6.174 -34.774 1.00 93.50 660 TRP A C 1
ATOM 5017 O O . TRP A 1 660 ? 39.205 -5.970 -33.666 1.00 93.50 660 TRP A O 1
ATOM 5027 N N . ARG A 1 661 ? 40.884 -5.646 -35.128 1.00 94.38 661 ARG A N 1
ATOM 5028 C CA . ARG A 1 661 ? 41.737 -4.847 -34.227 1.00 94.38 661 ARG A CA 1
ATOM 5029 C C . ARG A 1 661 ? 41.137 -3.460 -34.008 1.00 94.38 661 ARG A C 1
ATOM 5031 O O . ARG A 1 661 ? 40.994 -3.026 -32.866 1.00 94.38 661 ARG A O 1
ATOM 5038 N N . LEU A 1 662 ? 40.734 -2.787 -35.086 1.00 92.62 662 LEU A N 1
ATOM 5039 C CA . LEU A 1 662 ? 40.014 -1.517 -35.019 1.00 92.62 662 LEU A CA 1
ATOM 5040 C C . LEU A 1 662 ? 38.636 -1.706 -34.383 1.00 92.62 662 LEU A C 1
ATOM 5042 O O . LEU A 1 662 ? 38.254 -0.893 -33.545 1.00 92.62 662 LEU A O 1
ATOM 5046 N N . CYS A 1 663 ? 37.918 -2.792 -34.700 1.00 93.94 663 CYS A N 1
ATOM 5047 C CA . CYS A 1 663 ? 36.661 -3.116 -34.020 1.00 93.94 663 CYS A CA 1
ATOM 5048 C C . CYS A 1 663 ? 36.844 -3.239 -32.503 1.00 93.94 663 CYS A C 1
ATOM 5050 O O . CYS A 1 663 ? 36.067 -2.658 -31.747 1.00 93.94 663 CYS A O 1
ATOM 5052 N N . LEU A 1 664 ? 37.865 -3.971 -32.047 1.00 94.81 664 LEU A N 1
ATOM 5053 C CA . LEU A 1 664 ? 38.153 -4.136 -30.625 1.00 94.81 664 LEU A CA 1
ATOM 5054 C C . LEU A 1 664 ? 38.428 -2.786 -29.950 1.00 94.81 664 LEU A C 1
ATOM 5056 O O . LEU A 1 664 ? 37.895 -2.528 -28.873 1.00 94.81 664 LEU A O 1
ATOM 5060 N N . LEU A 1 665 ? 39.197 -1.906 -30.600 1.00 93.81 665 LEU A N 1
ATOM 5061 C CA . LEU A 1 665 ? 39.425 -0.542 -30.120 1.00 93.81 665 LEU A CA 1
ATOM 5062 C C . LEU A 1 665 ? 38.102 0.220 -29.945 1.00 93.81 665 LEU A C 1
ATOM 5064 O O . LEU A 1 665 ? 37.858 0.779 -28.877 1.00 93.81 665 LEU A O 1
ATOM 5068 N N . THR A 1 666 ? 37.225 0.195 -30.951 1.00 92.69 666 THR A N 1
ATOM 5069 C CA . THR A 1 666 ? 35.903 0.835 -30.869 1.00 92.69 666 THR A CA 1
ATOM 5070 C C . THR A 1 666 ? 35.044 0.239 -29.759 1.00 92.69 666 THR A C 1
ATOM 5072 O O . THR A 1 666 ? 34.419 0.988 -29.015 1.00 92.69 666 THR A O 1
ATOM 5075 N N . VAL A 1 667 ? 35.041 -1.086 -29.587 1.00 93.94 667 VAL A N 1
ATOM 5076 C CA . VAL A 1 667 ? 34.303 -1.757 -28.505 1.00 93.94 667 VAL A CA 1
ATOM 5077 C C . VAL A 1 667 ? 34.806 -1.314 -27.132 1.00 93.94 667 VAL A C 1
ATOM 5079 O O . VAL A 1 667 ? 33.987 -1.042 -26.260 1.00 93.94 667 VAL A O 1
ATOM 5082 N N . ILE A 1 668 ? 36.122 -1.182 -26.935 1.00 94.44 668 ILE A N 1
ATOM 5083 C CA . ILE A 1 668 ? 36.704 -0.699 -25.671 1.00 94.44 668 ILE A CA 1
ATOM 5084 C C . ILE A 1 668 ? 36.249 0.736 -25.373 1.00 94.44 668 ILE A C 1
ATOM 5086 O O . ILE A 1 668 ? 35.848 1.037 -24.250 1.00 94.44 668 ILE A O 1
ATOM 5090 N N . ILE A 1 669 ? 36.263 1.613 -26.379 1.00 92.62 669 ILE A N 1
ATOM 5091 C CA . ILE A 1 669 ? 35.830 3.012 -26.240 1.00 92.62 669 ILE A CA 1
ATOM 5092 C C . ILE A 1 669 ? 34.335 3.085 -25.921 1.00 92.62 669 ILE A C 1
ATOM 5094 O O . ILE A 1 669 ? 33.932 3.782 -24.991 1.00 92.62 669 ILE A O 1
ATOM 5098 N N . VAL A 1 670 ? 33.513 2.324 -26.649 1.00 92.25 670 VAL A N 1
ATOM 5099 C CA . VAL A 1 670 ? 32.071 2.219 -26.398 1.00 92.25 670 VAL A CA 1
ATOM 5100 C C . VAL A 1 670 ? 31.807 1.679 -24.993 1.00 92.25 670 VAL A C 1
ATOM 5102 O O . VAL A 1 670 ? 30.980 2.245 -24.285 1.00 92.25 670 VAL A O 1
ATOM 5105 N N . ALA A 1 671 ? 32.528 0.648 -24.547 1.00 93.25 671 ALA A N 1
ATOM 5106 C CA . ALA A 1 671 ? 32.395 0.093 -23.202 1.00 93.25 671 ALA A CA 1
ATOM 5107 C C . ALA A 1 671 ? 32.745 1.120 -22.115 1.00 93.25 671 ALA A C 1
ATOM 5109 O O . ALA A 1 671 ? 32.041 1.206 -21.110 1.00 93.25 671 ALA A O 1
ATOM 5110 N N . PHE A 1 672 ? 33.777 1.943 -22.330 1.00 93.62 672 PHE A N 1
ATOM 5111 C CA . PHE A 1 672 ? 34.124 3.033 -21.417 1.00 93.62 672 PHE A CA 1
ATOM 5112 C C . PHE A 1 672 ? 33.035 4.117 -21.381 1.00 93.62 672 PHE A C 1
ATOM 5114 O O . PHE A 1 672 ? 32.647 4.561 -20.302 1.00 93.62 672 PHE A O 1
ATOM 5121 N N . GLY A 1 673 ? 32.467 4.478 -22.538 1.00 92.12 673 GLY A N 1
ATOM 5122 C CA . GLY A 1 673 ? 31.321 5.387 -22.619 1.00 92.12 673 GLY A CA 1
ATOM 5123 C C . GLY A 1 673 ? 30.079 4.841 -21.906 1.00 92.12 673 GLY A C 1
ATOM 5124 O O . GLY A 1 673 ? 29.446 5.557 -21.131 1.00 92.12 673 GLY A O 1
ATOM 5125 N N . VAL A 1 674 ? 29.760 3.556 -22.101 1.00 90.94 674 VAL A N 1
ATOM 5126 C CA . VAL A 1 674 ? 28.637 2.883 -21.429 1.00 90.94 674 VAL A CA 1
ATOM 5127 C C . VAL A 1 674 ? 28.875 2.821 -19.921 1.00 90.94 674 VAL A C 1
ATOM 5129 O O . VAL A 1 674 ? 27.974 3.158 -19.159 1.00 90.94 674 VAL A O 1
ATOM 5132 N N . SER A 1 675 ? 30.085 2.478 -19.474 1.00 92.88 675 SER A N 1
ATOM 5133 C CA . SER A 1 675 ? 30.443 2.474 -18.051 1.00 92.88 675 SER A CA 1
ATOM 5134 C C . SER A 1 675 ? 30.296 3.864 -17.426 1.00 92.88 675 SER A C 1
ATOM 5136 O O . SER A 1 675 ? 29.639 3.993 -16.396 1.00 92.88 675 SER A O 1
ATOM 5138 N N . ALA A 1 676 ? 30.798 4.919 -18.077 1.00 92.69 676 ALA A N 1
ATOM 5139 C CA . ALA A 1 676 ? 30.622 6.295 -17.613 1.00 92.69 676 ALA A CA 1
ATOM 5140 C C . ALA A 1 676 ? 29.138 6.703 -17.538 1.00 92.69 676 ALA A C 1
ATOM 5142 O O . ALA A 1 676 ? 28.724 7.344 -16.572 1.00 92.69 676 ALA A O 1
ATOM 5143 N N . SER A 1 677 ? 28.318 6.291 -18.511 1.00 89.62 677 SER A N 1
ATOM 5144 C CA . SER A 1 677 ? 26.865 6.512 -18.467 1.00 89.62 677 SER A CA 1
ATOM 5145 C C . SER A 1 677 ? 26.178 5.724 -17.340 1.00 89.62 677 SER A C 1
ATOM 5147 O O . SER A 1 677 ? 25.255 6.234 -16.709 1.00 89.62 677 SER A O 1
ATOM 5149 N N . GLY A 1 678 ? 26.665 4.518 -17.029 1.00 88.31 678 GLY A N 1
ATOM 5150 C CA . GLY A 1 678 ? 26.204 3.709 -15.901 1.00 88.31 678 GLY A CA 1
ATOM 5151 C C . GLY A 1 678 ? 26.501 4.375 -14.559 1.00 88.31 678 GLY A C 1
ATOM 5152 O O . GLY A 1 678 ? 25.599 4.502 -13.736 1.00 88.31 678 GLY A O 1
ATOM 5153 N N . GLN A 1 679 ? 27.716 4.904 -14.380 1.00 89.94 679 GLN A N 1
ATOM 5154 C CA . GLN A 1 679 ? 28.072 5.665 -13.177 1.00 89.94 679 GLN A CA 1
ATOM 5155 C C . GLN A 1 679 ? 27.242 6.946 -13.038 1.00 89.94 679 GLN A C 1
ATOM 5157 O O . GLN A 1 679 ? 26.783 7.262 -11.943 1.00 89.94 679 GLN A O 1
ATOM 5162 N N . MET A 1 680 ? 27.006 7.671 -14.139 1.00 88.69 680 MET A N 1
ATOM 5163 C CA . MET A 1 680 ? 26.097 8.823 -14.137 1.00 88.69 680 MET A CA 1
ATOM 5164 C C . MET A 1 680 ? 24.708 8.424 -13.630 1.00 88.69 680 MET A C 1
ATOM 5166 O O . MET A 1 680 ? 24.114 9.138 -12.826 1.00 88.69 680 MET A O 1
ATOM 5170 N N . TYR A 1 681 ? 24.192 7.291 -14.109 1.00 83.62 681 TYR A N 1
ATOM 5171 C CA . TYR A 1 681 ? 22.867 6.808 -13.751 1.00 83.62 681 TYR A CA 1
ATOM 5172 C C . TYR A 1 681 ? 22.784 6.421 -12.272 1.00 83.62 681 TYR A C 1
ATOM 5174 O O . TYR A 1 681 ? 21.876 6.879 -11.587 1.00 83.62 681 TYR A O 1
ATOM 5182 N N . GLU A 1 682 ? 23.746 5.647 -11.767 1.00 81.38 682 GLU A N 1
ATOM 5183 C CA . GLU A 1 682 ? 23.794 5.212 -10.367 1.00 81.38 682 GLU A CA 1
ATOM 5184 C C . GLU A 1 682 ? 23.840 6.412 -9.411 1.00 81.38 682 GLU A C 1
ATOM 5186 O O . GLU A 1 682 ? 22.955 6.593 -8.575 1.00 81.38 682 GLU A O 1
ATOM 5191 N N . VAL A 1 683 ? 24.810 7.307 -9.606 1.00 83.44 683 VAL A N 1
ATOM 5192 C CA . VAL A 1 683 ? 24.994 8.453 -8.709 1.00 83.44 683 VAL A CA 1
ATOM 5193 C C . VAL A 1 683 ? 23.879 9.494 -8.872 1.00 83.44 683 VAL A C 1
ATOM 5195 O O . VAL A 1 683 ? 23.476 10.151 -7.907 1.00 83.44 683 VAL A O 1
ATOM 5198 N N . GLY A 1 684 ? 23.353 9.649 -10.088 1.00 80.62 684 GLY A N 1
ATOM 5199 C CA . GLY A 1 684 ? 22.203 10.505 -10.353 1.00 80.62 684 GLY A CA 1
ATOM 5200 C C . GLY A 1 684 ? 20.940 9.999 -9.662 1.00 80.62 684 GLY A C 1
ATOM 5201 O O . GLY A 1 684 ? 20.177 10.814 -9.136 1.00 80.62 684 GLY A O 1
ATOM 5202 N N . MET A 1 685 ? 20.739 8.679 -9.620 1.00 72.50 685 MET A N 1
ATOM 5203 C CA . MET A 1 685 ? 19.566 8.064 -9.005 1.00 72.50 685 MET A CA 1
ATOM 5204 C C . MET A 1 685 ? 19.591 8.163 -7.478 1.00 72.50 685 MET A C 1
ATOM 5206 O O . MET A 1 685 ? 18.561 8.498 -6.892 1.00 72.50 685 MET A O 1
ATOM 5210 N N . ASP A 1 686 ? 20.764 8.018 -6.853 1.00 71.19 686 ASP A N 1
ATOM 5211 C CA . ASP A 1 686 ? 20.961 8.193 -5.403 1.00 71.19 686 ASP A CA 1
ATOM 5212 C C . ASP A 1 686 ? 20.454 9.550 -4.877 1.00 71.19 686 ASP A C 1
ATOM 5214 O O . ASP A 1 686 ? 20.016 9.671 -3.733 1.00 71.19 686 ASP A O 1
ATOM 5218 N N . ARG A 1 687 ? 20.508 10.601 -5.706 1.00 70.19 687 ARG A N 1
ATOM 5219 C CA . ARG A 1 687 ? 20.083 11.968 -5.345 1.00 70.19 687 ARG A CA 1
ATOM 5220 C C . ARG A 1 687 ? 18.735 12.381 -5.943 1.00 70.19 687 ARG A C 1
ATOM 5222 O O . ARG A 1 687 ? 18.230 13.459 -5.624 1.00 70.19 687 ARG A O 1
ATOM 5229 N N . MET A 1 688 ? 18.137 11.541 -6.786 1.00 70.19 688 MET A N 1
ATOM 5230 C CA . MET A 1 688 ? 16.941 11.884 -7.560 1.00 70.19 688 MET A CA 1
ATOM 5231 C C . MET A 1 688 ? 15.701 12.086 -6.675 1.00 70.19 688 MET A C 1
ATOM 5233 O O . MET A 1 688 ? 14.892 12.976 -6.940 1.00 70.19 688 MET A O 1
ATOM 5237 N N . GLY A 1 689 ? 15.568 11.312 -5.592 1.00 63.38 689 GLY A N 1
ATOM 5238 C CA . GLY A 1 689 ? 14.462 11.457 -4.637 1.00 63.38 689 GLY A CA 1
ATOM 5239 C C . GLY A 1 689 ? 14.408 12.854 -4.010 1.00 63.38 689 GLY A C 1
ATOM 5240 O O . GLY A 1 689 ? 13.362 13.504 -4.022 1.00 63.38 689 GLY A O 1
ATOM 5241 N N . SER A 1 690 ? 15.555 13.364 -3.553 1.00 67.25 690 SER A N 1
ATOM 5242 C CA . SER A 1 690 ? 15.675 14.710 -2.976 1.00 67.25 690 SER A CA 1
ATOM 5243 C C . SER A 1 690 ? 15.342 15.814 -3.984 1.00 67.25 690 SER A C 1
ATOM 5245 O O . SER A 1 690 ? 14.690 16.795 -3.628 1.00 67.25 690 SER A O 1
ATOM 5247 N N . TYR A 1 691 ? 15.733 15.641 -5.251 1.00 72.56 691 TYR A N 1
ATOM 5248 C CA . TYR A 1 691 ? 15.399 16.576 -6.329 1.00 72.56 691 TYR A CA 1
ATOM 5249 C C . TYR A 1 691 ? 13.881 16.668 -6.566 1.00 72.56 691 TYR A C 1
ATOM 5251 O O . TYR A 1 691 ? 13.317 17.768 -6.610 1.00 72.56 691 TYR A O 1
ATOM 5259 N N . PHE A 1 692 ? 13.191 15.526 -6.659 1.00 69.38 692 PHE A N 1
ATOM 5260 C CA . PHE A 1 692 ? 11.733 15.514 -6.812 1.00 69.38 692 PHE A CA 1
ATOM 5261 C C . PHE A 1 692 ? 11.015 16.084 -5.587 1.00 69.38 692 PHE A C 1
ATOM 5263 O O . PHE A 1 692 ? 10.059 16.845 -5.747 1.00 69.38 692 PHE A O 1
ATOM 5270 N N . ALA A 1 693 ? 11.501 15.795 -4.377 1.00 64.44 693 ALA A N 1
ATOM 5271 C CA . ALA A 1 693 ? 10.946 16.353 -3.146 1.00 64.44 693 ALA A CA 1
ATOM 5272 C C . ALA A 1 693 ? 11.053 17.890 -3.110 1.00 64.44 693 ALA A C 1
ATOM 5274 O O . ALA A 1 693 ? 10.070 18.575 -2.813 1.00 64.44 693 ALA A O 1
ATOM 5275 N N . ALA A 1 694 ? 12.212 18.447 -3.479 1.00 70.88 694 ALA A N 1
ATOM 5276 C CA . ALA A 1 694 ? 12.408 19.894 -3.573 1.00 70.88 694 ALA A CA 1
ATOM 5277 C C . ALA A 1 694 ? 11.502 20.532 -4.642 1.00 70.88 694 ALA A C 1
ATOM 5279 O O . ALA A 1 694 ? 10.880 21.565 -4.394 1.00 70.88 694 ALA A O 1
ATOM 5280 N N . THR A 1 695 ? 11.359 19.875 -5.799 1.00 75.94 695 THR A N 1
ATOM 5281 C CA . THR A 1 695 ? 10.462 20.311 -6.884 1.00 75.94 695 THR A CA 1
ATOM 5282 C C . THR A 1 695 ? 8.998 20.333 -6.434 1.00 75.94 695 THR A C 1
ATOM 5284 O O . THR A 1 695 ? 8.275 21.297 -6.687 1.00 75.94 695 THR A O 1
ATOM 5287 N N . LYS A 1 696 ? 8.547 19.291 -5.725 1.00 67.94 696 LYS A N 1
ATOM 5288 C CA . LYS A 1 696 ? 7.184 19.209 -5.182 1.00 67.94 696 LYS A CA 1
ATOM 5289 C C . LYS A 1 696 ? 6.925 20.311 -4.153 1.00 67.94 696 LYS A C 1
ATOM 5291 O O . LYS A 1 696 ? 5.882 20.957 -4.217 1.00 67.94 696 LYS A O 1
ATOM 5296 N N . ARG A 1 697 ? 7.880 20.573 -3.250 1.00 71.88 697 ARG A N 1
ATOM 5297 C CA . ARG A 1 697 ? 7.785 21.668 -2.270 1.00 71.88 697 ARG A CA 1
ATOM 5298 C C . ARG A 1 697 ? 7.632 23.021 -2.960 1.00 71.88 697 ARG A C 1
ATOM 5300 O O . ARG A 1 697 ? 6.712 23.755 -2.619 1.00 71.88 697 ARG A O 1
ATOM 5307 N N . LEU A 1 698 ? 8.472 23.306 -3.956 1.00 81.19 698 LEU A N 1
ATOM 5308 C CA . LEU A 1 698 ? 8.387 24.533 -4.747 1.00 81.19 698 LEU A CA 1
ATOM 5309 C C . LEU A 1 698 ? 7.000 24.701 -5.383 1.00 81.19 698 LEU A C 1
ATOM 5311 O O . LEU A 1 698 ? 6.366 25.739 -5.206 1.00 81.19 698 LEU A O 1
ATOM 5315 N N . ASN A 1 699 ? 6.505 23.668 -6.069 1.00 76.12 699 ASN A N 1
ATOM 5316 C CA . ASN A 1 699 ? 5.193 23.710 -6.716 1.00 76.12 699 ASN A CA 1
ATOM 5317 C C . ASN A 1 699 ? 4.058 23.950 -5.710 1.00 76.12 699 ASN A C 1
ATOM 5319 O O . ASN A 1 699 ? 3.187 24.780 -5.961 1.00 76.12 699 ASN A O 1
ATOM 5323 N N . ASN A 1 700 ? 4.087 23.281 -4.556 1.00 72.44 700 ASN A N 1
ATOM 5324 C CA . ASN A 1 700 ? 3.078 23.468 -3.513 1.00 72.44 700 ASN A CA 1
ATOM 5325 C C . ASN A 1 700 ? 3.094 24.894 -2.949 1.00 72.44 700 ASN A C 1
ATOM 5327 O O . ASN A 1 700 ? 2.037 25.508 -2.830 1.00 72.44 700 ASN A O 1
ATOM 5331 N N . THR A 1 701 ? 4.277 25.444 -2.654 1.00 74.81 701 THR A N 1
ATOM 5332 C CA . THR A 1 701 ? 4.413 26.821 -2.155 1.00 74.81 701 THR A CA 1
ATOM 5333 C C . THR A 1 701 ? 3.920 27.846 -3.181 1.00 74.81 701 THR A C 1
ATOM 5335 O O . THR A 1 701 ? 3.268 28.819 -2.808 1.00 74.81 701 THR A O 1
ATOM 5338 N N . ILE A 1 702 ? 4.163 27.618 -4.478 1.00 80.19 702 ILE A N 1
ATOM 5339 C CA . ILE A 1 702 ? 3.632 28.472 -5.552 1.00 80.19 702 ILE A CA 1
ATOM 5340 C C . ILE A 1 702 ? 2.101 28.423 -5.581 1.00 80.19 702 ILE A C 1
ATOM 5342 O O . ILE A 1 702 ? 1.461 29.470 -5.647 1.00 80.19 702 ILE A O 1
ATOM 5346 N N . VAL A 1 703 ? 1.499 27.232 -5.511 1.00 75.06 703 VAL A N 1
ATOM 5347 C CA . VAL A 1 703 ? 0.034 27.079 -5.509 1.00 75.06 703 VAL A CA 1
ATOM 5348 C C . VAL A 1 703 ? -0.589 27.743 -4.279 1.00 75.06 703 VAL A C 1
ATOM 5350 O O . VAL A 1 703 ? -1.575 28.466 -4.416 1.00 75.06 703 VAL A O 1
ATOM 5353 N N . GLU A 1 704 ? -0.000 27.557 -3.094 1.00 73.56 704 GLU A N 1
ATOM 5354 C CA . GLU A 1 704 ? -0.442 28.207 -1.854 1.00 73.56 704 GLU A CA 1
ATOM 5355 C C . GLU A 1 704 ? -0.401 29.734 -1.984 1.00 73.56 704 GLU A C 1
ATOM 5357 O O . GLU A 1 704 ? -1.371 30.413 -1.647 1.00 73.56 704 GLU A O 1
ATOM 5362 N N . TYR A 1 705 ? 0.681 30.278 -2.548 1.00 78.31 705 TYR A N 1
ATOM 5363 C CA . TYR A 1 705 ? 0.802 31.710 -2.798 1.00 78.31 705 TYR A CA 1
ATOM 5364 C C . TYR A 1 705 ? -0.239 32.227 -3.793 1.00 78.31 705 TYR A C 1
ATOM 5366 O O . TYR A 1 705 ? -0.838 33.271 -3.549 1.00 78.31 705 TYR A O 1
ATOM 5374 N N . VAL A 1 706 ? -0.478 31.512 -4.899 1.00 77.75 706 VAL A N 1
ATOM 5375 C CA . VAL A 1 706 ? -1.465 31.912 -5.916 1.00 77.75 706 VAL A CA 1
ATOM 5376 C C . VAL A 1 706 ? -2.878 31.903 -5.336 1.00 77.75 706 VAL A C 1
ATOM 5378 O O . VAL A 1 706 ? -3.598 32.888 -5.489 1.00 77.75 706 VAL A O 1
ATOM 5381 N N . ASN A 1 707 ? -3.251 30.844 -4.615 1.00 70.12 707 ASN A N 1
ATOM 5382 C CA . ASN A 1 707 ? -4.564 30.735 -3.976 1.00 70.12 707 ASN A CA 1
ATOM 5383 C C . ASN A 1 707 ? -4.742 31.755 -2.839 1.00 70.12 707 ASN A C 1
ATOM 5385 O O . ASN A 1 707 ? -5.835 32.275 -2.639 1.00 70.12 707 ASN A O 1
ATOM 5389 N N . GLY A 1 708 ? -3.671 32.070 -2.107 1.00 66.50 708 GLY A N 1
ATOM 5390 C CA . GLY A 1 708 ? -3.668 33.058 -1.027 1.00 66.50 708 GLY A CA 1
ATOM 5391 C C . GLY A 1 708 ? -3.416 34.499 -1.480 1.00 66.50 708 GLY A C 1
ATOM 5392 O O . GLY A 1 708 ? -3.378 35.395 -0.637 1.00 66.50 708 GLY A O 1
ATOM 5393 N N . MET A 1 709 ? -3.225 34.753 -2.780 1.00 76.19 709 MET A N 1
ATOM 5394 C CA . MET A 1 709 ? -2.704 36.035 -3.271 1.00 76.19 709 MET A CA 1
ATOM 5395 C C . MET A 1 709 ? -3.630 37.211 -2.955 1.00 76.19 709 MET A C 1
ATOM 5397 O O . MET A 1 709 ? -3.154 38.299 -2.633 1.00 76.19 709 MET A O 1
ATOM 5401 N N . GLU A 1 710 ? -4.944 36.996 -3.023 1.00 65.69 710 GLU A N 1
ATOM 5402 C CA . GLU A 1 710 ? -5.940 38.011 -2.673 1.00 65.69 710 GLU A CA 1
ATOM 5403 C C . GLU A 1 710 ? -5.807 38.421 -1.201 1.00 65.69 710 GLU A C 1
ATOM 5405 O O . GLU A 1 710 ? -5.659 39.603 -0.900 1.00 65.69 710 GLU A O 1
ATOM 5410 N N . VAL A 1 711 ? -5.722 37.443 -0.295 1.00 66.56 711 VAL A N 1
ATOM 5411 C CA . VAL A 1 711 ? -5.527 37.659 1.146 1.00 66.56 711 VAL A CA 1
ATOM 5412 C C . VAL A 1 711 ? -4.198 38.373 1.406 1.00 66.56 711 VAL A C 1
ATOM 5414 O O . VAL A 1 711 ? -4.156 39.381 2.107 1.00 66.56 711 VAL A O 1
ATOM 5417 N N . VAL A 1 712 ? -3.103 37.912 0.799 1.00 67.00 712 VAL A N 1
ATOM 5418 C CA . VAL A 1 712 ? -1.773 38.523 0.972 1.00 67.00 712 VAL A CA 1
ATOM 5419 C C . VAL A 1 712 ? -1.770 39.994 0.540 1.00 67.00 712 VAL A C 1
ATOM 5421 O O . VAL A 1 712 ? -1.197 40.829 1.244 1.00 67.00 712 VAL A O 1
ATOM 5424 N N . ARG A 1 713 ? -2.443 40.326 -0.574 1.00 67.38 713 ARG A N 1
ATOM 5425 C CA . ARG A 1 713 ? -2.566 41.703 -1.082 1.00 67.38 713 ARG A CA 1
ATOM 5426 C C . ARG A 1 713 ? -3.472 42.573 -0.213 1.00 67.38 713 ARG A C 1
ATOM 5428 O O . ARG A 1 713 ? -3.115 43.716 0.052 1.00 67.38 713 ARG A O 1
ATOM 5435 N N . VAL A 1 714 ? -4.606 42.043 0.247 1.00 67.75 714 VAL A N 1
ATOM 5436 C CA . VAL A 1 714 ? -5.575 42.772 1.087 1.00 67.75 714 VAL A CA 1
ATOM 5437 C C . VAL A 1 714 ? -5.005 43.066 2.477 1.00 67.75 714 VAL A C 1
ATOM 5439 O O . VAL A 1 714 ? -5.168 44.172 2.986 1.00 67.75 714 VAL A O 1
ATOM 5442 N N . PHE A 1 715 ? -4.285 42.114 3.076 1.00 60.22 715 PHE A N 1
ATOM 5443 C CA . PHE A 1 715 ? -3.686 42.260 4.409 1.00 60.22 715 PHE A CA 1
ATOM 5444 C C . PHE A 1 715 ? -2.245 42.803 4.388 1.00 60.22 715 PHE A C 1
ATOM 5446 O O . PHE A 1 715 ? -1.602 42.863 5.435 1.00 60.22 715 PHE A O 1
ATOM 5453 N N . ASN A 1 716 ? -1.735 43.197 3.213 1.00 54.50 716 ASN A N 1
ATOM 5454 C CA . ASN A 1 716 ? -0.399 43.765 2.998 1.00 54.50 716 ASN A CA 1
ATOM 5455 C C . ASN A 1 716 ? 0.751 42.946 3.635 1.00 54.50 716 ASN A C 1
ATOM 5457 O O . ASN A 1 716 ? 1.722 43.501 4.148 1.00 54.50 716 ASN A O 1
ATOM 5461 N N . ARG A 1 717 ? 0.649 41.608 3.607 1.00 55.59 717 ARG A N 1
ATOM 5462 C CA . ARG A 1 717 ? 1.657 40.662 4.139 1.00 55.59 717 ARG A CA 1
ATOM 5463 C C . ARG A 1 717 ? 2.618 40.153 3.059 1.00 55.59 717 ARG A C 1
ATOM 5465 O O . ARG A 1 717 ? 2.984 38.981 3.023 1.00 55.59 717 ARG A O 1
ATOM 5472 N N . SER A 1 718 ? 3.014 41.034 2.148 1.00 58.31 718 SER A N 1
ATOM 5473 C CA . SER A 1 718 ? 3.811 40.671 0.972 1.00 58.31 718 SER A CA 1
ATOM 5474 C C . SER A 1 718 ? 5.207 40.136 1.330 1.00 58.31 718 SER A C 1
ATOM 5476 O O . SER A 1 718 ? 5.710 39.281 0.612 1.00 58.31 718 SER A O 1
ATOM 5478 N N . GLY A 1 719 ? 5.818 40.584 2.436 1.00 63.09 719 GLY A N 1
ATOM 5479 C CA . GLY A 1 719 ? 7.167 40.171 2.865 1.00 63.09 719 GLY A CA 1
ATOM 5480 C C . GLY A 1 719 ? 7.272 38.679 3.199 1.00 63.09 719 GLY A C 1
ATOM 5481 O O . GLY A 1 719 ? 7.930 37.941 2.471 1.00 63.09 719 GLY A O 1
ATOM 5482 N N . ASP A 1 720 ? 6.550 38.227 4.228 1.00 66.62 720 ASP A N 1
ATOM 5483 C CA . ASP A 1 720 ? 6.587 36.840 4.729 1.00 66.62 720 ASP A CA 1
ATOM 5484 C C . ASP A 1 720 ? 6.230 35.799 3.650 1.00 66.62 720 ASP A C 1
ATOM 5486 O O . ASP A 1 720 ? 6.777 34.696 3.605 1.00 66.62 720 ASP A O 1
ATOM 5490 N N . ALA A 1 721 ? 5.283 36.135 2.768 1.00 64.38 721 ALA A N 1
ATOM 5491 C CA . ALA A 1 721 ? 4.873 35.260 1.673 1.00 64.38 721 ALA A CA 1
ATOM 5492 C C . ALA A 1 721 ? 5.949 35.160 0.575 1.00 64.38 721 ALA A C 1
ATOM 5494 O O . ALA A 1 721 ? 6.139 34.091 -0.006 1.00 64.38 721 ALA A O 1
ATOM 5495 N N . THR A 1 722 ? 6.670 36.256 0.314 1.00 71.50 722 THR A N 1
ATOM 5496 C CA . THR A 1 722 ? 7.752 36.292 -0.681 1.00 71.50 722 THR A CA 1
ATOM 5497 C C . THR A 1 722 ? 8.993 35.559 -0.170 1.00 71.50 722 THR A C 1
ATOM 5499 O O . THR A 1 722 ? 9.578 34.783 -0.919 1.00 71.50 722 THR A O 1
ATOM 5502 N N . GLU A 1 723 ? 9.336 35.708 1.113 1.00 78.75 723 GLU A N 1
ATOM 5503 C CA . GLU A 1 723 ? 10.463 35.010 1.752 1.00 78.75 723 GLU A CA 1
ATOM 5504 C C . GLU A 1 723 ? 10.285 33.481 1.722 1.00 78.75 723 GLU A C 1
ATOM 5506 O O . GLU A 1 723 ? 11.214 32.737 1.404 1.00 78.75 723 GLU A O 1
ATOM 5511 N N . LYS A 1 724 ? 9.060 32.985 1.951 1.00 73.81 724 LYS A N 1
ATOM 5512 C CA . LYS A 1 724 ? 8.746 31.550 1.820 1.00 73.81 724 LYS A CA 1
ATOM 5513 C C . LYS A 1 724 ? 8.984 31.011 0.409 1.00 73.81 724 LYS A C 1
ATOM 5515 O O . LYS A 1 724 ? 9.538 29.920 0.264 1.00 73.81 724 LYS A O 1
ATOM 5520 N N . ILE A 1 725 ? 8.563 31.747 -0.623 1.00 82.88 725 ILE A N 1
ATOM 5521 C CA . ILE A 1 725 ? 8.825 31.361 -2.017 1.00 82.88 725 ILE A CA 1
ATOM 5522 C C . ILE A 1 725 ? 10.322 31.416 -2.300 1.00 82.88 725 ILE A C 1
ATOM 5524 O O . ILE A 1 725 ? 10.855 30.490 -2.904 1.00 82.88 725 ILE A O 1
ATOM 5528 N N . GLU A 1 726 ? 11.003 32.468 -1.850 1.00 84.50 726 GLU A N 1
ATOM 5529 C CA . GLU A 1 726 ? 12.439 32.628 -2.040 1.00 84.50 726 GLU A CA 1
ATOM 5530 C C . GLU A 1 726 ? 13.210 31.436 -1.460 1.00 84.50 726 GLU A C 1
ATOM 5532 O O . GLU A 1 726 ? 13.997 30.819 -2.178 1.00 84.50 726 GLU A O 1
ATOM 5537 N N . HIS A 1 727 ? 12.918 31.025 -0.224 1.00 81.12 727 HIS A N 1
ATOM 5538 C CA . HIS A 1 727 ? 13.522 29.836 0.377 1.00 81.12 727 HIS A CA 1
ATOM 5539 C C . HIS A 1 727 ? 13.209 28.546 -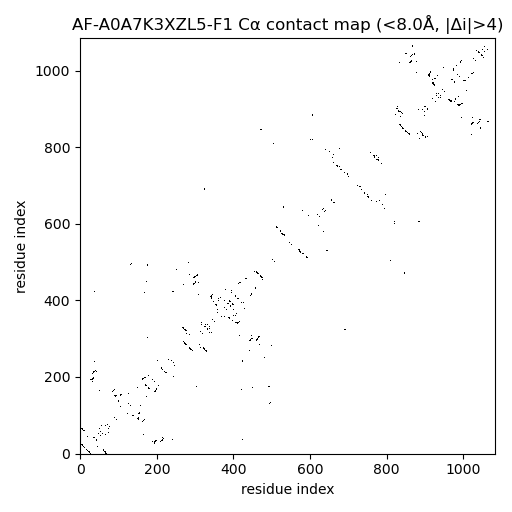0.389 1.00 81.12 727 HIS A C 1
ATOM 5541 O O . HIS A 1 727 ? 14.091 27.701 -0.552 1.00 81.12 727 HIS A O 1
ATOM 5547 N N . ALA A 1 728 ? 11.979 28.378 -0.883 1.00 77.44 728 ALA A N 1
ATOM 5548 C CA . ALA A 1 728 ? 11.618 27.209 -1.683 1.00 77.44 728 ALA A CA 1
ATOM 5549 C C . ALA A 1 728 ? 12.386 27.169 -3.019 1.00 77.44 728 ALA A C 1
ATOM 5551 O O . ALA A 1 728 ? 12.873 26.112 -3.425 1.00 77.44 728 ALA A O 1
ATOM 5552 N N . VAL A 1 729 ? 12.544 28.323 -3.675 1.00 88.19 729 VAL A N 1
ATOM 5553 C CA . VAL A 1 729 ? 13.307 28.475 -4.923 1.00 88.19 729 VAL A CA 1
ATOM 5554 C C . VAL A 1 729 ? 14.798 28.244 -4.688 1.00 88.19 729 VAL A C 1
ATOM 5556 O O . VAL A 1 729 ? 15.423 27.510 -5.451 1.00 88.19 729 VAL A O 1
ATOM 5559 N N . GLN A 1 730 ? 15.372 28.830 -3.635 1.00 86.62 730 GLN A N 1
ATOM 5560 C CA . GLN A 1 730 ? 16.777 28.640 -3.268 1.00 86.62 730 GLN A CA 1
ATOM 5561 C C . GLN A 1 730 ? 17.063 27.177 -2.919 1.00 86.62 730 GLN A C 1
ATOM 5563 O O . GLN A 1 730 ? 18.023 26.610 -3.430 1.00 86.62 730 GLN A O 1
ATOM 5568 N N . GLY A 1 731 ? 16.183 26.531 -2.148 1.00 79.44 731 GLY A N 1
ATOM 5569 C CA . GLY A 1 731 ? 16.292 25.106 -1.848 1.00 79.44 731 GLY A CA 1
ATOM 5570 C C . GLY A 1 731 ? 16.275 24.248 -3.115 1.00 79.44 731 GLY A C 1
ATOM 5571 O O . GLY A 1 731 ? 17.152 23.408 -3.299 1.00 79.44 731 GLY A O 1
ATOM 5572 N N . TYR A 1 732 ? 15.328 24.488 -4.029 1.00 85.88 732 TYR A N 1
ATOM 5573 C CA . TYR A 1 732 ? 15.300 23.800 -5.324 1.00 85.88 732 TYR A CA 1
ATOM 5574 C C . TYR A 1 732 ? 16.580 24.039 -6.137 1.00 85.88 732 TYR A C 1
ATOM 5576 O O . TYR A 1 732 ? 17.153 23.082 -6.657 1.00 85.88 732 TYR A O 1
ATOM 5584 N N . ARG A 1 733 ? 17.055 25.290 -6.216 1.00 89.56 733 ARG A N 1
ATOM 5585 C CA . ARG A 1 733 ? 18.304 25.652 -6.900 1.00 89.56 733 ARG A CA 1
ATOM 5586 C C . ARG A 1 733 ? 19.480 24.858 -6.341 1.00 89.56 733 ARG A C 1
ATOM 5588 O O . ARG A 1 733 ? 20.209 24.253 -7.118 1.00 89.56 733 ARG A O 1
ATOM 5595 N N . ASP A 1 734 ? 19.659 24.853 -5.025 1.00 84.69 734 ASP A N 1
ATOM 5596 C CA . ASP A 1 734 ? 20.813 24.230 -4.377 1.00 84.69 734 ASP A CA 1
ATOM 5597 C C . ASP A 1 734 ? 20.804 22.710 -4.577 1.00 84.69 734 ASP A C 1
ATOM 5599 O O . ASP A 1 734 ? 21.834 22.126 -4.912 1.00 84.69 734 ASP A O 1
ATOM 5603 N N . PHE A 1 735 ? 19.633 22.069 -4.488 1.00 81.62 735 PHE A N 1
ATOM 5604 C CA . PHE A 1 735 ? 19.496 20.646 -4.812 1.00 81.62 735 PHE A CA 1
ATOM 5605 C C . PHE A 1 735 ? 19.740 20.350 -6.294 1.00 81.62 735 PHE A C 1
ATOM 5607 O O . PHE A 1 735 ? 20.429 19.380 -6.611 1.00 81.62 735 PHE A O 1
ATOM 5614 N N . ALA A 1 736 ? 19.202 21.166 -7.203 1.00 85.00 736 ALA A N 1
ATOM 5615 C CA . ALA A 1 736 ? 19.394 20.990 -8.639 1.00 85.00 736 ALA A CA 1
ATOM 5616 C C . ALA A 1 736 ? 20.871 21.151 -9.032 1.00 85.00 736 ALA A C 1
ATOM 5618 O O . ALA A 1 736 ? 21.395 20.328 -9.781 1.00 85.00 736 ALA A O 1
ATOM 5619 N N . LEU A 1 737 ? 21.559 22.156 -8.481 1.00 89.25 737 LEU A N 1
ATOM 5620 C CA . LEU A 1 737 ? 22.991 22.363 -8.686 1.00 89.25 737 LEU A CA 1
ATOM 5621 C C . LEU A 1 737 ? 23.806 21.213 -8.096 1.00 89.25 737 LEU A C 1
ATOM 5623 O O . LEU A 1 737 ? 24.621 20.640 -8.806 1.00 89.25 737 LEU A O 1
ATOM 5627 N N . ALA A 1 738 ? 23.536 20.796 -6.857 1.00 83.81 738 ALA A N 1
ATOM 5628 C CA . ALA A 1 738 ? 24.248 19.683 -6.227 1.00 83.81 738 ALA A CA 1
ATOM 5629 C C . ALA A 1 738 ? 24.013 18.335 -6.933 1.00 83.81 738 ALA A C 1
ATOM 5631 O O . ALA A 1 738 ? 24.860 17.442 -6.871 1.00 83.81 738 ALA A O 1
ATOM 5632 N N . TRP A 1 739 ? 22.856 18.141 -7.569 1.00 84.12 739 TRP A N 1
ATOM 5633 C CA . TRP A 1 739 ? 22.592 16.983 -8.423 1.00 84.12 739 TRP A CA 1
ATOM 5634 C C . TRP A 1 739 ? 23.393 17.072 -9.725 1.00 84.12 739 TRP A C 1
ATOM 5636 O O . TRP A 1 739 ? 24.078 16.118 -10.108 1.00 84.12 739 TRP A O 1
ATOM 5646 N N . TYR A 1 740 ? 23.369 18.241 -10.364 1.00 87.94 740 TYR A N 1
ATOM 5647 C CA . TYR A 1 740 ? 24.071 18.484 -11.616 1.00 87.94 740 TYR A CA 1
ATOM 5648 C C . TYR A 1 740 ? 25.593 18.418 -11.462 1.00 87.94 740 TYR A C 1
ATOM 5650 O O . TYR A 1 740 ? 26.246 17.799 -12.289 1.00 87.94 740 TYR A O 1
ATOM 5658 N N . GLU A 1 741 ? 26.168 18.969 -10.392 1.00 90.19 741 GLU A N 1
ATOM 5659 C CA . GLU A 1 741 ? 27.609 18.930 -10.098 1.00 90.19 741 GLU A CA 1
ATOM 5660 C C . GLU A 1 741 ? 28.162 17.506 -10.050 1.00 90.19 741 GLU A C 1
ATOM 5662 O O . GLU A 1 741 ? 29.297 17.261 -10.455 1.00 90.19 741 GLU A O 1
ATOM 5667 N N . VAL A 1 742 ? 27.352 16.555 -9.585 1.00 88.12 742 VAL A N 1
ATOM 5668 C CA . VAL A 1 742 ? 27.756 15.155 -9.479 1.00 88.12 742 VAL A CA 1
ATOM 5669 C C . VAL A 1 742 ? 27.515 14.389 -10.784 1.00 88.12 742 VAL A C 1
ATOM 5671 O O . VAL A 1 742 ? 28.324 13.538 -11.150 1.00 88.12 742 VAL A O 1
ATOM 5674 N N . CYS A 1 743 ? 26.445 14.701 -11.522 1.00 88.50 743 CYS A N 1
ATOM 5675 C CA . CYS A 1 743 ? 26.142 14.051 -12.804 1.00 88.50 743 CYS A CA 1
ATOM 5676 C C . CYS A 1 743 ? 27.002 14.584 -13.963 1.00 88.50 743 CYS A C 1
ATOM 5678 O O . CYS A 1 743 ? 27.359 13.835 -14.874 1.00 88.50 743 CYS A O 1
ATOM 5680 N N . TRP A 1 744 ? 27.337 15.876 -13.937 1.00 92.69 744 TRP A N 1
ATOM 5681 C CA . TRP A 1 744 ? 27.991 16.596 -15.029 1.00 92.69 744 TRP A CA 1
ATOM 5682 C C . TRP A 1 744 ? 29.333 15.996 -15.460 1.00 92.69 744 TRP A C 1
ATOM 5684 O O . TRP A 1 744 ? 29.510 15.828 -16.666 1.00 92.69 744 TRP A O 1
ATOM 5694 N N . PRO A 1 745 ? 30.267 15.623 -14.558 1.00 93.69 745 PRO A N 1
ATOM 5695 C CA . PRO A 1 745 ? 31.539 15.032 -14.968 1.00 93.69 745 PRO A CA 1
ATOM 5696 C C . PRO A 1 745 ? 31.340 13.766 -15.802 1.00 93.69 745 PRO A C 1
ATOM 5698 O O . PRO A 1 745 ? 31.946 13.617 -16.861 1.00 93.69 745 PRO A O 1
ATOM 5701 N N . TRP A 1 746 ? 30.432 12.888 -15.377 1.00 92.25 746 TRP A N 1
ATOM 5702 C CA . TRP A 1 746 ? 30.110 11.667 -16.110 1.00 92.25 746 TRP A CA 1
ATOM 5703 C C . TRP A 1 746 ? 29.424 11.966 -17.439 1.00 92.25 746 TRP A C 1
ATOM 5705 O O . TRP A 1 746 ? 29.755 11.345 -18.449 1.00 92.25 746 TRP A O 1
ATOM 5715 N N . MET A 1 747 ? 28.529 12.960 -17.455 1.00 89.44 747 MET A N 1
ATOM 5716 C CA . MET A 1 747 ? 27.862 13.423 -18.669 1.00 89.44 747 MET A CA 1
ATOM 5717 C C . MET A 1 747 ? 28.831 13.974 -19.709 1.00 89.44 747 MET A C 1
ATOM 5719 O O . MET A 1 747 ? 28.751 13.616 -20.884 1.00 89.44 747 MET A O 1
ATOM 5723 N N . ALA A 1 748 ? 29.793 14.781 -19.272 1.00 92.31 748 ALA A N 1
ATOM 5724 C CA . ALA A 1 748 ? 30.856 15.287 -20.123 1.00 92.31 748 ALA A CA 1
ATOM 5725 C C . ALA A 1 748 ? 31.738 14.147 -20.662 1.00 92.31 748 ALA A C 1
ATOM 5727 O O . ALA A 1 748 ? 32.088 14.158 -21.841 1.00 92.31 748 ALA A O 1
ATOM 5728 N N . VAL A 1 749 ? 32.060 13.145 -19.834 1.00 92.56 749 VAL A N 1
ATOM 5729 C CA . VAL A 1 749 ? 32.876 11.988 -20.237 1.00 92.56 749 VAL A CA 1
ATOM 5730 C C . VAL A 1 749 ? 32.164 11.146 -21.294 1.00 92.56 749 VAL A C 1
ATOM 5732 O O . VAL A 1 749 ? 32.704 10.996 -22.390 1.00 92.56 749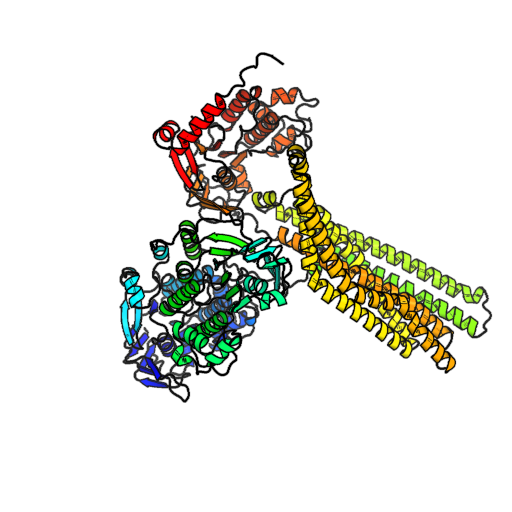 VAL A O 1
ATOM 5735 N 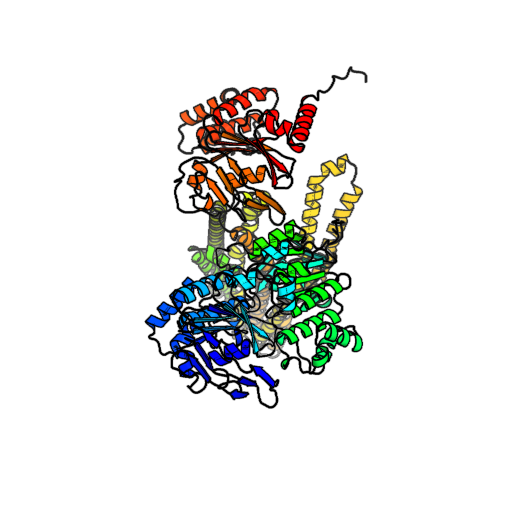N . TYR A 1 750 ? 30.961 10.624 -21.021 1.00 89.88 750 TYR A N 1
ATOM 5736 C CA . TYR A 1 750 ? 30.278 9.770 -22.002 1.00 89.88 750 TYR A CA 1
ATOM 5737 C C . TYR A 1 750 ? 29.879 10.561 -23.254 1.00 89.88 750 TYR A C 1
ATOM 5739 O O . TYR A 1 750 ? 29.988 10.039 -24.364 1.00 89.88 750 TYR A O 1
ATOM 5747 N N . GLY A 1 751 ? 29.465 11.825 -23.093 1.00 88.06 751 GLY A N 1
ATOM 5748 C CA . GLY A 1 751 ? 29.134 12.709 -24.206 1.00 88.06 751 GLY A CA 1
ATOM 5749 C C . GLY A 1 751 ? 30.341 12.921 -25.115 1.00 88.06 751 GLY A C 1
ATOM 5750 O O . GLY A 1 751 ? 30.249 12.718 -26.321 1.00 88.06 751 GLY A O 1
ATOM 5751 N N . SER A 1 752 ? 31.505 13.232 -24.541 1.00 90.75 752 SER A N 1
ATOM 5752 C CA . SER A 1 752 ? 32.749 13.352 -25.304 1.00 90.75 752 SER A CA 1
ATOM 5753 C C . SER A 1 752 ? 33.084 12.052 -26.038 1.00 90.75 752 SER A C 1
ATOM 5755 O O . SER A 1 752 ? 33.312 12.072 -27.246 1.00 90.75 752 SER A O 1
ATOM 5757 N N . ILE A 1 753 ? 33.040 10.908 -25.348 1.00 91.44 753 ILE A N 1
ATOM 5758 C CA . ILE A 1 753 ? 33.404 9.602 -25.914 1.00 91.44 753 ILE A CA 1
ATOM 5759 C C . ILE A 1 753 ? 32.532 9.237 -27.118 1.00 91.44 753 ILE A C 1
ATOM 5761 O O . ILE A 1 753 ? 33.072 8.918 -28.177 1.00 91.44 753 ILE A O 1
ATOM 5765 N N . PHE A 1 754 ? 31.202 9.294 -26.990 1.00 88.94 754 PHE A N 1
ATOM 5766 C CA . PHE A 1 754 ? 30.318 8.865 -28.076 1.00 88.94 754 PHE A CA 1
ATOM 5767 C C . PHE A 1 754 ? 30.376 9.796 -29.285 1.00 88.94 754 PHE A C 1
ATOM 5769 O O . PHE A 1 754 ? 30.365 9.310 -30.412 1.00 88.94 754 PHE A O 1
ATOM 5776 N N . TRP A 1 755 ? 30.518 11.109 -29.087 1.00 87.44 755 TRP A N 1
ATOM 5777 C CA . TRP A 1 755 ? 30.668 12.048 -30.203 1.00 87.44 755 TRP A CA 1
ATOM 5778 C C . TRP A 1 755 ? 32.057 12.000 -30.862 1.00 87.44 755 TRP A C 1
ATOM 5780 O O . TRP A 1 755 ? 32.206 12.467 -31.991 1.00 87.44 755 TRP A O 1
ATOM 5790 N N . THR A 1 756 ? 33.069 11.420 -30.203 1.00 88.50 756 THR A N 1
ATOM 5791 C CA . THR A 1 756 ? 34.465 11.413 -30.683 1.00 88.50 756 THR A CA 1
ATOM 5792 C C . THR A 1 756 ? 35.062 10.023 -30.912 1.00 88.50 756 THR A C 1
ATOM 5794 O O . THR A 1 756 ? 36.275 9.910 -31.046 1.00 88.50 756 THR A O 1
ATOM 5797 N N . ILE A 1 757 ? 34.261 8.961 -31.062 1.00 88.69 757 ILE A N 1
ATOM 5798 C CA . ILE A 1 757 ? 34.761 7.595 -31.349 1.00 88.69 757 ILE A CA 1
ATOM 5799 C C . ILE A 1 757 ? 35.787 7.590 -32.500 1.00 88.69 757 ILE A C 1
ATOM 5801 O O . ILE A 1 757 ? 36.849 6.967 -32.404 1.00 88.69 757 ILE A O 1
ATOM 5805 N N . THR A 1 758 ? 35.517 8.356 -33.560 1.00 87.56 758 THR A N 1
ATOM 5806 C CA . THR A 1 758 ? 36.396 8.485 -34.728 1.00 87.56 758 THR A CA 1
ATOM 5807 C C . THR A 1 758 ? 37.788 9.031 -34.385 1.00 87.56 758 THR A C 1
ATOM 5809 O O . THR A 1 758 ? 38.763 8.632 -35.021 1.00 87.56 758 THR A O 1
ATOM 5812 N N . LEU A 1 759 ? 37.915 9.896 -33.367 1.00 89.62 759 LEU A N 1
ATOM 5813 C CA . LEU A 1 759 ? 39.190 10.481 -32.926 1.00 89.62 759 LEU A CA 1
ATOM 5814 C C . LEU A 1 759 ? 40.209 9.405 -32.535 1.00 89.62 759 LEU A C 1
ATOM 5816 O O . LEU A 1 759 ? 41.407 9.602 -32.715 1.00 89.62 759 LEU A O 1
ATOM 5820 N N . TYR A 1 760 ? 39.737 8.267 -32.031 1.00 88.25 760 TYR A N 1
ATOM 5821 C CA . TYR A 1 760 ? 40.590 7.167 -31.602 1.00 88.25 760 TYR A CA 1
ATOM 5822 C C . TYR A 1 760 ? 40.889 6.184 -32.738 1.00 88.25 760 TYR A C 1
ATOM 5824 O O . TYR A 1 760 ? 42.019 5.714 -32.867 1.00 88.25 760 TYR A O 1
ATOM 5832 N N . THR A 1 761 ? 39.907 5.893 -33.598 1.00 89.88 761 THR A N 1
ATOM 5833 C CA . THR A 1 761 ? 40.107 4.979 -34.736 1.00 89.88 761 THR A CA 1
ATOM 5834 C C . THR A 1 761 ? 40.964 5.595 -35.841 1.00 89.88 761 THR A C 1
ATOM 5836 O O . THR A 1 761 ? 41.646 4.869 -36.561 1.00 89.88 761 THR A O 1
ATOM 5839 N N . LEU A 1 762 ? 40.963 6.926 -35.965 1.00 90.88 762 LEU A N 1
ATOM 5840 C CA . LEU A 1 762 ? 41.683 7.661 -37.004 1.00 90.88 762 LEU A CA 1
ATOM 5841 C C . LEU A 1 762 ? 43.220 7.497 -36.928 1.00 90.88 762 LEU A C 1
ATOM 5843 O O . LEU A 1 762 ? 43.814 6.996 -37.882 1.00 90.88 762 LEU A O 1
ATOM 5847 N N . PRO A 1 763 ? 43.914 7.839 -35.826 1.00 93.25 763 PRO A N 1
ATOM 5848 C CA . PRO A 1 763 ? 45.372 7.714 -35.767 1.00 93.25 763 PRO A CA 1
ATOM 5849 C C . PRO A 1 763 ? 45.846 6.254 -35.841 1.00 93.25 763 PRO A C 1
ATOM 5851 O O . PRO A 1 763 ? 46.854 5.967 -36.485 1.00 93.25 763 PRO A O 1
ATOM 5854 N N . VAL A 1 764 ? 45.109 5.320 -35.227 1.00 92.56 764 VAL A N 1
ATOM 5855 C CA . VAL A 1 764 ? 45.464 3.891 -35.225 1.00 92.56 764 VAL A CA 1
ATOM 5856 C C . VAL A 1 764 ? 45.268 3.269 -36.609 1.00 92.56 764 VAL A C 1
ATOM 5858 O O . VAL A 1 764 ? 46.144 2.554 -37.090 1.00 92.56 764 VAL A O 1
ATOM 5861 N N . GLY A 1 765 ? 44.163 3.580 -37.291 1.00 92.56 765 GLY A N 1
ATOM 5862 C CA . GLY A 1 765 ? 43.935 3.103 -38.654 1.00 92.56 765 GLY A CA 1
ATOM 5863 C C . GLY A 1 765 ? 44.926 3.698 -39.659 1.00 92.56 765 GLY A C 1
ATOM 5864 O O . GLY A 1 765 ? 45.440 2.971 -40.507 1.00 92.56 765 GLY A O 1
ATOM 5865 N N . ALA A 1 766 ? 45.295 4.977 -39.510 1.00 92.44 766 ALA A N 1
ATOM 5866 C CA . ALA A 1 766 ? 46.356 5.592 -40.311 1.00 92.44 766 ALA A CA 1
ATOM 5867 C C . ALA A 1 766 ? 47.714 4.893 -40.113 1.00 92.44 766 ALA A C 1
ATOM 5869 O O . ALA A 1 766 ? 48.424 4.638 -41.086 1.00 92.44 766 ALA A O 1
ATOM 5870 N N . LEU A 1 767 ? 48.058 4.518 -38.875 1.00 93.62 767 LEU A N 1
ATOM 5871 C CA . LEU A 1 767 ? 49.257 3.727 -38.593 1.00 93.62 767 LEU A CA 1
ATOM 5872 C C . LEU A 1 767 ? 49.202 2.349 -39.274 1.00 93.62 767 LEU A C 1
ATOM 5874 O O . LEU A 1 767 ? 50.198 1.919 -39.850 1.00 93.62 767 LEU A O 1
ATOM 5878 N N . PHE A 1 768 ? 48.054 1.667 -39.264 1.00 93.94 768 PHE A N 1
ATOM 5879 C CA . PHE A 1 768 ? 47.899 0.373 -39.941 1.00 93.94 768 PHE A CA 1
ATOM 5880 C C . PHE A 1 768 ? 48.026 0.456 -41.461 1.00 93.94 768 PHE A C 1
ATOM 5882 O O . PHE A 1 768 ? 48.557 -0.488 -42.054 1.00 93.94 768 PHE A O 1
ATOM 5889 N N . ILE A 1 769 ? 47.622 1.575 -42.070 1.00 93.50 769 ILE A N 1
ATOM 5890 C CA . ILE A 1 769 ? 47.889 1.859 -43.486 1.00 93.50 769 ILE A CA 1
ATOM 5891 C C . ILE A 1 769 ? 49.391 2.038 -43.725 1.00 93.50 769 ILE A C 1
ATOM 5893 O O . ILE A 1 769 ? 49.937 1.420 -44.635 1.00 93.50 769 ILE A O 1
ATOM 5897 N N . LEU A 1 770 ? 50.081 2.836 -42.898 1.00 92.94 770 LEU A N 1
ATOM 5898 C CA . LEU A 1 770 ? 51.531 3.050 -43.023 1.00 92.94 770 LEU A CA 1
ATOM 5899 C C . LEU A 1 770 ? 52.335 1.752 -42.843 1.00 92.94 770 LEU A C 1
ATOM 5901 O O . LEU A 1 770 ? 53.365 1.571 -43.486 1.00 92.94 770 LEU A O 1
ATOM 5905 N N . LEU A 1 771 ? 51.848 0.841 -41.996 1.00 93.06 771 LEU A N 1
ATOM 5906 C CA . LEU A 1 771 ? 52.414 -0.495 -41.790 1.00 93.06 771 LEU A CA 1
ATOM 5907 C C . LEU A 1 771 ? 52.010 -1.506 -42.881 1.00 93.06 771 LEU A C 1
ATOM 5909 O O . LEU A 1 771 ? 52.462 -2.648 -42.841 1.00 93.06 771 LEU A O 1
ATOM 5913 N N . GLY A 1 772 ? 51.153 -1.121 -43.832 1.00 88.75 772 GLY A N 1
ATOM 5914 C CA . GLY A 1 772 ? 50.694 -1.980 -44.928 1.00 88.75 772 GLY A CA 1
ATOM 5915 C C . GLY A 1 772 ? 49.737 -3.101 -44.508 1.00 88.75 772 GLY A C 1
ATOM 5916 O O . GLY A 1 772 ? 49.560 -4.059 -45.253 1.00 88.75 772 GLY A O 1
ATOM 5917 N N . THR A 1 773 ? 49.131 -3.010 -43.320 1.00 90.19 773 THR A N 1
ATOM 5918 C CA . THR A 1 773 ? 48.234 -4.047 -42.767 1.00 90.19 773 THR A CA 1
ATOM 5919 C C . THR A 1 773 ? 46.744 -3.756 -42.958 1.00 90.19 773 THR A C 1
ATOM 5921 O O . THR A 1 773 ? 45.925 -4.570 -42.536 1.00 90.19 773 THR A O 1
ATOM 5924 N N . LEU A 1 774 ? 46.402 -2.597 -43.530 1.00 91.50 774 LEU A N 1
ATOM 5925 C CA . LEU A 1 774 ? 45.038 -2.142 -43.803 1.00 91.50 774 LEU A CA 1
ATOM 5926 C C . LEU A 1 774 ? 45.033 -1.297 -45.084 1.00 91.50 774 LEU A C 1
ATOM 5928 O O . LEU A 1 774 ? 45.924 -0.465 -45.272 1.00 91.50 774 LEU A O 1
ATOM 5932 N N . SER A 1 775 ? 44.044 -1.480 -45.958 1.00 89.44 775 SER A N 1
ATOM 5933 C CA . SER A 1 775 ? 43.907 -0.664 -47.168 1.00 89.44 775 SER A CA 1
ATOM 5934 C C . SER A 1 775 ? 43.187 0.668 -46.904 1.00 89.44 775 SER A C 1
ATOM 5936 O O . SER A 1 775 ? 42.421 0.820 -45.950 1.00 89.44 775 SER A O 1
ATOM 5938 N N . VAL A 1 776 ? 43.406 1.655 -47.782 1.00 87.75 776 VAL A N 1
ATOM 5939 C CA . VAL A 1 776 ? 42.737 2.968 -47.696 1.00 87.75 776 VAL A CA 1
ATOM 5940 C C . VAL A 1 776 ? 41.202 2.852 -47.781 1.00 87.75 776 VAL A C 1
ATOM 5942 O O . VAL A 1 776 ? 40.533 3.487 -46.964 1.00 87.75 776 VAL A O 1
ATOM 5945 N N . PRO A 1 777 ? 40.609 2.042 -48.687 1.00 87.50 777 PRO A N 1
ATOM 5946 C CA . PRO A 1 777 ? 39.160 1.851 -48.725 1.00 87.50 777 PRO A CA 1
ATOM 5947 C C . PRO A 1 777 ? 38.606 1.227 -47.438 1.00 87.50 777 PRO A C 1
ATOM 5949 O O . PRO A 1 777 ? 37.600 1.709 -46.917 1.00 87.50 777 PRO A O 1
ATOM 5952 N N . GLU A 1 778 ? 39.264 0.192 -46.895 1.00 88.44 778 GLU A N 1
ATOM 5953 C CA . GLU A 1 778 ? 38.819 -0.489 -45.664 1.00 88.44 778 GLU A CA 1
ATOM 5954 C C . GLU A 1 778 ? 38.822 0.480 -44.484 1.00 88.44 778 GLU A C 1
ATOM 5956 O O . GLU A 1 778 ? 37.869 0.540 -43.711 1.00 88.44 778 GLU A O 1
ATOM 5961 N N . TYR A 1 779 ? 39.860 1.310 -44.400 1.00 89.12 779 TYR A N 1
ATOM 5962 C CA . TYR A 1 779 ? 39.965 2.352 -43.394 1.00 89.12 779 TYR A CA 1
ATOM 5963 C C . TYR A 1 779 ? 38.853 3.407 -43.502 1.00 89.12 779 TYR A C 1
ATOM 5965 O O . TYR A 1 779 ? 38.244 3.751 -42.489 1.00 89.12 779 TYR A O 1
ATOM 5973 N N . ILE A 1 780 ? 38.533 3.894 -44.709 1.00 87.81 780 ILE A N 1
ATOM 5974 C CA . ILE A 1 780 ? 37.444 4.869 -44.901 1.00 87.81 780 ILE A CA 1
ATOM 5975 C C . ILE A 1 780 ? 36.096 4.274 -44.474 1.00 87.81 780 ILE A C 1
ATOM 5977 O O . ILE A 1 780 ? 35.318 4.947 -43.799 1.00 87.81 780 ILE A O 1
ATOM 5981 N N . LEU A 1 781 ? 35.835 3.008 -44.808 1.00 87.12 781 LEU A N 1
ATOM 5982 C CA . LEU A 1 781 ? 34.616 2.316 -44.391 1.00 87.12 781 LEU A CA 1
ATOM 5983 C C . LEU A 1 781 ? 34.512 2.210 -42.863 1.00 87.12 781 LEU A C 1
ATOM 5985 O O . LEU A 1 781 ? 33.450 2.488 -42.303 1.00 87.12 781 LEU A O 1
ATOM 5989 N N . VAL A 1 782 ? 35.616 1.876 -42.186 1.00 88.00 782 VAL A N 1
ATOM 5990 C CA . VAL A 1 782 ? 35.681 1.857 -40.718 1.00 88.00 782 VAL A CA 1
ATOM 5991 C C . VAL A 1 782 ? 35.378 3.242 -40.136 1.00 88.00 782 VAL A C 1
ATOM 5993 O O . VAL A 1 782 ? 34.564 3.345 -39.221 1.00 88.00 782 VAL A O 1
ATOM 5996 N N . LEU A 1 783 ? 35.952 4.317 -40.689 1.00 87.94 783 LEU A N 1
ATOM 5997 C CA . LEU A 1 783 ? 35.667 5.683 -40.231 1.00 87.94 783 LEU A CA 1
ATOM 5998 C C . LEU A 1 783 ? 34.187 6.055 -40.397 1.00 87.94 783 LEU A C 1
ATOM 6000 O O . LEU A 1 783 ? 33.595 6.621 -39.479 1.00 87.94 783 LEU A O 1
ATOM 6004 N N . CYS A 1 784 ? 33.575 5.720 -41.537 1.00 86.00 784 CYS A N 1
ATOM 6005 C CA . CYS A 1 784 ? 32.156 5.975 -41.783 1.00 86.00 784 CYS A CA 1
ATOM 6006 C C . CYS A 1 784 ? 31.249 5.255 -40.772 1.00 86.00 784 CYS A C 1
ATOM 6008 O O . CYS A 1 784 ? 30.300 5.860 -40.274 1.00 86.00 784 CYS A O 1
ATOM 6010 N N . MET A 1 785 ? 31.556 3.999 -40.432 1.00 86.25 785 MET A N 1
ATOM 6011 C CA . MET A 1 785 ? 30.804 3.243 -39.422 1.00 86.25 785 MET A CA 1
ATOM 6012 C C . MET A 1 785 ? 31.001 3.817 -38.012 1.00 86.25 785 MET A C 1
ATOM 6014 O O . MET A 1 785 ? 30.029 3.944 -37.265 1.00 86.25 785 MET A O 1
ATOM 6018 N N . SER A 1 786 ? 32.225 4.232 -37.664 1.00 85.56 786 SER A N 1
ATOM 6019 C CA . SER A 1 786 ? 32.528 4.873 -36.376 1.00 85.56 786 SER A CA 1
ATOM 6020 C C . SER A 1 786 ? 31.703 6.144 -36.137 1.00 85.56 786 SER A C 1
ATOM 6022 O O . SER A 1 786 ? 31.238 6.354 -35.016 1.00 85.56 786 SER A O 1
ATOM 6024 N N . PHE A 1 787 ? 31.456 6.958 -37.174 1.00 81.75 787 PHE A N 1
ATOM 6025 C CA . PHE A 1 787 ? 30.588 8.141 -37.068 1.00 81.75 787 PHE A CA 1
ATOM 6026 C C . PHE A 1 787 ? 29.133 7.786 -36.725 1.00 81.75 787 PHE A C 1
ATOM 6028 O O . PHE A 1 787 ? 28.504 8.484 -35.933 1.00 81.75 787 PHE A O 1
ATOM 6035 N N . GLY A 1 788 ? 28.599 6.703 -37.299 1.00 81.75 788 GLY A N 1
ATOM 6036 C CA . GLY A 1 788 ? 27.209 6.294 -37.081 1.00 81.75 788 GLY A CA 1
ATOM 6037 C C . GLY A 1 788 ? 26.954 5.730 -35.681 1.00 81.75 788 GLY A C 1
ATOM 6038 O O . GLY A 1 788 ? 25.943 6.056 -35.058 1.00 81.75 788 GLY A O 1
ATOM 6039 N N . ILE A 1 789 ? 27.884 4.919 -35.160 1.00 86.75 789 ILE A N 1
ATOM 6040 C CA . ILE A 1 789 ? 27.734 4.226 -33.865 1.00 86.75 789 ILE A CA 1
ATOM 6041 C C . ILE A 1 789 ? 27.564 5.224 -32.707 1.00 86.75 789 ILE A C 1
ATOM 6043 O O . ILE A 1 789 ? 26.697 5.039 -31.854 1.00 86.75 789 ILE A O 1
ATOM 6047 N N . GLY A 1 790 ? 28.346 6.306 -32.690 1.00 84.00 790 GLY A N 1
ATOM 6048 C CA . GLY A 1 790 ? 28.303 7.310 -31.623 1.00 84.00 790 GLY A CA 1
ATOM 6049 C C . GLY A 1 790 ? 26.939 7.988 -31.456 1.00 84.00 790 GLY A C 1
ATOM 6050 O O . GLY A 1 790 ? 26.411 8.096 -30.343 1.00 84.00 790 GLY A O 1
ATOM 6051 N N . GLN A 1 791 ? 26.334 8.394 -32.576 1.00 83.50 791 GLN A N 1
ATOM 6052 C CA . GLN A 1 791 ? 25.020 9.038 -32.600 1.00 83.50 791 GLN A CA 1
ATOM 6053 C C . GLN A 1 791 ? 23.902 8.077 -32.157 1.00 83.50 791 GLN A C 1
ATOM 6055 O O . GLN A 1 791 ? 23.043 8.461 -31.361 1.00 83.50 791 GLN A O 1
ATOM 6060 N N . LEU A 1 792 ? 23.941 6.821 -32.620 1.00 86.12 792 LEU A N 1
ATOM 6061 C CA . LEU A 1 792 ? 22.977 5.776 -32.246 1.00 86.12 792 LEU A CA 1
ATOM 6062 C C . LEU A 1 792 ? 22.994 5.502 -30.734 1.00 86.12 792 LEU A C 1
ATOM 6064 O O . LEU A 1 792 ? 21.938 5.417 -30.106 1.00 86.12 792 LEU A O 1
ATOM 6068 N N . LEU A 1 793 ? 24.188 5.415 -30.139 1.00 84.62 793 LEU A N 1
ATOM 6069 C CA . LEU A 1 793 ? 24.359 5.197 -28.699 1.00 84.62 793 LEU A CA 1
ATOM 6070 C C . LEU A 1 793 ? 23.875 6.392 -27.871 1.00 84.62 793 LEU A C 1
ATOM 6072 O O . LEU A 1 793 ? 23.213 6.209 -26.850 1.00 84.62 793 LEU A O 1
ATOM 6076 N N . SER A 1 794 ? 24.126 7.615 -28.341 1.00 84.19 794 SER A N 1
ATOM 6077 C CA . SER A 1 794 ? 23.664 8.835 -27.671 1.00 84.19 794 SER A CA 1
ATOM 6078 C C . SER A 1 794 ? 22.133 8.959 -27.670 1.00 84.19 794 SER A C 1
ATOM 6080 O O . SER A 1 794 ? 21.557 9.365 -26.662 1.00 84.19 794 SER A O 1
ATOM 6082 N N . HIS A 1 795 ? 21.452 8.543 -28.747 1.00 83.25 795 HIS A N 1
ATOM 6083 C CA . HIS A 1 795 ? 19.984 8.457 -28.779 1.00 83.25 795 HIS A CA 1
ATOM 6084 C C . HIS A 1 795 ? 19.436 7.478 -27.726 1.00 83.25 795 HIS A C 1
ATOM 6086 O O . HIS A 1 795 ? 18.466 7.796 -27.042 1.00 83.25 795 HIS A O 1
ATOM 6092 N N . ILE A 1 796 ? 20.070 6.311 -27.547 1.00 82.62 796 ILE A N 1
ATOM 6093 C CA . ILE A 1 796 ? 19.660 5.322 -26.533 1.00 82.62 796 ILE A CA 1
ATOM 6094 C C . ILE A 1 796 ? 19.788 5.905 -25.116 1.00 82.62 796 ILE A C 1
ATOM 6096 O O . ILE A 1 796 ? 18.883 5.749 -24.296 1.00 82.62 796 ILE A O 1
ATOM 6100 N N . ILE A 1 797 ? 20.880 6.619 -24.834 1.00 82.12 797 ILE A N 1
ATOM 6101 C CA . ILE A 1 797 ? 21.127 7.219 -23.514 1.00 82.12 797 ILE A CA 1
ATOM 6102 C C . ILE A 1 797 ? 20.163 8.370 -23.228 1.00 82.12 797 ILE A C 1
ATOM 6104 O O . ILE A 1 797 ? 19.684 8.491 -22.101 1.00 82.12 797 ILE A O 1
ATOM 6108 N N . GLY A 1 798 ? 19.810 9.167 -24.241 1.00 77.50 798 GLY A N 1
ATOM 6109 C CA . GLY A 1 798 ? 18.793 10.213 -24.109 1.00 77.50 798 GLY A CA 1
ATOM 6110 C C . GLY A 1 798 ? 17.462 9.673 -23.574 1.00 77.50 798 GLY A C 1
ATOM 6111 O O . GLY A 1 798 ? 16.821 10.314 -22.744 1.00 77.50 798 GLY A O 1
ATOM 6112 N N . PHE A 1 799 ? 17.093 8.449 -23.960 1.00 76.69 799 PHE A N 1
ATOM 6113 C CA . PHE A 1 799 ? 15.897 7.779 -23.457 1.00 76.69 799 PHE A CA 1
ATOM 6114 C C . PHE A 1 799 ? 16.049 7.192 -22.043 1.00 76.69 799 PHE A C 1
ATOM 6116 O O . PHE A 1 799 ? 15.057 7.095 -21.317 1.00 76.69 799 PHE A O 1
ATOM 6123 N N . MET A 1 800 ? 17.262 6.831 -21.604 1.00 74.62 800 MET A N 1
ATOM 6124 C CA . MET A 1 800 ? 17.485 6.286 -20.253 1.00 74.62 800 MET A CA 1
ATOM 6125 C C . MET A 1 800 ? 17.061 7.265 -19.151 1.00 74.62 800 MET A C 1
ATOM 6127 O O . MET A 1 800 ? 16.536 6.829 -18.127 1.00 74.62 800 MET A O 1
ATOM 6131 N N . GLY A 1 801 ? 17.218 8.576 -19.371 1.00 70.56 801 GLY A N 1
ATOM 6132 C CA . GLY A 1 801 ? 16.781 9.612 -18.426 1.00 70.56 801 GLY A CA 1
ATOM 6133 C C . GLY A 1 801 ? 15.259 9.692 -18.237 1.00 70.56 801 GLY A C 1
ATOM 6134 O O . GLY A 1 801 ? 14.791 10.147 -17.194 1.00 70.56 801 GLY A O 1
ATOM 6135 N N . SER A 1 802 ? 14.472 9.209 -19.204 1.00 71.94 802 SER A N 1
ATOM 6136 C CA . SER A 1 802 ? 13.005 9.203 -19.136 1.00 71.94 802 SER A CA 1
ATOM 6137 C C . SER A 1 802 ? 12.443 7.996 -18.377 1.00 71.94 802 SER A C 1
ATOM 6139 O O . SER A 1 802 ? 11.342 8.086 -17.835 1.00 71.94 802 SER A O 1
ATOM 6141 N N . ILE A 1 803 ? 13.187 6.884 -18.281 1.00 72.44 803 ILE A N 1
ATOM 6142 C CA . ILE A 1 803 ? 12.722 5.642 -17.630 1.00 72.44 803 ILE A CA 1
ATOM 6143 C C . ILE A 1 803 ? 12.284 5.878 -16.176 1.00 72.44 803 ILE A C 1
ATOM 6145 O O . ILE A 1 803 ? 11.177 5.460 -15.831 1.00 72.44 803 ILE A O 1
ATOM 6149 N N . PRO A 1 804 ? 13.067 6.557 -15.311 1.00 67.25 804 PRO A N 1
ATOM 6150 C CA . PRO A 1 804 ? 12.657 6.770 -13.926 1.00 67.25 804 PRO A CA 1
ATOM 6151 C C . PRO A 1 804 ? 11.408 7.655 -13.804 1.00 67.25 804 PRO A C 1
ATOM 6153 O O . PRO A 1 804 ? 10.548 7.383 -12.970 1.00 67.25 804 PRO A O 1
ATOM 6156 N N . GLN A 1 805 ? 11.267 8.671 -14.665 1.00 69.38 805 GLN A N 1
ATOM 6157 C CA . GLN A 1 805 ? 10.098 9.559 -14.676 1.00 69.38 805 GLN A CA 1
ATOM 6158 C C . GLN A 1 805 ? 8.826 8.817 -15.088 1.00 69.38 805 GLN A C 1
ATOM 6160 O O . GLN A 1 805 ? 7.785 8.954 -14.447 1.00 69.38 805 GLN A O 1
ATOM 6165 N N . VAL A 1 806 ? 8.918 8.010 -16.147 1.00 71.25 806 VAL A N 1
ATOM 6166 C CA . VAL A 1 806 ? 7.805 7.189 -16.627 1.00 71.25 806 VAL A CA 1
ATOM 6167 C C . VAL A 1 806 ? 7.438 6.141 -15.573 1.00 71.25 806 VAL A C 1
ATOM 6169 O O . VAL A 1 806 ? 6.262 6.003 -15.253 1.00 71.25 806 VAL A O 1
ATOM 6172 N N . ASN A 1 807 ? 8.421 5.488 -14.942 1.00 69.44 807 ASN A N 1
ATOM 6173 C CA . ASN A 1 807 ? 8.185 4.561 -13.830 1.00 69.44 807 ASN A CA 1
ATOM 6174 C C . ASN A 1 807 ? 7.468 5.225 -12.648 1.00 69.44 807 ASN A C 1
ATOM 6176 O O . ASN A 1 807 ? 6.516 4.649 -12.131 1.00 69.44 807 ASN A O 1
ATOM 6180 N N . TYR A 1 808 ? 7.870 6.434 -12.247 1.00 68.31 808 TYR A N 1
ATOM 6181 C CA . TYR A 1 808 ? 7.199 7.176 -11.175 1.00 68.31 808 TYR A CA 1
ATOM 6182 C C . TYR A 1 808 ? 5.730 7.479 -11.512 1.00 68.31 808 TYR A C 1
ATOM 6184 O O . TYR A 1 808 ? 4.841 7.286 -10.685 1.00 68.31 808 TYR A O 1
ATOM 6192 N N . LYS A 1 809 ? 5.446 7.902 -12.749 1.00 72.56 809 LYS A N 1
ATOM 6193 C CA . LYS A 1 809 ? 4.071 8.166 -13.202 1.00 72.56 809 LYS A CA 1
ATOM 6194 C C . LYS A 1 809 ? 3.227 6.899 -13.306 1.00 72.56 809 LYS A C 1
ATOM 6196 O O . LYS A 1 809 ? 2.057 6.918 -12.938 1.00 72.56 809 LYS A O 1
ATOM 6201 N N . ILE A 1 810 ? 3.817 5.790 -13.750 1.00 71.00 810 ILE A N 1
ATOM 6202 C CA . ILE A 1 810 ? 3.152 4.481 -13.739 1.00 71.00 810 ILE A CA 1
ATOM 6203 C C . ILE A 1 810 ? 2.817 4.075 -12.308 1.00 71.00 810 ILE A C 1
ATOM 6205 O O . ILE A 1 810 ? 1.707 3.625 -12.071 1.00 71.00 810 ILE A O 1
ATOM 6209 N N . GLN A 1 811 ? 3.726 4.270 -11.351 1.00 65.06 811 GLN A N 1
ATOM 6210 C CA . GLN A 1 811 ? 3.451 3.974 -9.943 1.00 65.06 811 GLN A CA 1
ATOM 6211 C C . GLN A 1 811 ? 2.298 4.824 -9.402 1.00 65.06 811 GLN A C 1
ATOM 6213 O O . GLN A 1 811 ? 1.434 4.303 -8.705 1.00 65.06 811 GLN A O 1
ATOM 6218 N N . ALA A 1 812 ? 2.232 6.111 -9.755 1.00 66.31 812 ALA A N 1
ATOM 6219 C CA . ALA A 1 812 ? 1.101 6.965 -9.392 1.00 66.31 812 ALA A CA 1
ATOM 6220 C C . ALA A 1 812 ? -0.222 6.471 -10.010 1.00 66.31 812 ALA A C 1
ATOM 6222 O O . ALA A 1 812 ? -1.259 6.468 -9.342 1.00 66.31 812 ALA A O 1
ATOM 6223 N N . LEU A 1 813 ? -0.182 6.003 -11.261 1.00 70.94 813 LEU A N 1
ATOM 6224 C CA . LEU A 1 813 ? -1.320 5.376 -11.926 1.00 70.94 813 LEU A CA 1
ATOM 6225 C C . LEU A 1 813 ? -1.730 4.067 -11.228 1.00 70.94 813 LEU A C 1
ATOM 6227 O O . LEU A 1 813 ? -2.902 3.888 -10.923 1.00 70.94 813 LEU A O 1
ATOM 6231 N N . GLU A 1 814 ? -0.786 3.176 -10.919 1.00 67.88 814 GLU A N 1
ATOM 6232 C CA . GLU A 1 814 ? -1.034 1.924 -10.189 1.00 67.88 814 GLU A CA 1
ATOM 6233 C C . GLU A 1 814 ? -1.638 2.195 -8.810 1.00 67.88 814 GLU A C 1
ATOM 6235 O O . GLU A 1 814 ? -2.668 1.627 -8.460 1.00 67.88 814 GLU A O 1
ATOM 6240 N N . LYS A 1 815 ? -1.079 3.152 -8.070 1.00 64.94 815 LYS A N 1
ATOM 6241 C CA . LYS A 1 815 ? -1.597 3.584 -6.772 1.00 64.94 815 LYS A CA 1
ATOM 6242 C C . LYS A 1 815 ? -3.069 3.990 -6.833 1.00 64.94 815 LYS A C 1
ATOM 6244 O O . LYS A 1 815 ? -3.844 3.641 -5.939 1.00 64.94 815 LYS A O 1
ATOM 6249 N N . ALA A 1 816 ? -3.448 4.724 -7.877 1.00 64.88 816 ALA A N 1
ATOM 6250 C CA . ALA A 1 816 ? -4.826 5.131 -8.117 1.00 64.88 816 ALA A CA 1
ATOM 6251 C C . ALA A 1 816 ? -5.742 3.951 -8.498 1.00 64.88 816 ALA A C 1
ATOM 6253 O O . ALA A 1 816 ? -6.940 3.992 -8.202 1.00 64.88 816 ALA A O 1
ATOM 6254 N N . LEU A 1 817 ? -5.181 2.920 -9.137 1.00 64.50 817 LEU A N 1
ATOM 6255 C CA . LEU A 1 817 ? -5.859 1.704 -9.596 1.00 64.50 817 LEU A CA 1
ATOM 6256 C C . LEU A 1 817 ? -5.957 0.593 -8.534 1.00 64.50 817 LEU A C 1
ATOM 6258 O O . LEU A 1 817 ? -6.723 -0.349 -8.748 1.00 64.50 817 LEU A O 1
ATOM 6262 N N . ASP A 1 818 ? -5.177 0.670 -7.452 1.00 64.06 818 ASP A N 1
ATOM 6263 C CA . ASP A 1 818 ? -5.035 -0.384 -6.431 1.00 64.06 818 ASP A CA 1
ATOM 6264 C C . ASP A 1 818 ? -5.891 -0.165 -5.171 1.00 64.06 818 ASP A C 1
ATOM 6266 O O . ASP A 1 818 ? -5.838 -0.971 -4.237 1.00 64.06 818 ASP A O 1
ATOM 6270 N N . GLN A 1 819 ? -6.696 0.902 -5.115 1.00 64.94 819 GLN A N 1
ATOM 6271 C CA . GLN A 1 819 ? -7.680 1.045 -4.038 1.00 64.94 819 GLN A CA 1
ATOM 6272 C C . GLN A 1 819 ? -8.758 -0.047 -4.145 1.00 64.94 819 GLN A C 1
ATOM 6274 O O . GLN A 1 819 ? -9.191 -0.356 -5.260 1.00 64.94 819 GLN A O 1
ATOM 6279 N N . PRO A 1 820 ? -9.168 -0.649 -3.009 1.00 67.69 820 PRO A N 1
ATOM 6280 C CA . PRO A 1 820 ? -10.189 -1.684 -3.016 1.00 67.69 820 PRO A CA 1
ATOM 6281 C C . PRO A 1 820 ? -11.508 -1.122 -3.568 1.00 67.69 820 PRO A C 1
ATOM 6283 O O . PRO A 1 820 ? -11.808 0.055 -3.338 1.00 67.69 820 PRO A O 1
ATOM 6286 N N . PRO A 1 821 ? -12.276 -1.936 -4.310 1.00 78.56 821 PRO A N 1
ATOM 6287 C CA . PRO A 1 821 ? -13.631 -1.562 -4.679 1.00 78.56 821 PRO A CA 1
ATOM 6288 C C . PRO A 1 821 ? -14.492 -1.415 -3.419 1.00 78.56 821 PRO A C 1
ATOM 6290 O O . PRO A 1 821 ? -14.169 -1.991 -2.375 1.00 78.56 821 PRO A O 1
ATOM 6293 N N . LEU A 1 822 ? -15.577 -0.654 -3.536 1.00 82.50 822 LEU A N 1
ATOM 6294 C CA . LEU A 1 822 ? -16.600 -0.552 -2.499 1.00 82.50 822 LEU A CA 1
ATOM 6295 C C . LEU A 1 822 ? -17.145 -1.954 -2.180 1.00 82.50 822 LEU A C 1
ATOM 6297 O O . LEU A 1 822 ? -17.349 -2.761 -3.092 1.00 82.50 822 LEU A O 1
ATOM 6301 N N . ARG A 1 823 ? -17.352 -2.271 -0.898 1.00 82.69 823 ARG A N 1
ATOM 6302 C CA . ARG A 1 823 ? -17.899 -3.575 -0.495 1.00 82.69 823 ARG A CA 1
ATOM 6303 C C . ARG A 1 823 ? -19.361 -3.678 -0.910 1.00 82.69 823 ARG A C 1
ATOM 6305 O O . ARG A 1 823 ? -20.211 -3.031 -0.317 1.00 82.69 823 ARG A O 1
ATOM 6312 N N . GLU A 1 824 ? -19.651 -4.530 -1.882 1.00 83.31 824 GLU A N 1
ATOM 6313 C CA . GLU A 1 824 ? -21.018 -4.860 -2.280 1.00 83.31 824 GLU A CA 1
ATOM 6314 C C . GLU A 1 824 ? -21.240 -6.373 -2.287 1.00 83.31 824 GLU A C 1
ATOM 6316 O O . GLU A 1 824 ? -20.326 -7.166 -2.541 1.00 83.31 824 GLU A O 1
ATOM 6321 N N . GLY A 1 825 ? -22.476 -6.775 -2.016 1.00 83.62 825 GLY A N 1
ATOM 6322 C CA . GLY A 1 825 ? -22.905 -8.158 -2.116 1.00 83.62 825 GLY A CA 1
ATOM 6323 C C . GLY A 1 825 ? -23.643 -8.431 -3.423 1.00 83.62 825 GLY A C 1
ATOM 6324 O O . GLY A 1 825 ? -23.709 -7.620 -4.343 1.00 83.62 825 GLY A O 1
ATOM 6325 N N . SER A 1 826 ? -24.228 -9.623 -3.517 1.00 82.50 826 SER A N 1
ATOM 6326 C CA . SER A 1 826 ? -24.993 -10.049 -4.699 1.00 82.50 826 SER A CA 1
ATOM 6327 C C . SER A 1 826 ? -26.502 -10.112 -4.455 1.00 82.50 826 SER A C 1
ATOM 6329 O O . SER A 1 826 ? -27.259 -10.439 -5.380 1.00 82.50 826 SER A O 1
ATOM 6331 N N . ALA A 1 827 ? -26.956 -9.790 -3.242 1.00 84.62 827 ALA A N 1
ATOM 6332 C CA . ALA A 1 827 ? -28.359 -9.856 -2.870 1.00 84.62 827 ALA A CA 1
ATOM 6333 C C . ALA A 1 827 ? -29.133 -8.634 -3.384 1.00 84.62 827 ALA A C 1
ATOM 6335 O O . ALA A 1 827 ? -28.621 -7.515 -3.430 1.00 84.62 827 ALA A O 1
ATOM 6336 N N . ALA A 1 828 ? -30.386 -8.862 -3.777 1.00 90.12 828 ALA A N 1
ATOM 6337 C CA . ALA A 1 828 ? -31.352 -7.780 -3.927 1.00 90.12 828 ALA A CA 1
ATOM 6338 C C . ALA A 1 828 ? -31.790 -7.278 -2.538 1.00 90.12 828 ALA A C 1
ATOM 6340 O O . ALA A 1 828 ? -31.473 -7.899 -1.519 1.00 90.12 828 ALA A O 1
ATOM 6341 N N . PHE A 1 829 ? -32.542 -6.180 -2.505 1.00 89.25 829 PHE A N 1
ATOM 6342 C CA . PHE A 1 829 ? -33.174 -5.707 -1.285 1.00 89.25 829 PHE A CA 1
ATOM 6343 C C . PHE A 1 829 ? -34.242 -6.712 -0.847 1.00 89.25 829 PHE A C 1
ATOM 6345 O O . PHE A 1 829 ? -35.176 -7.020 -1.589 1.00 89.25 829 PHE A O 1
ATOM 6352 N N . SER A 1 830 ? -34.082 -7.245 0.359 1.00 87.69 830 SER A N 1
ATOM 6353 C CA . SER A 1 830 ? -35.024 -8.164 1.004 1.00 87.69 830 SER A CA 1
ATOM 6354 C C . SER A 1 830 ? -35.469 -7.657 2.376 1.00 87.69 830 SER A C 1
ATOM 6356 O O . SER A 1 830 ? -35.937 -8.443 3.200 1.00 87.69 830 SER A O 1
ATOM 6358 N N . GLY A 1 831 ? -35.271 -6.363 2.644 1.00 81.06 831 GLY A N 1
ATOM 6359 C CA . GLY A 1 831 ? -35.680 -5.731 3.890 1.00 81.06 831 GLY A CA 1
ATOM 6360 C C . GLY A 1 831 ? -37.193 -5.791 4.087 1.00 81.06 831 GLY A C 1
ATOM 6361 O O . GLY A 1 831 ? -37.970 -5.806 3.132 1.00 81.06 831 GLY A O 1
ATOM 6362 N N . THR A 1 832 ? -37.609 -5.856 5.349 1.00 79.31 832 THR A N 1
ATOM 6363 C CA . THR A 1 832 ? -39.038 -5.898 5.722 1.00 79.31 832 THR A CA 1
ATOM 6364 C C . THR A 1 832 ? -39.624 -4.513 6.007 1.00 79.31 832 THR A C 1
ATOM 6366 O O . THR A 1 832 ? -40.843 -4.359 5.978 1.00 79.31 832 THR A O 1
ATOM 6369 N N . SER A 1 833 ? -38.756 -3.526 6.236 1.00 90.50 833 SER A N 1
ATOM 6370 C CA . SER A 1 833 ? -39.051 -2.110 6.469 1.00 90.50 833 SER A CA 1
ATOM 6371 C C . SER A 1 833 ? -38.011 -1.232 5.762 1.00 90.50 833 SER A C 1
ATOM 6373 O O . SER A 1 833 ? -37.049 -1.742 5.180 1.00 90.50 833 SER A O 1
ATOM 6375 N N . HIS A 1 834 ? -38.169 0.088 5.845 1.00 92.56 834 HIS A N 1
ATOM 6376 C CA . HIS A 1 834 ? -37.170 1.071 5.394 1.00 92.56 834 HIS A CA 1
ATOM 6377 C C . HIS A 1 834 ? -36.498 1.800 6.567 1.00 92.56 834 HIS A C 1
ATOM 6379 O O . HIS A 1 834 ? -36.168 2.985 6.461 1.00 92.56 834 HIS A O 1
ATOM 6385 N N . ASP A 1 835 ? -36.315 1.097 7.689 1.00 94.56 835 ASP A N 1
ATOM 6386 C CA . ASP A 1 835 ? -35.562 1.598 8.840 1.00 94.56 835 ASP A CA 1
ATOM 6387 C C . ASP A 1 835 ? -34.064 1.635 8.522 1.00 94.56 835 ASP A C 1
ATOM 6389 O O . ASP A 1 835 ? -33.525 0.683 7.952 1.00 94.56 835 ASP A O 1
ATOM 6393 N N . ILE A 1 836 ? -33.376 2.696 8.943 1.00 96.06 836 ILE A N 1
ATOM 6394 C CA . ILE A 1 836 ? -31.913 2.780 8.888 1.00 96.06 836 ILE A CA 1
ATOM 6395 C C . ILE A 1 836 ? -31.361 2.608 10.293 1.00 96.06 836 ILE A C 1
ATOM 6397 O O . ILE A 1 836 ? -31.697 3.379 11.192 1.00 96.06 836 ILE A O 1
ATOM 6401 N N . VAL A 1 837 ? -30.482 1.625 10.472 1.00 96.12 837 VAL A N 1
ATOM 6402 C CA . VAL A 1 837 ? -29.823 1.351 11.752 1.00 96.12 837 VAL A CA 1
ATOM 6403 C C . VAL A 1 837 ? -28.319 1.484 11.581 1.00 96.12 837 VAL A C 1
ATOM 6405 O O . VAL A 1 837 ? -27.724 0.788 10.756 1.00 96.12 837 VAL A O 1
ATOM 6408 N N . LEU A 1 838 ? -27.722 2.368 12.376 1.00 96.06 838 LEU A N 1
ATOM 6409 C CA . LEU A 1 838 ? -26.287 2.400 12.634 1.00 96.06 838 LEU A CA 1
ATOM 6410 C C . LEU A 1 838 ? -26.056 1.730 13.988 1.00 96.06 838 LEU A C 1
ATOM 6412 O O . LEU A 1 838 ? -26.708 2.104 14.964 1.00 96.06 838 LEU A O 1
ATOM 6416 N N . ASP A 1 839 ? -25.158 0.752 14.029 1.00 92.38 839 ASP A N 1
ATOM 6417 C CA . ASP A 1 839 ? -24.815 -0.028 15.220 1.00 92.38 839 ASP A CA 1
ATOM 6418 C C . ASP A 1 839 ? -23.296 0.003 15.434 1.00 92.38 839 ASP A C 1
ATOM 6420 O O . ASP A 1 839 ? -22.537 -0.488 14.594 1.00 92.38 839 ASP A O 1
ATOM 6424 N N . ASP A 1 840 ? -22.873 0.649 16.520 1.00 89.81 840 ASP A N 1
ATOM 6425 C CA . ASP A 1 840 ? -21.481 0.832 16.949 1.00 89.81 840 ASP A CA 1
ATOM 6426 C C . ASP A 1 840 ? -20.530 1.296 15.828 1.00 89.81 840 ASP A C 1
ATOM 6428 O O . ASP A 1 840 ? -19.452 0.745 15.612 1.00 89.81 840 ASP A O 1
ATOM 6432 N N . VAL A 1 841 ? -20.950 2.297 15.046 1.00 89.38 841 VAL A N 1
ATOM 6433 C CA . VAL A 1 841 ? -20.225 2.703 13.833 1.00 89.38 841 VAL A CA 1
ATOM 6434 C C . VAL A 1 841 ? -19.014 3.574 14.163 1.00 89.38 841 VAL A C 1
ATOM 6436 O O . VAL A 1 841 ? -19.158 4.687 14.684 1.00 89.38 841 VAL A O 1
ATOM 6439 N N . HIS A 1 842 ? -17.830 3.110 13.753 1.00 85.38 842 HIS A N 1
ATOM 6440 C CA . HIS A 1 842 ? -16.582 3.874 13.759 1.00 85.38 842 HIS A CA 1
ATOM 6441 C C . HIS A 1 842 ? -16.102 4.180 12.339 1.00 85.38 842 HIS A C 1
ATOM 6443 O O . HIS A 1 842 ? -16.070 3.308 11.462 1.00 85.38 842 HIS A O 1
ATOM 6449 N N . PHE A 1 843 ? -15.701 5.431 12.108 1.00 85.75 843 PHE A N 1
ATOM 6450 C CA . PHE A 1 843 ? -15.226 5.869 10.796 1.00 85.75 843 PHE A CA 1
ATOM 6451 C C . PHE A 1 843 ? -14.292 7.080 10.875 1.00 85.75 843 PHE A C 1
ATOM 6453 O O . PHE A 1 843 ? -14.595 8.056 11.567 1.00 85.75 843 PHE A O 1
ATOM 6460 N N . GLY A 1 844 ? -13.212 7.067 10.088 1.00 79.50 844 GLY A N 1
ATOM 6461 C CA . GLY A 1 844 ? -12.299 8.194 9.899 1.00 79.50 844 GLY A CA 1
ATOM 6462 C C . GLY A 1 844 ? -11.977 8.507 8.437 1.00 79.50 844 GLY A C 1
ATOM 6463 O O . GLY A 1 844 ? -12.099 7.660 7.555 1.00 79.50 844 GLY A O 1
ATOM 6464 N N . TYR A 1 845 ? -11.536 9.742 8.176 1.00 71.75 845 TYR A N 1
ATOM 6465 C CA . TYR A 1 845 ? -10.934 10.105 6.888 1.00 71.75 845 TYR A CA 1
ATOM 6466 C C . TYR A 1 845 ? -9.413 9.992 7.011 1.00 71.75 845 TYR A C 1
ATOM 6468 O O . TYR A 1 845 ? -8.764 10.830 7.641 1.00 71.75 845 TYR A O 1
ATOM 6476 N N . GLY A 1 846 ? -8.826 8.953 6.416 1.00 64.44 846 GLY A N 1
ATOM 6477 C CA . GLY A 1 846 ? -7.404 8.667 6.604 1.00 64.44 846 GLY A CA 1
ATOM 6478 C C . GLY A 1 846 ? -7.096 8.420 8.083 1.00 64.44 846 GLY A C 1
ATOM 6479 O O . GLY A 1 846 ? -7.661 7.510 8.674 1.00 64.44 846 GLY A O 1
ATOM 6480 N N . ASN A 1 847 ? -6.239 9.258 8.673 1.00 48.91 847 ASN A N 1
ATOM 6481 C CA . ASN A 1 847 ? -5.766 9.103 10.053 1.00 48.91 847 ASN A CA 1
ATOM 6482 C C . ASN A 1 847 ? -6.711 9.667 11.129 1.00 48.91 847 ASN A C 1
ATOM 6484 O O . ASN A 1 847 ? -6.507 9.383 12.313 1.00 48.91 847 ASN A O 1
ATOM 6488 N N . ASP A 1 848 ? -7.705 10.467 10.738 1.00 62.38 848 ASP A N 1
ATOM 6489 C CA . ASP A 1 848 ? -8.553 11.218 11.663 1.00 62.38 848 ASP A CA 1
ATOM 6490 C C . ASP A 1 848 ? -9.917 10.529 11.817 1.00 62.38 848 ASP A C 1
ATOM 6492 O O . ASP A 1 848 ? -10.757 10.587 10.917 1.00 62.38 848 ASP A O 1
ATOM 6496 N N . GLU A 1 849 ? -10.150 9.877 12.963 1.00 75.56 849 GLU A N 1
ATOM 6497 C CA . GLU A 1 849 ? -11.464 9.304 13.298 1.00 75.56 849 GLU A CA 1
ATOM 6498 C C . GLU A 1 849 ? -12.479 10.430 13.529 1.00 75.56 849 GLU A C 1
ATOM 6500 O O . GLU A 1 849 ? -12.263 11.326 14.351 1.00 75.56 849 GLU A O 1
ATOM 6505 N N . VAL A 1 850 ? -13.593 10.371 12.802 1.00 84.00 850 VAL A N 1
ATOM 6506 C CA . VAL A 1 850 ? -14.661 11.374 12.831 1.00 84.00 850 VAL A CA 1
ATOM 6507 C C . VAL A 1 850 ? -15.904 10.863 13.548 1.00 84.00 850 VAL A C 1
ATOM 6509 O O . VAL A 1 850 ? -16.574 11.658 14.199 1.00 84.00 850 VAL A O 1
ATOM 6512 N N . LEU A 1 851 ? -16.225 9.572 13.439 1.00 88.06 851 LEU A N 1
ATOM 6513 C CA . LEU A 1 851 ? -17.333 8.929 14.148 1.00 88.06 851 LEU A CA 1
ATOM 6514 C C . LEU A 1 851 ? -16.778 7.881 15.111 1.00 88.06 851 LEU A C 1
ATOM 6516 O O . LEU A 1 851 ? -15.956 7.064 14.701 1.00 88.06 851 LEU A O 1
ATOM 6520 N N . LYS A 1 852 ? -17.236 7.920 16.364 1.00 86.56 852 LYS A N 1
ATOM 6521 C CA . LYS A 1 852 ? -16.688 7.157 17.491 1.00 86.56 852 LYS A CA 1
ATOM 6522 C C . LYS A 1 852 ? -17.802 6.339 18.158 1.00 86.56 852 LYS A C 1
ATOM 6524 O O . LYS A 1 852 ? -18.391 6.796 19.134 1.00 86.56 852 LYS A O 1
ATOM 6529 N N . GLY A 1 853 ? -18.143 5.182 17.593 1.00 85.44 853 GLY A N 1
ATOM 6530 C CA . GLY A 1 853 ? -19.163 4.281 18.154 1.00 85.44 853 GLY A CA 1
ATOM 6531 C C . GLY A 1 853 ? -20.589 4.836 18.072 1.00 85.44 853 GLY A C 1
ATOM 6532 O O . GLY A 1 853 ? -21.344 4.826 19.044 1.00 85.44 853 GLY A O 1
ATOM 6533 N N . ILE A 1 854 ? -20.972 5.391 16.919 1.00 92.12 854 ILE A N 1
ATOM 6534 C CA . ILE A 1 854 ? -22.309 5.970 16.720 1.00 92.12 854 ILE A CA 1
ATOM 6535 C C . ILE A 1 854 ? -23.350 4.854 16.574 1.00 92.12 854 ILE A C 1
ATOM 6537 O O . ILE A 1 854 ? -23.259 4.044 15.653 1.00 92.12 854 ILE A O 1
ATOM 6541 N N . SER A 1 855 ? -24.382 4.879 17.424 1.00 93.50 855 SER A N 1
ATOM 6542 C CA . SER A 1 855 ? -25.515 3.947 17.360 1.00 93.50 855 SER A CA 1
ATOM 6543 C C . SER A 1 855 ? -26.850 4.689 17.381 1.00 93.50 855 SER A C 1
ATOM 6545 O O . SER A 1 855 ? -27.126 5.423 18.329 1.00 93.50 855 SER A O 1
ATOM 6547 N N . PHE A 1 856 ? -27.685 4.513 16.353 1.00 95.31 856 PHE A N 1
ATOM 6548 C CA . PHE A 1 856 ? -29.062 5.017 16.337 1.00 95.31 856 PHE A CA 1
ATOM 6549 C C . PHE A 1 856 ? -29.926 4.324 15.276 1.00 95.31 856 PHE A C 1
ATOM 6551 O O . PHE A 1 856 ? -29.429 3.760 14.302 1.00 95.31 856 PHE A O 1
ATOM 6558 N N . THR A 1 857 ? -31.244 4.455 15.434 1.00 96.00 857 THR A N 1
ATOM 6559 C CA . THR A 1 857 ? -32.242 4.028 14.445 1.00 96.00 857 THR A CA 1
ATOM 6560 C C . THR A 1 857 ? -33.045 5.223 13.937 1.00 96.00 857 THR A C 1
ATOM 6562 O O . THR A 1 857 ? -33.548 6.013 14.745 1.00 96.00 857 THR A O 1
ATOM 6565 N N . ALA A 1 858 ? -33.162 5.343 12.614 1.00 95.31 858 ALA A N 1
ATOM 6566 C CA . ALA A 1 858 ? -34.115 6.204 11.923 1.00 95.31 858 ALA A CA 1
ATOM 6567 C C . ALA A 1 858 ? -35.259 5.333 11.387 1.00 95.31 858 ALA A C 1
ATOM 6569 O O . ALA A 1 858 ? -35.036 4.478 10.530 1.00 95.31 858 ALA A O 1
ATOM 6570 N N . TYR A 1 859 ? -36.459 5.530 11.932 1.00 94.00 859 TYR A N 1
ATOM 6571 C CA . TYR A 1 859 ? -37.611 4.671 11.665 1.00 94.00 859 TYR A CA 1
ATOM 6572 C C . TYR A 1 859 ? -38.331 5.020 10.362 1.00 94.00 859 TYR A C 1
ATOM 6574 O O . TYR A 1 859 ? -38.358 6.175 9.929 1.00 94.00 859 TYR A O 1
ATOM 6582 N N . GLU A 1 860 ? -38.962 4.014 9.767 1.00 93.81 860 GLU A N 1
ATOM 6583 C CA . GLU A 1 860 ? -39.704 4.127 8.524 1.00 93.81 860 GLU A CA 1
ATOM 6584 C C . GLU A 1 860 ? -40.800 5.196 8.593 1.00 93.81 860 GLU A C 1
ATOM 6586 O O . GLU A 1 860 ? -41.599 5.252 9.530 1.00 93.81 860 GLU A O 1
ATOM 6591 N N . GLY A 1 861 ? -40.830 6.064 7.578 1.00 91.62 861 GLY A N 1
ATOM 6592 C CA . GLY A 1 861 ? -41.815 7.143 7.473 1.00 91.62 861 GLY A CA 1
ATOM 6593 C C . GLY A 1 861 ? -41.621 8.303 8.458 1.00 91.62 861 GLY A C 1
ATOM 6594 O O . GLY A 1 861 ? -42.452 9.211 8.460 1.00 91.62 861 GLY A O 1
ATOM 6595 N N . GLN A 1 862 ? -40.561 8.285 9.275 1.00 93.50 862 GLN A N 1
ATOM 6596 C CA . GLN A 1 862 ? -40.225 9.355 10.217 1.00 93.50 862 GLN A CA 1
ATOM 6597 C C . GLN A 1 862 ? -39.070 10.227 9.719 1.00 93.50 862 GLN A C 1
ATOM 6599 O O . GLN A 1 862 ? -38.216 9.808 8.929 1.00 93.50 862 GLN A O 1
ATOM 6604 N N . MET A 1 863 ? -39.020 11.453 10.238 1.00 93.44 863 MET A N 1
ATOM 6605 C CA . MET A 1 863 ? -37.954 12.415 10.003 1.00 93.44 863 MET A CA 1
ATOM 6606 C C . MET A 1 863 ? -36.966 12.432 11.173 1.00 93.44 863 MET A C 1
ATOM 6608 O O . MET A 1 863 ? -37.276 12.879 12.276 1.00 93.44 863 MET A O 1
ATOM 6612 N N . THR A 1 864 ? -35.739 11.983 10.907 1.00 95.25 864 THR A N 1
ATOM 6613 C CA . THR A 1 864 ? -34.608 12.042 11.837 1.00 95.25 864 THR A CA 1
ATOM 6614 C C . THR A 1 864 ? -33.665 13.180 11.451 1.00 95.25 864 THR A C 1
ATOM 6616 O O . THR A 1 864 ? -33.049 13.170 10.385 1.00 95.25 864 THR A O 1
ATOM 6619 N N . ALA A 1 865 ? -33.533 14.180 12.316 1.00 93.38 865 ALA A N 1
ATOM 6620 C CA . ALA A 1 865 ? -32.627 15.304 12.133 1.00 93.38 865 ALA A CA 1
ATOM 6621 C C . ALA A 1 865 ? -31.289 15.089 12.844 1.00 93.38 865 ALA A C 1
ATOM 6623 O O . ALA A 1 865 ? -31.238 14.544 13.939 1.00 93.38 865 ALA A O 1
ATOM 6624 N N . VAL A 1 866 ? -30.206 15.578 12.248 1.00 93.81 866 VAL A N 1
ATOM 6625 C CA . VAL A 1 866 ? -28.836 15.474 12.759 1.00 93.81 866 VAL A CA 1
ATOM 6626 C C . VAL A 1 866 ? -28.257 16.881 12.905 1.00 93.81 866 VAL A C 1
ATOM 6628 O O . VAL A 1 866 ? -28.154 17.625 11.924 1.00 93.81 866 VAL A O 1
ATOM 6631 N N . VAL A 1 867 ? -27.883 17.264 14.129 1.00 91.94 867 VAL A N 1
ATOM 6632 C CA . VAL A 1 867 ? -27.390 18.611 14.473 1.00 91.94 867 VAL A CA 1
ATOM 6633 C C . VAL A 1 867 ? -26.124 18.565 15.312 1.00 91.94 867 VAL A C 1
ATOM 6635 O O . VAL A 1 867 ? -25.818 17.559 15.933 1.00 91.94 867 VAL A O 1
ATOM 6638 N N . GLY A 1 868 ? -25.370 19.663 15.334 1.00 90.06 868 GLY A N 1
ATOM 6639 C CA . GLY A 1 868 ? -24.129 19.761 16.099 1.00 90.06 868 GLY A CA 1
ATOM 6640 C C . GLY A 1 868 ? -23.151 20.791 15.528 1.00 90.06 868 GLY A C 1
ATOM 6641 O O . GLY A 1 868 ? -23.362 21.276 14.407 1.00 90.06 868 GLY A O 1
ATOM 6642 N N . PRO A 1 869 ? -22.067 21.115 16.254 1.00 84.94 869 PRO A N 1
ATOM 6643 C CA . PRO A 1 869 ? -21.031 22.045 15.804 1.00 84.94 869 PRO A CA 1
ATOM 6644 C C . PRO A 1 869 ? -20.398 21.652 14.459 1.00 84.94 869 PRO A C 1
ATOM 6646 O O . PRO A 1 869 ? -20.493 20.510 14.004 1.00 84.94 869 PRO A O 1
ATOM 6649 N N . SER A 1 870 ? -19.743 22.599 13.783 1.00 82.44 870 SER A N 1
ATOM 6650 C CA . SER A 1 870 ? -18.974 22.271 12.572 1.00 82.44 870 SER A CA 1
ATOM 6651 C C . SER A 1 870 ? -17.881 21.247 12.901 1.00 82.44 870 SER A C 1
ATOM 6653 O O . SER A 1 870 ? -17.237 21.352 13.941 1.00 82.44 870 SER A O 1
ATOM 6655 N N . GLY A 1 871 ? -17.695 20.245 12.039 1.00 78.31 871 GLY A N 1
ATOM 6656 C CA . GLY A 1 871 ? -16.734 19.159 12.269 1.00 78.31 871 GLY A CA 1
ATOM 6657 C C . GLY A 1 871 ? -17.210 18.027 13.189 1.00 78.31 871 GLY A C 1
ATOM 6658 O O . GLY A 1 871 ? -16.459 17.083 13.389 1.00 78.31 871 GLY A O 1
ATOM 6659 N N . SER A 1 872 ? -18.450 18.047 13.697 1.00 84.75 872 SER A N 1
ATOM 6660 C CA . SER A 1 872 ? -18.963 16.991 14.593 1.00 84.75 872 SER A CA 1
ATOM 6661 C C . SER A 1 872 ? -19.298 15.645 13.923 1.00 84.75 872 SER A C 1
ATOM 6663 O O . SER A 1 872 ? -19.722 14.724 14.610 1.00 84.75 872 SER A O 1
ATOM 6665 N N . GLY A 1 873 ? -19.142 15.524 12.596 1.00 86.50 873 GLY A N 1
ATOM 6666 C CA . GLY A 1 873 ? -19.390 14.279 11.848 1.00 86.50 873 GLY A CA 1
ATOM 6667 C C . GLY A 1 873 ? -20.752 14.158 11.147 1.00 86.50 873 GLY A C 1
ATOM 6668 O O . GLY A 1 873 ? -21.031 13.126 10.544 1.00 86.50 873 GLY A O 1
ATOM 6669 N N . LYS A 1 874 ? -21.588 15.208 11.141 1.00 91.00 874 LYS A N 1
ATOM 6670 C CA . LYS A 1 874 ? -22.947 15.186 10.546 1.00 91.00 874 LYS A CA 1
ATOM 6671 C C . LYS A 1 874 ? -22.982 14.695 9.092 1.00 91.00 874 LYS A C 1
ATOM 6673 O O . LYS A 1 874 ? -23.606 13.680 8.807 1.00 91.00 874 LYS A O 1
ATOM 6678 N N . SER A 1 875 ? -22.272 15.368 8.183 1.00 88.81 875 SER A N 1
ATOM 6679 C CA . SER A 1 875 ? -22.227 14.983 6.761 1.00 88.81 875 SER A CA 1
ATOM 6680 C C . SER A 1 875 ? -21.564 13.628 6.537 1.00 88.81 875 SER A C 1
ATOM 6682 O O . SER A 1 875 ? -21.857 12.963 5.551 1.00 88.81 875 SER A O 1
ATOM 6684 N N . THR A 1 876 ? -20.712 13.176 7.459 1.00 90.62 876 THR A N 1
ATOM 6685 C CA . THR A 1 876 ? -20.147 11.824 7.409 1.00 90.62 876 THR A CA 1
ATOM 6686 C C . THR A 1 876 ? -21.235 10.769 7.597 1.00 90.62 876 THR A C 1
ATOM 6688 O O . THR A 1 876 ? -21.280 9.835 6.807 1.00 90.62 876 THR A O 1
ATOM 6691 N N . ILE A 1 877 ? -22.171 10.951 8.541 1.00 92.62 877 ILE A N 1
ATOM 6692 C CA . ILE A 1 877 ? -23.319 10.038 8.709 1.00 92.62 877 ILE A CA 1
ATOM 6693 C C . ILE A 1 877 ? -24.122 9.933 7.410 1.00 92.62 877 ILE A C 1
ATOM 6695 O O . ILE A 1 877 ? -24.377 8.830 6.935 1.00 92.62 877 ILE A O 1
ATOM 6699 N N . ALA A 1 878 ? -24.478 11.063 6.796 1.00 91.56 878 ALA A N 1
ATOM 6700 C CA . ALA A 1 878 ? -25.253 11.046 5.555 1.00 91.56 878 ALA A CA 1
ATOM 6701 C C . ALA A 1 878 ? -24.513 10.356 4.399 1.00 91.56 878 ALA A C 1
ATOM 6703 O O . ALA A 1 878 ? -25.122 9.604 3.639 1.00 91.56 878 ALA A O 1
ATOM 6704 N N . LYS A 1 879 ? -23.197 10.570 4.287 1.00 91.12 879 LYS A N 1
ATOM 6705 C CA . LYS A 1 879 ? -22.354 9.899 3.290 1.00 91.12 879 LYS A CA 1
ATOM 6706 C C . LYS A 1 879 ? -22.259 8.390 3.530 1.00 91.12 879 LYS A C 1
ATOM 6708 O O . LYS A 1 879 ? -22.287 7.644 2.560 1.00 91.12 879 LYS A O 1
ATOM 6713 N N . LEU A 1 880 ? -22.172 7.934 4.781 1.00 92.12 880 LEU A N 1
ATOM 6714 C CA . LEU A 1 880 ? -22.136 6.503 5.110 1.00 92.12 880 LEU A CA 1
ATOM 6715 C C . LEU A 1 880 ? -23.471 5.812 4.830 1.00 92.12 880 LEU A C 1
ATOM 6717 O O . LEU A 1 880 ? -23.482 4.731 4.255 1.00 92.12 880 LEU A O 1
ATOM 6721 N N . VAL A 1 881 ? -24.593 6.463 5.150 1.00 92.38 881 VAL A N 1
ATOM 6722 C CA . VAL A 1 881 ? -25.932 5.960 4.797 1.00 92.38 881 VAL A CA 1
ATOM 6723 C C . VAL A 1 881 ? -26.092 5.834 3.281 1.00 92.38 881 VAL A C 1
ATOM 6725 O O . VAL A 1 881 ? -26.642 4.852 2.801 1.00 92.38 881 VAL A O 1
ATOM 6728 N N . ALA A 1 882 ? -25.575 6.799 2.515 1.00 90.19 882 ALA A N 1
ATOM 6729 C CA . ALA A 1 882 ? -25.543 6.742 1.053 1.00 90.19 882 ALA A CA 1
ATOM 6730 C C . ALA A 1 882 ? -24.421 5.839 0.490 1.00 90.19 882 ALA A C 1
ATOM 6732 O O . ALA A 1 882 ? -24.197 5.840 -0.719 1.00 90.19 882 ALA A O 1
ATOM 6733 N N . HIS A 1 883 ? -23.700 5.115 1.354 1.00 91.44 883 HIS A N 1
ATOM 6734 C CA . HIS A 1 883 ? -22.605 4.196 1.023 1.00 91.44 883 HIS A CA 1
ATOM 6735 C C . HIS A 1 883 ? -21.471 4.823 0.193 1.00 91.44 883 HIS A C 1
ATOM 6737 O O . HIS A 1 883 ? -20.870 4.200 -0.676 1.00 91.44 883 HIS A O 1
ATOM 6743 N N . TYR A 1 884 ? -21.141 6.089 0.465 1.00 88.06 884 TYR A N 1
ATOM 6744 C CA . TYR A 1 884 ? -20.026 6.782 -0.201 1.00 88.06 884 TYR A CA 1
ATOM 6745 C C . TYR A 1 884 ? -18.651 6.277 0.247 1.00 88.06 884 TYR A C 1
ATOM 6747 O O . TYR A 1 884 ? -17.665 6.478 -0.469 1.00 88.06 884 TYR A O 1
ATOM 6755 N N . TYR A 1 885 ? -18.601 5.677 1.436 1.00 87.25 885 TYR A N 1
ATOM 6756 C CA . TYR A 1 885 ? -17.434 5.051 2.038 1.00 87.25 885 TYR A CA 1
ATOM 6757 C C . TYR A 1 885 ? -17.863 3.752 2.720 1.00 87.25 885 TYR A C 1
ATOM 6759 O O . TYR A 1 885 ? -18.980 3.667 3.234 1.00 87.25 885 TYR A O 1
ATOM 6767 N N . ASP A 1 886 ? -16.952 2.785 2.778 1.00 84.88 886 ASP A N 1
ATOM 6768 C CA . ASP A 1 886 ? -17.091 1.639 3.671 1.00 84.88 886 ASP A CA 1
ATOM 6769 C C . ASP A 1 886 ? -16.713 2.046 5.101 1.00 84.88 886 ASP A C 1
ATOM 6771 O O . ASP A 1 886 ? -15.781 2.825 5.318 1.00 84.88 886 ASP A O 1
ATOM 6775 N N . ILE A 1 887 ? -17.432 1.504 6.081 1.00 84.12 887 ILE A N 1
ATOM 6776 C CA . ILE A 1 887 ? -17.128 1.696 7.503 1.00 84.12 887 ILE A CA 1
ATOM 6777 C C . ILE A 1 887 ? -15.902 0.876 7.924 1.00 84.12 887 ILE A C 1
ATOM 6779 O O . ILE A 1 887 ? -15.648 -0.213 7.399 1.00 84.12 887 ILE A O 1
ATOM 6783 N N . GLU A 1 888 ? -15.143 1.384 8.898 1.00 71.62 888 GLU A N 1
ATOM 6784 C CA . GLU A 1 888 ? -14.025 0.630 9.476 1.00 71.62 888 GLU A CA 1
ATOM 6785 C C . GLU A 1 888 ? -14.519 -0.465 10.419 1.00 71.62 888 GLU A C 1
ATOM 6787 O O . GLU A 1 888 ? -13.929 -1.547 10.487 1.00 71.62 888 GLU A O 1
ATOM 6792 N N . SER A 1 889 ? -15.575 -0.151 11.169 1.00 72.12 889 SER A N 1
ATOM 6793 C CA . SER A 1 889 ? -16.083 -0.955 12.268 1.00 72.12 889 SER A CA 1
ATOM 6794 C C . SER A 1 889 ? -17.550 -0.609 12.564 1.00 72.12 889 SER A C 1
ATOM 6796 O O . SER A 1 889 ? -18.019 0.478 12.209 1.00 72.12 889 SER A O 1
ATOM 6798 N N . GLY A 1 890 ? -18.273 -1.556 13.163 1.00 84.50 890 GLY A N 1
ATOM 6799 C CA . GLY A 1 890 ? -19.722 -1.486 13.356 1.00 84.50 890 GLY A CA 1
ATOM 6800 C C . GLY A 1 890 ? -20.505 -2.002 12.152 1.00 84.50 890 GLY A C 1
ATOM 6801 O O . GLY A 1 890 ? -19.979 -2.750 11.322 1.00 84.50 890 GLY A O 1
ATOM 6802 N N . LYS A 1 891 ? -21.775 -1.604 12.057 1.00 89.31 891 LYS A N 1
ATOM 6803 C CA . LYS A 1 891 ? -22.680 -2.001 10.974 1.00 89.31 891 LYS A CA 1
ATOM 6804 C C . LYS A 1 891 ? -23.655 -0.885 10.601 1.00 89.31 891 LYS A C 1
ATOM 6806 O O . LYS A 1 891 ? -24.191 -0.199 11.467 1.00 89.31 891 LYS A O 1
ATOM 6811 N N . VAL A 1 892 ? -23.930 -0.748 9.302 1.00 93.81 892 VAL A N 1
ATOM 6812 C CA . VAL A 1 892 ? -25.039 0.063 8.776 1.00 93.81 892 VAL A CA 1
ATOM 6813 C C . VAL A 1 892 ? -26.008 -0.867 8.055 1.00 93.81 892 VAL A C 1
ATOM 6815 O O . VAL A 1 892 ? -25.604 -1.660 7.207 1.00 93.81 892 VAL A O 1
ATOM 6818 N N . SER A 1 893 ? -27.292 -0.796 8.390 1.00 93.75 893 SER A N 1
ATOM 6819 C CA . SER A 1 893 ? -28.314 -1.645 7.775 1.00 93.75 893 SER A CA 1
ATOM 6820 C C . SER A 1 893 ? -29.555 -0.862 7.370 1.00 93.75 893 SER A C 1
ATOM 6822 O O . SER A 1 893 ? -29.910 0.132 8.003 1.00 93.75 893 SER A O 1
ATOM 6824 N N . LEU A 1 894 ? -30.202 -1.338 6.306 1.00 94.75 894 LEU A N 1
ATOM 6825 C CA . LEU A 1 894 ? -31.469 -0.844 5.783 1.00 94.75 894 LEU A CA 1
ATOM 6826 C C . LEU A 1 894 ? -32.492 -1.987 5.818 1.00 94.75 894 LEU A C 1
ATOM 6828 O O . LEU A 1 894 ? -32.272 -3.044 5.224 1.00 94.75 894 LEU A O 1
ATOM 6832 N N . GLY A 1 895 ? -33.597 -1.802 6.541 1.00 90.44 895 GLY A N 1
ATOM 6833 C CA . GLY A 1 895 ? -34.657 -2.812 6.653 1.00 90.44 895 GLY A CA 1
ATOM 6834 C C . GLY A 1 895 ? -34.214 -4.130 7.298 1.00 90.44 895 GLY A C 1
ATOM 6835 O O . GLY A 1 895 ? -34.792 -5.182 7.010 1.00 90.44 895 GLY A O 1
ATOM 6836 N N . GLY A 1 896 ? -33.156 -4.085 8.117 1.00 88.69 896 GLY A N 1
ATOM 6837 C CA . GLY A 1 896 ? -32.515 -5.241 8.755 1.00 88.69 896 GLY A CA 1
ATOM 6838 C C . GLY A 1 896 ? -31.433 -5.937 7.917 1.00 88.69 896 GLY A C 1
ATOM 6839 O O . GLY A 1 896 ? -30.750 -6.824 8.428 1.00 88.69 896 GLY A O 1
ATOM 6840 N N . GLN A 1 897 ? -31.235 -5.536 6.660 1.00 90.62 897 GLN A N 1
ATOM 6841 C CA . GLN A 1 897 ? -30.188 -6.070 5.786 1.00 90.62 897 GLN A CA 1
ATOM 6842 C C . GLN A 1 897 ? -28.976 -5.128 5.779 1.00 90.62 897 GLN A C 1
ATOM 6844 O O . GLN A 1 897 ? -29.129 -3.911 5.698 1.00 90.62 897 GLN A O 1
ATOM 6849 N N . ASP A 1 898 ? -27.768 -5.683 5.897 1.00 91.31 898 ASP A N 1
ATOM 6850 C CA . ASP A 1 898 ? -26.527 -4.902 5.829 1.00 91.31 898 ASP A CA 1
ATOM 6851 C C . ASP A 1 898 ? -26.384 -4.244 4.455 1.00 91.31 898 ASP A C 1
ATOM 6853 O O . ASP A 1 898 ? -26.618 -4.899 3.436 1.00 91.31 898 ASP A O 1
ATOM 6857 N N . ILE A 1 899 ? -25.976 -2.974 4.411 1.00 90.75 899 ILE A N 1
ATOM 6858 C CA . ILE A 1 899 ? -25.751 -2.283 3.135 1.00 90.75 899 ILE A CA 1
ATOM 6859 C C . ILE A 1 899 ? -24.602 -2.919 2.339 1.00 90.75 899 ILE A C 1
ATOM 6861 O O . ILE A 1 899 ? -24.655 -2.935 1.112 1.00 90.75 899 ILE A O 1
ATOM 6865 N N . CYS A 1 900 ? -23.619 -3.523 3.019 1.00 88.00 900 CYS A N 1
ATOM 6866 C CA . CYS A 1 900 ? -22.484 -4.191 2.377 1.00 88.00 900 CYS A CA 1
ATOM 6867 C C . CYS A 1 900 ? -22.868 -5.530 1.721 1.00 88.00 900 CYS A C 1
ATOM 6869 O O . CYS A 1 900 ? -22.129 -6.023 0.872 1.00 88.00 900 CYS A O 1
ATOM 6871 N N . ASP A 1 901 ? -24.013 -6.121 2.091 1.00 87.56 901 ASP A N 1
ATOM 6872 C CA . ASP A 1 901 ? -24.516 -7.380 1.520 1.00 87.56 901 ASP A CA 1
ATOM 6873 C C . ASP A 1 901 ? -25.413 -7.152 0.282 1.00 87.56 901 ASP A C 1
ATOM 6875 O O . ASP A 1 901 ? -25.751 -8.102 -0.439 1.00 87.56 901 ASP A O 1
ATOM 6879 N N . MET A 1 902 ? -25.820 -5.904 0.022 1.00 88.81 902 MET A N 1
ATOM 6880 C CA . MET A 1 902 ? -26.673 -5.527 -1.110 1.00 88.81 902 MET A CA 1
ATOM 6881 C C . MET A 1 902 ? -25.853 -5.265 -2.375 1.00 88.81 902 MET A C 1
ATOM 6883 O O . MET A 1 902 ? -24.697 -4.853 -2.308 1.00 88.81 902 MET A O 1
ATOM 6887 N N . ARG A 1 903 ? -26.478 -5.435 -3.546 1.00 89.75 903 ARG A N 1
ATOM 6888 C CA . ARG A 1 903 ? -25.956 -4.839 -4.787 1.00 89.75 903 ARG A CA 1
ATOM 6889 C C . ARG A 1 903 ? -26.068 -3.320 -4.708 1.00 89.75 903 ARG A C 1
ATOM 6891 O O . ARG A 1 903 ? -27.140 -2.809 -4.372 1.00 89.75 903 ARG A O 1
ATOM 6898 N N . LEU A 1 904 ? -25.025 -2.603 -5.122 1.00 87.06 904 LEU A N 1
ATOM 6899 C CA . LEU A 1 904 ? -24.992 -1.142 -5.042 1.00 87.06 904 LEU A CA 1
ATOM 6900 C C . LEU A 1 904 ? -26.123 -0.464 -5.833 1.00 87.06 904 LEU A C 1
ATOM 6902 O O . LEU A 1 904 ? -26.697 0.521 -5.377 1.00 87.06 904 LEU A O 1
ATOM 6906 N N . GLU A 1 905 ? -26.473 -0.992 -7.009 1.00 86.75 905 GLU A N 1
ATOM 6907 C CA . GLU A 1 905 ? -27.589 -0.478 -7.819 1.00 86.75 905 GLU A CA 1
ATOM 6908 C C . GLU A 1 905 ? -28.921 -0.543 -7.059 1.00 86.75 905 GLU A C 1
ATOM 6910 O O . GLU A 1 905 ? -29.715 0.395 -7.105 1.00 86.75 905 GLU A O 1
ATOM 6915 N N . GLU A 1 906 ? -29.136 -1.619 -6.305 1.00 89.56 906 GLU A N 1
ATOM 6916 C CA . GLU A 1 906 ? -30.365 -1.824 -5.551 1.00 89.56 906 GLU A CA 1
ATOM 6917 C C . GLU A 1 906 ? -30.420 -0.914 -4.323 1.00 89.56 906 GLU A C 1
ATOM 6919 O O . GLU A 1 906 ? -31.416 -0.222 -4.130 1.00 89.56 906 GLU A O 1
ATOM 6924 N N . LEU A 1 907 ? -29.328 -0.809 -3.559 1.00 91.00 907 LEU A N 1
ATOM 6925 C CA . LEU A 1 907 ? -29.220 0.160 -2.463 1.00 91.00 907 LEU A CA 1
ATOM 6926 C C . LEU A 1 907 ? -29.449 1.594 -2.961 1.00 91.00 907 LEU A C 1
ATOM 6928 O O . LEU A 1 907 ? -30.204 2.364 -2.363 1.00 91.00 907 LEU A O 1
ATOM 6932 N N . ASN A 1 908 ? -28.849 1.939 -4.103 1.00 88.94 908 ASN A N 1
ATOM 6933 C CA . ASN A 1 908 ? -29.055 3.229 -4.737 1.00 88.94 908 ASN A CA 1
ATOM 6934 C C . ASN A 1 908 ? -30.518 3.435 -5.127 1.00 88.94 908 ASN A C 1
ATOM 6936 O O . ASN A 1 908 ? -30.997 4.550 -4.979 1.00 88.94 908 ASN A O 1
ATOM 6940 N N . ASN A 1 909 ? -31.261 2.427 -5.577 1.00 90.06 909 ASN A N 1
ATOM 6941 C CA . ASN A 1 909 ? -32.696 2.583 -5.844 1.00 90.06 909 ASN A CA 1
ATOM 6942 C C . ASN A 1 909 ? -33.499 2.886 -4.567 1.00 90.06 909 ASN A C 1
ATOM 6944 O O . ASN A 1 909 ? -34.472 3.639 -4.630 1.00 90.06 909 ASN A O 1
ATOM 6948 N N . GLN A 1 910 ? -33.059 2.377 -3.412 1.00 93.44 910 GLN A N 1
ATOM 6949 C CA . GLN A 1 910 ? -33.726 2.599 -2.127 1.00 93.44 910 GLN A CA 1
ATOM 6950 C C . GLN A 1 910 ? -33.436 3.975 -1.495 1.00 93.44 910 GLN A C 1
ATOM 6952 O O . GLN A 1 910 ? -34.251 4.461 -0.708 1.00 93.44 910 GLN A O 1
ATOM 6957 N N . ILE A 1 911 ? -32.319 4.632 -1.843 1.00 93.81 911 ILE A N 1
ATOM 6958 C CA . ILE A 1 911 ? -31.867 5.882 -1.201 1.00 93.81 911 ILE A CA 1
ATOM 6959 C C . ILE A 1 911 ? -31.719 7.032 -2.209 1.00 93.81 911 ILE A C 1
ATOM 6961 O O . ILE A 1 911 ? -30.946 6.962 -3.165 1.00 93.81 911 ILE A O 1
ATOM 6965 N N . ALA A 1 912 ? -32.388 8.162 -1.974 1.00 93.69 912 ALA A N 1
ATOM 6966 C CA . ALA A 1 912 ? -32.124 9.418 -2.678 1.00 93.69 912 ALA A CA 1
ATOM 6967 C C . ALA A 1 912 ? -31.301 10.373 -1.801 1.00 93.69 912 ALA A C 1
ATOM 6969 O O . ALA A 1 912 ? -31.794 10.910 -0.812 1.00 93.69 912 ALA A O 1
ATOM 6970 N N . TYR A 1 913 ? -30.052 10.618 -2.199 1.00 91.50 913 TYR A N 1
ATOM 6971 C CA . TYR A 1 913 ? -29.155 11.566 -1.539 1.00 91.50 913 TYR A CA 1
ATOM 6972 C C . TYR A 1 913 ? -29.183 12.927 -2.245 1.00 91.50 913 TYR A C 1
ATOM 6974 O O . TYR A 1 913 ? -28.942 13.020 -3.452 1.00 91.50 913 TYR A O 1
ATOM 6982 N N . VAL A 1 914 ? -29.460 13.991 -1.492 1.00 90.38 914 VAL A N 1
ATOM 6983 C CA . VAL A 1 914 ? -29.404 15.380 -1.957 1.00 90.38 914 VAL A CA 1
ATOM 6984 C C . VAL A 1 914 ? -28.239 16.074 -1.260 1.00 90.38 914 VAL A C 1
ATOM 6986 O O . VAL A 1 914 ? -28.299 16.349 -0.064 1.00 90.38 914 VAL A O 1
ATOM 6989 N N . SER A 1 915 ? -27.181 16.355 -2.022 1.00 84.31 915 SER A N 1
ATOM 6990 C CA . SER A 1 915 ? -25.944 16.954 -1.516 1.00 84.31 915 SER A CA 1
ATOM 6991 C C . SER A 1 915 ? -26.060 18.452 -1.220 1.00 84.31 915 SER A C 1
ATOM 6993 O O . SER A 1 915 ? -26.900 19.156 -1.781 1.00 84.31 915 SER A O 1
ATOM 6995 N N . GLN A 1 916 ? -25.128 18.958 -0.412 1.00 78.81 916 GLN A N 1
ATOM 6996 C CA . GLN A 1 916 ? -24.945 20.390 -0.164 1.00 78.81 916 GLN A CA 1
ATOM 6997 C C . GLN A 1 916 ? -24.549 21.146 -1.449 1.00 78.81 916 GLN A C 1
ATOM 6999 O O . GLN A 1 916 ? -25.160 22.151 -1.811 1.00 78.81 916 GLN A O 1
ATOM 7004 N N . GLU A 1 917 ? -23.547 20.644 -2.179 1.00 73.31 917 GLU A N 1
ATOM 7005 C CA . GLU A 1 917 ? -23.126 21.196 -3.472 1.00 73.31 917 GLU A CA 1
ATOM 7006 C C . GLU A 1 917 ? -23.877 20.524 -4.623 1.00 73.31 917 GLU A C 1
ATOM 7008 O O . GLU A 1 917 ? -23.786 19.308 -4.811 1.00 73.31 917 GLU A O 1
ATOM 7013 N N . GLN A 1 918 ? -24.592 21.319 -5.422 1.00 80.25 918 GLN A N 1
ATOM 7014 C CA . GLN A 1 918 ? -25.384 20.819 -6.544 1.00 80.25 918 GLN A CA 1
ATOM 7015 C C . GLN A 1 918 ? -24.618 20.889 -7.857 1.00 80.25 918 GLN A C 1
ATOM 7017 O O . GLN A 1 918 ? -24.347 21.973 -8.377 1.00 80.25 918 GLN A O 1
ATOM 7022 N N . PHE A 1 919 ? -24.328 19.720 -8.425 1.00 83.62 919 PHE A N 1
ATOM 7023 C CA . PHE A 1 919 ? -23.668 19.601 -9.717 1.00 83.62 919 PHE A CA 1
ATOM 7024 C C . PHE A 1 919 ? -24.674 19.300 -10.835 1.00 83.62 919 PHE A C 1
ATOM 7026 O O . PHE A 1 919 ? -25.457 18.345 -10.767 1.00 83.62 919 PHE A O 1
ATOM 7033 N N . LEU A 1 920 ? -24.638 20.111 -11.892 1.00 87.62 920 LEU A N 1
ATOM 7034 C CA . LEU A 1 920 ? -25.380 19.874 -13.129 1.00 87.62 920 LEU A CA 1
ATOM 7035 C C . LEU A 1 920 ? -24.403 19.535 -14.255 1.00 87.62 920 LEU A C 1
ATOM 7037 O O . LEU A 1 920 ? -23.404 20.230 -14.450 1.00 87.62 920 LEU A O 1
ATOM 7041 N N . LEU A 1 921 ? -24.707 18.477 -15.007 1.00 87.81 921 LEU A N 1
ATOM 7042 C CA . LEU A 1 921 ? -23.976 18.140 -16.222 1.00 87.81 921 LEU A CA 1
ATOM 7043 C C . LEU A 1 921 ? -24.175 19.248 -17.256 1.00 87.81 921 LEU A C 1
ATOM 7045 O O . LEU A 1 921 ? -25.233 19.884 -17.305 1.00 87.81 921 LEU A O 1
ATOM 7049 N N . ASN A 1 922 ? -23.181 19.427 -18.128 1.00 88.69 922 ASN A N 1
ATOM 7050 C CA . ASN A 1 922 ? -23.281 20.316 -19.284 1.00 88.69 922 ASN A CA 1
ATOM 7051 C C . ASN A 1 922 ? -24.176 19.688 -20.374 1.00 88.69 922 ASN A C 1
ATOM 7053 O O . ASN A 1 922 ? -23.709 19.281 -21.435 1.00 88.69 922 ASN A O 1
ATOM 7057 N N . GLN A 1 923 ? -25.451 19.535 -20.031 1.00 91.50 923 GLN A N 1
ATOM 7058 C CA . GLN A 1 923 ? -26.551 19.007 -20.828 1.00 91.50 923 GLN A CA 1
ATOM 7059 C C . GLN A 1 923 ? -27.791 19.890 -20.601 1.00 91.50 923 GLN A C 1
ATOM 7061 O O . GLN A 1 923 ? -27.757 20.848 -19.816 1.00 91.50 923 GLN A O 1
ATOM 7066 N N . SER A 1 924 ? -28.903 19.573 -21.269 1.00 93.56 924 SER A N 1
ATOM 7067 C CA . SER A 1 924 ? -30.161 20.291 -21.058 1.00 93.56 924 SER A CA 1
ATOM 7068 C C . SER A 1 924 ? -30.688 20.108 -19.628 1.00 93.56 924 SER A C 1
ATOM 7070 O O . SER A 1 924 ? -30.334 19.151 -18.932 1.00 93.56 924 SER A O 1
ATOM 7072 N N . ILE A 1 925 ? -31.549 21.018 -19.168 1.00 93.81 925 ILE A N 1
ATOM 7073 C CA . ILE A 1 925 ? -32.238 20.873 -17.875 1.00 93.81 925 ILE A CA 1
ATOM 7074 C C . ILE A 1 925 ? -33.072 19.586 -17.853 1.00 93.81 925 ILE A C 1
ATOM 7076 O O . ILE A 1 925 ? -33.083 18.892 -16.838 1.00 93.81 925 ILE A O 1
ATOM 7080 N N . LEU A 1 926 ? -33.708 19.238 -18.977 1.00 94.69 926 LEU A N 1
ATOM 7081 C CA . LEU A 1 926 ? -34.449 17.988 -19.144 1.00 94.69 926 LEU A CA 1
ATOM 7082 C C . LEU A 1 926 ? -33.580 16.764 -18.822 1.00 94.69 926 LEU A C 1
ATOM 7084 O O . LEU A 1 926 ? -33.952 15.970 -17.960 1.00 94.69 926 LEU A O 1
ATOM 7088 N N . GLU A 1 927 ? -32.413 16.638 -19.466 1.00 94.56 927 GLU A N 1
ATOM 7089 C CA . GLU A 1 927 ? -31.519 15.498 -19.230 1.00 94.56 927 GLU A CA 1
ATOM 7090 C C . GLU A 1 927 ? -30.959 15.513 -17.813 1.00 94.56 927 GLU A C 1
ATOM 7092 O O . GLU A 1 927 ? -30.883 14.475 -17.166 1.00 94.56 927 GLU A O 1
ATOM 7097 N N . ASN A 1 928 ? -30.644 16.698 -17.285 1.00 93.62 928 ASN A N 1
ATOM 7098 C CA . ASN A 1 928 ? -30.190 16.824 -15.910 1.00 93.62 928 ASN A CA 1
ATOM 7099 C C . ASN A 1 928 ? -31.210 16.252 -14.920 1.00 93.62 928 ASN A C 1
ATOM 7101 O O . ASN A 1 928 ? -30.792 15.580 -13.985 1.00 93.62 928 ASN A O 1
ATOM 7105 N N . ILE A 1 929 ? -32.514 16.481 -15.101 1.00 94.88 929 ILE A N 1
ATOM 7106 C CA . ILE A 1 929 ? -33.546 15.895 -14.230 1.00 94.88 929 ILE A CA 1
ATOM 7107 C C . ILE A 1 929 ? -33.682 14.386 -14.490 1.00 94.88 929 ILE A C 1
ATOM 7109 O O . ILE A 1 929 ? -33.759 13.612 -13.535 1.00 94.88 929 ILE A O 1
ATOM 7113 N N . ARG A 1 930 ? -33.629 13.952 -15.759 1.00 95.44 930 ARG A N 1
ATOM 7114 C CA . ARG A 1 930 ? -33.753 12.540 -16.167 1.00 95.44 930 ARG A CA 1
ATOM 7115 C C . ARG A 1 930 ? -32.689 11.618 -15.569 1.00 95.44 930 ARG A C 1
ATOM 7117 O O . ARG A 1 930 ? -32.961 10.435 -15.410 1.00 95.44 930 ARG A O 1
ATOM 7124 N N . ILE A 1 931 ? -31.529 12.133 -15.155 1.00 91.38 931 ILE A N 1
ATOM 7125 C CA . ILE A 1 931 ? -30.502 11.342 -14.446 1.00 91.38 931 ILE A CA 1
ATOM 7126 C C . ILE A 1 931 ? -31.085 10.585 -13.239 1.00 91.38 931 ILE A C 1
ATOM 7128 O O . ILE A 1 931 ? -30.640 9.478 -12.958 1.00 91.38 931 ILE A O 1
ATOM 7132 N N . GLY A 1 932 ? -32.094 11.141 -12.552 1.00 88.69 932 GLY A N 1
ATOM 7133 C CA . GLY A 1 932 ? -32.739 10.470 -11.415 1.00 88.69 932 GLY A CA 1
ATOM 7134 C C . GLY A 1 932 ? -33.445 9.157 -11.780 1.00 88.69 932 GLY A C 1
ATOM 7135 O O . GLY A 1 932 ? -33.545 8.270 -10.939 1.00 88.69 932 GLY A O 1
ATOM 7136 N N . LYS A 1 933 ? -33.903 9.019 -13.032 1.00 92.38 933 LYS A N 1
ATOM 7137 C CA . LYS A 1 933 ? -34.525 7.810 -13.590 1.00 92.38 933 LYS A CA 1
ATOM 7138 C C . LYS A 1 933 ? -34.293 7.792 -15.112 1.00 92.38 933 LYS A C 1
ATOM 7140 O O . LYS A 1 933 ? -35.110 8.345 -15.851 1.00 92.38 933 LYS A O 1
ATOM 7145 N N . PRO A 1 934 ? -33.209 7.162 -15.610 1.00 89.31 934 PRO A N 1
ATOM 7146 C CA . PRO A 1 934 ? -32.807 7.247 -17.021 1.00 89.31 934 PRO A CA 1
ATOM 7147 C C . PRO A 1 934 ? -33.880 6.808 -18.028 1.00 89.31 934 PRO A C 1
ATOM 7149 O O . PRO A 1 934 ? -33.948 7.335 -19.135 1.00 89.31 934 PRO A O 1
ATOM 7152 N N . CYS A 1 935 ? -34.749 5.872 -17.637 1.00 91.00 935 CYS A N 1
ATOM 7153 C CA . CYS A 1 935 ? -35.849 5.377 -18.467 1.00 91.00 935 CYS A CA 1
ATOM 7154 C C . CYS A 1 935 ? -37.119 6.253 -18.421 1.00 91.00 935 CYS A C 1
ATOM 7156 O O . CYS A 1 935 ? -38.130 5.868 -19.006 1.00 91.00 935 CYS A O 1
ATOM 7158 N N . ALA A 1 936 ? -37.105 7.391 -17.717 1.00 93.75 936 ALA A N 1
ATOM 7159 C CA . ALA A 1 936 ? -38.271 8.256 -17.572 1.00 93.75 936 ALA A CA 1
ATOM 7160 C C . ALA A 1 936 ? -38.618 9.008 -18.864 1.00 93.75 936 ALA A C 1
ATOM 7162 O O . ALA A 1 936 ? -37.773 9.632 -19.516 1.00 93.75 936 ALA A O 1
ATOM 7163 N N . THR A 1 937 ? -39.908 9.018 -19.178 1.00 95.56 937 THR A N 1
ATOM 7164 C CA . THR A 1 937 ? -40.487 9.801 -20.270 1.00 95.56 937 THR A CA 1
ATOM 7165 C C . THR A 1 937 ? -40.381 11.305 -19.999 1.00 95.56 937 THR A C 1
ATOM 7167 O O . THR A 1 937 ? -40.352 11.754 -18.853 1.00 95.56 937 THR A O 1
ATOM 7170 N N . ASP A 1 938 ? -40.389 12.126 -21.053 1.00 94.50 938 ASP A N 1
ATOM 7171 C CA . ASP A 1 938 ? -40.445 13.593 -20.932 1.00 94.50 938 ASP A CA 1
ATOM 7172 C C . ASP A 1 938 ? -41.595 14.080 -20.033 1.00 94.50 938 ASP A C 1
ATOM 7174 O O . ASP A 1 938 ? -41.464 15.103 -19.363 1.00 94.50 938 ASP A O 1
ATOM 7178 N N . ALA A 1 939 ? -42.726 13.366 -20.027 1.00 95.25 939 ALA A N 1
ATOM 7179 C CA . ALA A 1 939 ? -43.885 13.704 -19.209 1.00 95.25 939 ALA A CA 1
ATOM 7180 C C . ALA A 1 939 ? -43.607 13.500 -17.711 1.00 95.25 939 ALA A C 1
ATOM 7182 O O . ALA A 1 939 ? -43.883 14.400 -16.921 1.00 95.25 939 ALA A O 1
ATOM 7183 N N . GLU A 1 940 ? -43.003 12.368 -17.331 1.00 94.75 940 GLU A N 1
ATOM 7184 C CA . GLU A 1 940 ? -42.584 12.105 -15.946 1.00 94.75 940 GLU A CA 1
ATOM 7185 C C . GLU A 1 940 ? -41.555 13.140 -15.469 1.00 94.75 940 GLU A C 1
ATOM 7187 O O . GLU A 1 940 ? -41.670 13.670 -14.365 1.00 94.75 940 GLU A O 1
ATOM 7192 N N . VAL A 1 941 ? -40.587 13.491 -16.325 1.00 95.62 941 VAL A N 1
ATOM 7193 C CA . VAL A 1 941 ? -39.553 14.492 -16.012 1.00 95.62 941 VAL A CA 1
ATOM 7194 C C . VAL A 1 941 ? -40.167 15.874 -15.754 1.00 95.62 941 VAL A C 1
ATOM 7196 O O . VAL A 1 941 ? -39.814 16.538 -14.778 1.00 95.62 941 VAL A O 1
ATOM 7199 N N . LYS A 1 942 ? -41.101 16.317 -16.606 1.00 94.56 942 LYS A N 1
ATOM 7200 C CA . LYS A 1 942 ? -41.795 17.606 -16.439 1.00 94.56 942 LYS A CA 1
ATOM 7201 C C . LYS A 1 942 ? -42.684 17.624 -15.200 1.00 94.56 942 LYS A C 1
ATOM 7203 O O . LYS A 1 942 ? -42.729 18.635 -14.506 1.00 94.56 942 LYS A O 1
ATOM 7208 N N . GLU A 1 943 ? -43.345 16.513 -14.890 1.00 94.12 943 GLU A N 1
ATOM 7209 C CA . GLU A 1 943 ? -44.162 16.402 -13.683 1.00 94.12 943 GLU A CA 1
ATOM 7210 C C . GLU A 1 943 ? -43.307 16.476 -12.408 1.00 94.12 943 GLU A C 1
ATOM 7212 O O . GLU A 1 943 ? -43.656 17.200 -11.475 1.00 94.12 943 GLU A O 1
ATOM 7217 N N . ALA A 1 944 ? -42.143 15.818 -12.381 1.00 93.88 944 ALA A N 1
ATOM 7218 C CA . ALA A 1 944 ? -41.191 15.949 -11.278 1.00 93.88 944 ALA A CA 1
ATOM 7219 C C . ALA A 1 944 ? -40.671 17.393 -11.135 1.00 93.88 944 ALA A C 1
ATOM 7221 O O . ALA A 1 944 ? -40.609 17.934 -10.031 1.00 93.88 944 ALA A O 1
ATOM 7222 N N . ALA A 1 945 ? -40.367 18.060 -12.253 1.00 93.69 945 ALA A N 1
ATOM 7223 C CA . ALA A 1 945 ? -39.966 19.466 -12.261 1.00 93.69 945 ALA A CA 1
ATOM 7224 C C . ALA A 1 945 ? -41.068 20.401 -11.732 1.00 93.69 945 ALA A C 1
ATOM 7226 O O . ALA A 1 945 ? -40.776 21.359 -11.012 1.00 93.69 945 ALA A O 1
ATOM 7227 N N . ARG A 1 946 ? -42.336 20.116 -12.051 1.00 92.31 946 ARG A N 1
ATOM 7228 C CA . ARG A 1 946 ? -43.499 20.856 -11.548 1.00 92.31 946 ARG A CA 1
ATOM 7229 C C . ARG A 1 946 ? -43.654 20.689 -10.037 1.00 92.31 946 ARG A C 1
ATOM 7231 O O . ARG A 1 946 ? -43.779 21.693 -9.339 1.00 92.31 946 ARG A O 1
ATOM 7238 N N . LYS A 1 947 ? -43.582 19.454 -9.523 1.00 90.38 947 LYS A N 1
ATOM 7239 C CA . LYS A 1 947 ? -43.626 19.161 -8.075 1.00 90.38 947 LYS A CA 1
ATOM 7240 C C . LYS A 1 947 ? -42.476 19.822 -7.309 1.00 90.38 947 LYS A C 1
ATOM 7242 O O . LYS A 1 947 ? -42.679 20.329 -6.213 1.00 90.38 947 LYS A O 1
ATOM 7247 N N . ALA A 1 948 ? -41.298 19.914 -7.924 1.00 89.69 948 ALA A N 1
ATOM 7248 C CA . ALA A 1 948 ? -40.140 20.616 -7.373 1.00 89.69 948 ALA A CA 1
ATOM 7249 C C . ALA A 1 948 ? -40.171 22.147 -7.579 1.00 89.69 948 ALA A C 1
ATOM 7251 O O . ALA A 1 948 ? -39.163 22.823 -7.352 1.00 89.69 948 ALA A O 1
ATOM 7252 N N . MET A 1 949 ? -41.293 22.714 -8.040 1.00 89.56 949 MET A N 1
ATOM 7253 C CA . MET A 1 949 ? -41.474 24.152 -8.272 1.00 89.56 949 MET A CA 1
ATOM 7254 C C . MET A 1 949 ? -40.449 24.758 -9.249 1.00 89.56 949 MET A C 1
ATOM 7256 O O . MET A 1 949 ? -40.020 25.903 -9.081 1.00 89.56 949 MET A O 1
ATOM 7260 N N . CYS A 1 950 ? -40.025 24.007 -10.271 1.00 89.88 950 CYS A N 1
ATOM 7261 C CA . CYS A 1 950 ? -39.048 24.472 -11.264 1.00 89.88 950 CYS A CA 1
ATOM 7262 C C . CYS A 1 950 ? -39.676 25.182 -12.474 1.00 89.88 950 CYS A C 1
ATOM 7264 O O . CYS A 1 950 ? -39.002 25.950 -13.157 1.00 89.88 950 CYS A O 1
ATOM 7266 N N . GLU A 1 951 ? -40.955 24.935 -12.754 1.00 87.94 951 GLU A N 1
ATOM 7267 C CA . GLU A 1 951 ? -41.608 25.340 -14.006 1.00 87.94 951 GLU A CA 1
ATOM 7268 C C . GLU A 1 951 ? -41.593 26.858 -14.247 1.00 87.94 951 GLU A C 1
ATOM 7270 O O . GLU A 1 951 ? -41.359 27.311 -15.367 1.00 87.94 951 GLU A O 1
ATOM 7275 N N . GLU A 1 952 ? -41.730 27.643 -13.179 1.00 86.38 952 GLU A N 1
ATOM 7276 C CA . GLU A 1 952 ? -41.672 29.106 -13.208 1.00 86.38 952 GLU A CA 1
ATOM 7277 C C . GLU A 1 952 ? -40.390 29.627 -13.871 1.00 86.38 952 GLU A C 1
ATOM 7279 O O . GLU A 1 952 ? -40.471 30.384 -14.834 1.00 86.38 952 GLU A O 1
ATOM 7284 N N . PHE A 1 953 ? -39.208 29.212 -13.399 1.00 87.88 953 PHE A N 1
ATOM 7285 C CA . PHE A 1 953 ? -37.951 29.727 -13.946 1.00 87.88 953 PHE A CA 1
ATOM 7286 C C . PHE A 1 953 ? -37.560 29.006 -15.234 1.00 87.88 953 PHE A C 1
ATOM 7288 O O . PHE A 1 953 ? -36.997 29.634 -16.124 1.00 87.88 953 PHE A O 1
ATOM 7295 N N . ILE A 1 954 ? -37.890 27.714 -15.374 1.00 92.56 954 ILE A N 1
ATOM 7296 C CA . ILE A 1 954 ? -37.605 26.970 -16.606 1.00 92.56 954 ILE A CA 1
ATOM 7297 C C . ILE A 1 954 ? -38.339 27.616 -17.784 1.00 92.56 954 ILE A C 1
ATOM 7299 O O . ILE A 1 954 ? -37.739 27.780 -18.841 1.00 92.56 954 ILE A O 1
ATOM 7303 N N . SER A 1 955 ? -39.594 28.040 -17.608 1.00 88.19 955 SER A N 1
ATOM 7304 C CA . SER A 1 955 ? -40.378 28.701 -18.663 1.00 88.19 955 SER A CA 1
ATOM 7305 C C . SER A 1 955 ? -39.806 30.051 -19.122 1.00 88.19 955 SER A C 1
ATOM 7307 O O . SER A 1 955 ? -40.058 30.465 -20.251 1.00 88.19 955 SER A O 1
ATOM 7309 N N . GLN A 1 956 ? -39.012 30.713 -18.275 1.00 88.75 956 GLN A N 1
ATOM 7310 C CA . GLN A 1 956 ? -38.369 32.000 -18.564 1.00 88.75 956 GLN A CA 1
ATOM 7311 C C . GLN A 1 956 ? -37.021 31.846 -19.283 1.00 88.75 956 GLN A C 1
ATOM 7313 O O . GLN A 1 956 ? -36.467 32.829 -19.776 1.00 88.75 956 GLN A O 1
ATOM 7318 N N . LEU A 1 957 ? -36.477 30.627 -19.353 1.00 90.50 957 LEU A N 1
ATOM 7319 C CA . LEU A 1 957 ? -35.226 30.366 -20.054 1.00 90.50 957 LEU A CA 1
ATOM 7320 C C . LEU A 1 957 ? -35.435 30.344 -21.579 1.00 90.50 957 LEU A C 1
ATOM 7322 O O . LEU A 1 957 ? -36.469 29.857 -22.043 1.00 90.50 957 LEU A O 1
ATOM 7326 N N . PRO A 1 958 ? -34.437 30.765 -22.384 1.00 84.50 958 PRO A N 1
ATOM 7327 C CA . PRO A 1 958 ? -34.570 30.906 -23.840 1.00 84.50 958 PRO A CA 1
ATOM 7328 C C . PRO A 1 958 ? -35.077 29.660 -24.582 1.00 84.50 958 PRO A C 1
ATOM 7330 O O . PRO A 1 958 ? -35.713 29.777 -25.629 1.00 84.50 958 PRO A O 1
ATOM 7333 N N . HIS A 1 959 ? -34.795 28.463 -24.056 1.00 90.31 959 HIS A N 1
ATOM 7334 C CA . HIS A 1 959 ? -35.183 27.184 -24.657 1.00 90.31 959 HIS A CA 1
ATOM 7335 C C . HIS A 1 959 ? -35.952 26.273 -23.691 1.00 90.31 959 HIS A C 1
ATOM 7337 O O . HIS A 1 959 ? -36.019 25.058 -23.902 1.00 90.31 959 HIS A O 1
ATOM 7343 N N . GLY A 1 960 ? -36.531 26.826 -22.621 1.00 92.19 960 GLY A N 1
ATOM 7344 C CA . GLY A 1 960 ? -37.273 26.040 -21.638 1.00 92.19 960 GLY A CA 1
ATOM 7345 C C . GLY A 1 960 ? -36.437 24.894 -21.057 1.00 92.19 960 GLY A C 1
ATOM 7346 O O . GLY A 1 960 ? -35.259 25.060 -20.733 1.00 92.19 960 GLY A O 1
ATOM 7347 N N . TYR A 1 961 ? -37.022 23.694 -21.017 1.00 92.81 961 TYR A N 1
ATOM 7348 C CA . TYR A 1 961 ? -36.364 22.450 -20.593 1.00 92.81 961 TYR A CA 1
ATOM 7349 C C . TYR A 1 961 ? -35.142 22.052 -21.443 1.00 92.81 961 TYR A C 1
ATOM 7351 O O . TYR A 1 961 ? -34.262 21.349 -20.950 1.00 92.81 961 TYR A O 1
ATOM 7359 N N . ASN A 1 962 ? -35.053 22.517 -22.693 1.00 93.69 962 ASN A N 1
ATOM 7360 C CA . ASN A 1 962 ? -33.923 22.232 -23.585 1.00 93.69 962 ASN A CA 1
ATOM 7361 C C . ASN A 1 962 ? -32.739 23.190 -23.380 1.00 93.69 962 ASN A C 1
ATOM 7363 O O . ASN A 1 962 ? -31.707 23.045 -24.036 1.00 93.69 962 ASN A O 1
ATOM 7367 N N . THR A 1 963 ? -32.867 24.164 -22.476 1.00 92.62 963 THR A N 1
ATOM 7368 C CA . THR A 1 963 ? -31.779 25.083 -22.131 1.00 92.62 963 THR A CA 1
ATOM 7369 C C . THR A 1 963 ? -30.613 24.305 -21.530 1.00 92.62 963 THR A C 1
ATOM 7371 O O . THR A 1 963 ? -30.809 23.479 -20.640 1.00 92.62 963 THR A O 1
ATOM 7374 N N . GLN A 1 964 ? -29.402 24.569 -22.017 1.00 91.12 964 GLN A N 1
ATOM 7375 C CA . GLN A 1 964 ? -28.173 23.985 -21.483 1.00 91.12 964 GLN A CA 1
ATOM 7376 C C . GLN A 1 964 ? -27.869 24.581 -20.106 1.00 91.12 964 GLN A C 1
ATOM 7378 O O . GLN A 1 964 ? -27.881 25.799 -19.948 1.00 91.12 964 GLN A O 1
ATOM 7383 N N . ALA A 1 965 ? -27.565 23.739 -19.118 1.00 86.25 965 ALA A N 1
ATOM 7384 C CA . ALA A 1 965 ? -27.228 24.209 -17.772 1.00 86.25 965 ALA A CA 1
ATOM 7385 C C . ALA A 1 965 ? -25.864 24.941 -17.714 1.00 86.25 965 ALA A C 1
ATOM 7387 O O . ALA A 1 965 ? -25.625 25.745 -16.809 1.00 86.25 965 ALA A O 1
ATOM 7388 N N . GLY A 1 966 ? -24.974 24.686 -18.683 1.00 81.62 966 GLY A N 1
ATOM 7389 C CA . GLY A 1 966 ? -23.598 25.190 -18.708 1.00 81.62 966 GLY A CA 1
ATOM 7390 C C . GLY A 1 966 ? -22.651 24.381 -17.812 1.00 81.62 966 GLY A C 1
ATOM 7391 O O . GLY A 1 966 ? -23.057 23.412 -17.167 1.00 81.62 966 GLY A O 1
ATOM 7392 N N . ALA A 1 967 ? -21.372 24.770 -17.755 1.00 74.00 967 ALA A N 1
ATOM 7393 C CA . ALA A 1 967 ? -20.379 24.079 -16.929 1.00 74.00 967 ALA A CA 1
ATOM 7394 C C . ALA A 1 967 ? -20.792 24.134 -15.446 1.00 74.00 967 ALA A C 1
ATOM 7396 O O . ALA A 1 967 ? -20.911 25.220 -14.879 1.00 74.00 967 ALA A O 1
ATOM 7397 N N . ALA A 1 968 ? -21.068 22.970 -14.848 1.00 69.31 968 ALA A N 1
ATOM 7398 C CA . ALA A 1 968 ? -21.554 22.824 -13.472 1.00 69.31 968 ALA A CA 1
ATOM 7399 C C . ALA A 1 968 ? -22.821 23.646 -13.134 1.00 69.31 968 ALA A C 1
ATOM 7401 O O . ALA A 1 968 ? -23.054 23.985 -11.975 1.00 69.31 968 ALA A O 1
ATOM 7402 N N . GLY A 1 969 ? -23.657 23.993 -14.120 1.00 72.56 969 GLY A N 1
ATOM 7403 C CA . GLY A 1 969 ? -24.859 24.793 -13.861 1.00 72.56 969 GLY A CA 1
ATOM 7404 C C . GLY A 1 969 ? -24.593 26.285 -13.626 1.00 72.56 969 GLY A C 1
ATOM 7405 O O . GLY A 1 969 ? -25.398 26.945 -12.965 1.00 72.56 969 GLY A O 1
ATOM 7406 N N . GLY A 1 970 ? -23.469 26.823 -14.115 1.00 74.69 970 GLY A N 1
ATOM 7407 C CA . GLY A 1 970 ? -23.059 28.220 -13.908 1.00 74.69 970 GLY A CA 1
ATOM 7408 C C . GLY A 1 970 ? -24.020 29.285 -14.461 1.00 74.69 970 GLY A C 1
ATOM 7409 O O . GLY A 1 970 ? -23.890 30.451 -14.109 1.00 74.69 970 GLY A O 1
ATOM 7410 N N . MET A 1 971 ? -25.000 28.900 -15.287 1.00 75.12 971 MET A N 1
ATOM 7411 C CA . MET A 1 971 ? -26.038 29.801 -15.812 1.00 75.12 971 MET A CA 1
ATOM 7412 C C . MET A 1 971 ? -27.277 29.923 -14.906 1.00 75.12 971 MET A C 1
ATOM 7414 O O . MET A 1 971 ? -28.199 30.665 -15.234 1.00 75.12 971 MET A O 1
ATOM 7418 N N . LEU A 1 972 ? -27.321 29.191 -13.789 1.00 83.38 972 LEU A N 1
ATOM 7419 C CA . LEU A 1 972 ? -28.457 29.137 -12.865 1.00 83.38 972 LEU A CA 1
ATOM 7420 C C . LEU A 1 972 ? -28.071 29.674 -11.481 1.00 83.38 972 LEU A C 1
ATOM 7422 O O . LEU A 1 972 ? -26.912 29.583 -11.067 1.00 83.38 972 LEU A O 1
ATOM 7426 N N . SER A 1 973 ? -29.044 30.197 -10.731 1.00 84.56 973 SER A N 1
ATOM 7427 C CA . SER A 1 973 ? -28.825 30.567 -9.326 1.00 84.56 973 SER A CA 1
ATOM 7428 C C . SER A 1 973 ? -28.666 29.324 -8.440 1.00 84.56 973 SER A C 1
ATOM 7430 O O . SER A 1 973 ? -29.081 28.220 -8.808 1.00 84.56 973 SER A O 1
ATOM 7432 N N . GLY A 1 974 ? -28.086 29.483 -7.244 1.00 79.56 974 GLY A N 1
ATOM 7433 C CA . GLY A 1 974 ? -27.943 28.383 -6.280 1.00 79.56 974 GLY A CA 1
ATOM 7434 C C . GLY A 1 974 ? -29.282 27.708 -5.958 1.00 79.56 974 GLY A C 1
ATOM 7435 O O . GLY A 1 974 ? -29.411 26.492 -6.089 1.00 79.56 974 GLY A O 1
ATOM 7436 N N . GLY A 1 975 ? -30.319 28.502 -5.667 1.00 80.44 975 GLY A N 1
ATOM 7437 C CA . GLY A 1 975 ? -31.668 27.994 -5.399 1.00 80.44 975 GLY A CA 1
ATOM 7438 C C . GLY A 1 975 ? -32.346 27.316 -6.601 1.00 80.44 975 GLY A C 1
ATOM 7439 O O . GLY A 1 975 ? -33.145 26.398 -6.419 1.00 80.44 975 GLY A O 1
ATOM 7440 N N . GLN A 1 976 ? -32.033 27.718 -7.838 1.00 86.94 976 GLN A N 1
ATOM 7441 C CA . GLN A 1 976 ? -32.512 27.023 -9.043 1.00 86.94 976 GLN A CA 1
ATOM 7442 C C . GLN A 1 976 ? -31.841 25.654 -9.205 1.00 86.94 976 GLN A C 1
ATOM 7444 O O . GLN A 1 976 ? -32.530 24.667 -9.463 1.00 86.94 976 GLN A O 1
ATOM 7449 N N . ARG A 1 977 ? -30.518 25.569 -8.992 1.00 88.50 977 ARG A N 1
ATOM 7450 C CA . ARG A 1 977 ? -29.788 24.289 -9.014 1.00 88.50 977 ARG A CA 1
ATOM 7451 C C . ARG A 1 977 ? -30.313 23.316 -7.955 1.00 88.50 977 ARG A C 1
ATOM 7453 O O . ARG A 1 977 ? -30.514 22.145 -8.266 1.00 88.50 977 ARG A O 1
ATOM 7460 N N . GLN A 1 978 ? -30.612 23.807 -6.751 1.00 85.94 978 GLN A N 1
ATOM 7461 C CA . GLN A 1 978 ? -31.196 23.001 -5.672 1.00 85.94 978 GLN A CA 1
ATOM 7462 C C . GLN A 1 978 ? -32.565 22.423 -6.050 1.00 85.94 978 GLN A C 1
ATOM 7464 O O . GLN A 1 978 ? -32.806 21.233 -5.873 1.00 85.94 978 GLN A O 1
ATOM 7469 N N . ARG A 1 979 ? -33.455 23.236 -6.635 1.00 88.38 979 ARG A N 1
ATOM 7470 C CA . ARG A 1 979 ? -34.775 22.761 -7.081 1.00 88.38 979 ARG A CA 1
ATOM 7471 C C . ARG A 1 979 ? -34.680 21.704 -8.183 1.00 88.38 979 ARG A C 1
ATOM 7473 O O . ARG A 1 979 ? -35.425 20.730 -8.148 1.00 88.38 979 ARG A O 1
ATOM 7480 N N . ILE A 1 980 ? -33.724 21.833 -9.107 1.00 91.44 980 ILE A N 1
ATOM 7481 C CA . ILE A 1 980 ? -33.445 20.787 -10.107 1.00 91.44 980 ILE A CA 1
ATOM 7482 C C . ILE A 1 980 ? -32.990 19.490 -9.425 1.00 91.44 980 ILE A C 1
ATOM 7484 O O . ILE A 1 980 ? -33.396 18.406 -9.838 1.00 91.44 980 ILE A O 1
ATOM 7488 N N . ALA A 1 981 ? -32.188 19.577 -8.364 1.00 90.38 981 ALA A N 1
ATOM 7489 C CA . ALA A 1 981 ? -31.790 18.407 -7.590 1.00 90.38 981 ALA A CA 1
ATOM 7490 C C . ALA A 1 981 ? -32.968 17.745 -6.863 1.00 90.38 981 ALA A C 1
ATOM 7492 O O . ALA A 1 981 ? -33.083 16.521 -6.885 1.00 90.38 981 ALA A O 1
ATOM 7493 N N . PHE A 1 982 ? -33.898 18.531 -6.312 1.00 90.88 982 PHE A N 1
ATOM 7494 C CA . PHE A 1 982 ? -35.148 17.986 -5.776 1.00 90.88 982 PHE A CA 1
ATOM 7495 C C . PHE A 1 982 ? -35.990 17.323 -6.864 1.00 90.88 982 PHE A C 1
ATOM 7497 O O . PHE A 1 982 ? -36.501 16.234 -6.634 1.00 90.88 982 PHE A O 1
ATOM 7504 N N . ALA A 1 983 ? -36.070 17.898 -8.067 1.00 93.31 983 ALA A N 1
ATOM 7505 C CA . ALA A 1 983 ? -36.756 17.259 -9.191 1.00 93.31 983 ALA A CA 1
ATOM 7506 C C . ALA A 1 983 ? -36.136 15.893 -9.542 1.00 93.31 983 ALA A C 1
ATOM 7508 O O . ALA A 1 983 ? -36.873 14.947 -9.811 1.00 93.31 983 ALA A O 1
ATOM 7509 N N . ARG A 1 984 ? -34.800 15.753 -9.488 1.00 93.50 984 ARG A N 1
ATOM 7510 C CA . ARG A 1 984 ? -34.117 14.453 -9.665 1.00 93.50 984 ARG A CA 1
ATOM 7511 C C . ARG A 1 984 ? -34.517 13.451 -8.586 1.00 93.50 984 ARG A C 1
ATOM 7513 O O . ARG A 1 984 ? -34.831 12.310 -8.911 1.00 93.50 984 ARG A O 1
ATOM 7520 N N . ALA A 1 985 ? -34.509 13.876 -7.323 1.00 92.25 985 ALA A N 1
ATOM 7521 C CA . ALA A 1 985 ? -34.873 13.024 -6.193 1.00 92.25 985 ALA A CA 1
ATOM 7522 C C . ALA A 1 985 ? -36.353 12.601 -6.250 1.00 92.25 985 ALA A C 1
ATOM 7524 O O . ALA A 1 985 ? -36.661 11.429 -6.059 1.00 92.25 985 ALA A O 1
ATOM 7525 N N . MET A 1 986 ? -37.252 13.523 -6.610 1.00 93.00 986 MET A N 1
ATOM 7526 C CA . MET A 1 986 ? -38.678 13.244 -6.816 1.00 93.00 986 MET A CA 1
ATOM 7527 C C . MET A 1 986 ? -38.926 12.294 -7.989 1.00 93.00 986 MET A C 1
ATOM 7529 O O . MET A 1 986 ? -39.822 11.463 -7.917 1.00 93.00 986 MET A O 1
ATOM 7533 N N . LEU A 1 987 ? -38.156 12.417 -9.077 1.00 94.81 987 LEU A N 1
ATOM 7534 C CA . LEU A 1 987 ? -38.270 11.520 -10.227 1.00 94.81 987 LEU A CA 1
ATOM 7535 C C . LEU A 1 987 ? -37.794 10.098 -9.893 1.00 94.81 987 LEU A C 1
ATOM 7537 O O . LEU A 1 987 ? -38.348 9.129 -10.412 1.00 94.81 987 LEU A O 1
ATOM 7541 N N . LYS A 1 988 ? -36.764 9.991 -9.047 1.00 93.69 988 LYS A N 1
ATOM 7542 C CA . LYS A 1 988 ? -36.239 8.720 -8.539 1.00 93.69 988 LYS A CA 1
ATOM 7543 C C . LYS A 1 988 ? -37.227 8.022 -7.598 1.00 93.69 988 LYS A C 1
ATOM 7545 O O . LYS A 1 988 ? -37.331 6.805 -7.643 1.00 93.69 988 LYS A O 1
ATOM 7550 N N . ASP A 1 989 ? -37.945 8.799 -6.784 1.00 92.44 989 ASP A N 1
ATOM 7551 C CA . ASP A 1 989 ? -38.999 8.342 -5.862 1.00 92.44 989 ASP A CA 1
ATOM 7552 C C . ASP A 1 989 ? -38.552 7.258 -4.855 1.00 92.44 989 ASP A C 1
ATOM 7554 O O . ASP A 1 989 ? -39.314 6.369 -4.472 1.00 92.44 989 ASP A O 1
ATOM 7558 N N . ALA A 1 990 ? -37.307 7.346 -4.384 1.00 93.88 990 ALA A N 1
ATOM 7559 C CA . ALA A 1 990 ? -36.753 6.415 -3.401 1.00 93.88 990 ALA A CA 1
ATOM 7560 C C . ALA A 1 990 ? -37.526 6.461 -2.057 1.00 93.88 990 ALA A C 1
ATOM 7562 O O . ALA A 1 990 ? -38.018 7.531 -1.685 1.00 93.88 990 ALA A O 1
ATOM 7563 N N . PRO A 1 991 ? -37.671 5.340 -1.322 1.00 94.12 991 PRO A N 1
ATOM 7564 C CA . PRO A 1 991 ? -38.338 5.292 -0.013 1.00 94.12 991 PRO A CA 1
ATOM 7565 C C . PRO A 1 991 ? -37.558 5.995 1.108 1.00 94.12 991 PRO A C 1
ATOM 7567 O O . PRO A 1 991 ? -38.173 6.506 2.046 1.00 94.12 991 PRO A O 1
ATOM 7570 N N . VAL A 1 992 ? -36.230 6.068 0.995 1.00 95.56 992 VAL A N 1
ATOM 7571 C CA . VAL A 1 992 ? -35.355 6.793 1.921 1.00 95.56 992 VAL A CA 1
ATOM 7572 C C . VAL A 1 992 ? -34.822 8.058 1.255 1.00 95.56 992 VAL A C 1
ATOM 7574 O O . VAL A 1 992 ? -34.256 8.004 0.162 1.00 95.56 992 VAL A O 1
ATOM 7577 N N . ILE A 1 993 ? -34.918 9.195 1.945 1.00 95.06 993 ILE A N 1
ATOM 7578 C CA . ILE A 1 993 ? -34.355 10.478 1.514 1.00 95.06 993 ILE A CA 1
ATOM 7579 C C . ILE A 1 993 ? -33.287 10.942 2.510 1.00 95.06 993 ILE A C 1
ATOM 7581 O O . ILE A 1 993 ? -33.537 11.039 3.711 1.00 95.06 993 ILE A O 1
ATOM 7585 N N . VAL A 1 994 ? -32.108 11.300 2.005 1.00 94.31 994 VAL A N 1
ATOM 7586 C CA . VAL A 1 994 ? -31.025 11.897 2.795 1.00 94.31 994 VAL A CA 1
ATOM 7587 C C . VAL A 1 994 ? -30.777 13.319 2.300 1.00 94.31 994 VAL A C 1
ATOM 7589 O O . VAL A 1 994 ? -30.403 13.526 1.146 1.00 94.31 994 VAL A O 1
ATOM 7592 N N . LEU A 1 995 ? -30.996 14.308 3.166 1.00 91.19 995 LEU A N 1
ATOM 7593 C CA . LEU A 1 995 ? -30.849 15.733 2.866 1.00 91.19 995 LEU A CA 1
ATOM 7594 C C . LEU A 1 995 ? -29.634 16.303 3.607 1.00 91.19 995 LEU A C 1
ATOM 7596 O O . LEU A 1 995 ? -29.691 16.527 4.815 1.00 91.19 995 LEU A O 1
ATOM 7600 N N . ASP A 1 996 ? -28.549 16.575 2.884 1.00 89.12 996 ASP A N 1
ATOM 7601 C CA . ASP A 1 996 ? -27.319 17.150 3.441 1.00 89.12 996 ASP A CA 1
ATOM 7602 C C . ASP A 1 996 ? -27.303 18.666 3.203 1.00 89.12 996 ASP A C 1
ATOM 7604 O O . ASP A 1 996 ? -27.052 19.129 2.091 1.00 89.12 996 ASP A O 1
ATOM 7608 N N . GLU A 1 997 ? -27.654 19.449 4.230 1.00 77.50 997 GLU A N 1
ATOM 7609 C CA . GLU A 1 997 ? -27.650 20.920 4.191 1.00 77.50 997 GLU A CA 1
ATOM 7610 C C . GLU A 1 997 ? -28.448 21.551 3.031 1.00 77.50 997 GLU A C 1
ATOM 7612 O O . GLU A 1 997 ? -28.101 22.603 2.484 1.00 77.50 997 GLU A O 1
ATOM 7617 N N . ALA A 1 998 ? -29.580 20.949 2.668 1.00 64.75 998 ALA A N 1
ATOM 7618 C CA . ALA A 1 998 ? -30.324 21.314 1.463 1.00 64.75 998 ALA A CA 1
ATOM 7619 C C . ALA A 1 998 ? -30.891 22.759 1.431 1.00 64.75 998 ALA A C 1
ATOM 7621 O O . ALA A 1 998 ? -31.390 23.192 0.393 1.00 64.75 998 ALA A O 1
ATOM 7622 N N . THR A 1 999 ? -30.802 23.514 2.534 1.00 65.38 999 THR A N 1
ATOM 7623 C CA . THR A 1 999 ? -31.297 24.897 2.685 1.00 65.38 999 THR A CA 1
ATOM 7624 C C . THR A 1 999 ? -30.189 25.942 2.914 1.00 65.38 999 THR A C 1
ATOM 7626 O O . THR A 1 999 ? -30.491 27.072 3.305 1.00 65.38 999 THR A O 1
ATOM 7629 N N . ALA A 1 1000 ? -28.907 25.598 2.734 1.00 58.44 1000 ALA A N 1
ATOM 7630 C CA . ALA A 1 1000 ? -27.786 26.484 3.081 1.00 58.44 1000 ALA A CA 1
ATOM 7631 C C . ALA A 1 1000 ? -27.671 27.747 2.193 1.00 58.44 1000 ALA A C 1
ATOM 7633 O O . ALA A 1 1000 ? -27.291 28.806 2.689 1.00 58.44 1000 ALA A O 1
ATOM 7634 N N . TYR A 1 1001 ? -28.066 27.673 0.913 1.00 56.44 1001 TYR A N 1
ATOM 7635 C CA . TYR A 1 1001 ? -27.819 28.718 -0.104 1.00 56.44 1001 TYR A CA 1
ATOM 7636 C C . TYR A 1 1001 ? -29.089 29.358 -0.685 1.00 56.44 1001 TYR A C 1
ATOM 7638 O O . TYR A 1 1001 ? -29.181 29.621 -1.886 1.00 56.44 1001 TYR A O 1
ATOM 7646 N N . VAL A 1 1002 ? -30.105 29.566 0.150 1.00 58.50 1002 VAL A N 1
ATOM 7647 C CA . VAL A 1 1002 ? -31.432 29.991 -0.318 1.00 58.50 1002 VAL A CA 1
ATOM 7648 C C . VAL A 1 1002 ? -31.613 31.493 -0.160 1.00 58.50 1002 VAL A C 1
ATOM 7650 O O . VAL A 1 1002 ? -31.600 32.005 0.962 1.00 58.50 1002 VAL A O 1
ATOM 7653 N N . ASP A 1 1003 ? -31.825 32.174 -1.287 1.00 64.19 1003 ASP A N 1
ATOM 7654 C CA . ASP A 1 1003 ? -32.263 33.569 -1.316 1.00 64.19 1003 ASP A CA 1
ATOM 7655 C C . ASP A 1 1003 ? -33.623 33.704 -0.606 1.00 64.19 1003 ASP A C 1
ATOM 7657 O O . ASP A 1 1003 ? -34.494 32.853 -0.826 1.00 64.19 1003 ASP A O 1
ATOM 7661 N N . PRO A 1 1004 ? -33.865 34.767 0.187 1.00 62.16 1004 PRO A N 1
ATOM 7662 C CA . PRO A 1 1004 ? -35.112 34.950 0.934 1.00 62.16 1004 PRO A CA 1
ATOM 7663 C C . PRO A 1 1004 ? -36.377 34.760 0.082 1.00 62.16 1004 PRO A C 1
ATOM 7665 O O . PRO A 1 1004 ? -37.299 34.068 0.510 1.00 62.16 1004 PRO A O 1
ATOM 7668 N N . GLU A 1 1005 ? -36.367 35.264 -1.157 1.00 63.06 1005 GLU A N 1
ATOM 7669 C CA . GLU A 1 1005 ? -37.470 35.180 -2.130 1.00 63.06 1005 GLU A CA 1
ATOM 7670 C C . GLU A 1 1005 ? -37.808 33.746 -2.590 1.00 63.06 1005 GLU A C 1
ATOM 7672 O O . GLU A 1 1005 ? -38.913 33.489 -3.066 1.00 63.06 1005 GLU A O 1
ATOM 7677 N N . ASN A 1 1006 ? -36.879 32.792 -2.453 1.00 66.50 1006 ASN A N 1
ATOM 7678 C CA . ASN A 1 1006 ? -37.053 31.398 -2.881 1.00 66.50 1006 ASN A CA 1
ATOM 7679 C C . ASN A 1 1006 ? -37.313 30.425 -1.716 1.00 66.50 1006 ASN A C 1
ATOM 7681 O O . ASN A 1 1006 ? -37.508 29.231 -1.957 1.00 66.50 1006 ASN A O 1
ATOM 7685 N N . THR A 1 1007 ? -37.340 30.913 -0.472 1.00 69.12 1007 THR A N 1
ATOM 7686 C CA . THR A 1 1007 ? -37.456 30.073 0.734 1.00 69.12 1007 THR A CA 1
ATOM 7687 C C . THR A 1 1007 ? -38.779 29.309 0.779 1.00 69.12 1007 THR A C 1
ATOM 7689 O O . THR A 1 1007 ? -38.774 28.096 0.960 1.00 69.12 1007 THR A O 1
ATOM 7692 N N . GLU A 1 1008 ? -39.907 29.978 0.519 1.00 74.44 1008 GLU A N 1
ATOM 7693 C CA . GLU A 1 1008 ? -41.240 29.351 0.547 1.00 74.44 1008 GLU A CA 1
ATOM 7694 C C . GLU A 1 1008 ? -41.383 28.238 -0.500 1.00 74.44 1008 GLU A C 1
ATOM 7696 O O . GLU A 1 1008 ? -41.864 27.143 -0.207 1.00 74.44 1008 GLU A O 1
ATOM 7701 N N . LYS A 1 1009 ? -40.900 28.492 -1.723 1.00 78.31 1009 LYS A N 1
ATOM 7702 C CA . LYS A 1 1009 ? -40.921 27.516 -2.824 1.00 78.31 1009 LYS A CA 1
ATOM 7703 C C . LYS A 1 1009 ? -40.059 26.297 -2.504 1.00 78.31 1009 LYS A C 1
ATOM 7705 O O . LYS A 1 1009 ? -40.418 25.180 -2.865 1.00 78.31 1009 LYS A O 1
ATOM 7710 N N . MET A 1 1010 ? -38.929 26.508 -1.832 1.00 77.50 1010 MET A N 1
ATOM 7711 C CA . MET A 1 1010 ? -38.048 25.427 -1.413 1.00 77.50 1010 MET A CA 1
ATOM 7712 C C . MET A 1 1010 ? -38.671 24.582 -0.302 1.00 77.50 1010 MET A C 1
ATOM 7714 O O . MET A 1 1010 ? -38.669 23.360 -0.418 1.00 77.50 1010 MET A O 1
ATOM 7718 N N . SER A 1 1011 ? -39.249 25.205 0.727 1.00 77.38 1011 SER A N 1
ATOM 7719 C CA . SER A 1 1011 ? -39.964 24.490 1.788 1.00 77.38 1011 SER A CA 1
ATOM 7720 C C . SER A 1 1011 ? -41.120 23.658 1.231 1.00 77.38 1011 SER A C 1
ATOM 7722 O O . SER A 1 1011 ? -41.279 22.508 1.627 1.00 77.38 1011 SER A O 1
ATOM 7724 N N . ALA A 1 1012 ? -41.870 24.188 0.258 1.00 81.06 1012 ALA A N 1
ATOM 7725 C CA . ALA A 1 1012 ? -42.924 23.440 -0.426 1.00 81.06 1012 ALA A CA 1
ATOM 7726 C C . ALA A 1 1012 ? -42.377 22.228 -1.206 1.00 81.06 1012 ALA A C 1
ATOM 7728 O O . ALA A 1 1012 ? -42.937 21.137 -1.116 1.00 81.06 1012 ALA A O 1
ATOM 7729 N N . ALA A 1 1013 ? -41.265 22.394 -1.931 1.00 84.88 1013 ALA A N 1
ATOM 7730 C CA . ALA A 1 1013 ? -40.624 21.295 -2.655 1.00 84.88 1013 ALA A CA 1
ATOM 7731 C C . ALA A 1 1013 ? -40.074 20.215 -1.704 1.00 84.88 1013 ALA A C 1
ATOM 7733 O O . ALA A 1 1013 ? -40.238 19.027 -1.970 1.00 84.88 1013 ALA A O 1
ATOM 7734 N N . ILE A 1 1014 ? -39.461 20.609 -0.582 1.00 85.56 1014 ILE A N 1
ATOM 7735 C CA . ILE A 1 1014 ? -38.980 19.672 0.443 1.00 85.56 1014 ILE A CA 1
ATOM 7736 C C . ILE A 1 1014 ? -40.161 18.916 1.054 1.00 85.56 1014 ILE A C 1
ATOM 7738 O O . ILE A 1 1014 ? -40.110 17.693 1.101 1.00 85.56 1014 ILE A O 1
ATOM 7742 N N . ALA A 1 1015 ? -41.233 19.613 1.447 1.00 84.75 1015 ALA A N 1
ATOM 7743 C CA . ALA A 1 1015 ? -42.431 19.006 2.032 1.00 84.75 1015 ALA A CA 1
ATOM 7744 C C . ALA A 1 1015 ? -43.086 17.964 1.108 1.00 84.75 1015 ALA A C 1
ATOM 7746 O O . ALA A 1 1015 ? -43.587 16.943 1.578 1.00 84.75 1015 ALA A O 1
ATOM 7747 N N . GLU A 1 1016 ? -43.074 18.200 -0.206 1.00 87.38 1016 GLU A N 1
ATOM 7748 C CA . GLU A 1 1016 ? -43.559 17.223 -1.185 1.00 87.38 1016 GLU A CA 1
ATOM 7749 C C . GLU A 1 1016 ? -42.595 16.035 -1.341 1.00 87.38 1016 GLU A C 1
ATOM 7751 O O . GLU A 1 1016 ? -43.053 14.901 -1.447 1.00 87.38 1016 GLU A O 1
ATOM 7756 N N . LEU A 1 1017 ? -41.277 16.269 -1.317 1.00 88.00 1017 LEU A N 1
ATOM 7757 C CA . LEU A 1 1017 ? -40.256 15.221 -1.447 1.00 88.00 1017 LEU A CA 1
ATOM 7758 C C . LEU A 1 1017 ? -40.244 14.251 -0.253 1.00 88.00 1017 LEU A C 1
ATOM 7760 O O . LEU A 1 1017 ? -40.025 13.059 -0.441 1.00 88.00 1017 LEU A O 1
ATOM 7764 N N . VAL A 1 1018 ? -40.467 14.753 0.964 1.00 89.44 1018 VAL A N 1
ATOM 7765 C CA . VAL A 1 1018 ? -40.382 13.963 2.207 1.00 89.44 1018 VAL A CA 1
ATOM 7766 C C . VAL A 1 1018 ? -41.660 13.193 2.552 1.00 89.44 1018 VAL A C 1
ATOM 7768 O O . VAL A 1 1018 ? -41.660 12.380 3.474 1.00 89.44 1018 VAL A O 1
ATOM 7771 N N . ARG A 1 1019 ? -42.773 13.443 1.853 1.00 87.31 1019 ARG A N 1
ATOM 7772 C CA . ARG A 1 1019 ? -44.081 12.886 2.223 1.00 87.31 1019 ARG A CA 1
ATOM 7773 C C . ARG A 1 1019 ? -44.080 11.353 2.148 1.00 87.31 1019 ARG A C 1
ATOM 7775 O O . ARG A 1 1019 ? -43.894 10.792 1.073 1.00 87.31 1019 ARG A O 1
ATOM 7782 N N . ASN A 1 1020 ? -44.419 10.695 3.262 1.00 87.50 1020 ASN A N 1
ATOM 7783 C CA . ASN A 1 1020 ? -44.477 9.230 3.403 1.00 87.50 1020 ASN A CA 1
ATOM 7784 C C . ASN A 1 1020 ? -43.139 8.526 3.103 1.00 87.50 1020 ASN A C 1
ATOM 7786 O O . ASN A 1 1020 ? -43.135 7.432 2.538 1.00 87.50 1020 ASN A O 1
ATOM 7790 N N . LYS A 1 1021 ? -42.012 9.161 3.436 1.00 93.00 1021 LYS A N 1
ATOM 7791 C CA . LYS A 1 1021 ? -40.658 8.628 3.236 1.00 93.00 1021 LYS A CA 1
ATOM 7792 C C . LYS A 1 1021 ? -39.903 8.588 4.562 1.00 93.00 1021 LYS A C 1
ATOM 7794 O O . LYS A 1 1021 ? -40.188 9.382 5.454 1.00 93.00 1021 LYS A O 1
ATOM 7799 N N . THR A 1 1022 ? -38.918 7.703 4.678 1.00 95.06 1022 THR A N 1
ATOM 7800 C CA . THR A 1 1022 ? -37.923 7.767 5.759 1.00 95.06 1022 THR A CA 1
ATOM 7801 C C . THR A 1 1022 ? -36.953 8.897 5.446 1.00 95.06 1022 THR A C 1
ATOM 7803 O O . THR A 1 1022 ? -36.380 8.917 4.355 1.00 95.06 1022 THR A O 1
ATOM 7806 N N . VAL A 1 1023 ? -36.747 9.842 6.364 1.00 94.12 1023 VAL A N 1
ATOM 7807 C CA . VAL A 1 1023 ? -35.928 11.029 6.079 1.00 94.12 1023 VAL A CA 1
ATOM 7808 C C . VAL A 1 1023 ? -34.822 11.197 7.098 1.00 94.12 1023 VAL A C 1
ATOM 7810 O O . VAL A 1 1023 ? -35.078 11.276 8.295 1.00 94.12 1023 VAL A O 1
ATOM 7813 N N . ILE A 1 1024 ? -33.594 11.346 6.610 1.00 94.50 1024 ILE A N 1
ATOM 7814 C CA . ILE A 1 1024 ? -32.460 11.810 7.407 1.00 94.50 1024 ILE A CA 1
ATOM 7815 C C . ILE A 1 1024 ? -32.080 13.203 6.917 1.00 94.50 1024 ILE A C 1
ATOM 7817 O O . ILE A 1 1024 ? -31.735 13.382 5.750 1.00 94.50 1024 ILE A O 1
ATOM 7821 N N . VAL A 1 1025 ? -32.134 14.199 7.799 1.00 92.19 1025 VAL A N 1
ATOM 7822 C CA . VAL A 1 1025 ? -31.786 15.585 7.464 1.00 92.19 1025 VAL A CA 1
ATOM 7823 C C . VAL A 1 1025 ? -30.618 16.079 8.304 1.00 92.19 1025 VAL A C 1
ATOM 7825 O O . VAL A 1 1025 ? -30.619 15.968 9.526 1.00 92.19 1025 VAL A O 1
ATOM 7828 N N . ILE A 1 1026 ? -29.631 16.688 7.658 1.00 91.12 1026 ILE A N 1
ATOM 7829 C CA . ILE A 1 1026 ? -28.582 17.449 8.333 1.00 91.12 1026 ILE A CA 1
ATOM 7830 C C . ILE A 1 1026 ? -28.961 18.919 8.265 1.00 91.12 1026 ILE A C 1
ATOM 7832 O O . ILE A 1 1026 ? -29.002 19.519 7.187 1.00 91.12 1026 ILE A O 1
ATOM 7836 N N . ALA A 1 1027 ? -29.248 19.504 9.423 1.00 79.25 1027 ALA A N 1
ATOM 7837 C CA . ALA A 1 1027 ? -29.740 20.868 9.499 1.00 79.25 1027 ALA A CA 1
ATOM 7838 C C . ALA A 1 1027 ? -28.674 21.836 10.007 1.00 79.25 1027 ALA A C 1
ATOM 7840 O O . ALA A 1 1027 ? -28.134 21.687 11.101 1.00 79.25 1027 ALA A O 1
ATOM 7841 N N . HIS A 1 1028 ? -28.432 22.881 9.215 1.00 72.94 1028 HIS A N 1
ATOM 7842 C CA . HIS A 1 1028 ? -27.694 24.075 9.634 1.00 72.94 1028 HIS A CA 1
ATOM 7843 C C . HIS A 1 1028 ? -28.621 25.210 10.096 1.00 72.94 1028 HIS A C 1
ATOM 7845 O O . HIS A 1 1028 ? -28.197 26.089 10.843 1.00 72.94 1028 HIS A O 1
ATOM 7851 N N . ARG A 1 1029 ? -29.899 25.184 9.688 1.00 75.56 1029 ARG A N 1
ATOM 7852 C CA . ARG A 1 1029 ? -30.954 26.065 10.203 1.00 75.56 1029 ARG A CA 1
ATOM 7853 C C . ARG A 1 1029 ? -31.850 25.250 11.120 1.00 75.56 1029 ARG A C 1
ATOM 7855 O O . ARG A 1 1029 ? -32.593 24.398 10.655 1.00 75.56 1029 ARG A O 1
ATOM 7862 N N . LEU A 1 1030 ? -31.788 25.503 12.420 1.00 80.88 1030 LEU A N 1
ATOM 7863 C CA . LEU A 1 1030 ? -32.529 24.685 13.383 1.00 80.88 1030 LEU A CA 1
ATOM 7864 C C . LEU A 1 1030 ? -34.052 24.845 13.251 1.00 80.88 1030 LEU A C 1
ATOM 7866 O O . LEU A 1 1030 ? -34.794 23.931 13.590 1.00 80.88 1030 LEU A O 1
ATOM 7870 N N . SER A 1 1031 ? -34.530 25.963 12.699 1.00 78.06 1031 SER A N 1
ATOM 7871 C CA . SER A 1 1031 ? -35.958 26.192 12.460 1.00 78.06 1031 SER A CA 1
ATOM 7872 C C . SER A 1 1031 ? -36.596 25.190 11.491 1.00 78.06 1031 SER A C 1
ATOM 7874 O O . SER A 1 1031 ? -37.807 25.014 11.529 1.00 78.06 1031 SER A O 1
ATOM 7876 N N . THR A 1 1032 ? -35.814 24.510 10.644 1.00 76.62 1032 THR A N 1
ATOM 7877 C CA . THR A 1 1032 ? -36.340 23.545 9.661 1.00 76.62 1032 THR A CA 1
ATOM 7878 C C . THR A 1 1032 ? -36.515 22.133 10.219 1.00 76.62 1032 THR A C 1
ATOM 7880 O O . THR A 1 1032 ? -36.936 21.249 9.482 1.00 76.62 1032 THR A O 1
ATOM 7883 N N . ILE A 1 1033 ? -36.147 21.897 11.480 1.00 84.88 1033 ILE A N 1
ATOM 7884 C CA . ILE A 1 1033 ? -36.191 20.573 12.125 1.00 84.88 1033 ILE A CA 1
ATOM 7885 C C . ILE A 1 1033 ? -36.995 20.569 13.424 1.00 84.88 1033 ILE A C 1
ATOM 7887 O O . ILE A 1 1033 ? -36.911 19.618 14.194 1.00 84.88 1033 ILE A O 1
ATOM 7891 N N . VAL A 1 1034 ? -37.739 21.643 13.694 1.00 85.44 1034 VAL A N 1
ATOM 7892 C CA . VAL A 1 1034 ? -38.603 21.741 14.880 1.00 85.44 1034 VAL A CA 1
ATOM 7893 C C . VAL A 1 1034 ? -39.645 20.622 14.872 1.00 85.44 1034 VAL A C 1
ATOM 7895 O O . VAL A 1 1034 ? -39.870 19.995 15.902 1.00 85.44 1034 VAL A O 1
ATOM 7898 N N . ASP A 1 1035 ? -40.191 20.327 13.691 1.00 84.25 1035 ASP A N 1
ATOM 7899 C CA . ASP A 1 1035 ? -41.207 19.294 13.472 1.00 84.25 1035 ASP A CA 1
ATOM 7900 C C . ASP A 1 1035 ? -40.613 17.894 13.212 1.00 84.25 1035 ASP A C 1
ATOM 7902 O O . ASP A 1 1035 ? -41.327 16.998 12.772 1.00 84.25 1035 ASP A O 1
ATOM 7906 N N . ALA A 1 1036 ? -39.307 17.689 13.430 1.00 89.25 1036 ALA A N 1
ATOM 7907 C CA . ALA A 1 1036 ? -38.694 16.374 13.252 1.00 89.25 1036 ALA A CA 1
ATOM 7908 C C . ALA A 1 1036 ? -39.134 15.410 14.367 1.00 89.25 1036 ALA A C 1
ATOM 7910 O O . ALA A 1 1036 ? -39.090 15.757 15.551 1.00 89.25 1036 ALA A O 1
ATOM 7911 N N . ASP A 1 1037 ? -39.485 14.178 13.994 1.00 92.81 1037 ASP A N 1
ATOM 7912 C CA . ASP A 1 1037 ? -39.892 13.128 14.936 1.00 92.81 1037 ASP A CA 1
ATOM 7913 C C . ASP A 1 1037 ? -38.766 12.770 15.918 1.00 92.81 1037 ASP A C 1
ATOM 7915 O O . ASP A 1 1037 ? -39.011 12.471 17.090 1.00 92.81 1037 ASP A O 1
ATOM 7919 N N . LYS A 1 1038 ? -37.514 12.828 15.447 1.00 94.56 1038 LYS A N 1
ATOM 7920 C CA . LYS A 1 1038 ? -36.314 12.572 16.248 1.00 94.56 1038 LYS A CA 1
ATOM 7921 C C . LYS A 1 1038 ? -35.186 13.517 15.847 1.00 94.56 1038 LYS A C 1
ATOM 7923 O O . LYS A 1 1038 ? -34.923 13.707 14.666 1.00 94.56 1038 LYS A O 1
ATOM 7928 N N . ILE A 1 1039 ? -34.474 14.083 16.816 1.00 95.31 1039 ILE A N 1
ATOM 7929 C CA . ILE A 1 1039 ? -33.298 14.936 16.602 1.00 95.31 1039 ILE A CA 1
ATOM 7930 C C . ILE A 1 1039 ? -32.108 14.319 17.341 1.00 95.31 1039 ILE A C 1
ATOM 7932 O O . ILE A 1 1039 ? -32.205 14.049 18.534 1.00 95.31 1039 ILE A O 1
ATOM 7936 N N . LEU A 1 1040 ? -30.987 14.132 16.646 1.00 94.88 1040 LEU A N 1
ATOM 7937 C CA . LEU A 1 1040 ? -29.711 13.636 17.161 1.00 94.88 1040 LEU A CA 1
ATOM 7938 C C . LEU A 1 1040 ? -28.730 14.800 17.314 1.00 94.88 1040 LEU A C 1
ATOM 7940 O O . LEU A 1 1040 ? -28.437 15.499 16.338 1.00 94.88 1040 LEU A O 1
ATOM 7944 N N . VAL A 1 1041 ? -28.200 14.998 18.519 1.00 93.94 1041 VAL A N 1
ATOM 7945 C CA . VAL A 1 1041 ? -27.213 16.044 18.815 1.00 93.94 1041 VAL A CA 1
ATOM 7946 C C . VAL A 1 1041 ? -25.819 15.427 18.853 1.00 93.94 1041 VAL A C 1
ATOM 7948 O O . VAL A 1 1041 ? -25.512 14.651 19.753 1.00 93.94 1041 VAL A O 1
ATOM 7951 N N . LEU A 1 1042 ? -24.971 15.781 17.887 1.00 93.12 1042 LEU A N 1
ATOM 7952 C CA . LEU A 1 1042 ? -23.592 15.310 17.788 1.00 93.12 1042 LEU A CA 1
ATOM 7953 C C . LEU A 1 1042 ? -22.583 16.321 18.317 1.00 93.12 1042 LEU A C 1
ATOM 7955 O O . LEU A 1 1042 ? -22.619 17.498 17.946 1.00 93.12 1042 LEU A O 1
ATOM 7959 N N . ASP A 1 1043 ? -21.601 15.810 19.053 1.00 89.69 1043 ASP A N 1
ATOM 7960 C CA . ASP A 1 1043 ? -20.393 16.536 19.434 1.00 89.69 1043 ASP A CA 1
ATOM 7961 C C . ASP A 1 1043 ? -19.175 15.609 19.426 1.00 89.69 1043 ASP A C 1
ATOM 7963 O O . ASP A 1 1043 ? -19.256 14.450 19.837 1.00 89.69 1043 ASP A O 1
ATOM 7967 N N . GLY A 1 1044 ? -18.049 16.105 18.909 1.00 82.62 1044 GLY A N 1
ATOM 7968 C CA . GLY A 1 1044 ? -16.782 15.364 18.883 1.00 82.62 1044 GLY A CA 1
ATOM 7969 C C . GLY A 1 1044 ? -16.825 13.957 18.262 1.00 82.62 1044 GLY A C 1
ATOM 7970 O O . GLY A 1 1044 ? -15.975 13.137 18.604 1.00 82.62 1044 GLY A O 1
ATOM 7971 N N . GLY A 1 1045 ? -17.796 13.664 17.386 1.00 85.56 1045 GLY A N 1
ATOM 7972 C CA . GLY A 1 1045 ? -17.971 12.345 16.770 1.00 85.56 1045 GLY A CA 1
ATOM 7973 C C . GLY A 1 1045 ? -18.832 11.351 17.555 1.00 85.56 1045 GLY A C 1
ATOM 7974 O O . GLY A 1 1045 ? -18.854 10.177 17.198 1.00 85.56 1045 GLY A O 1
ATOM 7975 N N . THR A 1 1046 ? -19.542 11.804 18.594 1.00 90.00 1046 THR A N 1
ATOM 7976 C CA . THR A 1 1046 ? -20.450 10.997 19.435 1.00 90.00 1046 THR A CA 1
ATOM 7977 C C . THR A 1 1046 ? -21.852 11.614 19.489 1.00 90.00 1046 THR A C 1
ATOM 7979 O O . THR A 1 1046 ? -22.003 12.821 19.278 1.00 90.00 1046 THR A O 1
ATOM 7982 N N . ILE A 1 1047 ? -22.887 10.810 19.769 1.00 93.25 1047 ILE A N 1
ATOM 7983 C CA . ILE A 1 1047 ? -24.243 11.318 20.049 1.00 93.25 1047 ILE A CA 1
ATOM 7984 C C . ILE A 1 1047 ? -24.311 11.708 21.526 1.00 93.25 1047 ILE A C 1
ATOM 7986 O O . ILE A 1 1047 ? -24.196 10.858 22.404 1.00 93.25 1047 ILE A O 1
ATOM 7990 N N . VAL A 1 1048 ? -24.513 12.996 21.796 1.00 92.62 1048 VAL A N 1
ATOM 7991 C CA . VAL A 1 1048 ? -24.612 13.547 23.156 1.00 92.62 1048 VAL A CA 1
ATOM 7992 C C . VAL A 1 1048 ? -26.027 13.406 23.712 1.00 92.62 1048 VAL A C 1
ATOM 7994 O O . VAL A 1 1048 ? -26.198 13.189 24.909 1.00 92.62 1048 VAL A O 1
ATOM 7997 N N . ASP A 1 1049 ? -27.045 13.568 22.863 1.00 93.25 1049 ASP A N 1
ATOM 7998 C CA . ASP A 1 1049 ? -28.453 13.450 23.250 1.00 93.25 1049 ASP A CA 1
ATOM 7999 C C . ASP A 1 1049 ? -29.361 13.206 22.024 1.00 93.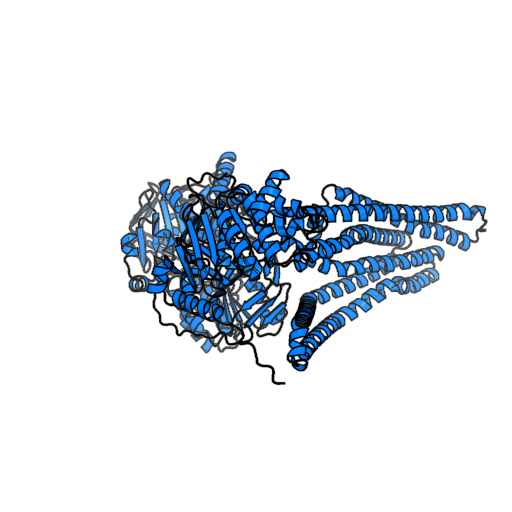25 1049 ASP A C 1
ATOM 8001 O O . ASP A 1 1049 ? -29.010 13.595 20.906 1.00 93.25 1049 ASP A O 1
ATOM 8005 N N . GLU A 1 1050 ? -30.537 12.597 22.222 1.00 93.81 1050 GLU A N 1
ATOM 8006 C CA . GLU A 1 1050 ? -31.505 12.305 21.151 1.00 93.81 1050 GLU A CA 1
ATOM 8007 C C . GLU A 1 1050 ? -32.992 12.383 21.553 1.00 93.81 1050 GLU A C 1
ATOM 8009 O O . GLU A 1 1050 ? -33.458 11.646 22.419 1.00 93.81 1050 GLU A O 1
ATOM 8014 N N . GLY A 1 1051 ? -33.798 13.234 20.919 1.00 92.94 1051 GLY A N 1
ATOM 8015 C CA . GLY A 1 1051 ? -35.221 13.377 21.270 1.00 92.94 1051 GLY A CA 1
ATOM 8016 C C . GLY A 1 1051 ? -35.971 14.367 20.389 1.00 92.94 1051 GLY A C 1
ATOM 8017 O O . GLY A 1 1051 ? -35.459 14.782 19.354 1.00 92.94 1051 GLY A O 1
ATOM 8018 N N . THR A 1 1052 ? -37.178 14.762 20.793 1.00 94.19 1052 THR A N 1
ATOM 8019 C CA . THR A 1 1052 ? -37.926 15.826 20.098 1.00 94.19 1052 THR A CA 1
ATOM 8020 C C . THR A 1 1052 ? -37.376 17.212 20.448 1.00 94.19 1052 THR A C 1
ATOM 8022 O O . THR A 1 1052 ? -36.663 17.383 21.443 1.00 94.19 1052 THR A O 1
ATOM 8025 N N . HIS A 1 1053 ? -37.735 18.229 19.660 1.00 92.56 1053 HIS A N 1
ATOM 8026 C CA . HIS A 1 1053 ? -37.325 19.619 19.892 1.00 92.56 1053 HIS A CA 1
ATOM 8027 C C . HIS A 1 1053 ? -37.582 20.090 21.337 1.00 92.56 1053 HIS A C 1
ATOM 8029 O O . HIS A 1 1053 ? -36.676 20.594 22.005 1.00 92.56 1053 HIS A O 1
ATOM 8035 N N . GLU A 1 1054 ? -38.793 19.863 21.851 1.00 92.12 1054 GLU A N 1
ATOM 8036 C CA . GLU A 1 1054 ? -39.190 20.263 23.207 1.00 92.12 1054 GLU A CA 1
ATOM 8037 C C . GLU A 1 1054 ? -38.371 19.540 24.289 1.00 92.12 1054 GLU A C 1
ATOM 8039 O O . GLU A 1 1054 ? -37.938 20.151 25.271 1.00 92.12 1054 GLU A O 1
ATOM 8044 N N . GLN A 1 1055 ? -38.107 18.243 24.093 1.00 91.94 1055 GLN A N 1
ATOM 8045 C CA . GLN A 1 1055 ? -37.324 17.431 25.025 1.00 91.94 1055 GLN A CA 1
ATOM 8046 C C . GLN A 1 1055 ? -35.866 17.897 25.087 1.00 91.94 1055 GLN A C 1
ATOM 8048 O O . GLN A 1 1055 ? -35.314 18.050 26.180 1.00 91.94 1055 GLN A O 1
ATOM 8053 N N . LEU A 1 1056 ? -35.250 18.157 23.930 1.00 91.69 1056 LEU A N 1
ATOM 8054 C CA . LEU A 1 1056 ? -33.860 18.599 23.845 1.00 91.69 1056 LEU A CA 1
ATOM 8055 C C . LEU A 1 1056 ? -33.669 20.021 24.375 1.00 91.69 1056 LEU A C 1
ATOM 8057 O O . LEU A 1 1056 ? -32.681 20.273 25.063 1.00 91.69 1056 LEU A O 1
ATOM 8061 N N . LEU A 1 1057 ? -34.619 20.936 24.147 1.00 91.25 1057 LEU A N 1
ATOM 8062 C CA . LEU A 1 1057 ? -34.584 22.263 24.772 1.00 91.25 1057 LEU A CA 1
ATOM 8063 C C . LEU A 1 1057 ? -34.609 22.175 26.302 1.00 91.25 1057 LEU A C 1
ATOM 8065 O O . LEU A 1 1057 ? -33.909 22.932 26.977 1.00 91.25 1057 LEU A O 1
ATOM 8069 N N . ALA A 1 1058 ? -35.372 21.242 26.872 1.00 89.75 1058 ALA A N 1
ATOM 8070 C CA . ALA A 1 1058 ? -35.443 21.079 28.320 1.00 89.75 1058 ALA A CA 1
ATOM 8071 C C . ALA A 1 1058 ? -34.152 20.485 28.913 1.00 89.75 1058 ALA A C 1
ATOM 8073 O O . ALA A 1 1058 ? -33.684 20.947 29.958 1.00 89.75 1058 ALA A O 1
ATOM 8074 N N . ARG A 1 1059 ? -33.542 19.494 28.252 1.00 93.00 1059 ARG A N 1
ATOM 8075 C CA . ARG A 1 1059 ? -32.501 18.656 28.876 1.00 93.00 1059 ARG A CA 1
ATOM 8076 C C . ARG A 1 1059 ? -31.082 18.817 28.311 1.00 93.00 1059 ARG A C 1
ATOM 8078 O O . ARG A 1 1059 ? -30.129 18.659 29.068 1.00 93.00 1059 ARG A O 1
ATOM 8085 N N . CYS A 1 1060 ? -30.916 19.207 27.046 1.00 91.44 1060 CYS A N 1
ATOM 8086 C CA . CYS A 1 1060 ? -29.610 19.290 26.387 1.00 91.44 1060 CYS A CA 1
ATOM 8087 C C . CYS A 1 1060 ? -29.077 20.730 26.374 1.00 91.44 1060 CYS A C 1
ATOM 8089 O O . CYS A 1 1060 ? -29.628 21.614 25.713 1.00 91.44 1060 CYS A O 1
ATOM 8091 N N . ALA A 1 1061 ? -27.972 20.979 27.083 1.00 90.44 1061 ALA A N 1
ATOM 8092 C CA . ALA A 1 1061 ? -27.334 22.298 27.100 1.00 90.44 1061 ALA A CA 1
ATOM 8093 C C . ALA A 1 1061 ? -26.803 22.703 25.714 1.00 90.44 1061 ALA A C 1
ATOM 8095 O O . ALA A 1 1061 ? -27.107 23.796 25.244 1.00 90.44 1061 ALA A O 1
ATOM 8096 N N . LEU A 1 1062 ? -26.106 21.790 25.027 1.00 89.94 1062 LEU A N 1
ATOM 8097 C CA . LEU A 1 1062 ? -25.541 22.040 23.700 1.00 89.94 1062 LEU A CA 1
ATOM 8098 C C . LEU A 1 1062 ? -26.622 22.401 22.669 1.00 89.94 1062 LEU A C 1
ATOM 8100 O O . LEU A 1 1062 ? -26.458 23.350 21.906 1.00 89.94 1062 LEU A O 1
ATOM 8104 N N . TYR A 1 1063 ? -27.755 21.690 22.668 1.00 91.69 1063 TYR A N 1
ATOM 8105 C CA . TYR A 1 1063 ? -28.866 21.996 21.762 1.00 91.69 1063 TYR A CA 1
ATOM 8106 C C . TYR A 1 1063 ? -29.481 23.373 22.039 1.00 91.69 1063 TYR A C 1
ATOM 8108 O O . TYR A 1 1063 ? -29.724 24.130 21.100 1.00 91.69 1063 TYR A O 1
ATOM 8116 N N . ARG A 1 1064 ? -29.687 23.737 23.315 1.00 92.31 1064 ARG A N 1
ATOM 8117 C CA . ARG A 1 1064 ? -30.158 25.083 23.689 1.00 92.31 1064 ARG A CA 1
ATOM 8118 C C . ARG A 1 1064 ? -29.215 26.179 23.211 1.00 92.31 1064 ARG A C 1
ATOM 8120 O O . ARG A 1 1064 ? -29.685 27.197 22.709 1.00 92.31 1064 ARG A O 1
ATOM 8127 N N . ASP A 1 1065 ? -27.910 25.980 23.360 1.00 88.44 1065 ASP A N 1
ATOM 8128 C CA . ASP A 1 1065 ? -26.912 26.965 22.943 1.00 88.44 1065 ASP A CA 1
ATOM 8129 C C . ASP A 1 1065 ? -26.914 27.147 21.422 1.00 88.44 1065 ASP A C 1
ATOM 8131 O O . ASP A 1 1065 ? -26.927 28.282 20.933 1.00 88.44 1065 ASP A O 1
ATOM 8135 N N . LEU A 1 1066 ? -26.987 26.039 20.675 1.00 86.81 1066 LEU A N 1
ATOM 8136 C CA . LEU A 1 1066 ? -27.138 26.050 19.219 1.00 86.81 1066 LEU A CA 1
ATOM 8137 C C . LEU A 1 1066 ? -28.440 26.758 18.799 1.00 86.81 1066 LEU A C 1
ATOM 8139 O O . LEU A 1 1066 ? -28.413 27.602 17.900 1.00 86.81 1066 LEU A O 1
ATOM 8143 N N . TRP A 1 1067 ? -29.559 26.481 19.478 1.00 88.50 1067 TRP A N 1
ATOM 8144 C CA . TRP A 1 1067 ? -30.852 27.127 19.225 1.00 88.50 1067 TRP A CA 1
ATOM 8145 C C . TRP A 1 1067 ? -30.801 28.637 19.465 1.00 88.50 1067 TRP A C 1
ATOM 8147 O O . TRP A 1 1067 ? -31.111 29.426 18.571 1.00 88.50 1067 TRP A O 1
ATOM 8157 N N . ALA A 1 1068 ? -30.316 29.058 20.633 1.00 85.31 1068 ALA A N 1
ATOM 8158 C CA . ALA A 1 1068 ? -30.197 30.467 20.993 1.00 85.31 1068 ALA A CA 1
ATOM 8159 C C . ALA A 1 1068 ? -29.220 31.229 20.081 1.00 85.31 1068 ALA A C 1
ATOM 8161 O O . ALA A 1 1068 ? -29.374 32.434 19.866 1.00 85.31 1068 ALA A O 1
ATOM 8162 N N . ALA A 1 1069 ? -28.182 30.561 19.566 1.00 82.94 1069 ALA A N 1
ATOM 8163 C CA . ALA A 1 1069 ? -27.288 31.131 18.562 1.00 82.94 1069 ALA A CA 1
ATOM 8164 C C . ALA A 1 1069 ? -28.002 31.309 17.210 1.00 82.94 1069 ALA A C 1
ATOM 8166 O O . ALA A 1 1069 ? -27.887 32.373 16.597 1.00 82.94 1069 ALA A O 1
ATOM 8167 N N . SER A 1 1070 ? -28.786 30.315 16.781 1.00 80.94 1070 SER A N 1
ATOM 8168 C CA . SER A 1 1070 ? -29.591 30.373 15.554 1.00 80.94 1070 SER A CA 1
ATOM 8169 C C . SER A 1 1070 ? -30.650 31.484 15.598 1.00 80.94 1070 SER A C 1
ATOM 8171 O O . SER A 1 1070 ? -30.821 32.210 14.616 1.00 80.94 1070 SER A O 1
ATOM 8173 N N . GLU A 1 1071 ? -31.337 31.674 16.729 1.00 81.12 1071 GLU A N 1
ATOM 8174 C CA . GLU A 1 1071 ? -32.305 32.768 16.907 1.00 81.12 1071 GLU A CA 1
ATOM 8175 C C . GLU A 1 1071 ? -31.638 34.145 16.878 1.00 81.12 1071 GLU A C 1
ATOM 8177 O O . GLU A 1 1071 ? -32.115 35.047 16.189 1.00 81.12 1071 GLU A O 1
ATOM 8182 N N . ARG A 1 1072 ? -30.495 34.312 17.560 1.00 79.31 1072 ARG A N 1
ATOM 8183 C CA . ARG A 1 1072 ? -29.731 35.572 17.540 1.00 79.31 1072 ARG A CA 1
ATOM 8184 C C . ARG A 1 1072 ? -29.255 35.942 16.139 1.00 79.31 1072 ARG A C 1
ATOM 8186 O O . ARG A 1 1072 ? -29.325 37.112 15.774 1.00 79.31 1072 ARG A O 1
ATOM 8193 N N . ALA A 1 1073 ? -28.794 34.962 15.363 1.00 71.00 1073 ALA A N 1
ATOM 8194 C CA . ALA A 1 1073 ? -28.401 35.174 13.973 1.00 71.00 1073 ALA A CA 1
ATOM 8195 C C . ALA A 1 1073 ? -29.602 35.564 13.094 1.00 71.00 1073 ALA A C 1
ATOM 8197 O O . ALA A 1 1073 ? -29.486 36.456 12.260 1.00 71.00 1073 ALA A O 1
ATOM 8198 N N . SER A 1 1074 ? -30.765 34.945 13.318 1.00 67.31 1074 SER A N 1
ATOM 8199 C CA . SER A 1 1074 ? -31.992 35.226 12.558 1.00 67.31 1074 SER A CA 1
ATOM 8200 C C . SER A 1 1074 ? -32.618 36.584 12.908 1.00 67.31 1074 SER A C 1
ATOM 8202 O O . SER A 1 1074 ? -33.230 37.218 12.054 1.00 67.31 1074 SER A O 1
ATOM 8204 N N . ALA A 1 1075 ? -32.445 37.058 14.146 1.00 64.56 1075 ALA A N 1
ATOM 8205 C CA . ALA A 1 1075 ? -32.922 38.362 14.615 1.00 64.56 1075 ALA A CA 1
ATOM 8206 C C . ALA A 1 1075 ? -31.996 39.538 14.239 1.00 64.56 1075 ALA A C 1
ATOM 8208 O O . ALA A 1 1075 ? -32.315 40.699 14.512 1.00 64.56 1075 ALA A O 1
ATOM 8209 N N . TRP A 1 1076 ? -30.835 39.265 13.639 1.00 60.00 1076 TRP A N 1
ATOM 8210 C CA . TRP A 1 1076 ? -29.876 40.292 13.251 1.00 60.00 1076 TRP A CA 1
ATOM 8211 C C . TRP A 1 1076 ? -30.296 40.961 11.934 1.00 60.00 1076 TRP A C 1
ATOM 8213 O O . TRP A 1 1076 ? -30.197 40.375 10.860 1.00 60.00 1076 TRP A O 1
ATOM 8223 N N . SER A 1 1077 ? -30.751 42.215 12.006 1.00 56.34 1077 SER A N 1
ATOM 8224 C CA . SER A 1 1077 ? -31.014 43.065 10.836 1.00 56.34 1077 SER A CA 1
ATOM 8225 C C . SER A 1 1077 ? -30.037 44.240 10.792 1.00 56.34 1077 SER A C 1
ATOM 8227 O O . SER A 1 1077 ? -29.816 44.889 11.820 1.00 56.34 1077 SER A O 1
ATOM 8229 N N . LEU A 1 1078 ? -29.528 44.592 9.608 1.00 52.47 1078 LEU A N 1
ATOM 8230 C CA . LEU A 1 1078 ? -28.847 45.871 9.387 1.00 52.47 1078 LEU A CA 1
ATOM 8231 C C . LEU A 1 1078 ? -29.828 47.015 9.683 1.00 52.47 1078 LEU A C 1
ATOM 8233 O O . LEU A 1 1078 ? -30.753 47.263 8.911 1.00 52.47 1078 LEU A O 1
ATOM 8237 N N . LYS A 1 1079 ? -29.640 47.719 10.807 1.00 46.66 1079 LYS A N 1
ATOM 8238 C CA . LYS A 1 1079 ? -30.302 49.011 11.024 1.00 46.66 1079 LYS A CA 1
ATOM 8239 C C . LYS A 1 1079 ? -29.877 49.933 9.884 1.00 46.66 1079 LYS A C 1
ATOM 8241 O O . LYS A 1 1079 ? -28.687 50.206 9.745 1.00 46.66 1079 LYS A O 1
ATOM 8246 N N . GLY A 1 1080 ? -30.841 50.374 9.076 1.00 41.94 1080 GLY A N 1
ATOM 8247 C CA . GLY A 1 1080 ? -30.622 51.373 8.037 1.00 41.94 1080 GLY A CA 1
ATOM 8248 C C . GLY A 1 1080 ? -29.892 52.573 8.629 1.00 41.94 1080 GLY A C 1
ATOM 8249 O O . GLY A 1 1080 ? -30.372 53.184 9.582 1.00 41.94 1080 GLY A O 1
ATOM 8250 N N . GLY A 1 1081 ? -28.696 52.843 8.112 1.00 39.97 1081 GLY A N 1
ATOM 8251 C CA . GLY A 1 1081 ? -27.941 54.030 8.466 1.00 39.97 1081 GLY A CA 1
ATOM 8252 C C . GLY A 1 1081 ? -28.622 55.244 7.857 1.00 39.97 1081 GLY A C 1
ATOM 8253 O O . GLY A 1 1081 ? -28.730 55.340 6.635 1.00 39.97 1081 GLY A O 1
ATOM 8254 N N . ASP A 1 1082 ? -29.055 56.163 8.715 1.00 40.38 1082 ASP A N 1
ATOM 8255 C CA . ASP A 1 1082 ? -29.202 57.559 8.334 1.00 40.38 1082 ASP A CA 1
ATOM 8256 C C . ASP A 1 1082 ? -27.894 58.018 7.683 1.00 40.38 1082 ASP A C 1
ATOM 8258 O O . ASP A 1 1082 ? -26.801 57.869 8.239 1.00 40.38 1082 ASP A O 1
ATOM 8262 N N . ALA A 1 1083 ? -28.019 58.536 6.466 1.00 46.84 1083 ALA A N 1
ATOM 8263 C CA . ALA A 1 1083 ? -26.919 59.102 5.715 1.00 46.84 1083 ALA A CA 1
ATOM 8264 C C . ALA A 1 1083 ? -26.375 60.342 6.441 1.00 46.84 1083 ALA A C 1
ATOM 8266 O O . ALA A 1 1083 ? -27.025 61.384 6.493 1.00 46.84 1083 ALA A O 1
ATOM 8267 N N . ALA A 1 1084 ? -25.154 60.227 6.956 1.00 39.91 1084 ALA A N 1
ATOM 8268 C CA . ALA A 1 1084 ? -24.283 61.354 7.259 1.00 39.91 1084 ALA A CA 1
ATOM 8269 C C . ALA A 1 1084 ? -22.834 60.976 6.910 1.00 39.91 1084 ALA A C 1
ATOM 8271 O O . ALA A 1 1084 ? -22.043 60.619 7.781 1.00 39.91 1084 ALA A O 1
ATOM 8272 N N . CYS A 1 1085 ? -22.514 61.048 5.617 1.00 36.16 1085 CYS A N 1
ATOM 8273 C CA . CYS A 1 1085 ? -21.177 61.340 5.100 1.00 36.16 1085 CYS A CA 1
ATOM 8274 C C . CYS A 1 1085 ? -21.313 62.357 3.971 1.00 36.16 1085 CYS A C 1
ATOM 8276 O O . CYS A 1 1085 ? -22.203 62.149 3.113 1.00 36.16 1085 CYS A O 1
#

pLDDT: mean 83.53, std 11.3, range [34.31, 96.69]

Secondary structure (DSSP, 8-state):
-EEEEEEEEEE-STT----EEEEEEEEE-TT-EEEEE-STTSSHHHHHHHHTTHHHHTS-EEEEEEEEETTEETTTS-HHHHHHHEEEE-SSGGGT---SBHHHHHHHHHHHTT--HHHHHHHHHHHHHHTT-TTTTT-BGGGS-HHHHHHHHHHHHHHH--SEEEEESTTTT--HHHHHHHHHHHHHHHHTT-EEEEE-S--TTTTTT-SEEEEEETTEEEEEE-HHHHHHS-HHHHHHTTPPPS-GGGGTT-------------PPPSEEEEEEEEEETTEEEEEEEEEEE-TTEEEEEE--TTSSHHHHHHHHHTSS--EEEEEETTEE--HHHHHHHEEEE-S-GGGT--SSSHHHHHHHT-SS-HHHHHHHHHHTT-GGGTTS-GGGS-HHHHHHHHHHHHHHT--SEEEEESTTTT--HHHHHHHHHHHHHTBTTBSEEEEE---HHHHHHH-SEEEEEETTEEEEEEE-SHHHHHHHHHHHHS---S----------HHHHHHHHTGGGHHHHHHHHHHHHHHHHHHHHHHHHHHHHHHHHHTT----HHHHHHHHHHHHHHHHHHHHHHHHHHHHHHHHHHHHHHHHHHHHHHHHHTS-HHHHHHT-HHHHHHIIIIIHHHHHHIIIIIHHHHHHHHHHHHHHHHHHHHH-HHHHHHHHHHHHHHHHHHHHHHHHHHHHHHHHHHHHHHHHHHHHHHHHTHHHHHHTT-HHHHHHHHHHHHHHHHHHHHHHHHHHHHHHHHHHHHHHTHHHHHHHHHHHHHHTTSS-HHHHHHHHHHHHHHHHHHHHHHHHHTHHHHHHHHHHHHHHHH-SPPP---SBPP--SS--EEEEEEEEEETTEEEEEEEEEEE-TT-EEEEE-STTSSHHHHHHHHTTSS--SEEEEEETTEEGGGB-HHHHHHHEEEE-SS----SSBHHHHHHTTSTT--HHHHHHHHHHTT-HHHHHHSTTGGGSB--GGGTTS-HHHHHHHHHHHHHHHT-SEEEEESTTTT--GGGHHHHHHHHHHHTTTSEEEEE-SSGGGGTT-SEEEEEETTEEEEEE-HHHHHHH-HHHHHHHHHHHHHHT---PPPP---

Foldseek 3Di:
DKWWFQKWKFFDDPQGPRATAGGDTDDDFFLAAEEEEFAPRLHLVVVLCLQLLCPPPVTPIDIDTWMDDPPDTSPPDDSLVSLQAEQEQDLQLVVVDDDQFLLCLLLVSVVSVVHDPVLSVVLSVVLCVLQVCPLRGGDGLVPFDRQNSLSSSVSSRSSSLHLEYRYEASCFPAFLQNLVSVLVVLQVNSVVRGYYYYYHQDQQSCLVPHQKYFQGGRNYGPDIDGSVRVQPDDPVRCVVRLGDDNHLVVLLVPDDPDPPPDDPDVFQFQKWWAQKWDDDLLFTQAGEHIDGHHWLFAEEEDEHPSLCRVVVVCPQQLVGAIFTFMDGRNHTDHSVRSVLQEEEQDPPLVVQADDQFLLVSLVVQAPDDSVVLLVQCVLLVCNVRGGHGLVSDDPLSSLSSSVSSRLRNQHQEYEYEASCRPHTNVNLLSVLVVLQVCRVSHTYYYYHHSDLVSCSSHGQWYFYGGRNYTQAIDGCDSQVNVVSSCSSPPHDPDDRNHNGDNDDLVVVLCVLLPPLVVLLVLLLVLLLQLLVLVLVLLVLVLVVVVCVVVVHDPDCVVCVVSVVSNVVSNVSSVVSNVSSLVSQLVSLVSSLVSLLVLLVVLVVQAQLLVVPVCPPVNVCCLNPVLSVLVSCCRNDQSRLVSNLVSSLVVLLVVLCVLPVVLSVLLVVLVVQLVVLLVQLVVLLVSLVSVLVNLVVLLVVLVVVCVVCVVVCVVVVVVVVSVVSNVVSVVSNVVSVVVSCVSNVVSVCSSLCSLQCSLVRSVVVVVVCVVVVNHDPSSSVSNSVSSNSSSVSVVVNSVCVVSVVVSSVSSVVSVVSSPRDGQQAADDADPAPAFKKWWAQFWDDDRHGIQAGGETDIQHFLFEEEEDEDPSLCQVVVLCVLLSSDDTPDTFIDTNPHTRSNHGNVRSNLQEQEQEPQFFADQFFLQVSLCVLPVPDDSVLLVVLLVLLVQQVVLVVDPVRRRDGCPHRNVVDAPLNSLSSSLSSLVSSLHQEYEAEQSPVRDDPVCVVSNLSSVCSSSGSHRYYYYDPQVVSCQPGQKYFYGDSNYTPDMGHPVVCCVPPPRSVVSVVVNVVVVPDDPDDDDDDD

Radius of gyration: 37.31 Å; Cα contacts (8 Å, |Δi|>4): 1873; chains: 1; bounding box: 97×109×108 Å

Sequence (1085 aa):
MIRFENVSFHYGGEHGTGEGVDNIDLAIAEGECVVFCGRSGCGKTTITRLINGLAPHFFEGVMEGAIYIGETCVTTEPLSVTASLAGSVFQNPKSQFFNVDTTGELSFGCENLGMERDEIRARVARTTDDLQLQALVDRNIFELSGGEKQQIAFGSVYATDPLVYVMDEPSSNLDRAAMHRLHDVIARVKAAGKIVIVSEHRLHFLMDIADRFIYLDDGRIAGEYTPEELAALTNDELRALGLRTTNLNSLVASKQNREEDSAFTRSTPAIEALDLSCVKGGAHILDIERLNLPTNSIIALIGDNGSGKSTLSEALCGVIPSNGGIAFEGSYLGDKARAKRSFMVMQDVNRQLFSDSSIEEVLLNASTTREEALAVLDRLGLAECANRHPNSLSGGQKQRVAIASALCAGKDIIFYDEPTSGLDREGMELFATLLRDMKGKVGTQVIVTHDPELIMAACTHVLRMDNGRVVGIYPLNAEGRERVIYYFTSKSAQNTSRKRDKRGAIARILSYAGKHKRKTIAAAAAMTVGALFSVIPYLLTYRLIDAVVQGQPLTLESAMPLLVGILACLVMHAVCYMLGLSLSHRGAYETLYNIRCSLQEKLDHQPIGSVRDRGSGALKKLFTDDIESIELLLAHMIPEGIANISVSVVALLTMAAIDWRLCLLTVIIVAFGVSASGQMYEVGMDRMGSYFAATKRLNNTIVEYVNGMEVVRVFNRSGDATEKIEHAVQGYRDFALAWYEVCWPWMAVYGSIFWTITLYTLPVGALFILLGTLSVPEYILVLCMSFGIGQLLSHIIGFMGSIPQVNYKIQALEKALDQPPLREGSAAFSGTSHDIVLDDVHFGYGNDEVLKGISFTAYEGQMTAVVGPSGSGKSTIAKLVAHYYDIESGKVSLGGQDICDMRLEELNNQIAYVSQEQFLLNQSILENIRIGKPCATDAEVKEAARKAMCEEFISQLPHGYNTQAGAAGGMLSGGQRQRIAFARAMLKDAPVIVLDEATAYVDPENTEKMSAAIAELVRNKTVIVIAHRLSTIVDADKILVLDGGTIVDEGTHEQLLARCALYRDLWAASERASAWSLKGGDAAC